Protein AF-0000000085017993 (afdb_homodimer)

Nearest PDB structures (foldseek):
  5vq3-assembly1_B  TM=9.590E-01  e=4.531E-47  Clostridium pasteurianum
  8oie-assembly1_H  TM=9.424E-01  e=1.682E-43  Rhodobacter capsulatus SB 1003
  5koj-assembly1_D  TM=9.424E-01  e=4.469E-43  Gluconacetobacter diazotrophicus PA1 5
  8boq-assembly1_E  TM=9.202E-01  e=9.466E-44  Azotobacter vinelandii DJ
  1qh1-assembly1_B  TM=9.169E-01  e=5.936E-42  Klebsiella pneumoniae

pLDDT: mean 91.03, std 11.21, range [40.28, 98.94]

InterPro domains:
  IPR000318 Nitrogenase component 1, conserved site [PS00090] (101-115)
  IPR000510 Nitrogenase/oxidoreductase, component 1 [PF00148] (20-450)
  IPR050152 ChlB/BchB/BchZ [PTHR33712] (8-453)

Sequence (924 aa):
MGITYVEKQRAVTINPNKICQPIGAMWATLGVHRAIPFVQGSQGCCTYVRYTFNRHFREPVSIAVASFHEDAAVYGGMKNLVEGIRNLVARYDPDLISVVTTCSSETIGDDIEAFIRAARKKIAKEFGEEKAKLPIIPVHCPSYQASHVKGYDNASKAFLEYLAKKDEEKEPHKINIIPGFGVNPGDILEIKRILDMFGLKEGEDYSILFDISETLYQPLREPIKEIPYYPKGGTKVEEFVDAANAKATFALCKHAGGAGALYLQRKYKVPAYYGLPIGIKNTDDFIINIAKVTGLDIPDKLLDERGKLIDAIVDTVHYTMDKKVGIFGDPDFVIAVSRFCCEIGMKPVVVNTQTPSNTYKKAMEEIANEYNVDIEVQFSDLWDFEKSVKKIGVDLLIGHPRGGVKIAEDLGIGLVRMGFPIYDRVGYFRWPIVGYMGSLRFFDEIVNTILDTQVPWDQKQQMGITYVEKQRAVTINPNKICQPIGAMWATLGVHRAIPFVQGSQGCCTYVRYTFNRHFREPVSIAVASFHEDAAVYGGMKNLVEGIRNLVARYDPDLISVVTTCSSETIGDDIEAFIRAARKKIAKEFGEEKAKLPIIPVHCPSYQASHVKGYDNASKAFLEYLAKKDEEKEPHKINIIPGFGVNPGDILEIKRILDMFGLKEGEDYSILFDISETLYQPLREPIKEIPYYPKGGTKVEEFVDAANAKATFALCKHAGGAGALYLQRKYKVPAYYGLPIGIKNTDDFIINIAKVTGLDIPDKLLDERGKLIDAIVDTVHYTMDKKVGIFGDPDFVIAVSRFCCEIGMKPVVVNTQTPSNTYKKAMEEIANEYNVDIEVQFSDLWDFEKSVKKIGVDLLIGHPRGGVKIAEDLGIGLVRMGFPIYDRVGYFRWPIVGYMGSLRFFDEIVNTILDTQVPWDQKQQ

Solvent-accessible surface area (backbone atoms only — not comparable to full-atom values): 46096 Å² total; per-residue (Å²): 130,36,62,47,79,42,68,64,85,65,93,72,81,52,65,69,58,60,50,60,10,44,56,17,29,43,54,41,34,50,1,26,30,50,34,36,31,32,33,41,29,43,52,65,64,50,52,52,45,48,51,50,45,29,52,38,52,71,35,88,71,76,68,45,59,38,47,54,48,81,62,29,82,72,75,45,57,48,67,39,45,26,53,45,52,44,49,44,47,73,69,60,60,53,64,28,36,37,40,32,30,24,47,63,32,54,70,75,54,65,59,60,70,62,34,51,52,53,25,33,53,51,32,25,72,74,69,32,64,75,63,36,64,48,51,69,44,68,27,78,17,52,45,96,54,73,17,22,43,46,14,20,13,39,31,35,26,41,52,43,70,70,45,37,41,77,50,90,86,53,68,60,58,24,35,38,31,28,59,34,70,67,58,33,31,16,28,50,50,44,51,49,50,54,42,41,64,65,68,44,43,79,80,64,39,28,40,54,50,48,27,36,41,35,41,50,53,59,48,53,58,89,75,84,66,60,84,70,76,64,57,90,30,33,26,47,69,67,57,44,25,47,53,37,33,23,61,27,27,38,14,26,17,53,67,12,18,27,53,22,34,48,48,36,26,74,75,54,64,20,47,67,46,73,54,42,28,26,27,64,67,42,24,47,52,52,53,53,49,50,25,64,76,71,71,47,72,79,43,68,68,58,53,43,39,43,11,37,36,50,36,53,40,70,74,48,30,83,78,33,47,74,37,34,29,33,37,36,37,57,52,54,57,39,52,29,50,44,48,31,36,45,74,45,38,24,36,50,38,37,37,34,18,46,53,81,48,70,66,54,54,52,52,49,37,50,48,17,57,74,68,70,35,56,25,36,41,35,40,33,39,44,53,62,50,49,53,50,43,62,71,72,59,50,61,34,36,37,22,26,51,78,64,40,52,59,52,21,58,74,68,64,37,31,67,43,77,41,67,73,58,44,54,72,53,61,61,69,42,62,52,35,47,35,36,40,64,14,23,37,51,46,48,34,51,50,52,39,40,45,44,70,54,73,43,58,70,82,64,41,78,109,135,33,61,47,78,43,69,64,84,67,92,71,82,51,66,68,60,61,50,59,9,44,55,19,28,43,54,41,34,50,1,25,31,50,32,37,29,32,33,41,30,43,51,64,64,52,52,52,46,49,50,49,44,28,51,38,52,70,36,88,72,78,69,47,59,38,47,55,49,83,62,30,81,73,73,45,57,47,69,39,45,28,53,46,53,43,48,44,48,74,69,60,60,53,65,29,35,35,40,32,30,25,48,63,32,54,69,73,57,64,60,59,68,61,34,51,54,53,24,33,52,50,32,25,74,74,67,31,65,74,64,35,64,50,52,69,44,68,28,77,18,53,45,96,54,73,16,22,42,46,13,18,13,39,31,36,27,40,52,42,70,70,45,35,41,77,51,91,86,52,68,60,58,23,36,37,33,26,57,32,69,65,59,31,31,17,29,50,50,44,51,52,50,56,42,42,65,66,70,46,43,80,80,64,38,27,42,54,51,46,27,35,41,36,41,50,54,60,47,53,57,89,75,82,66,60,85,71,76,64,58,90,30,34,25,48,69,66,58,42,23,47,54,37,33,23,61,27,29,37,15,26,16,52,69,12,18,28,53,22,33,48,46,36,25,73,77,55,64,21,49,66,46,70,53,43,27,26,28,65,67,42,24,48,52,51,52,52,50,51,24,64,75,70,71,46,74,78,43,68,68,57,54,43,39,45,10,36,35,51,35,55,42,68,74,47,30,83,78,33,47,73,37,35,28,34,36,36,39,58,51,56,57,40,53,28,49,43,49,30,37,44,75,46,38,24,36,51,39,38,37,36,19,46,54,83,48,71,65,53,54,53,51,50,36,51,48,18,59,74,68,72,35,57,24,36,40,34,40,33,39,45,54,62,48,49,54,50,42,62,72,72,59,50,60,34,36,38,21,26,52,78,66,41,50,61,53,21,59,74,70,63,37,32,66,44,78,41,67,71,57,44,53,75,54,61,61,68,42,63,52,36,47,38,35,40,65,12,23,37,51,46,48,34,51,52,50,39,39,45,43,71,55,72,42,58,69,81,65,41,79,108

Secondary structure (DSSP, 8-state):
--EEEEE---SS-SS-S---HHHHHHHHHHTBTTEEEEEES-HHHHHHHHHHHHHHH------EE----HHHHHH-SHHHHHHHHHHHHHHH--SEEEEEE-HHHHHHT--HHHHHHHHHHHHHHHH-HHHHTS-EEEE---TTS--HHHHHHHHHHHHHHHH----TTSPP-EEEEE--TT--HHHHHHHHHHHHHTTPPBTTTEEETT--TTTSS----S----SS---S-SB-HHHHHGGGGEEEEEES-TTTTHHHHHHHHHHH---EEE----SHHHHHHHHHHHHHHHTPPPPHHHHHHHHHHHHHHHHHHHHHTT-EEEEESSHHHHHHHHHHHHHTT-EEEEEEESS--HHHHHHHHHHHHHHT--EEEEES-HHHHHHHHHHHT-SEEEE-HHHHHHHHHHHT-EEEE-SS---SSSSTTTS--SHHHHHHHHHHHHHHHHHHHHS-HHHHT-/--EEEEE---SS-SS-S---HHHHHHHHHHTBTTEEEEEES-HHHHHHHHHHHHHHH------EE----HHHHHH-SHHHHHHHHHHHHHHH--SEEEEEE-HHHHHHT--HHHHHHHHHHHHHHHH-HHHHTS-EEEE---TTS--HHHHHHHHHHHHHHHH----TTS---EEEEE--TT--HHHHHHHHHHHHHTTPPBTTTEEETT--TTTSS----S----SS---S-SB-HHHHHGGGGEEEEEES-TTTTHHHHHHHHHHH---EEE----SHHHHHHHHHHHHHHHTPPPPHHHHHHHHHHHHHHHHHHHHHTT-EEEEESSHHHHHHHHHHHHHTT-EEEEEEESS--HHHHHHHHHHHHHHT--EEEEES-HHHHHHHHHHHT-SEEEE-HHHHHHHHHHHT-EEEE-SS---SSSSTTTS--SHHHHHHHHHHHHHHHHHHHHS-HHHHT-

Foldseek 3Di:
DFAAEAEDPDPDADQFQFAFQLLLLQLLQLQAFQEEEEEEDAPVVVVVSQVQLCLFLVDGDHYHYLHDDPVCLPPNSLVSLLVRVLVCCVQRVGQAYEYEYEQSNVVSPDPVVVSLVSSLVVCCVPPNNVSSPRYYWYQYGNRVDFHNQQSLQSNLQRLLVRAADDDPVDAAAAEEEEAFAQCFLQAVVVVVVQCVLLVADEPGHYDYRSRCNFSSHDDDDPDCPDVVDTTPGHHYSVCSHHNLNHLAYEYAACSRNVNNRVNSCVPRVHHYHYHFFFAQPRQVVVQVVVCVSNVTDRHVVQVVLSVVLVVLLVVQLVLLAAFEEEEEHALRCQLRVCLRSLVSHHADAEYEYQGDDPVSSVSSRVSCVVSVHYHHYYNGGCVVVLVVCQVVLGQEYEEECSSQVVSCVVSQHFYHYGGGRHNVDPDPSNHACHGSVNNSVSVVSVSVRSCVGPNDPVRVVD/DFAAEAEDPDPDADQFQFAFQLLLLQLLQLQAFQEEEEEEDAPVVVVVSQVQLCLFLVDGDHYHYLHDDPVCLPPNSLVSLLVRVLVCCVARVGQAYEYEYEQSNVVSPDPVVVSLVSSLVVCCVPPNNVSSVRYYWYQYGNRVDFHNQQSLQSNLQRLLVRAADDDPVAAAAAEEEEAFAQCFLQAVVVVVVQCVLLVADEPGHYHYRSRCNFSSHDDDDPDCPDVVDTTPGHHYSVVSHHNLNHLAYEYAACSRNVNNRVNSCVPSVHHYHYHFFFAQPRQVVVQVVVCVSNVTDRHVVQVVLSVVLVVLLVVQLVLLAAFEEEEEHALRCQLRVCLRSLVSHHADAEYEYQGDDPVSSVSSRVSCVVSVHYHHYYNGGCVVVLVVCQVVLGQEYEEECSSQVVSCVVSQHFYHYGGGRHNVDPDPSNHACHGSVNNSVSVVSVSVRSCVGPNDPVRVVD

Radius of gyration: 30.25 Å; Cα contacts (8 Å, |Δi|>4): 1976; chains: 2; bounding box: 61×82×78 Å

Structure (mmCIF, N/CA/C/O backbone):
data_AF-0000000085017993-model_v1
#
loop_
_entity.id
_entity.type
_entity.pdbx_description
1 polymer Nitrogenase
#
loop_
_atom_site.group_PDB
_atom_site.id
_atom_site.type_symbol
_atom_site.label_atom_id
_atom_site.label_alt_id
_atom_site.label_comp_id
_atom_site.label_asym_id
_atom_site.label_entity_id
_atom_site.label_seq_id
_atom_site.pdbx_PDB_ins_code
_atom_site.Cartn_x
_atom_site.Cartn_y
_atom_site.Cartn_z
_atom_site.occupancy
_atom_site.B_iso_or_equiv
_atom_site.auth_seq_id
_atom_site.auth_comp_id
_atom_site.auth_asym_id
_atom_site.auth_atom_id
_atom_site.pdbx_PDB_model_num
ATOM 1 N N . MET A 1 1 ? -19.688 -27.797 18.625 1 62.81 1 MET A N 1
ATOM 2 C CA . MET A 1 1 ? -19.031 -26.75 17.844 1 62.81 1 MET A CA 1
ATOM 3 C C . MET A 1 1 ? -17.875 -27.328 17.047 1 62.81 1 MET A C 1
ATOM 5 O O . MET A 1 1 ? -17.172 -28.219 17.516 1 62.81 1 MET A O 1
ATOM 9 N N . GLY A 1 2 ? -18 -27.266 15.734 1 78.06 2 GLY A N 1
ATOM 10 C CA . GLY A 1 2 ? -17.078 -27.922 14.812 1 78.06 2 GLY A CA 1
ATOM 11 C C . GLY A 1 2 ? -17.406 -27.656 13.359 1 78.06 2 GLY A C 1
ATOM 12 O O . GLY A 1 2 ? -17.969 -26.609 13.023 1 78.06 2 GLY A O 1
ATOM 13 N N . ILE A 1 3 ? -16.828 -28.359 12.484 1 85.88 3 ILE A N 1
ATOM 14 C CA . ILE A 1 3 ? -17.031 -28.172 11.055 1 85.88 3 ILE A CA 1
ATOM 15 C C . ILE A 1 3 ? -18.125 -29.109 10.555 1 85.88 3 ILE A C 1
ATOM 17 O O . ILE A 1 3 ? -18.359 -30.172 11.133 1 85.88 3 ILE A O 1
ATOM 21 N N . THR A 1 4 ? -19.031 -28.625 9.695 1 80.75 4 THR A N 1
ATOM 22 C CA . THR A 1 4 ? -19.859 -29.469 8.852 1 80.75 4 THR A CA 1
ATOM 23 C C . THR A 1 4 ? -19.281 -29.594 7.449 1 80.75 4 THR A C 1
ATOM 25 O O . THR A 1 4 ? -19.188 -28.609 6.723 1 80.75 4 THR A O 1
ATOM 28 N N . TYR A 1 5 ? -18.844 -30.75 7.199 1 83.19 5 TYR A N 1
ATOM 29 C CA . TYR A 1 5 ? -18.203 -30.984 5.918 1 83.19 5 TYR A CA 1
ATOM 30 C C . TYR A 1 5 ? -19.219 -31.375 4.848 1 83.19 5 TYR A C 1
ATOM 32 O O . TYR A 1 5 ? -20.031 -32.281 5.055 1 83.19 5 TYR A O 1
ATOM 40 N N . VAL A 1 6 ? -19.203 -30.641 3.715 1 81 6 VAL A N 1
ATOM 41 C CA . VAL A 1 6 ? -20.172 -30.844 2.646 1 81 6 VAL A CA 1
ATOM 42 C C . VAL A 1 6 ? -19.453 -31.141 1.337 1 81 6 VAL A C 1
ATOM 44 O O . VAL A 1 6 ? -18.609 -30.344 0.901 1 81 6 VAL A O 1
ATOM 47 N N . GLU A 1 7 ? -19.719 -32.219 0.747 1 74 7 GLU A N 1
ATOM 48 C CA . GLU A 1 7 ? -19.172 -32.594 -0.56 1 74 7 GLU A CA 1
ATOM 49 C C . GLU A 1 7 ? -20.234 -32.438 -1.652 1 74 7 GLU A C 1
ATOM 51 O O . GLU A 1 7 ? -21.438 -32.531 -1.381 1 74 7 GLU A O 1
ATOM 56 N N . LYS A 1 8 ? -19.734 -32.281 -2.885 1 73.44 8 LYS A N 1
ATOM 57 C CA . LYS A 1 8 ? -20.641 -32.188 -4.02 1 73.44 8 LYS A CA 1
ATOM 58 C C . LYS A 1 8 ? -21.438 -33.469 -4.207 1 73.44 8 LYS A C 1
ATOM 60 O O . LYS A 1 8 ? -20.875 -34.562 -4.191 1 73.44 8 LYS A O 1
ATOM 65 N N . GLN A 1 9 ? -22.75 -33.281 -4.227 1 64.75 9 GLN A N 1
ATOM 66 C CA . GLN A 1 9 ? -23.609 -34.438 -4.41 1 64.75 9 GLN A CA 1
ATOM 67 C C . GLN A 1 9 ? -24.047 -34.594 -5.863 1 64.75 9 GLN A C 1
ATOM 69 O O . GLN A 1 9 ? -24.359 -35.688 -6.32 1 64.75 9 GLN A O 1
ATOM 74 N N . ARG A 1 10 ? -23.969 -33.5 -6.805 1 60.66 10 ARG A N 1
ATOM 75 C CA . ARG A 1 10 ? -24.453 -33.531 -8.18 1 60.66 10 ARG A CA 1
ATOM 76 C C . ARG A 1 10 ? -23.328 -33.844 -9.156 1 60.66 10 ARG A C 1
ATOM 78 O O . ARG A 1 10 ? -22.172 -33.531 -8.906 1 60.66 10 ARG A O 1
ATOM 85 N N . ALA A 1 11 ? -23.719 -34.469 -10.188 1 61.44 11 ALA A N 1
ATOM 86 C CA . ALA A 1 11 ? -22.75 -34.844 -11.211 1 61.44 11 ALA A CA 1
ATOM 87 C C . ALA A 1 11 ? -22.312 -33.625 -12.023 1 61.44 11 ALA A C 1
ATOM 89 O O . ALA A 1 11 ? -21.156 -33.562 -12.477 1 61.44 11 ALA A O 1
ATOM 90 N N . VAL A 1 12 ? -23.125 -32.625 -12.164 1 64.31 12 VAL A N 1
ATOM 91 C CA . VAL A 1 12 ? -22.859 -31.484 -13.023 1 64.31 12 VAL A CA 1
ATOM 92 C C . VAL A 1 12 ? -22.203 -30.375 -12.211 1 64.31 12 VAL A C 1
ATOM 94 O O . VAL A 1 12 ? -22.469 -30.219 -11.016 1 64.31 12 VAL A O 1
ATOM 97 N N . THR A 1 13 ? -21.219 -29.75 -12.758 1 62.12 13 THR A N 1
ATOM 98 C CA . THR A 1 13 ? -20.578 -28.594 -12.133 1 62.12 13 THR A CA 1
ATOM 99 C C . THR A 1 13 ? -21.203 -27.297 -12.648 1 62.12 13 THR A C 1
ATOM 101 O O . THR A 1 13 ? -21.344 -27.109 -13.852 1 62.12 13 THR A O 1
ATOM 104 N N . ILE A 1 14 ? -21.812 -26.469 -11.797 1 62.31 14 ILE A N 1
ATOM 105 C CA . ILE A 1 14 ? -22.375 -25.172 -12.117 1 62.31 14 ILE A CA 1
ATOM 106 C C . ILE A 1 14 ? -21.516 -24.062 -11.5 1 62.31 14 ILE A C 1
ATOM 108 O O . ILE A 1 14 ? -21.328 -24.031 -10.281 1 62.31 14 ILE A O 1
ATOM 112 N N . ASN A 1 15 ? -20.984 -23.188 -12.273 1 65.31 15 ASN A N 1
ATOM 113 C CA . ASN A 1 15 ? -20.125 -22.094 -11.859 1 65.31 15 ASN A CA 1
ATOM 114 C C . ASN A 1 15 ? -18.891 -22.594 -11.125 1 65.31 15 ASN A C 1
ATOM 116 O O . ASN A 1 15 ? -18.75 -22.391 -9.922 1 65.31 15 ASN A O 1
ATOM 120 N N . PRO A 1 16 ? -18.031 -23.156 -11.914 1 66.62 16 PRO A N 1
ATOM 121 C CA . PRO A 1 16 ? -16.859 -23.781 -11.305 1 66.62 16 PRO A CA 1
ATOM 122 C C . PRO A 1 16 ? -15.922 -22.781 -10.633 1 66.62 16 PRO A C 1
ATOM 124 O O . PRO A 1 16 ? -15.703 -21.688 -11.172 1 66.62 16 PRO A O 1
ATOM 127 N N . ASN A 1 17 ? -15.469 -23.203 -9.438 1 71.94 17 ASN A N 1
ATOM 128 C CA . ASN A 1 17 ? -14.484 -22.438 -8.688 1 71.94 17 ASN A CA 1
ATOM 129 C C . ASN A 1 17 ? -13.062 -22.953 -8.93 1 71.94 17 ASN A C 1
ATOM 131 O O . ASN A 1 17 ? -12.289 -23.125 -7.992 1 71.94 17 ASN A O 1
ATOM 135 N N . LYS A 1 18 ? -12.75 -23.531 -10.094 1 72.31 18 LYS A N 1
ATOM 136 C CA . LYS A 1 18 ? -11.422 -24.016 -10.445 1 72.31 18 LYS A CA 1
ATOM 137 C C . LYS A 1 18 ? -11.125 -23.781 -11.922 1 72.31 18 LYS A C 1
ATOM 139 O O . LYS A 1 18 ? -12.039 -23.562 -12.719 1 72.31 18 LYS A O 1
ATOM 144 N N . ILE A 1 19 ? -9.859 -23.625 -12.141 1 77 19 ILE A N 1
ATOM 145 C CA . ILE A 1 19 ? -9.352 -23.516 -13.508 1 77 19 ILE A CA 1
ATOM 146 C C . ILE A 1 19 ? -8.5 -24.75 -13.836 1 77 19 ILE A C 1
ATOM 148 O O . ILE A 1 19 ? -8.242 -25.578 -12.969 1 77 19 ILE A O 1
ATOM 152 N N . CYS A 1 20 ? -8.203 -24.969 -15.055 1 81.88 20 CYS A N 1
ATOM 153 C CA . CYS A 1 20 ? -7.52 -26.172 -15.516 1 81.88 20 CYS A CA 1
ATOM 154 C C . CYS A 1 20 ? -6.113 -26.266 -14.93 1 81.88 20 CYS A C 1
ATOM 156 O O . CYS A 1 20 ? -5.512 -25.234 -14.602 1 81.88 20 CYS A O 1
ATOM 158 N N . GLN A 1 21 ? -5.605 -27.453 -14.789 1 87.56 21 GLN A N 1
ATOM 159 C CA . GLN A 1 21 ? -4.324 -27.734 -14.156 1 87.56 21 GLN A CA 1
ATOM 160 C C . GLN A 1 21 ? -3.18 -27.062 -14.898 1 87.56 21 GLN A C 1
ATOM 162 O O . GLN A 1 21 ? -2.277 -26.5 -14.281 1 87.56 21 GLN A O 1
ATOM 167 N N . PRO A 1 22 ? -3.227 -27.031 -16.203 1 91 22 PRO A N 1
ATOM 168 C CA . PRO A 1 22 ? -2.064 -26.5 -16.938 1 91 22 PRO A CA 1
ATOM 169 C C . PRO A 1 22 ? -1.754 -25.047 -16.578 1 91 22 PRO A C 1
ATOM 171 O O . PRO A 1 22 ? -0.588 -24.641 -16.578 1 91 22 PRO A O 1
ATOM 174 N N . ILE A 1 23 ? -2.717 -24.25 -16.234 1 92.94 23 ILE A N 1
ATOM 175 C CA . ILE A 1 23 ? -2.49 -22.844 -15.914 1 92.94 23 ILE A CA 1
ATOM 176 C C . ILE A 1 23 ? -1.562 -22.719 -14.711 1 92.94 23 ILE A C 1
ATOM 178 O O . ILE A 1 23 ? -0.729 -21.812 -14.648 1 92.94 23 ILE A O 1
ATOM 182 N N . GLY A 1 24 ? -1.726 -23.641 -13.773 1 95.56 24 GLY A N 1
ATOM 183 C CA . GLY A 1 24 ? -0.848 -23.641 -12.617 1 95.56 24 GLY A CA 1
ATOM 184 C C . GLY A 1 24 ? 0.601 -23.922 -12.961 1 95.56 24 GLY A C 1
ATOM 185 O O . GLY A 1 24 ? 1.509 -23.281 -12.43 1 95.56 24 GLY A O 1
ATOM 186 N N . ALA A 1 25 ? 0.792 -24.859 -13.844 1 96.56 25 ALA A N 1
ATOM 187 C CA . ALA A 1 25 ? 2.141 -25.203 -14.281 1 96.56 25 ALA A CA 1
ATOM 188 C C . ALA A 1 25 ? 2.76 -24.078 -15.094 1 96.56 25 ALA A C 1
ATOM 190 O O . ALA A 1 25 ? 3.953 -23.797 -14.961 1 96.56 25 ALA A O 1
ATOM 191 N N . MET A 1 26 ? 1.977 -23.484 -15.93 1 95.88 26 MET A N 1
ATOM 192 C CA . MET A 1 26 ? 2.451 -22.359 -16.719 1 95.88 26 MET A CA 1
ATOM 193 C C . MET A 1 26 ? 2.812 -21.188 -15.828 1 95.88 26 MET A C 1
ATOM 195 O O . MET A 1 26 ? 3.818 -20.5 -16.062 1 95.88 26 MET A O 1
ATOM 199 N N . TRP A 1 27 ? 1.961 -20.953 -14.781 1 97.06 27 TRP A N 1
ATOM 200 C CA . TRP A 1 27 ? 2.244 -19.906 -13.789 1 97.06 27 TRP A CA 1
ATOM 201 C C . TRP A 1 27 ? 3.619 -20.125 -13.164 1 97.06 27 TRP A C 1
ATOM 203 O O . TRP A 1 27 ? 4.418 -19.188 -13.078 1 97.06 27 TRP A O 1
ATOM 213 N N . ALA A 1 28 ? 3.896 -21.297 -12.742 1 98.38 28 ALA A N 1
ATOM 214 C CA . ALA A 1 28 ? 5.188 -21.625 -12.141 1 98.38 28 ALA A CA 1
ATOM 215 C C . ALA A 1 28 ? 6.328 -21.391 -13.125 1 98.38 28 ALA A C 1
ATOM 217 O O . ALA A 1 28 ? 7.34 -20.766 -12.781 1 98.38 28 ALA A O 1
ATOM 218 N N . THR A 1 29 ? 6.164 -21.812 -14.352 1 98 29 THR A N 1
ATOM 219 C CA . THR A 1 29 ? 7.203 -21.703 -15.367 1 98 29 THR A CA 1
ATOM 220 C C . THR A 1 29 ? 7.539 -20.25 -15.656 1 98 29 THR A C 1
ATOM 222 O O . THR A 1 29 ? 8.703 -19.891 -15.828 1 98 29 THR A O 1
ATOM 225 N N . LEU A 1 30 ? 6.508 -19.422 -15.664 1 96.62 30 LEU A N 1
ATOM 226 C CA . LEU A 1 30 ? 6.684 -18 -15.984 1 96.62 30 LEU A CA 1
ATOM 227 C C . LEU A 1 30 ? 7.469 -17.297 -14.891 1 96.62 30 LEU A C 1
ATOM 229 O O . LEU A 1 30 ? 7.953 -16.172 -15.094 1 96.62 30 LEU A O 1
ATOM 233 N N . GLY A 1 31 ? 7.582 -17.938 -13.727 1 97.81 31 GLY A N 1
ATOM 234 C CA . GLY A 1 31 ? 8.383 -17.391 -12.641 1 97.81 31 GLY A CA 1
ATOM 235 C C . GLY A 1 31 ? 9.859 -17.734 -12.766 1 97.81 31 GLY A C 1
ATOM 236 O O . GLY A 1 31 ? 10.672 -17.281 -11.945 1 97.81 31 GLY A O 1
ATOM 237 N N . VAL A 1 32 ? 10.234 -18.438 -13.789 1 97.94 32 VAL A N 1
ATOM 238 C CA . VAL A 1 32 ? 11.625 -18.844 -14.016 1 97.94 32 VAL A CA 1
ATOM 239 C C . VAL A 1 32 ? 12.258 -17.922 -15.055 1 97.94 32 VAL A C 1
ATOM 241 O O . VAL A 1 32 ? 11.641 -17.594 -16.062 1 97.94 32 VAL A O 1
ATOM 244 N N . HIS A 1 33 ? 13.484 -17.438 -14.742 1 97.06 33 HIS A N 1
ATOM 245 C CA . HIS A 1 33 ? 14.195 -16.516 -15.617 1 97.06 33 HIS A CA 1
ATOM 246 C C . HIS A 1 33 ? 14.398 -17.109 -17.016 1 97.06 33 HIS A C 1
ATOM 248 O O . HIS A 1 33 ? 15.016 -18.172 -17.141 1 97.06 33 HIS A O 1
ATOM 254 N N . ARG A 1 34 ? 13.844 -16.5 -18.078 1 94.81 34 ARG A N 1
ATOM 255 C CA . ARG A 1 34 ? 13.984 -16.844 -19.484 1 94.81 34 ARG A CA 1
ATOM 256 C C . ARG A 1 34 ? 13.484 -18.266 -19.75 1 94.81 34 ARG A C 1
ATOM 258 O O . ARG A 1 34 ? 14.094 -19 -20.531 1 94.81 34 ARG A O 1
ATOM 265 N N . ALA A 1 35 ? 12.461 -18.656 -19.062 1 96.62 35 ALA A N 1
ATOM 266 C CA . ALA A 1 35 ? 11.805 -19.938 -19.312 1 96.62 35 ALA A CA 1
ATOM 267 C C . ALA A 1 35 ? 10.547 -19.75 -20.172 1 96.62 35 ALA A C 1
ATOM 269 O O . ALA A 1 35 ? 9.891 -18.703 -20.094 1 96.62 35 ALA A O 1
ATOM 270 N N . ILE A 1 36 ? 10.195 -20.75 -20.953 1 95.44 36 ILE A N 1
ATOM 271 C CA . ILE A 1 36 ? 9 -20.719 -21.781 1 95.44 36 ILE A CA 1
ATOM 272 C C . ILE A 1 36 ? 8.188 -21.984 -21.562 1 95.44 36 ILE A C 1
ATOM 274 O O . ILE A 1 36 ? 8.688 -23.094 -21.75 1 95.44 36 ILE A O 1
ATOM 278 N N . PRO A 1 37 ? 6.992 -21.828 -21.094 1 96.44 37 PRO A N 1
ATOM 279 C CA . PRO A 1 37 ? 6.125 -23 -21.062 1 96.44 37 PRO A CA 1
ATOM 280 C C . PRO A 1 37 ? 5.645 -23.422 -22.453 1 96.44 37 PRO A C 1
ATOM 282 O O . PRO A 1 37 ? 5.191 -22.578 -23.234 1 96.44 37 PRO A O 1
ATOM 285 N N . PHE A 1 38 ? 5.812 -24.656 -22.797 1 95.25 38 PHE A N 1
ATOM 286 C CA . PHE A 1 38 ? 5.32 -25.266 -24.016 1 95.25 38 PHE A CA 1
ATOM 287 C C . PHE A 1 38 ? 4.145 -26.203 -23.719 1 95.25 38 PHE A C 1
ATOM 289 O O . PHE A 1 38 ? 4.316 -27.25 -23.094 1 95.25 38 PHE A O 1
ATOM 296 N N . VAL A 1 39 ? 2.992 -25.859 -24.219 1 92.62 39 VAL A N 1
ATOM 297 C CA . VAL A 1 39 ? 1.777 -26.609 -23.906 1 92.62 39 VAL A CA 1
ATOM 298 C C . VAL A 1 39 ? 1.56 -27.688 -24.969 1 92.62 39 VAL A C 1
ATOM 300 O O . VAL A 1 39 ? 1.434 -27.391 -26.156 1 92.62 39 VAL A O 1
ATOM 303 N N . GLN A 1 40 ? 1.631 -28.875 -24.516 1 91.56 40 GLN A N 1
ATOM 304 C CA . GLN A 1 40 ? 1.29 -30 -25.391 1 91.56 40 GLN A CA 1
ATOM 305 C C . GLN A 1 40 ? -0.221 -30.203 -25.453 1 91.56 40 GLN A C 1
ATOM 307 O O . GLN A 1 40 ? -0.766 -31.094 -24.797 1 91.56 40 GLN A O 1
ATOM 312 N N . GLY A 1 41 ? -0.829 -29.438 -26.312 1 85.25 41 GLY A N 1
ATOM 313 C CA . GLY A 1 41 ? -2.279 -29.453 -26.422 1 85.25 41 GLY A CA 1
ATOM 314 C C . GLY A 1 41 ? -2.799 -28.562 -27.531 1 85.25 41 GLY A C 1
ATOM 315 O O . GLY A 1 41 ? -2.074 -28.281 -28.484 1 85.25 41 GLY A O 1
ATOM 316 N N . SER A 1 42 ? -4.07 -28.234 -27.453 1 78.81 42 SER A N 1
ATOM 317 C CA . SER A 1 42 ? -4.715 -27.438 -28.5 1 78.81 42 SER A CA 1
ATOM 318 C C . SER A 1 42 ? -4.41 -25.953 -28.328 1 78.81 42 SER A C 1
ATOM 320 O O . SER A 1 42 ? -3.994 -25.531 -27.25 1 78.81 42 SER A O 1
ATOM 322 N N . GLN A 1 43 ? -4.625 -25.234 -29.328 1 74.94 43 GLN A N 1
ATOM 323 C CA . GLN A 1 43 ? -4.43 -23.781 -29.328 1 74.94 43 GLN A CA 1
ATOM 324 C C . GLN A 1 43 ? -5.367 -23.109 -28.328 1 74.94 43 GLN A C 1
ATOM 326 O O . GLN A 1 43 ? -5.008 -22.109 -27.703 1 74.94 43 GLN A O 1
ATOM 331 N N . GLY A 1 44 ? -6.516 -23.609 -28.172 1 74.5 44 GLY A N 1
ATOM 332 C CA . GLY A 1 44 ? -7.5 -23.062 -27.25 1 74.5 44 GLY A CA 1
ATOM 333 C C . GLY A 1 44 ? -7.027 -23.031 -25.812 1 74.5 44 GLY A C 1
ATOM 334 O O . GLY A 1 44 ? -7.297 -22.078 -25.078 1 74.5 44 GLY A O 1
ATOM 335 N N . CYS A 1 45 ? -6.324 -24.078 -25.469 1 78.25 45 CYS A N 1
ATOM 336 C CA . CYS A 1 45 ? -5.832 -24.156 -24.094 1 78.25 45 CYS A CA 1
ATOM 337 C C . CYS A 1 45 ? -4.863 -23.016 -23.812 1 78.25 45 CYS A C 1
ATOM 339 O O . CYS A 1 45 ? -4.898 -22.438 -22.719 1 78.25 45 CYS A O 1
ATOM 341 N N . CYS A 1 46 ? -4.145 -22.656 -24.719 1 80.56 46 CYS A N 1
ATOM 342 C CA . CYS A 1 46 ? -3.168 -21.594 -24.547 1 80.56 46 CYS A CA 1
ATOM 343 C C . CYS A 1 46 ? -3.844 -20.219 -24.609 1 80.56 46 CYS A C 1
ATOM 345 O O . CYS A 1 46 ? -3.492 -19.312 -23.844 1 80.56 46 CYS A O 1
ATOM 347 N N . THR A 1 47 ? -4.719 -20.109 -25.516 1 81.25 47 THR A N 1
ATOM 348 C CA . THR A 1 47 ? -5.395 -18.828 -25.688 1 81.25 47 THR A CA 1
ATOM 349 C C . THR A 1 47 ? -6.145 -18.422 -24.422 1 81.25 47 THR A C 1
ATOM 351 O O . THR A 1 47 ? -6.074 -17.281 -23.984 1 81.25 47 THR A O 1
ATOM 354 N N . TYR A 1 48 ? -6.75 -19.344 -23.828 1 82.56 48 TYR A N 1
ATOM 355 C CA . TYR A 1 48 ? -7.488 -19.094 -22.609 1 82.56 48 TYR A CA 1
ATOM 356 C C . TYR A 1 48 ? -6.555 -18.641 -21.484 1 82.56 48 TYR A C 1
ATOM 358 O O . TYR A 1 48 ? -6.855 -17.703 -20.766 1 82.56 48 TYR A O 1
ATOM 366 N N . VAL A 1 49 ? -5.484 -19.281 -21.375 1 88 49 VAL A N 1
ATOM 367 C CA . VAL A 1 49 ? -4.535 -19 -20.297 1 88 49 VAL A CA 1
ATOM 368 C C . VAL A 1 49 ? -3.918 -17.609 -20.516 1 88 49 VAL A C 1
ATOM 370 O O . VAL A 1 49 ? -3.834 -16.812 -19.578 1 88 49 VAL A O 1
ATOM 373 N N . ARG A 1 50 ? -3.557 -17.359 -21.75 1 88.94 50 ARG A N 1
ATOM 374 C CA . ARG A 1 50 ? -2.992 -16.062 -22.062 1 88.94 50 ARG A CA 1
ATOM 375 C C . ARG A 1 50 ? -3.99 -14.945 -21.766 1 88.94 50 ARG A C 1
ATOM 377 O O . ARG A 1 50 ? -3.625 -13.914 -21.203 1 88.94 50 ARG A O 1
ATOM 384 N N . TYR A 1 51 ? -5.145 -15.227 -22.125 1 88.25 51 TYR A N 1
ATOM 385 C CA . TYR A 1 51 ? -6.199 -14.242 -21.906 1 88.25 51 TYR A CA 1
ATOM 386 C C . TYR A 1 51 ? -6.414 -14 -20.422 1 88.25 51 TYR A C 1
ATOM 388 O O . TYR A 1 51 ? -6.516 -12.852 -19.969 1 88.25 51 TYR A O 1
ATOM 396 N N . THR A 1 52 ? -6.438 -15.047 -19.625 1 90.5 52 THR A N 1
ATOM 397 C CA . THR A 1 52 ? -6.68 -14.953 -18.188 1 90.5 52 THR A CA 1
ATOM 398 C C . THR A 1 52 ? -5.527 -14.242 -17.5 1 90.5 52 THR A C 1
ATOM 400 O O . THR A 1 52 ? -5.75 -13.367 -16.656 1 90.5 52 THR A O 1
ATOM 403 N N . PHE A 1 53 ? -4.32 -14.586 -17.875 1 92.5 53 PHE A N 1
ATOM 404 C CA . PHE A 1 53 ? -3.156 -13.938 -17.297 1 92.5 53 PHE A CA 1
ATOM 405 C C . PHE A 1 53 ? -3.127 -12.453 -17.656 1 92.5 53 PHE A C 1
ATOM 407 O O . PHE A 1 53 ? -2.863 -11.602 -16.812 1 92.5 53 PHE A O 1
ATOM 414 N N . ASN A 1 54 ? -3.439 -12.172 -18.906 1 90 54 ASN A N 1
ATOM 415 C CA . ASN A 1 54 ? -3.414 -10.789 -19.359 1 90 54 ASN A CA 1
ATOM 416 C C . ASN A 1 54 ? -4.461 -9.938 -18.625 1 90 54 ASN A C 1
ATOM 418 O O . ASN A 1 54 ? -4.23 -8.766 -18.359 1 90 54 ASN A O 1
ATOM 422 N N . ARG A 1 55 ? -5.508 -10.516 -18.375 1 88.94 55 ARG A N 1
ATOM 423 C CA . ARG A 1 55 ? -6.582 -9.789 -17.703 1 88.94 55 ARG A CA 1
ATOM 424 C C . ARG A 1 55 ? -6.254 -9.562 -16.234 1 88.94 55 ARG A C 1
ATOM 426 O O . ARG A 1 55 ? -6.641 -8.547 -15.656 1 88.94 55 ARG A O 1
ATOM 433 N N . HIS A 1 56 ? -5.605 -10.5 -15.656 1 92.62 56 HIS A N 1
ATOM 434 C CA . HIS A 1 56 ? -5.266 -10.414 -14.242 1 92.62 56 HIS A CA 1
ATOM 435 C C . HIS A 1 56 ? -4.039 -9.531 -14.023 1 92.62 56 HIS A C 1
ATOM 437 O O . HIS A 1 56 ? -4.062 -8.633 -13.18 1 92.62 56 HIS A O 1
ATOM 443 N N . PHE A 1 57 ? -2.963 -9.727 -14.789 1 93 57 PHE A N 1
ATOM 444 C CA . PHE A 1 57 ? -1.681 -9.07 -14.562 1 93 57 PHE A CA 1
ATOM 445 C C . PHE A 1 57 ? -1.513 -7.871 -15.484 1 93 57 PHE A C 1
ATOM 447 O O . PHE A 1 57 ? -0.642 -7.027 -15.258 1 93 57 PHE A O 1
ATOM 454 N N . ARG A 1 58 ? -2.24 -7.816 -16.547 1 88.69 58 ARG A N 1
ATOM 455 C CA . ARG A 1 58 ? -2.078 -6.809 -17.578 1 88.69 58 ARG A CA 1
ATOM 456 C C . ARG A 1 58 ? -0.669 -6.844 -18.172 1 88.69 58 ARG A C 1
ATOM 458 O O . ARG A 1 58 ? -0.047 -5.797 -18.359 1 88.69 58 ARG A O 1
ATOM 465 N N . GLU A 1 59 ? -0.097 -8.016 -18.25 1 85.56 59 GLU A N 1
ATOM 466 C CA . GLU A 1 59 ? 1.215 -8.297 -18.828 1 85.56 59 GLU A CA 1
ATOM 467 C C . GLU A 1 59 ? 1.122 -9.375 -19.906 1 85.56 59 GLU A C 1
ATOM 469 O O . GLU A 1 59 ? 0.382 -10.352 -19.766 1 85.56 59 GLU A O 1
ATOM 474 N N . PRO A 1 60 ? 1.869 -9.102 -20.969 1 83.25 60 PRO A N 1
ATOM 475 C CA . PRO A 1 60 ? 1.923 -10.188 -21.953 1 83.25 60 PRO A CA 1
ATOM 476 C C . PRO A 1 60 ? 2.732 -11.383 -21.453 1 83.25 60 PRO A C 1
ATOM 478 O O . PRO A 1 60 ? 3.738 -11.211 -20.766 1 83.25 60 PRO A O 1
ATOM 481 N N . VAL A 1 61 ? 2.23 -12.562 -21.75 1 86.38 61 VAL A N 1
ATOM 482 C CA . VAL A 1 61 ? 2.938 -13.773 -21.344 1 86.38 61 VAL A CA 1
ATOM 483 C C . VAL A 1 61 ? 3.295 -14.594 -22.578 1 86.38 61 VAL A C 1
ATOM 485 O O . VAL A 1 61 ? 2.514 -14.672 -23.531 1 86.38 61 VAL A O 1
ATOM 488 N N . SER A 1 62 ? 4.48 -15.086 -22.594 1 84 62 SER A N 1
ATOM 489 C CA . SER A 1 62 ? 4.945 -15.93 -23.688 1 84 62 SER A CA 1
ATOM 490 C C . SER A 1 62 ? 4.703 -17.406 -23.391 1 84 62 SER A C 1
ATOM 492 O O . SER A 1 62 ? 5.422 -18 -22.578 1 84 62 SER A O 1
ATOM 494 N N . ILE A 1 63 ? 3.74 -17.953 -24.031 1 89.5 63 ILE A N 1
ATOM 495 C CA . ILE A 1 63 ? 3.398 -19.359 -23.906 1 89.5 63 ILE A CA 1
ATOM 496 C C . ILE A 1 63 ? 3.334 -19.984 -25.297 1 89.5 63 ILE A C 1
ATOM 498 O O . ILE A 1 63 ? 2.701 -19.438 -26.203 1 89.5 63 ILE A O 1
ATOM 502 N N . ALA A 1 64 ? 4.039 -21 -25.484 1 89.5 64 ALA A N 1
ATOM 503 C CA . ALA A 1 64 ? 4.039 -21.703 -26.75 1 89.5 64 ALA A CA 1
ATOM 504 C C . ALA A 1 64 ? 3.113 -22.922 -26.703 1 89.5 64 ALA A C 1
ATOM 506 O O . ALA A 1 64 ? 2.842 -23.469 -25.625 1 89.5 64 ALA A O 1
ATOM 507 N N . VAL A 1 65 ? 2.619 -23.312 -27.891 1 86.81 65 VAL A N 1
ATOM 508 C CA . VAL A 1 65 ? 1.679 -24.422 -27.938 1 86.81 65 VAL A CA 1
ATOM 509 C C . VAL A 1 65 ? 1.976 -25.297 -29.156 1 86.81 65 VAL A C 1
ATOM 511 O O . VAL A 1 65 ? 2.375 -24.797 -30.203 1 86.81 65 VAL A O 1
ATOM 514 N N . ALA A 1 66 ? 1.804 -26.547 -29.031 1 80.81 66 ALA A N 1
ATOM 515 C CA . ALA A 1 66 ? 2.035 -27.516 -30.094 1 80.81 66 ALA A CA 1
ATOM 516 C C . ALA A 1 66 ? 0.938 -27.438 -31.156 1 80.81 66 ALA A C 1
ATOM 518 O O . ALA A 1 66 ? 1.137 -27.859 -32.281 1 80.81 66 ALA A O 1
ATOM 519 N N . SER A 1 67 ? -0.169 -26.781 -30.891 1 72.06 67 SER A N 1
ATOM 520 C CA . SER A 1 67 ? -1.286 -26.562 -31.812 1 72.06 67 SER A CA 1
ATOM 521 C C . SER A 1 67 ? -1.793 -27.875 -32.375 1 72.06 67 SER A C 1
ATOM 523 O O . SER A 1 67 ? -1.665 -28.125 -33.594 1 72.06 67 SER A O 1
ATOM 525 N N . PHE A 1 68 ? -2.414 -28.688 -31.516 1 70.12 68 PHE A N 1
ATOM 526 C CA . PHE A 1 68 ? -3.014 -29.922 -31.984 1 70.12 68 PHE A CA 1
ATOM 527 C C . PHE A 1 68 ? -4.133 -29.625 -33 1 70.12 68 PHE A C 1
ATOM 529 O O . PHE A 1 68 ? -5.07 -28.891 -32.688 1 70.12 68 PHE A O 1
ATOM 536 N N . HIS A 1 69 ? -3.814 -29.891 -34.344 1 64.94 69 HIS A N 1
ATOM 537 C CA . HIS A 1 69 ? -4.902 -29.984 -35.312 1 64.94 69 HIS A CA 1
ATOM 538 C C . HIS A 1 69 ? -5.367 -31.422 -35.469 1 64.94 69 HIS A C 1
ATOM 540 O O . HIS A 1 69 ? -4.82 -32.344 -34.844 1 64.94 69 HIS A O 1
ATOM 546 N N . GLU A 1 70 ? -6.441 -31.625 -36.219 1 56.25 70 GLU A N 1
ATOM 547 C CA . GLU A 1 70 ? -7.078 -32.906 -36.438 1 56.25 70 GLU A CA 1
ATOM 548 C C . GLU A 1 70 ? -6.039 -34 -36.656 1 56.25 70 GLU A C 1
ATOM 550 O O . GLU A 1 70 ? -6.207 -35.125 -36.188 1 56.25 70 GLU A O 1
ATOM 555 N N . ASP A 1 71 ? -5.035 -33.719 -37.188 1 54.78 71 ASP A N 1
ATOM 556 C CA . ASP A 1 71 ? -4.051 -34.719 -37.562 1 54.78 71 ASP A CA 1
ATOM 557 C C . ASP A 1 71 ? -3.303 -35.219 -36.312 1 54.78 71 ASP A C 1
ATOM 559 O O . ASP A 1 71 ? -2.932 -36.406 -36.219 1 54.78 71 ASP A O 1
ATOM 563 N N . ALA A 1 72 ? -3.104 -34.438 -35.281 1 57.19 72 ALA A N 1
ATOM 564 C CA . ALA A 1 72 ? -2.375 -34.812 -34.094 1 57.19 72 ALA A CA 1
ATOM 565 C C . ALA A 1 72 ? -3.145 -35.844 -33.281 1 57.19 72 ALA A C 1
ATOM 567 O O . ALA A 1 72 ? -2.543 -36.688 -32.594 1 57.19 72 ALA A O 1
ATOM 568 N N . ALA A 1 73 ? -4.457 -35.781 -33.375 1 56.34 73 ALA A N 1
ATOM 569 C CA . ALA A 1 73 ? -5.32 -36.75 -32.688 1 56.34 73 ALA A CA 1
ATOM 570 C C . ALA A 1 73 ? -5.094 -38.156 -33.219 1 56.34 73 ALA A C 1
ATOM 572 O O . ALA A 1 73 ? -5.312 -39.156 -32.5 1 56.34 73 ALA A O 1
ATOM 573 N N . VAL A 1 74 ? -4.578 -38.219 -34.438 1 51.91 74 VAL A N 1
ATOM 574 C CA . VAL A 1 74 ? -4.43 -39.531 -35.062 1 51.91 74 VAL A CA 1
ATOM 575 C C . VAL A 1 74 ? -2.984 -40 -34.938 1 51.91 74 VAL A C 1
ATOM 577 O O . VAL A 1 74 ? -2.729 -41.156 -34.625 1 51.91 74 VAL A O 1
ATOM 580 N N . TYR A 1 75 ? -2.059 -39.188 -35.219 1 58.28 75 TYR A N 1
ATOM 581 C CA . TYR A 1 75 ? -0.67 -39.625 -35.375 1 58.28 75 TYR A CA 1
ATOM 582 C C . TYR A 1 75 ? 0.142 -39.25 -34.125 1 58.28 75 TYR A C 1
ATOM 584 O O . TYR A 1 75 ? 1.312 -39.594 -34 1 58.28 75 TYR A O 1
ATOM 592 N N . GLY A 1 76 ? -0.476 -38.719 -33.25 1 65.31 76 GLY A N 1
ATOM 593 C CA . GLY A 1 76 ? 0.23 -38.281 -32.062 1 65.31 76 GLY A CA 1
ATOM 594 C C . GLY A 1 76 ? 0.875 -36.938 -32.219 1 65.31 76 GLY A C 1
ATOM 595 O O . GLY A 1 76 ? 0.962 -36.406 -33.312 1 65.31 76 GLY A O 1
ATOM 596 N N . GLY A 1 77 ? 1.262 -36.344 -31.156 1 81 77 GLY A N 1
ATOM 597 C CA . GLY A 1 77 ? 1.726 -34.969 -31.156 1 81 77 GLY A CA 1
ATOM 598 C C . GLY A 1 77 ? 3.238 -34.844 -31.141 1 81 77 GLY A C 1
ATOM 599 O O . GLY A 1 77 ? 3.777 -33.781 -30.797 1 81 77 GLY A O 1
ATOM 600 N N . MET A 1 78 ? 3.926 -36 -31.547 1 87.75 78 MET A N 1
ATOM 601 C CA . MET A 1 78 ? 5.379 -36 -31.422 1 87.75 78 MET A CA 1
ATOM 602 C C . MET A 1 78 ? 5.996 -34.969 -32.375 1 87.75 78 MET A C 1
ATOM 604 O O . MET A 1 78 ? 6.828 -34.156 -31.969 1 87.75 78 MET A O 1
ATOM 608 N N . LYS A 1 79 ? 5.621 -35.062 -33.625 1 88.44 79 LYS A N 1
ATOM 609 C CA . LYS A 1 79 ? 6.191 -34.156 -34.625 1 88.44 79 LYS A CA 1
ATOM 610 C C . LYS A 1 79 ? 6.012 -32.688 -34.219 1 88.44 79 LYS A C 1
ATOM 612 O O . LYS A 1 79 ? 6.941 -31.891 -34.344 1 88.44 79 LYS A O 1
ATOM 617 N N . ASN A 1 80 ? 4.832 -32.375 -33.75 1 89.19 80 ASN A N 1
ATOM 618 C CA . ASN A 1 80 ? 4.539 -31 -33.344 1 89.19 80 ASN A CA 1
ATOM 619 C C . ASN A 1 80 ? 5.402 -30.562 -32.156 1 89.19 80 ASN A C 1
ATOM 621 O O . ASN A 1 80 ? 5.879 -29.438 -32.125 1 89.19 80 ASN A O 1
ATOM 625 N N . LEU A 1 81 ? 5.52 -31.453 -31.203 1 93.19 81 LEU A N 1
ATOM 626 C CA . LEU A 1 81 ? 6.32 -31.125 -30.016 1 93.19 81 LEU A CA 1
ATOM 627 C C . LEU A 1 81 ? 7.781 -30.906 -30.406 1 93.19 81 LEU A C 1
ATOM 629 O O . LEU A 1 81 ? 8.398 -29.922 -30 1 93.19 81 LEU A O 1
ATOM 633 N N . VAL A 1 82 ? 8.32 -31.859 -31.188 1 94.38 82 VAL A N 1
ATOM 634 C CA . VAL A 1 82 ? 9.727 -31.828 -31.578 1 94.38 82 VAL A CA 1
ATOM 635 C C . VAL A 1 82 ? 10.016 -30.562 -32.375 1 94.38 82 VAL A C 1
ATOM 637 O O . VAL A 1 82 ? 10.953 -29.828 -32.062 1 94.38 82 VAL A O 1
ATOM 640 N N . GLU A 1 83 ? 9.18 -30.266 -33.375 1 93 83 GLU A N 1
ATOM 641 C CA . GLU A 1 83 ? 9.359 -29.062 -34.188 1 93 83 GLU A CA 1
ATOM 642 C C . GLU A 1 83 ? 9.148 -27.797 -33.344 1 93 83 GLU A C 1
ATOM 644 O O . GLU A 1 83 ? 9.812 -26.781 -33.594 1 93 83 GLU A O 1
ATOM 649 N N . GLY A 1 84 ? 8.125 -27.844 -32.5 1 93.06 84 GLY A N 1
ATOM 650 C CA . GLY A 1 84 ? 7.848 -26.703 -31.656 1 93.06 84 GLY A CA 1
ATOM 651 C C . GLY A 1 84 ? 9.008 -26.344 -30.75 1 93.06 84 GLY A C 1
ATOM 652 O O . GLY A 1 84 ? 9.383 -25.172 -30.656 1 93.06 84 GLY A O 1
ATOM 653 N N . ILE A 1 85 ? 9.547 -27.297 -30.062 1 95.69 85 ILE A N 1
ATOM 654 C CA . ILE A 1 85 ? 10.664 -27.062 -29.156 1 95.69 85 ILE A CA 1
ATOM 655 C C . ILE A 1 85 ? 11.883 -26.578 -29.938 1 95.69 85 ILE A C 1
ATOM 657 O O . ILE A 1 85 ? 12.57 -25.641 -29.516 1 95.69 85 ILE A O 1
ATOM 661 N N . ARG A 1 86 ? 12.102 -27.281 -31.062 1 94 86 ARG A N 1
ATOM 662 C CA . ARG A 1 86 ? 13.188 -26.859 -31.938 1 94 86 ARG A CA 1
ATOM 663 C C . ARG A 1 86 ? 13.047 -25.391 -32.312 1 94 86 ARG A C 1
ATOM 665 O O . ARG A 1 86 ? 14.016 -24.641 -32.281 1 94 86 ARG A O 1
ATOM 672 N N . ASN A 1 87 ? 11.906 -24.953 -32.688 1 93.25 87 ASN A N 1
ATOM 673 C CA . ASN A 1 87 ? 11.633 -23.578 -33.094 1 93.25 87 ASN A CA 1
ATOM 674 C C . ASN A 1 87 ? 11.867 -22.609 -31.922 1 93.25 87 ASN A C 1
ATOM 676 O O . ASN A 1 87 ? 12.359 -21.5 -32.125 1 93.25 87 ASN A O 1
ATOM 680 N N . LEU A 1 88 ? 11.445 -23.031 -30.719 1 93.69 88 LEU A N 1
ATOM 681 C CA . LEU A 1 88 ? 11.641 -22.203 -29.531 1 93.69 88 LEU A CA 1
ATOM 682 C C . LEU A 1 88 ? 13.125 -21.953 -29.281 1 93.69 88 LEU A C 1
ATOM 684 O O . LEU A 1 88 ? 13.531 -20.828 -28.969 1 93.69 88 LEU A O 1
ATOM 688 N N . VAL A 1 89 ? 13.914 -22.984 -29.438 1 94.31 89 VAL A N 1
ATOM 689 C CA . VAL A 1 89 ? 15.352 -22.875 -29.234 1 94.31 89 VAL A CA 1
ATOM 690 C C . VAL A 1 89 ? 15.961 -21.969 -30.297 1 94.31 89 VAL A C 1
ATOM 692 O O . VAL A 1 89 ? 16.766 -21.078 -29.984 1 94.31 89 VAL A O 1
ATOM 695 N N . ALA A 1 90 ? 15.523 -22.125 -31.5 1 92.75 90 ALA A N 1
ATOM 696 C CA . ALA A 1 90 ? 16.078 -21.375 -32.625 1 92.75 90 ALA A CA 1
ATOM 697 C C . ALA A 1 90 ? 15.727 -19.906 -32.531 1 92.75 90 ALA A C 1
ATOM 699 O O . ALA A 1 90 ? 16.562 -19.031 -32.844 1 92.75 90 ALA A O 1
ATOM 700 N N . ARG A 1 91 ? 14.602 -19.609 -32.094 1 90.38 91 ARG A N 1
ATOM 701 C CA . ARG A 1 91 ? 14.094 -18.234 -32.188 1 90.38 91 ARG A CA 1
ATOM 702 C C . ARG A 1 91 ? 14.25 -17.5 -30.859 1 90.38 91 ARG A C 1
ATOM 704 O O . ARG A 1 91 ? 14.461 -16.281 -30.859 1 90.38 91 ARG A O 1
ATOM 711 N N . TYR A 1 92 ? 14.156 -18.219 -29.75 1 91.44 92 TYR A N 1
ATOM 712 C CA . TYR A 1 92 ? 14.062 -17.531 -28.469 1 91.44 92 TYR A CA 1
ATOM 713 C C . TYR A 1 92 ? 15.258 -17.859 -27.578 1 91.44 92 TYR A C 1
ATOM 715 O O . TYR A 1 92 ? 15.531 -17.156 -26.609 1 91.44 92 TYR A O 1
ATOM 723 N N . ASP A 1 93 ? 15.93 -18.953 -27.828 1 92.81 93 ASP A N 1
ATOM 724 C CA . ASP A 1 93 ? 17.109 -19.375 -27.078 1 92.81 93 ASP A CA 1
ATOM 725 C C . ASP A 1 93 ? 16.844 -19.297 -25.578 1 92.81 93 ASP A C 1
ATOM 727 O O . ASP A 1 93 ? 17.578 -18.641 -24.844 1 92.81 93 ASP A O 1
ATOM 731 N N . PRO A 1 94 ? 15.812 -19.984 -25.078 1 95.38 94 PRO A N 1
ATOM 732 C CA . PRO A 1 94 ? 15.453 -19.922 -23.656 1 95.38 94 PRO A CA 1
ATOM 733 C C . PRO A 1 94 ? 16.453 -20.656 -22.766 1 95.38 94 PRO A C 1
ATOM 735 O O . PRO A 1 94 ? 17.266 -21.453 -23.25 1 95.38 94 PRO A O 1
ATOM 738 N N . ASP A 1 95 ? 16.422 -20.344 -21.422 1 96.38 95 ASP A N 1
ATOM 739 C CA . ASP A 1 95 ? 17.266 -21.047 -20.469 1 96.38 95 ASP A CA 1
ATOM 740 C C . ASP A 1 95 ? 16.609 -22.344 -20 1 96.38 95 ASP A C 1
ATOM 742 O O . ASP A 1 95 ? 17.281 -23.234 -19.469 1 96.38 95 ASP A O 1
ATOM 746 N N . LEU A 1 96 ? 15.289 -22.438 -20.234 1 97.62 96 LEU A N 1
ATOM 747 C CA . LEU A 1 96 ? 14.523 -23.594 -19.797 1 97.62 96 LEU A CA 1
ATOM 748 C C . LEU A 1 96 ? 13.195 -23.672 -20.531 1 97.62 96 LEU A C 1
ATOM 750 O O . LEU A 1 96 ? 12.586 -22.656 -20.844 1 97.62 96 LEU A O 1
ATOM 754 N N . ILE A 1 97 ? 12.773 -24.828 -20.875 1 97.56 97 ILE A N 1
ATOM 755 C CA . ILE A 1 97 ? 11.453 -25.078 -21.438 1 97.56 97 ILE A CA 1
ATOM 756 C C . ILE A 1 97 ? 10.703 -26.094 -20.562 1 97.56 97 ILE A C 1
ATOM 758 O O . ILE A 1 97 ? 11.258 -27.125 -20.188 1 97.56 97 ILE A O 1
ATOM 762 N N . SER A 1 98 ? 9.547 -25.75 -20.094 1 98 98 SER A N 1
ATOM 763 C CA . SER A 1 98 ? 8.68 -26.75 -19.484 1 98 98 SER A CA 1
ATOM 764 C C . SER A 1 98 ? 7.648 -27.281 -20.484 1 98 98 SER A C 1
ATOM 766 O O . SER A 1 98 ? 7.055 -26.516 -21.234 1 98 98 SER A O 1
ATOM 768 N N . VAL A 1 99 ? 7.512 -28.578 -20.578 1 96.94 99 VAL A N 1
ATOM 769 C CA . VAL A 1 99 ? 6.488 -29.188 -21.422 1 96.94 99 VAL A CA 1
ATOM 770 C C . VAL A 1 99 ? 5.27 -29.547 -20.578 1 96.94 99 VAL A C 1
ATOM 772 O O . VAL A 1 99 ? 5.285 -30.547 -19.844 1 96.94 99 VAL A O 1
ATOM 775 N N . VAL A 1 100 ? 4.25 -28.766 -20.688 1 95 100 VAL A N 1
ATOM 776 C CA . VAL A 1 100 ? 3.041 -28.922 -19.891 1 95 100 VAL A CA 1
ATOM 777 C C . VAL A 1 100 ? 1.993 -29.703 -20.656 1 95 100 VAL A C 1
ATOM 779 O O . VAL A 1 100 ? 1.542 -29.281 -21.719 1 95 100 VAL A O 1
ATOM 782 N N . THR A 1 101 ? 1.63 -30.844 -20.156 1 92.12 101 THR A N 1
ATOM 783 C CA . THR A 1 101 ? 0.636 -31.656 -20.859 1 92.12 101 THR A CA 1
ATOM 784 C C . THR A 1 101 ? -0.774 -31.156 -20.547 1 92.12 101 THR A C 1
ATOM 786 O O . THR A 1 101 ? -0.974 -30.375 -19.625 1 92.12 101 THR A O 1
ATOM 789 N N . THR A 1 102 ? -1.707 -31.516 -21.375 1 87 102 THR A N 1
ATOM 790 C CA . THR A 1 102 ? -3.115 -31.172 -21.219 1 87 102 THR A CA 1
ATOM 791 C C . THR A 1 102 ? -3.979 -32.438 -21.172 1 87 102 THR A C 1
ATOM 793 O O . THR A 1 102 ? -3.459 -33.531 -21.219 1 87 102 THR A O 1
ATOM 796 N N . CYS A 1 103 ? -5.293 -32.156 -20.938 1 79.31 103 CYS A N 1
ATOM 797 C CA . CYS A 1 103 ? -6.223 -33.281 -20.906 1 79.31 103 CYS A CA 1
ATOM 798 C C . CYS A 1 103 ? -6.133 -34.094 -22.203 1 79.31 103 CYS A C 1
ATOM 800 O O . CYS A 1 103 ? -6.148 -35.312 -22.156 1 79.31 103 CYS A O 1
ATOM 802 N N . SER A 1 104 ? -5.98 -33.406 -23.297 1 76.19 104 SER A N 1
ATOM 803 C CA . SER A 1 104 ? -5.945 -34.062 -24.609 1 76.19 104 SER A CA 1
ATOM 804 C C . SER A 1 104 ? -4.699 -34.938 -24.766 1 76.19 104 SER A C 1
ATOM 806 O O . SER A 1 104 ? -4.781 -36.062 -25.188 1 76.19 104 SER A O 1
ATOM 808 N N . SER A 1 105 ? -3.605 -34.406 -24.438 1 80.06 105 SER A N 1
ATOM 809 C CA . SER A 1 105 ? -2.357 -35.156 -24.609 1 80.06 105 SER A CA 1
ATOM 810 C C . SER A 1 105 ? -2.289 -36.344 -23.656 1 80.06 105 SER A C 1
ATOM 812 O O . SER A 1 105 ? -1.771 -37.406 -24.031 1 80.06 105 SER A O 1
ATOM 814 N N . GLU A 1 106 ? -2.783 -36.125 -22.484 1 80.06 106 GLU A N 1
ATOM 815 C CA . GLU A 1 106 ? -2.785 -37.219 -21.516 1 80.06 106 GLU A CA 1
ATOM 816 C C . GLU A 1 106 ? -3.732 -38.344 -21.938 1 80.06 106 GLU A C 1
ATOM 818 O O . GLU A 1 106 ? -3.457 -39.5 -21.703 1 80.06 106 GLU A O 1
ATOM 823 N N . THR A 1 107 ? -4.844 -37.969 -22.484 1 78.12 107 THR A N 1
ATOM 824 C CA . THR A 1 107 ? -5.812 -38.938 -22.969 1 78.12 107 THR A CA 1
ATOM 825 C C . THR A 1 107 ? -5.242 -39.719 -24.141 1 78.12 107 THR A C 1
ATOM 827 O O . THR A 1 107 ? -5.449 -40.938 -24.234 1 78.12 107 THR A O 1
ATOM 830 N N . ILE A 1 108 ? -4.586 -39.031 -25.016 1 78.44 108 ILE A N 1
ATOM 831 C CA . ILE A 1 108 ? -3.963 -39.688 -26.172 1 78.44 108 ILE A CA 1
ATOM 832 C C . ILE A 1 108 ? -2.861 -40.625 -25.703 1 78.44 108 ILE A C 1
ATOM 834 O O . ILE A 1 108 ? -2.609 -41.656 -26.344 1 78.44 108 ILE A O 1
ATOM 838 N N . GLY A 1 109 ? -2.303 -40.25 -24.562 1 80.62 109 GLY A N 1
ATOM 839 C CA . GLY A 1 109 ? -1.233 -41.094 -24.031 1 80.62 109 GLY A CA 1
ATOM 840 C C . GLY A 1 109 ? 0.117 -40.812 -24.656 1 80.62 109 GLY A C 1
ATOM 841 O O . GLY A 1 109 ? 0.898 -41.719 -24.906 1 80.62 109 GLY A O 1
ATOM 842 N N . ASP A 1 110 ? 0.335 -39.594 -24.969 1 84.38 110 ASP A N 1
ATOM 843 C CA . ASP A 1 110 ? 1.616 -39.188 -25.531 1 84.38 110 ASP A CA 1
ATOM 844 C C . ASP A 1 110 ? 2.77 -39.531 -24.594 1 84.38 110 ASP A C 1
ATOM 846 O O . ASP A 1 110 ? 2.672 -39.375 -23.375 1 84.38 110 ASP A O 1
ATOM 850 N N . ASP A 1 111 ? 3.748 -40.156 -25.141 1 89.94 111 ASP A N 1
ATOM 851 C CA . ASP A 1 111 ? 4.98 -40.375 -24.391 1 89.94 111 ASP A CA 1
ATOM 852 C C . ASP A 1 111 ? 5.879 -39.156 -24.406 1 89.94 111 ASP A C 1
ATOM 854 O O . ASP A 1 111 ? 6.852 -39.094 -25.156 1 89.94 111 ASP A O 1
ATOM 858 N N . ILE A 1 112 ? 5.637 -38.312 -23.469 1 93.38 112 ILE A N 1
ATOM 859 C CA . ILE A 1 112 ? 6.25 -37 -23.453 1 93.38 112 ILE A CA 1
ATOM 860 C C . ILE A 1 112 ? 7.762 -37.125 -23.297 1 93.38 112 ILE A C 1
ATOM 862 O O . ILE A 1 112 ? 8.523 -36.375 -23.922 1 93.38 112 ILE A O 1
ATOM 866 N N . GLU A 1 113 ? 8.227 -38.031 -22.5 1 94.5 113 GLU A N 1
ATOM 867 C CA . GLU A 1 113 ? 9.664 -38.219 -22.281 1 94.5 113 GLU A CA 1
ATOM 868 C C . GLU A 1 113 ? 10.367 -38.625 -23.578 1 94.5 113 GLU A C 1
ATOM 870 O O . GLU A 1 113 ? 11.445 -38.125 -23.875 1 94.5 113 GLU A O 1
ATOM 875 N N . ALA A 1 114 ? 9.773 -39.5 -24.266 1 94.19 114 ALA A N 1
ATOM 876 C CA . ALA A 1 114 ? 10.336 -39.938 -25.547 1 94.19 114 ALA A CA 1
ATOM 877 C C . ALA A 1 114 ? 10.359 -38.781 -26.547 1 94.19 114 ALA A C 1
ATOM 879 O O . ALA A 1 114 ? 11.305 -38.625 -27.328 1 94.19 114 ALA A O 1
ATOM 880 N N . PHE A 1 115 ? 9.258 -38.031 -26.5 1 94.56 115 PHE A N 1
ATOM 881 C CA . PHE A 1 115 ? 9.18 -36.906 -27.406 1 94.56 115 PHE A CA 1
ATOM 882 C C . PHE A 1 115 ? 10.289 -35.906 -27.109 1 94.56 115 PHE A C 1
ATOM 884 O O . PHE A 1 115 ? 10.906 -35.344 -28.031 1 94.56 115 PHE A O 1
ATOM 891 N N . ILE A 1 116 ? 10.57 -35.625 -25.844 1 96.12 116 ILE A N 1
ATOM 892 C CA . ILE A 1 116 ? 11.602 -34.688 -25.438 1 96.12 116 ILE A CA 1
ATOM 893 C C . ILE A 1 116 ? 12.977 -35.188 -25.859 1 96.12 116 ILE A C 1
ATOM 895 O O . ILE A 1 116 ? 13.812 -34.406 -26.312 1 96.12 116 ILE A O 1
ATOM 899 N N . ARG A 1 117 ? 13.242 -36.5 -25.812 1 96.31 117 ARG A N 1
ATOM 900 C CA . ARG A 1 117 ? 14.5 -37.094 -26.266 1 96.31 117 ARG A CA 1
ATOM 901 C C . ARG A 1 117 ? 14.703 -36.844 -27.766 1 96.31 117 ARG A C 1
ATOM 903 O O . ARG A 1 117 ? 15.812 -36.5 -28.203 1 96.31 117 ARG A O 1
ATOM 910 N N . ALA A 1 118 ? 13.625 -37.031 -28.469 1 95.75 118 ALA A N 1
ATOM 911 C CA . ALA A 1 118 ? 13.68 -36.812 -29.922 1 95.75 118 ALA A CA 1
ATOM 912 C C . ALA A 1 118 ? 13.984 -35.344 -30.219 1 95.75 118 ALA A C 1
ATOM 914 O O . ALA A 1 118 ? 14.758 -35.031 -31.141 1 95.75 118 ALA A O 1
ATOM 915 N N . ALA A 1 119 ? 13.336 -34.5 -29.484 1 96.06 119 ALA A N 1
ATOM 916 C CA . ALA A 1 119 ? 13.57 -33.062 -29.672 1 96.06 119 ALA A CA 1
ATOM 917 C C . ALA A 1 119 ? 15.023 -32.719 -29.359 1 96.06 119 ALA A C 1
ATOM 919 O O . ALA A 1 119 ? 15.633 -31.922 -30.094 1 96.06 119 ALA A O 1
ATOM 920 N N . ARG A 1 120 ? 15.578 -33.25 -28.359 1 96.81 120 ARG A N 1
ATOM 921 C CA . ARG A 1 120 ? 16.953 -33 -27.984 1 96.81 120 ARG A CA 1
ATOM 922 C C . ARG A 1 120 ? 17.922 -33.438 -29.078 1 96.81 120 ARG A C 1
ATOM 924 O O . ARG A 1 120 ? 18.906 -32.75 -29.375 1 96.81 120 ARG A O 1
ATOM 931 N N . LYS A 1 121 ? 17.672 -34.594 -29.641 1 96.88 121 LYS A N 1
ATOM 932 C CA . LYS A 1 121 ? 18.484 -35.094 -30.734 1 96.88 121 LYS A CA 1
ATOM 933 C C . LYS A 1 121 ? 18.469 -34.156 -31.938 1 96.88 121 LYS A C 1
ATOM 935 O O . LYS A 1 121 ? 19.5 -33.875 -32.562 1 96.88 121 LYS A O 1
ATOM 940 N N . LYS A 1 122 ? 17.281 -33.719 -32.188 1 96.38 122 LYS A N 1
ATOM 941 C CA . LYS A 1 122 ? 17.141 -32.781 -33.281 1 96.38 122 LYS A CA 1
ATOM 942 C C . LYS A 1 122 ? 17.891 -31.484 -33 1 96.38 122 LYS A C 1
ATOM 944 O O . LYS A 1 122 ? 18.562 -30.953 -33.875 1 96.38 122 LYS A O 1
ATOM 949 N N . ILE A 1 123 ? 17.797 -30.922 -31.812 1 96.94 123 ILE A N 1
ATOM 950 C CA . ILE A 1 123 ? 18.469 -29.703 -31.406 1 96.94 123 ILE A CA 1
ATOM 951 C C . ILE A 1 123 ? 19.984 -29.891 -31.484 1 96.94 123 ILE A C 1
ATOM 953 O O . ILE A 1 123 ? 20.703 -29.016 -31.969 1 96.94 123 ILE A O 1
ATOM 957 N N . ALA A 1 124 ? 20.438 -31.078 -31.062 1 96.94 124 ALA A N 1
ATOM 958 C CA . ALA A 1 124 ? 21.875 -31.375 -31.109 1 96.94 124 ALA A CA 1
ATOM 959 C C . ALA A 1 124 ? 22.391 -31.375 -32.531 1 96.94 124 ALA A C 1
ATOM 961 O O . ALA A 1 124 ? 23.484 -30.859 -32.812 1 96.94 124 ALA A O 1
ATOM 962 N N . LYS A 1 125 ? 21.625 -31.953 -33.375 1 97.31 125 LYS A N 1
ATOM 963 C CA . LYS A 1 125 ? 22 -32.062 -34.781 1 97.31 125 LYS A CA 1
ATOM 964 C C . LYS A 1 125 ? 22.031 -30.688 -35.469 1 97.31 125 LYS A C 1
ATOM 966 O O . LYS A 1 125 ? 22.938 -30.406 -36.25 1 97.31 125 LYS A O 1
ATOM 971 N N . GLU A 1 126 ? 21.078 -29.906 -35.094 1 96.88 126 GLU A N 1
ATOM 972 C CA . GLU A 1 126 ? 20.922 -28.656 -35.844 1 96.88 126 GLU A CA 1
ATOM 973 C C . GLU A 1 126 ? 21.688 -27.516 -35.156 1 96.88 126 GLU A C 1
ATOM 975 O O . GLU A 1 126 ? 22.203 -26.625 -35.844 1 96.88 126 GLU A O 1
ATOM 980 N N . PHE A 1 127 ? 21.781 -27.484 -33.844 1 96.38 127 PHE A N 1
ATOM 981 C CA . PHE A 1 127 ? 22.312 -26.312 -33.156 1 96.38 127 PHE A CA 1
ATOM 982 C C . PHE A 1 127 ? 23.5 -26.703 -32.281 1 96.38 127 PHE A C 1
ATOM 984 O O . PHE A 1 127 ? 24.094 -25.844 -31.625 1 96.38 127 PHE A O 1
ATOM 991 N N . GLY A 1 128 ? 23.859 -27.938 -32.125 1 95.94 128 GLY A N 1
ATOM 992 C CA . GLY A 1 128 ? 25.016 -28.391 -31.375 1 95.94 128 GLY A CA 1
ATOM 993 C C . GLY A 1 128 ? 24.656 -29.062 -30.062 1 95.94 128 GLY A C 1
ATOM 994 O O . GLY A 1 128 ? 23.578 -28.812 -29.5 1 95.94 128 GLY A O 1
ATOM 995 N N . GLU A 1 129 ? 25.516 -29.797 -29.516 1 95.06 129 GLU A N 1
ATOM 996 C CA . GLU A 1 129 ? 25.312 -30.578 -28.297 1 95.06 129 GLU A CA 1
ATOM 997 C C . GLU A 1 129 ? 25.125 -29.672 -27.094 1 95.06 129 GLU A C 1
ATOM 999 O O . GLU A 1 129 ? 24.375 -30.016 -26.172 1 95.06 129 GLU A O 1
ATOM 1004 N N . GLU A 1 130 ? 25.781 -28.547 -27.141 1 94.38 130 GLU A N 1
ATOM 1005 C CA . GLU A 1 130 ? 25.672 -27.625 -26.016 1 94.38 130 GLU A CA 1
ATOM 1006 C C . GLU A 1 130 ? 24.25 -27.094 -25.875 1 94.38 130 GLU A C 1
ATOM 1008 O O . GLU A 1 130 ? 23.719 -27.016 -24.766 1 94.38 130 GLU A O 1
ATOM 1013 N N . LYS A 1 131 ? 23.656 -26.734 -26.938 1 94.5 131 LYS A N 1
ATOM 1014 C CA . LYS A 1 131 ? 22.281 -26.234 -26.938 1 94.5 131 LYS A CA 1
ATOM 1015 C C . LYS A 1 131 ? 21.297 -27.312 -26.516 1 94.5 131 LYS A C 1
ATOM 1017 O O . LYS A 1 131 ? 20.25 -27.016 -25.938 1 94.5 131 LYS A O 1
ATOM 1022 N N . ALA A 1 132 ? 21.641 -28.531 -26.797 1 95 132 ALA A N 1
ATOM 1023 C CA . ALA A 1 132 ? 20.75 -29.656 -26.5 1 95 132 ALA A CA 1
ATOM 1024 C C . ALA A 1 132 ? 20.719 -29.922 -25 1 95 132 ALA A C 1
ATOM 1026 O O . ALA A 1 132 ? 19.844 -30.656 -24.516 1 95 132 ALA A O 1
ATOM 1027 N N . LYS A 1 133 ? 21.641 -29.312 -24.281 1 94.38 133 LYS A N 1
ATOM 1028 C CA . LYS A 1 133 ? 21.703 -29.5 -22.828 1 94.38 133 LYS A CA 1
ATOM 1029 C C . LYS A 1 133 ? 20.672 -28.625 -22.125 1 94.38 133 LYS A C 1
ATOM 1031 O O . LYS A 1 133 ? 20.5 -28.734 -20.906 1 94.38 133 LYS A O 1
ATOM 1036 N N . LEU A 1 134 ? 19.984 -27.828 -22.859 1 95 134 LEU A N 1
ATOM 1037 C CA . LEU A 1 134 ? 18.906 -27 -22.328 1 95 134 LEU A CA 1
ATOM 1038 C C . LEU A 1 134 ? 17.922 -27.844 -21.5 1 95 134 LEU A C 1
ATOM 1040 O O . LEU A 1 134 ? 17.5 -28.922 -21.953 1 95 134 LEU A O 1
ATOM 1044 N N . PRO A 1 135 ? 17.672 -27.422 -20.234 1 97.75 135 PRO A N 1
ATOM 1045 C CA . PRO A 1 135 ? 16.672 -28.172 -19.469 1 97.75 135 PRO A CA 1
ATOM 1046 C C . PRO A 1 135 ? 15.289 -28.141 -20.109 1 97.75 135 PRO A C 1
ATOM 1048 O O . PRO A 1 135 ? 14.734 -27.062 -20.344 1 97.75 135 PRO A O 1
ATOM 1051 N N . ILE A 1 136 ? 14.734 -29.25 -20.438 1 98.19 136 ILE A N 1
ATOM 1052 C CA . ILE A 1 136 ? 13.367 -29.453 -20.891 1 98.19 136 ILE A CA 1
ATOM 1053 C C . ILE A 1 136 ? 12.617 -30.344 -19.922 1 98.19 136 ILE A C 1
ATOM 1055 O O . ILE A 1 136 ? 12.859 -31.547 -19.859 1 98.19 136 ILE A O 1
ATOM 1059 N N . ILE A 1 137 ? 11.719 -29.781 -19.141 1 98.25 137 ILE A N 1
ATOM 1060 C CA . ILE A 1 137 ? 11.141 -30.469 -17.984 1 98.25 137 ILE A CA 1
ATOM 1061 C C . ILE A 1 137 ? 9.68 -30.812 -18.281 1 98.25 137 ILE A C 1
ATOM 1063 O O . ILE A 1 137 ? 8.844 -29.906 -18.453 1 98.25 137 ILE A O 1
ATOM 1067 N N . PRO A 1 138 ? 9.352 -32.094 -18.359 1 97.31 138 PRO A N 1
ATOM 1068 C CA . PRO A 1 138 ? 7.938 -32.469 -18.484 1 97.31 138 PRO A CA 1
ATOM 1069 C C . PRO A 1 138 ? 7.137 -32.188 -17.219 1 97.31 138 PRO A C 1
ATOM 1071 O O . PRO A 1 138 ? 7.582 -32.562 -16.125 1 97.31 138 PRO A O 1
ATOM 1074 N N . VAL A 1 139 ? 6.047 -31.562 -17.281 1 96.94 139 VAL A N 1
ATOM 1075 C CA . VAL A 1 139 ? 5.098 -31.359 -16.188 1 96.94 139 VAL A CA 1
ATOM 1076 C C . VAL A 1 139 ? 3.744 -31.953 -16.562 1 96.94 139 VAL A C 1
ATOM 1078 O O . VAL A 1 139 ? 3.008 -31.375 -17.359 1 96.94 139 VAL A O 1
ATOM 1081 N N . HIS A 1 140 ? 3.4 -33.031 -15.969 1 93.19 140 HIS A N 1
ATOM 1082 C CA . HIS A 1 140 ? 2.164 -33.719 -16.281 1 93.19 140 HIS A CA 1
ATOM 1083 C C . HIS A 1 140 ? 0.976 -33.125 -15.547 1 93.19 140 HIS A C 1
ATOM 1085 O O . HIS A 1 140 ? 0.972 -33.031 -14.312 1 93.19 140 HIS A O 1
ATOM 1091 N N . CYS A 1 141 ? 0.043 -32.688 -16.312 1 89.75 141 CYS A N 1
ATOM 1092 C CA . CYS A 1 141 ? -1.169 -32.062 -15.797 1 89.75 141 CYS A CA 1
ATOM 1093 C C . CYS A 1 141 ? -2.414 -32.75 -16.344 1 89.75 141 CYS A C 1
ATOM 1095 O O . CYS A 1 141 ? -3.105 -32.188 -17.203 1 89.75 141 CYS A O 1
ATOM 1097 N N . PRO A 1 142 ? -2.709 -33.906 -15.859 1 78.44 142 PRO A N 1
ATOM 1098 C CA . PRO A 1 142 ? -3.912 -34.562 -16.375 1 78.44 142 PRO A CA 1
ATOM 1099 C C . PRO A 1 142 ? -5.199 -33.875 -15.922 1 78.44 142 PRO A C 1
ATOM 1101 O O . PRO A 1 142 ? -5.309 -33.438 -14.773 1 78.44 142 PRO A O 1
ATOM 1104 N N . SER A 1 143 ? -6.035 -33.281 -16.875 1 60.88 143 SER A N 1
ATOM 1105 C CA . SER A 1 143 ? -7.18 -32.406 -16.609 1 60.88 143 SER A CA 1
ATOM 1106 C C . SER A 1 143 ? -8.219 -33.125 -15.75 1 60.88 143 SER A C 1
ATOM 1108 O O . SER A 1 143 ? -8.969 -32.469 -15.016 1 60.88 143 SER A O 1
ATOM 1110 N N . TYR A 1 144 ? -8.367 -34.5 -15.875 1 57.5 144 TYR A N 1
ATOM 1111 C CA . TYR A 1 144 ? -9.547 -35.094 -15.258 1 57.5 144 TYR A CA 1
ATOM 1112 C C . TYR A 1 144 ? -9.453 -35.031 -13.734 1 57.5 144 TYR A C 1
ATOM 1114 O O . TYR A 1 144 ? -10.445 -35.25 -13.039 1 57.5 144 TYR A O 1
ATOM 1122 N N . GLN A 1 145 ? -8.211 -34.531 -13.328 1 62.53 145 GLN A N 1
ATOM 1123 C CA . GLN A 1 145 ? -8.016 -34.594 -11.883 1 62.53 145 GLN A CA 1
ATOM 1124 C C . GLN A 1 145 ? -7.547 -33.25 -11.32 1 62.53 145 GLN A C 1
ATOM 1126 O O . GLN A 1 145 ? -6.746 -32.562 -11.953 1 62.53 145 GLN A O 1
ATOM 1131 N N . ALA A 1 146 ? -8.359 -32.469 -10.422 1 75.69 146 ALA A N 1
ATOM 1132 C CA . ALA A 1 146 ? -7.879 -31.438 -9.508 1 75.69 146 ALA A CA 1
ATOM 1133 C C . ALA A 1 146 ? -7.906 -30.062 -10.172 1 75.69 146 ALA A C 1
ATOM 1135 O O . ALA A 1 146 ? -8.727 -29.812 -11.055 1 75.69 146 ALA A O 1
ATOM 1136 N N . SER A 1 147 ? -7.281 -29.078 -9.805 1 85.94 147 SER A N 1
ATOM 1137 C CA . SER A 1 147 ? -7.379 -27.672 -10.188 1 85.94 147 SER A CA 1
ATOM 1138 C C . SER A 1 147 ? -6.008 -27.094 -10.508 1 85.94 147 SER A C 1
ATOM 1140 O O . SER A 1 147 ? -5.012 -27.812 -10.531 1 85.94 147 SER A O 1
ATOM 1142 N N . HIS A 1 148 ? -5.977 -25.828 -10.969 1 90.75 148 HIS A N 1
ATOM 1143 C CA . HIS A 1 148 ? -4.766 -25.047 -11.219 1 90.75 148 HIS A CA 1
ATOM 1144 C C . HIS A 1 148 ? -3.809 -25.125 -10.031 1 90.75 148 HIS A C 1
ATOM 1146 O O . HIS A 1 148 ? -2.588 -25.094 -10.211 1 90.75 148 HIS A O 1
ATOM 1152 N N . VAL A 1 149 ? -4.297 -25.359 -8.898 1 93.62 149 VAL A N 1
ATOM 1153 C CA . VAL A 1 149 ? -3.494 -25.516 -7.688 1 93.62 149 VAL A CA 1
ATOM 1154 C C . VAL A 1 149 ? -2.578 -26.734 -7.824 1 93.62 149 VAL A C 1
ATOM 1156 O O . VAL A 1 149 ? -1.374 -26.641 -7.582 1 93.62 149 VAL A O 1
ATOM 1159 N N . LYS A 1 150 ? -3.113 -27.797 -8.25 1 93.31 150 LYS A N 1
ATOM 1160 C CA . LYS A 1 150 ? -2.35 -29.031 -8.445 1 93.31 150 LYS A CA 1
ATOM 1161 C C . LYS A 1 150 ? -1.328 -28.875 -9.562 1 93.31 150 LYS A C 1
ATOM 1163 O O . LYS A 1 150 ? -0.239 -29.453 -9.5 1 93.31 150 LYS A O 1
ATOM 1168 N N . GLY A 1 151 ? -1.744 -28.188 -10.602 1 94.81 151 GLY A N 1
ATOM 1169 C CA . GLY A 1 151 ? -0.805 -27.922 -11.688 1 94.81 151 GLY A CA 1
ATOM 1170 C C . GLY A 1 151 ? 0.474 -27.266 -11.219 1 94.81 151 GLY A C 1
ATOM 1171 O O . GLY A 1 151 ? 1.57 -27.656 -11.617 1 94.81 151 GLY A O 1
ATOM 1172 N N . TYR A 1 152 ? 0.316 -26.234 -10.398 1 97.31 152 TYR A N 1
ATOM 1173 C CA . TYR A 1 152 ? 1.472 -25.562 -9.805 1 97.31 152 TYR A CA 1
ATOM 1174 C C . TYR A 1 152 ? 2.275 -26.531 -8.945 1 97.31 152 TYR A C 1
ATOM 1176 O O . TYR A 1 152 ? 3.508 -26.531 -8.977 1 97.31 152 TYR A O 1
ATOM 1184 N N . ASP A 1 153 ? 1.591 -27.312 -8.195 1 96.94 153 ASP A N 1
ATOM 1185 C CA . ASP A 1 153 ? 2.223 -28.281 -7.305 1 96.94 153 ASP A CA 1
ATOM 1186 C C . ASP A 1 153 ? 3.045 -29.297 -8.094 1 96.94 153 ASP A C 1
ATOM 1188 O O . ASP A 1 153 ? 4.172 -29.609 -7.715 1 96.94 153 ASP A O 1
ATOM 1192 N N . ASN A 1 154 ? 2.465 -29.781 -9.219 1 96.62 154 ASN A N 1
ATOM 1193 C CA . ASN A 1 154 ? 3.172 -30.688 -10.102 1 96.62 154 ASN A CA 1
ATOM 1194 C C . ASN A 1 154 ? 4.441 -30.062 -10.672 1 96.62 154 ASN A C 1
ATOM 1196 O O . ASN A 1 154 ? 5.48 -30.719 -10.75 1 96.62 154 ASN A O 1
ATOM 1200 N N . ALA A 1 155 ? 4.309 -28.844 -11.047 1 98.38 155 ALA A N 1
ATOM 1201 C CA . ALA A 1 155 ? 5.465 -28.125 -11.586 1 98.38 155 ALA A CA 1
ATOM 1202 C C . ALA A 1 155 ? 6.566 -27.984 -10.539 1 98.38 155 ALA A C 1
ATOM 1204 O O . ALA A 1 155 ? 7.742 -28.203 -10.836 1 98.38 155 ALA A O 1
ATOM 1205 N N . SER A 1 156 ? 6.172 -27.594 -9.328 1 98.62 156 SER A N 1
ATOM 1206 C CA . SER A 1 156 ? 7.145 -27.438 -8.25 1 98.62 156 SER A CA 1
ATOM 1207 C C . SER A 1 156 ? 7.941 -28.719 -8.039 1 98.62 156 SER A C 1
ATOM 1209 O O . SER A 1 156 ? 9.164 -28.688 -7.926 1 98.62 156 SER A O 1
ATOM 1211 N N . LYS A 1 157 ? 7.27 -29.828 -8.055 1 98.5 157 LYS A N 1
ATOM 1212 C CA . LYS A 1 157 ? 7.922 -31.125 -7.871 1 98.5 157 LYS A CA 1
ATOM 1213 C C . LYS A 1 157 ? 8.805 -31.469 -9.07 1 98.5 157 LYS A C 1
ATOM 1215 O O . LYS A 1 157 ? 9.969 -31.828 -8.898 1 98.5 157 LYS A O 1
ATOM 1220 N N . ALA A 1 158 ? 8.258 -31.328 -10.25 1 98.56 158 ALA A N 1
ATOM 1221 C CA . ALA A 1 158 ? 8.969 -31.719 -11.469 1 98.56 158 ALA A CA 1
ATOM 1222 C C . ALA A 1 158 ? 10.266 -30.938 -11.625 1 98.56 158 ALA A C 1
ATOM 1224 O O . ALA A 1 158 ? 11.305 -31.5 -11.961 1 98.56 158 ALA A O 1
ATOM 1225 N N . PHE A 1 159 ? 10.242 -29.594 -11.398 1 98.81 159 PHE A N 1
ATOM 1226 C CA . PHE A 1 159 ? 11.406 -28.734 -11.539 1 98.81 159 PHE A CA 1
ATOM 1227 C C . PHE A 1 159 ? 12.5 -29.141 -10.547 1 98.81 159 PHE A C 1
ATOM 1229 O O . PHE A 1 159 ? 13.672 -29.25 -10.922 1 98.81 159 PHE A O 1
ATOM 1236 N N . LEU A 1 160 ? 12.102 -29.328 -9.297 1 98.75 160 LEU A N 1
ATOM 1237 C CA . LEU A 1 160 ? 13.094 -29.641 -8.273 1 98.75 160 LEU A CA 1
ATOM 1238 C C . LEU A 1 160 ? 13.625 -31.062 -8.438 1 98.75 160 LEU A C 1
ATOM 1240 O O . LEU A 1 160 ? 14.805 -31.312 -8.18 1 98.75 160 LEU A O 1
ATOM 1244 N N . GLU A 1 161 ? 12.781 -32 -8.93 1 98.38 161 GLU A N 1
ATOM 1245 C CA . GLU A 1 161 ? 13.234 -33.344 -9.227 1 98.38 161 GLU A CA 1
ATOM 1246 C C . GLU A 1 161 ? 14.273 -33.344 -10.344 1 98.38 161 GLU A C 1
ATOM 1248 O O . GLU A 1 161 ? 15.242 -34.125 -10.305 1 98.38 161 GLU A O 1
ATOM 1253 N N . TYR A 1 162 ? 14.07 -32.5 -11.25 1 97.94 162 TYR A N 1
ATOM 1254 C CA . TYR A 1 162 ? 14.914 -32.469 -12.438 1 97.94 162 TYR A CA 1
ATOM 1255 C C . TYR A 1 162 ? 16.203 -31.703 -12.172 1 97.94 162 TYR A C 1
ATOM 1257 O O . TYR A 1 162 ? 17.266 -32.062 -12.656 1 97.94 162 TYR A O 1
ATOM 1265 N N . LEU A 1 163 ? 16.172 -30.609 -11.406 1 98.31 163 LEU A N 1
ATOM 1266 C CA . LEU A 1 163 ? 17.266 -29.656 -11.391 1 98.31 163 LEU A CA 1
ATOM 1267 C C . LEU A 1 163 ? 18.062 -29.75 -10.094 1 98.31 163 LEU A C 1
ATOM 1269 O O . LEU A 1 163 ? 19.281 -29.578 -10.086 1 98.31 163 LEU A O 1
ATOM 1273 N N . ALA A 1 164 ? 17.406 -29.984 -8.953 1 98.31 164 ALA A N 1
ATOM 1274 C CA . ALA A 1 164 ? 18.047 -29.875 -7.652 1 98.31 164 ALA A CA 1
ATOM 1275 C C . ALA A 1 164 ? 19.188 -30.891 -7.52 1 98.31 164 ALA A C 1
ATOM 1277 O O . ALA A 1 164 ? 19.031 -32.062 -7.859 1 98.31 164 ALA A O 1
ATOM 1278 N N . LYS A 1 165 ? 20.312 -30.438 -7.086 1 97.12 165 LYS A N 1
ATOM 1279 C CA . LYS A 1 165 ? 21.484 -31.297 -6.891 1 97.12 165 LYS A CA 1
ATOM 1280 C C . LYS A 1 165 ? 22.188 -30.969 -5.574 1 97.12 165 LYS A C 1
ATOM 1282 O O . LYS A 1 165 ? 22.359 -29.797 -5.223 1 97.12 165 LYS A O 1
ATOM 1287 N N . LYS A 1 166 ? 22.594 -32 -4.922 1 96.19 166 LYS A N 1
ATOM 1288 C CA . LYS A 1 166 ? 23.328 -31.828 -3.676 1 96.19 166 LYS A CA 1
ATOM 1289 C C . LYS A 1 166 ? 24.812 -31.594 -3.945 1 96.19 166 LYS A C 1
ATOM 1291 O O . LYS A 1 166 ? 25.406 -32.219 -4.812 1 96.19 166 LYS A O 1
ATOM 1296 N N . ASP A 1 167 ? 25.266 -30.641 -3.418 1 93.44 167 ASP A N 1
ATOM 1297 C CA . ASP A 1 167 ? 26.703 -30.391 -3.381 1 93.44 167 ASP A CA 1
ATOM 1298 C C . ASP A 1 167 ? 27.281 -30.703 -2.004 1 93.44 167 ASP A C 1
ATOM 1300 O O . ASP A 1 167 ? 27.141 -29.906 -1.071 1 93.44 167 ASP A O 1
ATOM 1304 N N . GLU A 1 168 ? 28 -31.75 -1.903 1 89.69 168 GLU A N 1
ATOM 1305 C CA . GLU A 1 168 ? 28.5 -32.219 -0.619 1 89.69 168 GLU A CA 1
ATOM 1306 C C . GLU A 1 168 ? 29.5 -31.25 -0.021 1 89.69 168 GLU A C 1
ATOM 1308 O O . GLU A 1 168 ? 29.75 -31.266 1.187 1 89.69 168 GLU A O 1
ATOM 1313 N N . GLU A 1 169 ? 30.016 -30.406 -0.843 1 90.44 169 GLU A N 1
ATOM 1314 C CA . GLU A 1 169 ? 31.031 -29.469 -0.371 1 90.44 169 GLU A CA 1
ATOM 1315 C C . GLU A 1 169 ? 30.406 -28.203 0.176 1 90.44 169 GLU A C 1
ATOM 1317 O O . GLU A 1 169 ? 31.078 -27.391 0.815 1 90.44 169 GLU A O 1
ATOM 1322 N N . LYS A 1 170 ? 29.141 -28.094 -0.048 1 88.38 170 LYS A N 1
ATOM 1323 C CA . LYS A 1 170 ? 28.469 -26.875 0.381 1 88.38 170 LYS A CA 1
ATOM 1324 C C . LYS A 1 170 ? 27.656 -27.125 1.65 1 88.38 170 LYS A C 1
ATOM 1326 O O . LYS A 1 170 ? 26.922 -28.109 1.748 1 88.38 170 LYS A O 1
ATOM 1331 N N . GLU A 1 171 ? 27.859 -26.297 2.604 1 90.5 171 GLU A N 1
ATOM 1332 C CA . GLU A 1 171 ? 26.969 -26.281 3.764 1 90.5 171 GLU A CA 1
ATOM 1333 C C . GLU A 1 171 ? 25.656 -25.578 3.439 1 90.5 171 GLU A C 1
ATOM 1335 O O . GLU A 1 171 ? 25.609 -24.656 2.627 1 90.5 171 GLU A O 1
ATOM 1340 N N . PRO A 1 172 ? 24.609 -26.094 4.09 1 90.75 172 PRO A N 1
ATOM 1341 C CA . PRO A 1 172 ? 23.344 -25.391 3.896 1 90.75 172 PRO A CA 1
ATOM 1342 C C . PRO A 1 172 ? 23.438 -23.891 4.188 1 90.75 172 PRO A C 1
ATOM 1344 O O . PRO A 1 172 ? 23.938 -23.5 5.246 1 90.75 172 PRO A O 1
ATOM 1347 N N . HIS A 1 173 ? 22.953 -23.062 3.221 1 90.25 173 HIS A N 1
ATOM 1348 C CA . HIS A 1 173 ? 23.344 -21.672 3.406 1 90.25 173 HIS A CA 1
ATOM 1349 C C . HIS A 1 173 ? 22.188 -20.734 3.037 1 90.25 173 HIS A C 1
ATOM 1351 O O . HIS A 1 173 ? 22.266 -19.516 3.273 1 90.25 173 HIS A O 1
ATOM 1357 N N . LYS A 1 174 ? 21.188 -21.203 2.4 1 94.81 174 LYS A N 1
ATOM 1358 C CA . LYS A 1 174 ? 20.109 -20.281 2.025 1 94.81 174 LYS A CA 1
ATOM 1359 C C . LYS A 1 174 ? 18.75 -20.859 2.357 1 94.81 174 LYS A C 1
ATOM 1361 O O . LYS A 1 174 ? 18.641 -22.047 2.715 1 94.81 174 LYS A O 1
ATOM 1366 N N . ILE A 1 175 ? 17.766 -20.078 2.285 1 98.06 175 ILE A N 1
ATOM 1367 C CA . ILE A 1 175 ? 16.391 -20.531 2.438 1 98.06 175 ILE A CA 1
ATOM 1368 C C . ILE A 1 175 ? 15.672 -20.484 1.088 1 98.06 175 ILE A C 1
ATOM 1370 O O . ILE A 1 175 ? 15.867 -19.547 0.309 1 98.06 175 ILE A O 1
ATOM 1374 N N . ASN A 1 176 ? 14.898 -21.531 0.749 1 98.75 176 ASN A N 1
ATOM 1375 C CA . ASN A 1 176 ? 14.023 -21.547 -0.418 1 98.75 176 ASN A CA 1
ATOM 1376 C C . ASN A 1 176 ? 12.617 -21.078 -0.067 1 98.75 176 ASN A C 1
ATOM 1378 O O . ASN A 1 176 ? 12.039 -21.531 0.93 1 98.75 176 ASN A O 1
ATOM 1382 N N . ILE A 1 177 ? 12.117 -20.172 -0.813 1 98.94 177 ILE A N 1
ATOM 1383 C CA . ILE A 1 177 ? 10.719 -19.797 -0.689 1 98.94 177 ILE A CA 1
ATOM 1384 C C . ILE A 1 177 ? 9.961 -20.203 -1.95 1 98.94 177 ILE A C 1
ATOM 1386 O O . ILE A 1 177 ? 10.328 -19.828 -3.061 1 98.94 177 ILE A O 1
ATOM 1390 N N . ILE A 1 178 ? 8.945 -20.984 -1.801 1 98.94 178 ILE A N 1
ATOM 1391 C CA . ILE A 1 178 ? 8.008 -21.297 -2.877 1 98.94 178 ILE A CA 1
ATOM 1392 C C . ILE A 1 178 ? 6.684 -20.578 -2.635 1 98.94 178 ILE A C 1
ATOM 1394 O O . ILE A 1 178 ? 5.906 -20.984 -1.768 1 98.94 178 ILE A O 1
ATOM 1398 N N . PRO A 1 179 ? 6.398 -19.547 -3.34 1 98.69 179 PRO A N 1
ATOM 1399 C CA . PRO A 1 179 ? 5.207 -18.75 -3.061 1 98.69 179 PRO A CA 1
ATOM 1400 C C . PRO A 1 179 ? 3.91 -19.531 -3.23 1 98.69 179 PRO A C 1
ATOM 1402 O O . PRO A 1 179 ? 3.053 -19.516 -2.344 1 98.69 179 PRO A O 1
ATOM 1405 N N . GLY A 1 180 ? 3.838 -20.25 -4.359 1 98.19 180 GLY A N 1
ATOM 1406 C CA . GLY A 1 180 ? 2.609 -20.969 -4.645 1 98.19 180 GLY A CA 1
ATOM 1407 C C . GLY A 1 180 ? 1.715 -20.266 -5.645 1 98.19 180 GLY A C 1
ATOM 1408 O O . GLY A 1 180 ? 2.068 -19.203 -6.156 1 98.19 180 GLY A O 1
ATOM 1409 N N . PHE A 1 181 ? 0.551 -20.859 -5.965 1 97.5 181 PHE A N 1
ATOM 1410 C CA . PHE A 1 181 ? -0.398 -20.281 -6.906 1 97.5 181 PHE A CA 1
ATOM 1411 C C . PHE A 1 181 ? -1.302 -19.266 -6.211 1 97.5 181 PHE A C 1
ATOM 1413 O O . PHE A 1 181 ? -1.789 -19.516 -5.105 1 97.5 181 PHE A O 1
ATOM 1420 N N . GLY A 1 182 ? -1.53 -18.188 -6.82 1 96.06 182 GLY A N 1
ATOM 1421 C CA . GLY A 1 182 ? -2.389 -17.156 -6.262 1 96.06 182 GLY A CA 1
ATOM 1422 C C . GLY A 1 182 ? -1.623 -16.094 -5.5 1 96.06 182 GLY A C 1
ATOM 1423 O O . GLY A 1 182 ? -2.162 -15.023 -5.207 1 96.06 182 GLY A O 1
ATOM 1424 N N . VAL A 1 183 ? -0.37 -16.391 -5.117 1 98.31 183 VAL A N 1
ATOM 1425 C CA . VAL A 1 183 ? 0.498 -15.383 -4.516 1 98.31 183 VAL A CA 1
ATOM 1426 C C . VAL A 1 183 ? 0.999 -14.422 -5.594 1 98.31 183 VAL A C 1
ATOM 1428 O O . VAL A 1 183 ? 1.854 -14.781 -6.406 1 98.31 183 VAL A O 1
ATOM 1431 N N . ASN A 1 184 ? 0.502 -13.258 -5.574 1 98.06 184 ASN A N 1
ATOM 1432 C CA . ASN A 1 184 ? 0.7 -12.289 -6.648 1 98.06 184 ASN A CA 1
ATOM 1433 C C . ASN A 1 184 ? 2.047 -11.586 -6.523 1 98.06 184 ASN A C 1
ATOM 1435 O O . ASN A 1 184 ? 2.727 -11.711 -5.504 1 98.06 184 ASN A O 1
ATOM 1439 N N . PRO A 1 185 ? 2.459 -10.883 -7.57 1 97.62 185 PRO A N 1
ATOM 1440 C CA . PRO A 1 185 ? 3.729 -10.148 -7.547 1 97.62 185 PRO A CA 1
ATOM 1441 C C . PRO A 1 185 ? 3.865 -9.25 -6.32 1 97.62 185 PRO A C 1
ATOM 1443 O O . PRO A 1 185 ? 4.914 -9.234 -5.676 1 97.62 185 PRO A O 1
ATOM 1446 N N . GLY A 1 186 ? 2.799 -8.523 -5.988 1 97.81 186 GLY A N 1
ATOM 1447 C CA . GLY A 1 186 ? 2.84 -7.68 -4.805 1 97.81 186 GLY A CA 1
ATOM 1448 C C . GLY A 1 186 ? 3.109 -8.453 -3.529 1 97.81 186 GLY A C 1
ATOM 1449 O O . GLY A 1 186 ? 3.812 -7.969 -2.639 1 97.81 186 GLY A O 1
ATOM 1450 N N . ASP A 1 187 ? 2.566 -9.633 -3.428 1 98.62 187 ASP A N 1
ATOM 1451 C CA . ASP A 1 187 ? 2.781 -10.492 -2.268 1 98.62 187 ASP A CA 1
ATOM 1452 C C . ASP A 1 187 ? 4.238 -10.945 -2.178 1 98.62 187 ASP A C 1
ATOM 1454 O O . ASP A 1 187 ? 4.824 -10.945 -1.095 1 98.62 187 ASP A O 1
ATOM 1458 N N . ILE A 1 188 ? 4.793 -11.32 -3.324 1 98.75 188 ILE A N 1
ATOM 1459 C CA . ILE A 1 188 ? 6.172 -11.789 -3.355 1 98.75 188 ILE A CA 1
ATOM 1460 C C . ILE A 1 188 ? 7.117 -10.648 -2.986 1 98.75 188 ILE A C 1
ATOM 1462 O O . ILE A 1 188 ? 8.07 -10.844 -2.234 1 98.75 188 ILE A O 1
ATOM 1466 N N . LEU A 1 189 ? 6.805 -9.469 -3.48 1 98.12 189 LEU A N 1
ATOM 1467 C CA . LEU A 1 189 ? 7.613 -8.297 -3.145 1 98.12 189 LEU A CA 1
ATOM 1468 C C . LEU A 1 189 ? 7.57 -8.016 -1.646 1 98.12 189 LEU A C 1
ATOM 1470 O O . LEU A 1 189 ? 8.57 -7.617 -1.054 1 98.12 189 LEU A O 1
ATOM 1474 N N . GLU A 1 190 ? 6.426 -8.227 -1.024 1 98.62 190 GLU A N 1
ATOM 1475 C CA . GLU A 1 190 ? 6.305 -8.055 0.421 1 98.62 190 GLU A CA 1
ATOM 1476 C C . GLU A 1 190 ? 7.133 -9.094 1.172 1 98.62 190 GLU A C 1
ATOM 1478 O O . GLU A 1 190 ? 7.766 -8.781 2.18 1 98.62 190 GLU A O 1
ATOM 1483 N N . ILE A 1 191 ? 7.113 -10.312 0.698 1 98.81 191 ILE A N 1
ATOM 1484 C CA . ILE A 1 191 ? 7.93 -11.367 1.3 1 98.81 191 ILE A CA 1
ATOM 1485 C C . ILE A 1 191 ? 9.406 -10.984 1.212 1 98.81 191 ILE A C 1
ATOM 1487 O O . ILE A 1 191 ? 10.148 -11.117 2.189 1 98.81 191 ILE A O 1
ATOM 1491 N N . LYS A 1 192 ? 9.828 -10.539 0.028 1 98.38 192 LYS A N 1
ATOM 1492 C CA . LYS A 1 192 ? 11.211 -10.094 -0.147 1 98.38 192 LYS A CA 1
ATOM 1493 C C . LYS A 1 192 ? 11.547 -8.969 0.82 1 98.38 192 LYS A C 1
ATOM 1495 O O . LYS A 1 192 ? 12.633 -8.945 1.402 1 98.38 192 LYS A O 1
ATOM 1500 N N . ARG A 1 193 ? 10.57 -7.992 0.958 1 98 193 ARG A N 1
ATOM 1501 C CA . ARG A 1 193 ? 10.773 -6.867 1.863 1 98 193 ARG A CA 1
ATOM 1502 C C . ARG A 1 193 ? 10.992 -7.348 3.295 1 98 193 ARG A C 1
ATOM 1504 O O . ARG A 1 193 ? 11.891 -6.863 3.99 1 98 193 ARG A O 1
ATOM 1511 N N . ILE A 1 194 ? 10.234 -8.312 3.75 1 98.69 194 ILE A N 1
ATOM 1512 C CA . ILE A 1 194 ? 10.344 -8.875 5.094 1 98.69 194 ILE A CA 1
ATOM 1513 C C . ILE A 1 194 ? 11.711 -9.539 5.262 1 98.69 194 ILE A C 1
ATOM 1515 O O . ILE A 1 194 ? 12.398 -9.305 6.262 1 98.69 194 ILE A O 1
ATOM 1519 N N . LEU A 1 195 ? 12.117 -10.305 4.258 1 98.62 195 LEU A N 1
ATOM 1520 C CA . LEU A 1 195 ? 13.406 -10.984 4.324 1 98.62 195 LEU A CA 1
ATOM 1521 C C . LEU A 1 195 ? 14.547 -9.977 4.316 1 98.62 195 LEU A C 1
ATOM 1523 O O . LEU A 1 195 ? 15.539 -10.156 5.023 1 98.62 195 LEU A O 1
ATOM 1527 N N . ASP A 1 196 ? 14.359 -8.914 3.541 1 97.5 196 ASP A N 1
ATOM 1528 C CA . ASP A 1 196 ? 15.359 -7.852 3.512 1 97.5 196 ASP A CA 1
ATOM 1529 C C . ASP A 1 196 ? 15.508 -7.195 4.883 1 97.5 196 ASP A C 1
ATOM 1531 O O . ASP A 1 196 ? 16.609 -6.797 5.273 1 97.5 196 ASP A O 1
ATOM 1535 N N . MET A 1 197 ? 14.43 -7.059 5.625 1 97.56 197 MET A N 1
ATOM 1536 C CA . MET A 1 197 ? 14.477 -6.461 6.957 1 97.56 197 MET A CA 1
ATOM 1537 C C . MET A 1 197 ? 15.312 -7.312 7.91 1 97.56 197 MET A C 1
ATOM 1539 O O . MET A 1 197 ? 15.922 -6.793 8.844 1 97.56 197 MET A O 1
ATOM 1543 N N . PHE A 1 198 ? 15.344 -8.672 7.672 1 98.12 198 PHE A N 1
ATOM 1544 C CA . PHE A 1 198 ? 16.188 -9.57 8.445 1 98.12 198 PHE A CA 1
ATOM 1545 C C . PHE A 1 198 ? 17.656 -9.406 8.07 1 98.12 198 PHE A C 1
ATOM 1547 O O . PHE A 1 198 ? 18.531 -9.961 8.727 1 98.12 198 PHE A O 1
ATOM 1554 N N . GLY A 1 199 ? 17.922 -8.648 6.965 1 97.12 199 GLY A N 1
ATOM 1555 C CA . GLY A 1 199 ? 19.281 -8.5 6.457 1 97.12 199 GLY A CA 1
ATOM 1556 C C . GLY A 1 199 ? 19.688 -9.617 5.512 1 97.12 199 GLY A C 1
ATOM 1557 O O . GLY A 1 199 ? 20.875 -9.805 5.242 1 97.12 199 GLY A O 1
ATOM 1558 N N . LEU A 1 200 ? 18.688 -10.367 5.027 1 98.19 200 LEU A N 1
ATOM 1559 C CA . LEU A 1 200 ? 18.953 -11.469 4.102 1 98.19 200 LEU A CA 1
ATOM 1560 C C . LEU A 1 200 ? 19.016 -10.961 2.664 1 98.19 200 LEU A C 1
ATOM 1562 O O . LEU A 1 200 ? 18.203 -10.125 2.262 1 98.19 200 LEU A O 1
ATOM 1566 N N . LYS A 1 201 ? 19.984 -11.438 1.951 1 97.06 201 LYS A N 1
ATOM 1567 C CA . LYS A 1 201 ? 20.188 -11 0.574 1 97.06 201 LYS A CA 1
ATOM 1568 C C . LYS A 1 201 ? 19.656 -12.031 -0.416 1 97.06 201 LYS A C 1
ATOM 1570 O O . LYS A 1 201 ? 19.984 -13.211 -0.327 1 97.06 201 LYS A O 1
ATOM 1575 N N . GLU A 1 202 ? 18.812 -11.609 -1.375 1 96.56 202 GLU A N 1
ATOM 1576 C CA . GLU A 1 202 ? 18.266 -12.477 -2.408 1 96.56 202 GLU A CA 1
ATOM 1577 C C . GLU A 1 202 ? 19.375 -13.094 -3.258 1 96.56 202 GLU A C 1
ATOM 1579 O O . GLU A 1 202 ? 20.312 -12.398 -3.666 1 96.56 202 GLU A O 1
ATOM 1584 N N . GLY A 1 203 ? 19.328 -14.32 -3.566 1 93.69 203 GLY A N 1
ATOM 1585 C CA . GLY A 1 203 ? 20.328 -15.023 -4.348 1 93.69 203 GLY A CA 1
ATOM 1586 C C . GLY A 1 203 ? 21.438 -15.609 -3.5 1 93.69 203 GLY A C 1
ATOM 1587 O O . GLY A 1 203 ? 22.062 -16.594 -3.885 1 93.69 203 GLY A O 1
ATOM 1588 N N . GLU A 1 204 ? 21.688 -15.008 -2.312 1 95.19 204 GLU A N 1
ATOM 1589 C CA . GLU A 1 204 ? 22.766 -15.453 -1.433 1 95.19 204 GLU A CA 1
ATOM 1590 C C . GLU A 1 204 ? 22.203 -16.141 -0.191 1 95.19 204 GLU A C 1
ATOM 1592 O O . GLU A 1 204 ? 22.578 -17.281 0.103 1 95.19 204 GLU A O 1
ATOM 1597 N N . ASP A 1 205 ? 21.266 -15.43 0.437 1 97.62 205 ASP A N 1
ATOM 1598 C CA . ASP A 1 205 ? 20.734 -15.945 1.693 1 97.62 205 ASP A CA 1
ATOM 1599 C C . ASP A 1 205 ? 19.375 -16.594 1.482 1 97.62 205 ASP A C 1
ATOM 1601 O O . ASP A 1 205 ? 18.922 -17.391 2.318 1 97.62 205 ASP A O 1
ATOM 1605 N N . TYR A 1 206 ? 18.703 -16.188 0.391 1 98.5 206 TYR A N 1
ATOM 1606 C CA . TYR A 1 206 ? 17.438 -16.828 0.078 1 98.5 206 TYR A CA 1
ATOM 1607 C C . TYR A 1 206 ? 17.156 -16.797 -1.42 1 98.5 206 TYR A C 1
ATOM 1609 O O . TYR A 1 206 ? 17.734 -15.984 -2.145 1 98.5 206 TYR A O 1
ATOM 1617 N N . SER A 1 207 ? 16.312 -17.672 -1.876 1 98.38 207 SER A N 1
ATOM 1618 C CA . SER A 1 207 ? 15.805 -17.703 -3.244 1 98.38 207 SER A CA 1
ATOM 1619 C C . SER A 1 207 ? 14.281 -17.844 -3.266 1 98.38 207 SER A C 1
ATOM 1621 O O . SER A 1 207 ? 13.719 -18.625 -2.502 1 98.38 207 SER A O 1
ATOM 1623 N N . ILE A 1 208 ? 13.688 -17.016 -4.027 1 98.81 208 ILE A N 1
ATOM 1624 C CA . ILE A 1 208 ? 12.289 -17.25 -4.367 1 98.81 208 ILE A CA 1
ATOM 1625 C C . ILE A 1 208 ? 12.195 -18.156 -5.594 1 98.81 208 ILE A C 1
ATOM 1627 O O . ILE A 1 208 ? 12.547 -17.75 -6.703 1 98.81 208 ILE A O 1
ATOM 1631 N N . LEU A 1 209 ? 11.766 -19.344 -5.34 1 98.75 209 LEU A N 1
ATOM 1632 C CA . LEU A 1 209 ? 11.586 -20.266 -6.465 1 98.75 209 LEU A CA 1
ATOM 1633 C C . LEU A 1 209 ? 10.258 -20 -7.168 1 98.75 209 LEU A C 1
ATOM 1635 O O . LEU A 1 209 ? 9.211 -19.922 -6.52 1 98.75 209 LEU A O 1
ATOM 1639 N N . PHE A 1 210 ? 10.289 -19.812 -8.547 1 98.75 210 PHE A N 1
ATOM 1640 C CA . PHE A 1 210 ? 9.141 -19.453 -9.359 1 98.75 210 PHE A CA 1
ATOM 1641 C C . PHE A 1 210 ? 8.695 -18.016 -9.07 1 98.75 210 PHE A C 1
ATOM 1643 O O . PHE A 1 210 ? 7.523 -17.781 -8.781 1 98.75 210 PHE A O 1
ATOM 1650 N N . ASP A 1 211 ? 9.586 -17.094 -9.156 1 98.56 211 ASP A N 1
ATOM 1651 C CA . ASP A 1 211 ? 9.398 -15.695 -8.773 1 98.56 211 ASP A CA 1
ATOM 1652 C C . ASP A 1 211 ? 8.742 -14.898 -9.906 1 98.56 211 ASP A C 1
ATOM 1654 O O . ASP A 1 211 ? 9.422 -14.422 -10.812 1 98.56 211 ASP A O 1
ATOM 1658 N N . ILE A 1 212 ? 7.461 -14.609 -9.773 1 97.62 212 ILE A N 1
ATOM 1659 C CA . ILE A 1 212 ? 6.75 -13.906 -10.828 1 97.62 212 ILE A CA 1
ATOM 1660 C C . ILE A 1 212 ? 6.73 -12.406 -10.531 1 97.62 212 ILE A C 1
ATOM 1662 O O . ILE A 1 212 ? 6.082 -11.633 -11.234 1 97.62 212 ILE A O 1
ATOM 1666 N N . SER A 1 213 ? 7.406 -11.875 -9.508 1 96.44 213 SER A N 1
ATOM 1667 C CA . SER A 1 213 ? 7.301 -10.492 -9.047 1 96.44 213 SER A CA 1
ATOM 1668 C C . SER A 1 213 ? 7.809 -9.516 -10.102 1 96.44 213 SER A C 1
ATOM 1670 O O . SER A 1 213 ? 7.352 -8.375 -10.172 1 96.44 213 SER A O 1
ATOM 1672 N N . GLU A 1 214 ? 8.758 -9.977 -10.945 1 91.88 214 GLU A N 1
ATOM 1673 C CA . GLU A 1 214 ? 9.32 -9.062 -11.938 1 91.88 214 GLU A CA 1
ATOM 1674 C C . GLU A 1 214 ? 9.102 -9.578 -13.352 1 91.88 214 GLU A C 1
ATOM 1676 O O . GLU A 1 214 ? 9.461 -8.914 -14.328 1 91.88 214 GLU A O 1
ATOM 1681 N N . THR A 1 215 ? 8.516 -10.75 -13.438 1 93.94 215 THR A N 1
ATOM 1682 C CA . THR A 1 215 ? 8.219 -11.25 -14.773 1 93.94 215 THR A CA 1
ATOM 1683 C C . THR A 1 215 ? 6.793 -10.891 -15.188 1 93.94 215 THR A C 1
ATOM 1685 O O . THR A 1 215 ? 6.512 -10.703 -16.375 1 93.94 215 THR A O 1
ATOM 1688 N N . LEU A 1 216 ? 5.926 -10.797 -14.164 1 94.5 216 LEU A N 1
ATOM 1689 C CA . LEU A 1 216 ? 4.527 -10.508 -14.477 1 94.5 216 LEU A CA 1
ATOM 1690 C C . LEU A 1 216 ? 4.109 -9.164 -13.891 1 94.5 216 LEU A C 1
ATOM 1692 O O . LEU A 1 216 ? 2.916 -8.906 -13.695 1 94.5 216 LEU A O 1
ATOM 1696 N N . TYR A 1 217 ? 5.02 -8.328 -13.539 1 93.75 217 TYR A N 1
ATOM 1697 C CA . TYR A 1 217 ? 4.844 -6.961 -13.062 1 93.75 217 TYR A CA 1
ATOM 1698 C C . TYR A 1 217 ? 6.035 -6.094 -13.445 1 93.75 217 TYR A C 1
ATOM 1700 O O . TYR A 1 217 ? 6.801 -5.656 -12.586 1 93.75 217 TYR A O 1
ATOM 1708 N N . GLN A 1 218 ? 6.082 -5.812 -14.75 1 90.75 218 GLN A N 1
ATOM 1709 C CA . GLN A 1 218 ? 7.246 -5.133 -15.305 1 90.75 218 GLN A CA 1
ATOM 1710 C C . GLN A 1 218 ? 6.973 -3.646 -15.516 1 90.75 218 GLN A C 1
ATOM 1712 O O . GLN A 1 218 ? 5.855 -3.26 -15.867 1 90.75 218 GLN A O 1
ATOM 1717 N N . PRO A 1 219 ? 7.949 -2.844 -15.281 1 91.44 219 PRO A N 1
ATOM 1718 C CA . PRO A 1 219 ? 7.828 -1.421 -15.609 1 91.44 219 PRO A CA 1
ATOM 1719 C C . PRO A 1 219 ? 7.863 -1.156 -17.109 1 91.44 219 PRO A C 1
ATOM 1721 O O . PRO A 1 219 ? 8.484 -1.913 -17.859 1 91.44 219 PRO A O 1
ATOM 1724 N N . LEU A 1 220 ? 7.102 -0.196 -17.516 1 90.06 220 LEU A N 1
ATOM 1725 C CA . LEU A 1 220 ? 7.258 0.314 -18.875 1 90.06 220 LEU A CA 1
ATOM 1726 C C . LEU A 1 220 ? 8.391 1.33 -18.938 1 90.06 220 LEU A C 1
ATOM 1728 O O . LEU A 1 220 ? 8.227 2.484 -18.547 1 90.06 220 LEU A O 1
ATOM 1732 N N . ARG A 1 221 ? 9.578 0.84 -19.344 1 83.44 221 ARG A N 1
ATOM 1733 C CA . ARG A 1 221 ? 10.781 1.67 -19.406 1 83.44 221 ARG A CA 1
ATOM 1734 C C . ARG A 1 221 ? 11.578 1.378 -20.672 1 83.44 221 ARG A C 1
ATOM 1736 O O . ARG A 1 221 ? 11.586 0.249 -21.156 1 83.44 221 ARG A O 1
ATOM 1743 N N . GLU A 1 222 ? 12.266 2.537 -21.266 1 69.06 222 GLU A N 1
ATOM 1744 C CA . GLU A 1 222 ? 13.164 2.361 -22.391 1 69.06 222 GLU A CA 1
ATOM 1745 C C . GLU A 1 222 ? 14.477 1.713 -21.969 1 69.06 222 GLU A C 1
ATOM 1747 O O . GLU A 1 222 ? 14.891 1.849 -20.812 1 69.06 222 GLU A O 1
ATOM 1752 N N . PRO A 1 223 ? 15.117 1.071 -22.953 1 62.62 223 PRO A N 1
ATOM 1753 C CA . PRO A 1 223 ? 14.781 0.606 -24.312 1 62.62 223 PRO A CA 1
ATOM 1754 C C . PRO A 1 223 ? 14.008 -0.712 -24.297 1 62.62 223 PRO A C 1
ATOM 1756 O O . PRO A 1 223 ? 14.289 -1.592 -23.484 1 62.62 223 PRO A O 1
ATOM 1759 N N . ILE A 1 224 ? 12.906 -0.72 -24.875 1 58.53 224 ILE A N 1
ATOM 1760 C CA . ILE A 1 224 ? 12.227 -1.979 -25.172 1 58.53 224 ILE A CA 1
ATOM 1761 C C . ILE A 1 224 ? 13.031 -2.773 -26.203 1 58.53 224 ILE A C 1
ATOM 1763 O O . ILE A 1 224 ? 12.867 -2.578 -27.406 1 58.53 224 ILE A O 1
ATOM 1767 N N . LYS A 1 225 ? 14.414 -2.592 -26.203 1 52.59 225 LYS A N 1
ATOM 1768 C CA . LYS A 1 225 ? 15.242 -3.004 -27.328 1 52.59 225 LYS A CA 1
ATOM 1769 C C . LYS A 1 225 ? 15.016 -4.477 -27.672 1 52.59 225 LYS A C 1
ATOM 1771 O O . LYS A 1 225 ? 15.164 -4.883 -28.828 1 52.59 225 LYS A O 1
ATOM 1776 N N . GLU A 1 226 ? 15.211 -5.488 -26.781 1 58.19 226 GLU A N 1
ATOM 1777 C CA . GLU A 1 226 ? 15.594 -6.828 -27.219 1 58.19 226 GLU A CA 1
ATOM 1778 C C . GLU A 1 226 ? 14.367 -7.648 -27.609 1 58.19 226 GLU A C 1
ATOM 1780 O O . GLU A 1 226 ? 13.352 -7.641 -26.906 1 58.19 226 GLU A O 1
ATOM 1785 N N . ILE A 1 227 ? 14.234 -7.848 -28.938 1 58.91 227 ILE A N 1
ATOM 1786 C CA . ILE A 1 227 ? 13.383 -8.906 -29.469 1 58.91 227 ILE A CA 1
ATOM 1787 C C . ILE A 1 227 ? 14.18 -10.211 -29.562 1 58.91 227 ILE A C 1
ATOM 1789 O O . ILE A 1 227 ? 15.203 -10.258 -30.25 1 58.91 227 ILE A O 1
ATOM 1793 N N . PRO A 1 228 ? 13.781 -11.266 -28.859 1 61.84 228 PRO A N 1
ATOM 1794 C CA . PRO A 1 228 ? 12.617 -11.469 -27.984 1 61.84 228 PRO A CA 1
ATOM 1795 C C . PRO A 1 228 ? 12.781 -10.805 -26.625 1 61.84 228 PRO A C 1
ATOM 1797 O O . PRO A 1 228 ? 13.883 -10.75 -26.094 1 61.84 228 PRO A O 1
ATOM 1800 N N . TYR A 1 229 ? 11.766 -10.32 -26.188 1 67.69 229 TYR A N 1
ATOM 1801 C CA . TYR A 1 229 ? 11.742 -9.609 -24.922 1 67.69 229 TYR A CA 1
ATOM 1802 C C . TYR A 1 229 ? 11.625 -10.578 -23.75 1 67.69 229 TYR A C 1
ATOM 1804 O O . TYR A 1 229 ? 10.734 -11.43 -23.734 1 67.69 229 TYR A O 1
ATOM 1812 N N . TYR A 1 230 ? 12.773 -10.703 -22.969 1 78.38 230 TYR A N 1
ATOM 1813 C CA . TYR A 1 230 ? 12.672 -11.391 -21.688 1 78.38 230 TYR A CA 1
ATOM 1814 C C . TYR A 1 230 ? 12.641 -10.391 -20.531 1 78.38 230 TYR A C 1
ATOM 1816 O O . TYR A 1 230 ? 13.445 -9.453 -20.5 1 78.38 230 TYR A O 1
ATOM 1824 N N . PRO A 1 231 ? 11.711 -10.711 -19.672 1 82.25 231 PRO A N 1
ATOM 1825 C CA . PRO A 1 231 ? 11.742 -9.883 -18.469 1 82.25 231 PRO A CA 1
ATOM 1826 C C . PRO A 1 231 ? 13.039 -10.039 -17.672 1 82.25 231 PRO A C 1
ATOM 1828 O O . PRO A 1 231 ? 13.711 -11.07 -17.781 1 82.25 231 PRO A O 1
ATOM 1831 N N . LYS A 1 232 ? 13.445 -8.977 -16.984 1 82.5 232 LYS A N 1
ATOM 1832 C CA . LYS A 1 232 ? 14.672 -8.984 -16.203 1 82.5 232 LYS A CA 1
ATOM 1833 C C . LYS A 1 232 ? 14.547 -9.914 -14.992 1 82.5 232 LYS A C 1
ATOM 1835 O O . LYS A 1 232 ? 15.539 -10.484 -14.531 1 82.5 232 LYS A O 1
ATOM 1840 N N . GLY A 1 233 ? 13.43 -10.281 -14.578 1 91 233 GLY A N 1
ATOM 1841 C CA . GLY A 1 233 ? 13.242 -11.016 -13.336 1 91 233 GLY A CA 1
ATOM 1842 C C . GLY A 1 233 ? 13.086 -12.516 -13.555 1 91 233 GLY A C 1
ATOM 1843 O O . GLY A 1 233 ? 13.57 -13.055 -14.547 1 91 233 GLY A O 1
ATOM 1844 N N . GLY A 1 234 ? 12.68 -13.211 -12.484 1 96.12 234 GLY A N 1
ATOM 1845 C CA . GLY A 1 234 ? 12.516 -14.656 -12.508 1 96.12 234 GLY A CA 1
ATOM 1846 C C . GLY A 1 234 ? 13.641 -15.398 -11.805 1 96.12 234 GLY A C 1
ATOM 1847 O O . GLY A 1 234 ? 14.758 -14.883 -11.703 1 96.12 234 GLY A O 1
ATOM 1848 N N . THR A 1 235 ? 13.328 -16.578 -11.383 1 98.25 235 THR A N 1
ATOM 1849 C CA . THR A 1 235 ? 14.328 -17.391 -10.703 1 98.25 235 THR A CA 1
ATOM 1850 C C . THR A 1 235 ? 15.281 -18.031 -11.711 1 98.25 235 THR A C 1
ATOM 1852 O O . THR A 1 235 ? 14.852 -18.672 -12.664 1 98.25 235 THR A O 1
ATOM 1855 N N . LYS A 1 236 ? 16.531 -17.875 -11.531 1 97.75 236 LYS A N 1
ATOM 1856 C CA . LYS A 1 236 ? 17.516 -18.484 -12.414 1 97.75 236 LYS A CA 1
ATOM 1857 C C . LYS A 1 236 ? 17.578 -20 -12.203 1 97.75 236 LYS A C 1
ATOM 1859 O O . LYS A 1 236 ? 17.344 -20.484 -11.094 1 97.75 236 LYS A O 1
ATOM 1864 N N . VAL A 1 237 ? 17.922 -20.719 -13.266 1 98.06 237 VAL A N 1
ATOM 1865 C CA . VAL A 1 237 ? 18.016 -22.172 -13.227 1 98.06 237 VAL A CA 1
ATOM 1866 C C . VAL A 1 237 ? 19 -22.594 -12.133 1 98.06 237 VAL A C 1
ATOM 1868 O O . VAL A 1 237 ? 18.75 -23.578 -11.422 1 98.06 237 VAL A O 1
ATOM 1871 N N . GLU A 1 238 ? 20.062 -21.828 -11.914 1 97.19 238 GLU A N 1
ATOM 1872 C CA . GLU A 1 238 ? 21.109 -22.141 -10.945 1 97.19 238 GLU A CA 1
ATOM 1873 C C . GLU A 1 238 ? 20.547 -22.172 -9.523 1 97.19 238 GLU A C 1
ATOM 1875 O O . GLU A 1 238 ? 21.031 -22.906 -8.672 1 97.19 238 GLU A O 1
ATOM 1880 N N . GLU A 1 239 ? 19.531 -21.359 -9.289 1 97.88 239 GLU A N 1
ATOM 1881 C CA . GLU A 1 239 ? 18.938 -21.312 -7.957 1 97.88 239 GLU A CA 1
ATOM 1882 C C . GLU A 1 239 ? 18.141 -22.578 -7.66 1 97.88 239 GLU A C 1
ATOM 1884 O O . GLU A 1 239 ? 18.047 -23 -6.508 1 97.88 239 GLU A O 1
ATOM 1889 N N . PHE A 1 240 ? 17.531 -23.156 -8.695 1 98.38 240 PHE A N 1
ATOM 1890 C CA . PHE A 1 240 ? 16.859 -24.438 -8.531 1 98.38 240 PHE A CA 1
ATOM 1891 C C . PHE A 1 240 ? 17.875 -25.547 -8.266 1 98.38 240 PHE A C 1
ATOM 1893 O O . PHE A 1 240 ? 17.625 -26.438 -7.441 1 98.38 240 PHE A O 1
ATOM 1900 N N . VAL A 1 241 ? 18.984 -25.5 -9.008 1 97.81 241 VAL A N 1
ATOM 1901 C CA . VAL A 1 241 ? 20.047 -26.484 -8.82 1 97.81 241 VAL A CA 1
ATOM 1902 C C . VAL A 1 241 ? 20.531 -26.453 -7.371 1 97.81 241 VAL A C 1
ATOM 1904 O O . VAL A 1 241 ? 20.734 -27.5 -6.754 1 97.81 241 VAL A O 1
ATOM 1907 N N . ASP A 1 242 ? 20.594 -25.312 -6.801 1 97.62 242 ASP A N 1
ATOM 1908 C CA . ASP A 1 242 ? 21.156 -25.109 -5.469 1 97.62 242 ASP A CA 1
ATOM 1909 C C . ASP A 1 242 ? 20.094 -25.328 -4.387 1 97.62 242 ASP A C 1
ATOM 1911 O O . ASP A 1 242 ? 20.391 -25.219 -3.195 1 97.62 242 ASP A O 1
ATOM 1915 N N . ALA A 1 243 ? 18.859 -25.625 -4.754 1 98.19 243 ALA A N 1
ATOM 1916 C CA . ALA A 1 243 ? 17.75 -25.703 -3.811 1 98.19 243 ALA A CA 1
ATOM 1917 C C . ALA A 1 243 ? 17.953 -26.859 -2.832 1 98.19 243 ALA A C 1
ATOM 1919 O O . ALA A 1 243 ? 17.469 -26.812 -1.698 1 98.19 243 ALA A O 1
ATOM 1920 N N . ALA A 1 244 ? 18.734 -27.859 -3.184 1 97.81 244 ALA A N 1
ATOM 1921 C CA . ALA A 1 244 ? 19 -29.031 -2.357 1 97.81 244 ALA A CA 1
ATOM 1922 C C . ALA A 1 244 ? 19.969 -28.703 -1.227 1 97.81 244 ALA A C 1
ATOM 1924 O O . ALA A 1 244 ? 20.109 -29.484 -0.278 1 97.81 244 ALA A O 1
ATOM 1925 N N . ASN A 1 245 ? 20.625 -27.609 -1.33 1 97.5 245 ASN A N 1
ATOM 1926 C CA . ASN A 1 245 ? 21.625 -27.219 -0.341 1 97.5 245 ASN A CA 1
ATOM 1927 C C . ASN A 1 245 ? 21.078 -26.141 0.607 1 97.5 245 ASN A C 1
ATOM 1929 O O . ASN A 1 245 ? 21.859 -25.375 1.19 1 97.5 245 ASN A O 1
ATOM 1933 N N . ALA A 1 246 ? 19.797 -26.031 0.735 1 97.88 246 ALA A N 1
ATOM 1934 C CA . ALA A 1 246 ? 19.141 -25 1.549 1 97.88 246 ALA A CA 1
ATOM 1935 C C . ALA A 1 246 ? 19.031 -25.453 3.004 1 97.88 246 ALA A C 1
ATOM 1937 O O . ALA A 1 246 ? 19.047 -26.641 3.299 1 97.88 246 ALA A O 1
ATOM 1938 N N . LYS A 1 247 ? 18.922 -24.453 3.883 1 97.75 247 LYS A N 1
ATOM 1939 C CA . LYS A 1 247 ? 18.656 -24.703 5.297 1 97.75 247 LYS A CA 1
ATOM 1940 C C . LYS A 1 247 ? 17.219 -25.156 5.516 1 97.75 247 LYS A C 1
ATOM 1942 O O . LYS A 1 247 ? 16.938 -25.922 6.441 1 97.75 247 LYS A O 1
ATOM 1947 N N . ALA A 1 248 ? 16.391 -24.656 4.707 1 98.69 248 ALA A N 1
ATOM 1948 C CA . ALA A 1 248 ? 14.969 -24.953 4.801 1 98.69 248 ALA A CA 1
ATOM 1949 C C . ALA A 1 248 ? 14.219 -24.5 3.551 1 98.69 248 ALA A C 1
ATOM 1951 O O . ALA A 1 248 ? 14.727 -23.672 2.785 1 98.69 248 ALA A O 1
ATOM 1952 N N . THR A 1 249 ? 13.07 -25.078 3.316 1 98.81 249 THR A N 1
ATOM 1953 C CA . THR A 1 249 ? 12.141 -24.641 2.283 1 98.81 249 THR A CA 1
ATOM 1954 C C . THR A 1 249 ? 10.828 -24.172 2.9 1 98.81 249 THR A C 1
ATOM 1956 O O . THR A 1 249 ? 10.219 -24.875 3.705 1 98.81 249 THR A O 1
ATOM 1959 N N . PHE A 1 250 ? 10.453 -22.984 2.596 1 98.88 250 PHE A N 1
ATOM 1960 C CA . PHE A 1 250 ? 9.148 -22.453 2.977 1 98.88 250 PHE A CA 1
ATOM 1961 C C . PHE A 1 250 ? 8.18 -22.516 1.802 1 98.88 250 PHE A C 1
ATOM 1963 O O . PHE A 1 250 ? 8.25 -21.688 0.894 1 98.88 250 PHE A O 1
ATOM 1970 N N . ALA A 1 251 ? 7.312 -23.484 1.75 1 98.75 251 ALA A N 1
ATOM 1971 C CA . ALA A 1 251 ? 6.199 -23.516 0.803 1 98.75 251 ALA A CA 1
ATOM 1972 C C . ALA A 1 251 ? 4.98 -22.781 1.357 1 98.75 251 ALA A C 1
ATOM 1974 O O . ALA A 1 251 ? 4.234 -23.328 2.17 1 98.75 251 ALA A O 1
ATOM 1975 N N . LEU A 1 252 ? 4.684 -21.594 0.869 1 98.69 252 LEU A N 1
ATOM 1976 C CA . LEU A 1 252 ? 3.646 -20.75 1.452 1 98.69 252 LEU A CA 1
ATOM 1977 C C . LEU A 1 252 ? 2.266 -21.344 1.225 1 98.69 252 LEU A C 1
ATOM 1979 O O . LEU A 1 252 ? 1.364 -21.172 2.047 1 98.69 252 LEU A O 1
ATOM 1983 N N . CYS A 1 253 ? 2.105 -21.984 0.084 1 97.88 253 CYS A N 1
ATOM 1984 C CA . CYS A 1 253 ? 0.896 -22.734 -0.204 1 97.88 253 CYS A CA 1
ATOM 1985 C C . CYS A 1 253 ? 1.184 -24.234 -0.203 1 97.88 253 CYS A C 1
ATOM 1987 O O . CYS A 1 253 ? 1.747 -24.766 -1.162 1 97.88 253 CYS A O 1
ATOM 1989 N N . LYS A 1 254 ? 0.75 -24.875 0.776 1 97.12 254 LYS A N 1
ATOM 1990 C CA . LYS A 1 254 ? 1.004 -26.312 0.898 1 97.12 254 LYS A CA 1
ATOM 1991 C C . LYS A 1 254 ? 0.426 -27.078 -0.29 1 97.12 254 LYS A C 1
ATOM 1993 O O . LYS A 1 254 ? 1.022 -28.047 -0.759 1 97.12 254 LYS A O 1
ATOM 1998 N N . HIS A 1 255 ? -0.728 -26.672 -0.817 1 96.31 255 HIS A N 1
ATOM 1999 C CA . HIS A 1 255 ? -1.402 -27.359 -1.908 1 96.31 255 HIS A CA 1
ATOM 2000 C C . HIS A 1 255 ? -0.792 -27 -3.256 1 96.31 255 HIS A C 1
ATOM 2002 O O . HIS A 1 255 ? -1.072 -27.641 -4.266 1 96.31 255 HIS A O 1
ATOM 2008 N N . ALA A 1 256 ? -0.038 -25.938 -3.346 1 96.69 256 ALA A N 1
ATOM 2009 C CA . ALA A 1 256 ? 0.595 -25.438 -4.562 1 96.69 256 ALA A CA 1
ATOM 2010 C C . ALA A 1 256 ? 2.072 -25.141 -4.328 1 96.69 256 ALA A C 1
ATOM 2012 O O . ALA A 1 256 ? 2.504 -23.984 -4.473 1 96.69 256 ALA A O 1
ATOM 2013 N N . GLY A 1 257 ? 2.875 -26.078 -4.223 1 97.06 257 GLY A N 1
ATOM 2014 C CA . GLY A 1 257 ? 4.293 -25.953 -3.932 1 97.06 257 GLY A CA 1
ATOM 2015 C C . GLY A 1 257 ? 4.781 -26.938 -2.881 1 97.06 257 GLY A C 1
ATOM 2016 O O . GLY A 1 257 ? 5.984 -27.172 -2.762 1 97.06 257 GLY A O 1
ATOM 2017 N N . GLY A 1 258 ? 3.873 -27.547 -2.137 1 97.5 258 GLY A N 1
ATOM 2018 C CA . GLY A 1 258 ? 4.207 -28.484 -1.086 1 97.5 258 GLY A CA 1
ATOM 2019 C C . GLY A 1 258 ? 4.902 -29.734 -1.606 1 97.5 258 GLY A C 1
ATOM 2020 O O . GLY A 1 258 ? 5.777 -30.281 -0.938 1 97.5 258 GLY A O 1
ATOM 2021 N N . ALA A 1 259 ? 4.523 -30.203 -2.801 1 97.69 259 ALA A N 1
ATOM 2022 C CA . ALA A 1 259 ? 5.129 -31.391 -3.377 1 97.69 259 ALA A CA 1
ATOM 2023 C C . ALA A 1 259 ? 6.617 -31.188 -3.633 1 97.69 259 ALA A C 1
ATOM 2025 O O . ALA A 1 259 ? 7.422 -32.094 -3.428 1 97.69 259 ALA A O 1
ATOM 2026 N N . GLY A 1 260 ? 6.973 -29.984 -4.113 1 98.56 260 GLY A N 1
ATOM 2027 C CA . GLY A 1 260 ? 8.383 -29.672 -4.289 1 98.56 260 GLY A CA 1
ATOM 2028 C C . GLY A 1 260 ? 9.148 -29.625 -2.98 1 98.56 260 GLY A C 1
ATOM 2029 O O . GLY A 1 260 ? 10.25 -30.172 -2.881 1 98.56 260 GLY A O 1
ATOM 2030 N N . ALA A 1 261 ? 8.578 -29 -2.006 1 98.69 261 ALA A N 1
ATOM 2031 C CA . ALA A 1 261 ? 9.195 -28.938 -0.686 1 98.69 261 ALA A CA 1
ATOM 2032 C C . ALA A 1 261 ? 9.375 -30.328 -0.089 1 98.69 261 ALA A C 1
ATOM 2034 O O . ALA A 1 261 ? 10.414 -30.625 0.497 1 98.69 261 ALA A O 1
ATOM 2035 N N . LEU A 1 262 ? 8.336 -31.125 -0.211 1 98.44 262 LEU A N 1
ATOM 2036 C CA . LEU A 1 262 ? 8.383 -32.5 0.303 1 98.44 262 LEU A CA 1
ATOM 2037 C C . LEU A 1 262 ? 9.477 -33.281 -0.391 1 98.44 262 LEU A C 1
ATOM 2039 O O . LEU A 1 262 ? 10.172 -34.094 0.248 1 98.44 262 LEU A O 1
ATOM 2043 N N . TYR A 1 263 ? 9.602 -33.125 -1.687 1 98.62 263 TYR A N 1
ATOM 2044 C CA . TYR A 1 263 ? 10.656 -33.812 -2.43 1 98.62 263 TYR A CA 1
ATOM 2045 C C . TYR A 1 263 ? 12.031 -33.469 -1.872 1 98.62 263 TYR A C 1
ATOM 2047 O O . TYR A 1 263 ? 12.852 -34.375 -1.632 1 98.62 263 TYR A O 1
ATOM 2055 N N . LEU A 1 264 ? 12.32 -32.156 -1.669 1 98.56 264 LEU A N 1
ATOM 2056 C CA . LEU A 1 264 ? 13.594 -31.703 -1.127 1 98.56 264 LEU A CA 1
ATOM 2057 C C . LEU A 1 264 ? 13.82 -32.281 0.271 1 98.56 264 LEU A C 1
ATOM 2059 O O . LEU A 1 264 ? 14.945 -32.625 0.628 1 98.56 264 LEU A O 1
ATOM 2063 N N . GLN A 1 265 ? 12.742 -32.312 1.025 1 98.5 265 GLN A N 1
ATOM 2064 C CA . GLN A 1 265 ? 12.828 -32.844 2.381 1 98.5 265 GLN A CA 1
ATOM 2065 C C . GLN A 1 265 ? 13.172 -34.312 2.367 1 98.5 265 GLN A C 1
ATOM 2067 O O . GLN A 1 265 ? 14.055 -34.781 3.098 1 98.5 265 GLN A O 1
ATOM 2072 N N . ARG A 1 266 ? 12.484 -35.125 1.564 1 98.31 266 ARG A N 1
ATOM 2073 C CA . ARG A 1 266 ? 12.641 -36.594 1.537 1 98.31 266 ARG A CA 1
ATOM 2074 C C . ARG A 1 266 ? 13.984 -36.969 0.923 1 98.31 266 ARG A C 1
ATOM 2076 O O . ARG A 1 266 ? 14.688 -37.812 1.463 1 98.31 266 ARG A O 1
ATOM 2083 N N . LYS A 1 267 ? 14.344 -36.312 -0.13 1 97.81 267 LYS A N 1
ATOM 2084 C CA . LYS A 1 267 ? 15.523 -36.75 -0.892 1 97.81 267 LYS A CA 1
ATOM 2085 C C . LYS A 1 267 ? 16.797 -36.125 -0.318 1 97.81 267 LYS A C 1
ATOM 2087 O O . LYS A 1 267 ? 17.844 -36.781 -0.288 1 97.81 267 LYS A O 1
ATOM 2092 N N . TYR A 1 268 ? 16.734 -34.906 0.105 1 97.25 268 TYR A N 1
ATOM 2093 C CA . TYR A 1 268 ? 17.953 -34.188 0.468 1 97.25 268 TYR A CA 1
ATOM 2094 C C . TYR A 1 268 ? 17.906 -33.75 1.928 1 97.25 268 TYR A C 1
ATOM 2096 O O . TYR A 1 268 ? 18.812 -33.062 2.4 1 97.25 268 TYR A O 1
ATOM 2104 N N . LYS A 1 269 ? 16.812 -34 2.654 1 96.44 269 LYS A N 1
ATOM 2105 C CA . LYS A 1 269 ? 16.656 -33.719 4.082 1 96.44 269 LYS A CA 1
ATOM 2106 C C . LYS A 1 269 ? 16.594 -32.219 4.363 1 96.44 269 LYS A C 1
ATOM 2108 O O . LYS A 1 269 ? 17.094 -31.766 5.391 1 96.44 269 LYS A O 1
ATOM 2113 N N . VAL A 1 270 ? 16.141 -31.469 3.422 1 98.06 270 VAL A N 1
ATOM 2114 C CA . VAL A 1 270 ? 15.883 -30.047 3.641 1 98.06 270 VAL A CA 1
ATOM 2115 C C . VAL A 1 270 ? 14.555 -29.875 4.363 1 98.06 270 VAL A C 1
ATOM 2117 O O . VAL A 1 270 ? 13.492 -30.203 3.818 1 98.06 270 VAL A O 1
ATOM 2120 N N . PRO A 1 271 ? 14.539 -29.359 5.586 1 98.31 271 PRO A N 1
ATOM 2121 C CA . PRO A 1 271 ? 13.281 -29.203 6.316 1 98.31 271 PRO A CA 1
ATOM 2122 C C . PRO A 1 271 ? 12.281 -28.312 5.586 1 98.31 271 PRO A C 1
ATOM 2124 O O . PRO A 1 271 ? 12.68 -27.344 4.941 1 98.31 271 PRO A O 1
ATOM 2127 N N . ALA A 1 272 ? 10.984 -28.609 5.754 1 98.5 272 ALA A N 1
ATOM 2128 C CA . ALA A 1 272 ? 9.93 -27.859 5.074 1 98.5 272 ALA A CA 1
ATOM 2129 C C . ALA A 1 272 ? 9.016 -27.172 6.078 1 98.5 272 ALA A C 1
ATOM 2131 O O . ALA A 1 272 ? 8.68 -27.734 7.117 1 98.5 272 ALA A O 1
ATOM 2132 N N . TYR A 1 273 ? 8.68 -25.938 5.867 1 98.44 273 TYR A N 1
ATOM 2133 C CA . TYR A 1 273 ? 7.699 -25.141 6.598 1 98.44 273 TYR A CA 1
ATOM 2134 C C . TYR A 1 273 ? 6.566 -24.703 5.684 1 98.44 273 TYR A C 1
ATOM 2136 O O . TYR A 1 273 ? 6.773 -24.484 4.484 1 98.44 273 TYR A O 1
ATOM 2144 N N . TYR A 1 274 ? 5.355 -24.625 6.215 1 97.75 274 TYR A N 1
ATOM 2145 C CA . TYR A 1 274 ? 4.191 -24.328 5.395 1 97.75 274 TYR A CA 1
ATOM 2146 C C . TYR A 1 274 ? 3.369 -23.203 6.012 1 97.75 274 TYR A C 1
ATOM 2148 O O . TYR A 1 274 ? 3.5 -22.906 7.203 1 97.75 274 TYR A O 1
ATOM 2156 N N . GLY A 1 275 ? 2.541 -22.516 5.074 1 97.25 275 GLY A N 1
ATOM 2157 C CA . GLY A 1 275 ? 1.575 -21.531 5.562 1 97.25 275 GLY A CA 1
ATOM 2158 C C . GLY A 1 275 ? 1.679 -20.188 4.871 1 97.25 275 GLY A C 1
ATOM 2159 O O . GLY A 1 275 ? 2.775 -19.656 4.711 1 97.25 275 GLY A O 1
ATOM 2160 N N . LEU A 1 276 ? 0.539 -19.672 4.441 1 97.81 276 LEU A N 1
ATOM 2161 C CA . LEU A 1 276 ? 0.453 -18.344 3.863 1 97.81 276 LEU A CA 1
ATOM 2162 C C . LEU A 1 276 ? 0.422 -17.281 4.957 1 97.81 276 LEU A C 1
ATOM 2164 O O . LEU A 1 276 ? -0.457 -17.297 5.82 1 97.81 276 LEU A O 1
ATOM 2168 N N . PRO A 1 277 ? 1.384 -16.391 4.98 1 98.69 277 PRO A N 1
ATOM 2169 C CA . PRO A 1 277 ? 1.443 -15.406 6.066 1 98.69 277 PRO A CA 1
ATOM 2170 C C . PRO A 1 277 ? 0.431 -14.273 5.895 1 98.69 277 PRO A C 1
ATOM 2172 O O . PRO A 1 277 ? 0.817 -13.125 5.676 1 98.69 277 PRO A 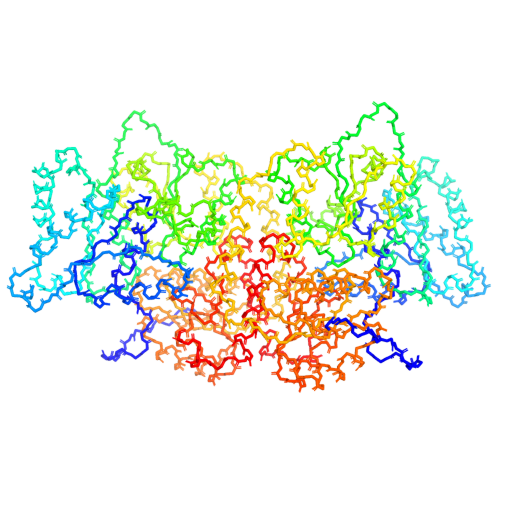O 1
ATOM 2175 N N . ILE A 1 278 ? -0.816 -14.555 6.066 1 98.75 278 ILE A N 1
ATOM 2176 C CA . ILE A 1 278 ? -1.907 -13.586 6.105 1 98.75 278 ILE A CA 1
ATOM 2177 C C . ILE A 1 278 ? -2.506 -13.539 7.508 1 98.75 278 ILE A C 1
ATOM 2179 O O . ILE A 1 278 ? -2.852 -14.578 8.078 1 98.75 278 ILE A O 1
ATOM 2183 N N . GLY A 1 279 ? -2.607 -12.359 8.055 1 98.62 279 GLY A N 1
ATOM 2184 C CA . GLY A 1 279 ? -3.098 -12.219 9.414 1 98.62 279 GLY A CA 1
ATOM 2185 C C . GLY A 1 279 ? -1.988 -12.195 10.445 1 98.62 279 GLY A C 1
ATOM 2186 O O . GLY A 1 279 ? -0.812 -12.062 10.102 1 98.62 279 GLY A O 1
ATOM 2187 N N . ILE A 1 280 ? -2.309 -12.344 11.711 1 98.44 280 ILE A N 1
ATOM 2188 C CA . ILE A 1 280 ? -1.35 -12.188 12.797 1 98.44 280 ILE A CA 1
ATOM 2189 C C . ILE A 1 280 ? -0.627 -13.508 13.047 1 98.44 280 ILE A C 1
ATOM 2191 O O . ILE A 1 280 ? 0.585 -13.609 12.836 1 98.44 280 ILE A O 1
ATOM 2195 N N . LYS A 1 281 ? -1.34 -14.523 13.328 1 98.44 281 LYS A N 1
ATOM 2196 C CA . LYS A 1 281 ? -0.739 -15.797 13.711 1 98.44 281 LYS A CA 1
ATOM 2197 C C . LYS A 1 281 ? 0.066 -16.391 12.562 1 98.44 281 LYS A C 1
ATOM 2199 O O . LYS A 1 281 ? 1.194 -16.844 12.758 1 98.44 281 LYS A O 1
ATOM 2204 N N . ASN A 1 282 ? -0.539 -16.453 11.375 1 98.69 282 ASN A N 1
ATOM 2205 C CA . ASN A 1 282 ? 0.162 -17.016 10.227 1 98.69 282 ASN A CA 1
ATOM 2206 C C . ASN A 1 282 ? 1.454 -16.266 9.93 1 98.69 282 ASN A C 1
ATOM 2208 O O . ASN A 1 282 ? 2.473 -16.875 9.602 1 98.69 282 ASN A O 1
ATOM 2212 N N . THR A 1 283 ? 1.43 -14.922 10.023 1 98.88 283 THR A N 1
ATOM 2213 C CA . THR A 1 283 ? 2.625 -14.117 9.797 1 98.88 283 THR A CA 1
ATOM 2214 C C . THR A 1 283 ? 3.633 -14.312 10.93 1 98.88 283 THR A C 1
ATOM 2216 O O . THR A 1 283 ? 4.84 -14.391 10.68 1 98.88 283 THR A O 1
ATOM 2219 N N . ASP A 1 284 ? 3.137 -14.383 12.195 1 98.81 284 ASP A N 1
ATOM 2220 C CA . ASP A 1 284 ? 4.012 -14.695 13.32 1 98.81 284 ASP A CA 1
ATOM 2221 C C . ASP A 1 284 ? 4.797 -15.984 13.062 1 98.81 284 ASP A C 1
ATOM 2223 O O . ASP A 1 284 ? 6.02 -16.016 13.234 1 98.81 284 ASP A O 1
ATOM 2227 N N . ASP A 1 285 ? 4.07 -16.984 12.688 1 98.75 285 ASP A N 1
ATOM 2228 C CA . ASP A 1 285 ? 4.699 -18.281 12.453 1 98.75 285 ASP A CA 1
ATOM 2229 C C . ASP A 1 285 ? 5.773 -18.188 11.367 1 98.75 285 ASP A C 1
ATOM 2231 O O . ASP A 1 285 ? 6.859 -18.75 11.508 1 98.75 285 ASP A O 1
ATOM 2235 N N . PHE A 1 286 ? 5.469 -17.516 10.312 1 98.81 286 PHE A N 1
ATOM 2236 C CA . PHE A 1 286 ? 6.422 -17.328 9.227 1 98.81 286 PHE A CA 1
ATOM 2237 C C . PHE A 1 286 ? 7.68 -16.625 9.727 1 98.81 286 PHE A C 1
ATOM 2239 O O . PHE A 1 286 ? 8.797 -17.094 9.484 1 98.81 286 PHE A O 1
ATOM 2246 N N . ILE A 1 287 ? 7.512 -15.492 10.461 1 98.75 287 ILE A N 1
ATOM 2247 C CA . ILE A 1 287 ? 8.609 -14.664 10.953 1 98.75 287 ILE A CA 1
ATOM 2248 C C . ILE A 1 287 ? 9.43 -15.445 11.977 1 98.75 287 ILE A C 1
ATOM 2250 O O . ILE A 1 287 ? 10.656 -15.438 11.922 1 98.75 287 ILE A O 1
ATOM 2254 N N . ILE A 1 288 ? 8.789 -16.109 12.93 1 98.75 288 ILE A N 1
ATOM 2255 C CA . ILE A 1 288 ? 9.461 -16.875 13.969 1 98.75 288 ILE A CA 1
ATOM 2256 C C . ILE A 1 288 ? 10.266 -18 13.336 1 98.75 288 ILE A C 1
ATOM 2258 O O . ILE A 1 288 ? 11.414 -18.25 13.727 1 98.75 288 ILE A O 1
ATOM 2262 N N . ASN A 1 289 ? 9.68 -18.703 12.344 1 98.69 289 ASN A N 1
ATOM 2263 C CA . ASN A 1 289 ? 10.383 -19.797 11.688 1 98.69 289 ASN A CA 1
ATOM 2264 C C . ASN A 1 289 ? 11.594 -19.297 10.898 1 98.69 289 ASN A C 1
ATOM 2266 O O . ASN A 1 289 ? 12.625 -19.969 10.844 1 98.69 289 ASN A O 1
ATOM 2270 N N . ILE A 1 290 ? 11.492 -18.141 10.219 1 98.62 290 ILE A N 1
ATOM 2271 C CA . ILE A 1 290 ? 12.641 -17.547 9.547 1 98.62 290 ILE A CA 1
ATOM 2272 C C . ILE A 1 290 ? 13.75 -17.281 10.555 1 98.62 290 ILE A C 1
ATOM 2274 O O . ILE A 1 290 ? 14.914 -17.609 10.305 1 98.62 290 ILE A O 1
ATOM 2278 N N . ALA A 1 291 ? 13.367 -16.641 11.688 1 98.56 291 ALA A N 1
ATOM 2279 C CA . ALA A 1 291 ? 14.344 -16.344 12.727 1 98.56 291 ALA A CA 1
ATOM 2280 C C . ALA A 1 291 ? 15.016 -17.625 13.227 1 98.56 291 ALA A C 1
ATOM 2282 O O . ALA A 1 291 ? 16.234 -17.672 13.375 1 98.56 291 ALA A O 1
ATOM 2283 N N . LYS A 1 292 ? 14.242 -18.672 13.438 1 98.19 292 LYS A N 1
ATOM 2284 C CA . LYS A 1 292 ? 14.75 -19.938 13.938 1 98.19 292 LYS A CA 1
ATOM 2285 C C . LYS A 1 292 ? 15.719 -20.562 12.945 1 98.19 292 LYS A C 1
ATOM 2287 O O . LYS A 1 292 ? 16.797 -21.016 13.328 1 98.19 292 LYS A O 1
ATOM 2292 N N . VAL A 1 293 ? 15.414 -20.578 11.664 1 98.06 293 VAL A N 1
ATOM 2293 C CA . VAL A 1 293 ? 16.188 -21.25 10.625 1 98.06 293 VAL A CA 1
ATOM 2294 C C . VAL A 1 293 ? 17.484 -20.484 10.375 1 98.06 293 VAL A C 1
ATOM 2296 O O . VAL A 1 293 ? 18.531 -21.078 10.117 1 98.06 293 VAL A O 1
ATOM 2299 N N . THR A 1 294 ? 17.438 -19.172 10.477 1 97.25 294 THR A N 1
ATOM 2300 C CA . THR A 1 294 ? 18.578 -18.344 10.125 1 97.25 294 THR A CA 1
ATOM 2301 C C . THR A 1 294 ? 19.422 -18.031 11.359 1 97.25 294 THR A C 1
ATOM 2303 O O . THR A 1 294 ? 20.578 -17.625 11.234 1 97.25 294 THR A O 1
ATOM 2306 N N 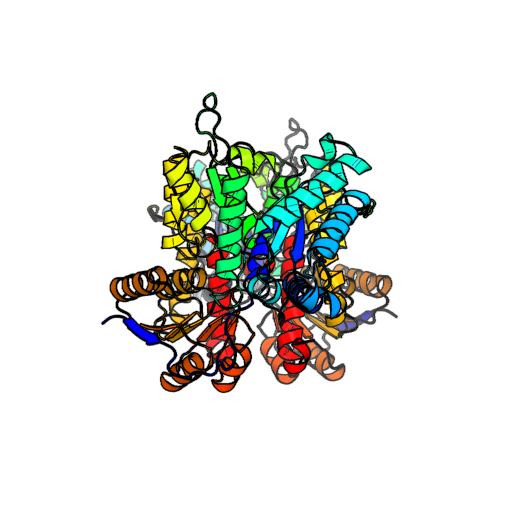. GLY A 1 295 ? 18.812 -18.109 12.516 1 97.19 295 GLY A N 1
ATOM 2307 C CA . GLY A 1 295 ? 19.5 -17.734 13.742 1 97.19 295 GLY A CA 1
ATOM 2308 C C . GLY A 1 295 ? 19.547 -16.234 13.977 1 97.19 295 GLY A C 1
ATOM 2309 O O . GLY A 1 295 ? 20.266 -15.766 14.852 1 97.19 295 GLY A O 1
ATOM 2310 N N . LEU A 1 296 ? 18.75 -15.523 13.242 1 97.69 296 LEU A N 1
ATOM 2311 C CA . LEU A 1 296 ? 18.75 -14.07 13.344 1 97.69 296 LEU A CA 1
ATOM 2312 C C . LEU A 1 296 ? 17.656 -13.594 14.305 1 97.69 296 LEU A C 1
ATOM 2314 O O . LEU A 1 296 ? 16.656 -14.281 14.5 1 97.69 296 LEU A O 1
ATOM 2318 N N . ASP A 1 297 ? 17.844 -12.391 14.836 1 98.12 297 ASP A N 1
ATOM 2319 C CA . ASP A 1 297 ? 16.812 -11.766 15.664 1 98.12 297 ASP A CA 1
ATOM 2320 C C . ASP A 1 297 ? 15.703 -11.172 14.805 1 98.12 297 ASP A C 1
ATOM 2322 O O . ASP A 1 297 ? 15.945 -10.75 13.672 1 98.12 297 ASP A O 1
ATOM 2326 N N . ILE A 1 298 ? 14.539 -11.164 15.297 1 98.25 298 ILE A N 1
ATOM 2327 C CA . ILE A 1 298 ? 13.43 -10.516 14.609 1 98.25 298 ILE A CA 1
ATOM 2328 C C . ILE A 1 298 ? 13.633 -9.008 14.602 1 98.25 298 ILE A C 1
ATOM 2330 O O . ILE A 1 298 ? 13.789 -8.391 15.664 1 98.25 298 ILE A O 1
ATOM 2334 N N . PRO A 1 299 ? 13.586 -8.422 13.492 1 97.62 299 PRO A N 1
ATOM 2335 C CA . PRO A 1 299 ? 13.805 -6.977 13.406 1 97.62 299 PRO A CA 1
ATOM 2336 C C . PRO A 1 299 ? 12.719 -6.172 14.117 1 97.62 299 PRO A C 1
ATOM 2338 O O . PRO A 1 299 ? 11.539 -6.523 14.055 1 97.62 299 PRO A O 1
ATOM 2341 N N . ASP A 1 300 ? 13.133 -5.07 14.766 1 95.12 300 ASP A N 1
ATOM 2342 C CA . ASP A 1 300 ? 12.211 -4.207 15.5 1 95.12 300 ASP A CA 1
ATOM 2343 C C . ASP A 1 300 ? 11.133 -3.639 14.578 1 95.12 300 ASP A C 1
ATOM 2345 O O . ASP A 1 300 ? 9.984 -3.475 14.992 1 95.12 300 ASP A O 1
ATOM 2349 N N . LYS A 1 301 ? 11.508 -3.328 13.359 1 95.12 301 LYS A N 1
ATOM 2350 C CA . LYS A 1 301 ? 10.57 -2.775 12.391 1 95.12 301 LYS A CA 1
ATOM 2351 C C . LYS A 1 301 ? 9.398 -3.725 12.156 1 95.12 301 LYS A C 1
ATOM 2353 O O . LYS A 1 301 ? 8.266 -3.283 11.93 1 95.12 301 LYS A O 1
ATOM 2358 N N . LEU A 1 302 ? 9.641 -5.031 12.148 1 97.69 302 LEU A N 1
ATOM 2359 C CA . LEU A 1 302 ? 8.578 -6.004 11.961 1 97.69 302 LEU A CA 1
ATOM 2360 C C . LEU A 1 302 ? 7.652 -6.039 13.172 1 97.69 302 LEU A C 1
ATOM 2362 O O . LEU A 1 302 ? 6.441 -6.234 13.031 1 97.69 302 LEU A O 1
ATOM 2366 N N . LEU A 1 303 ? 8.266 -5.898 14.328 1 96.62 303 LEU A N 1
ATOM 2367 C CA . LEU A 1 303 ? 7.457 -5.82 15.539 1 96.62 303 LEU A CA 1
ATOM 2368 C C . LEU A 1 303 ? 6.555 -4.59 15.516 1 96.62 303 LEU A C 1
ATOM 2370 O O . LEU A 1 303 ? 5.398 -4.648 15.938 1 96.62 303 LEU A O 1
ATOM 2374 N N . ASP A 1 304 ? 7.07 -3.453 15.016 1 95.38 304 ASP A N 1
ATOM 2375 C CA . ASP A 1 304 ? 6.27 -2.244 14.852 1 95.38 304 ASP A CA 1
ATOM 2376 C C . ASP A 1 304 ? 5.117 -2.477 13.875 1 95.38 304 ASP A C 1
ATOM 2378 O O . ASP A 1 304 ? 3.994 -2.035 14.117 1 95.38 304 ASP A O 1
ATOM 2382 N N . GLU A 1 305 ? 5.426 -3.15 12.742 1 97.5 305 GLU A N 1
ATOM 2383 C CA . GLU A 1 305 ? 4.383 -3.436 11.758 1 97.5 305 GLU A CA 1
ATOM 2384 C C . GLU A 1 305 ? 3.291 -4.32 12.352 1 97.5 305 GLU A C 1
ATOM 2386 O O . GLU A 1 305 ? 2.105 -4.105 12.094 1 97.5 305 GLU A O 1
ATOM 2391 N N . ARG A 1 306 ? 3.719 -5.328 13.125 1 98.12 306 ARG A N 1
ATOM 2392 C CA . ARG A 1 306 ? 2.75 -6.16 13.836 1 98.12 306 ARG A CA 1
ATOM 2393 C C . ARG A 1 306 ? 1.859 -5.316 14.742 1 98.12 306 ARG A C 1
ATOM 2395 O O . ARG A 1 306 ? 0.64 -5.496 14.758 1 98.12 306 ARG A O 1
ATOM 2402 N N . GLY A 1 307 ? 2.512 -4.434 15.516 1 96.88 307 GLY A N 1
ATOM 2403 C CA . GLY A 1 307 ? 1.778 -3.553 16.406 1 96.88 307 GLY A CA 1
ATOM 2404 C C . GLY A 1 307 ? 0.799 -2.648 15.68 1 96.88 307 GLY A C 1
ATOM 2405 O O . GLY A 1 307 ? -0.284 -2.359 16.188 1 96.88 307 GLY A O 1
ATOM 2406 N N . LYS A 1 308 ? 1.148 -2.174 14.516 1 97 308 LYS A N 1
ATOM 2407 C CA . LYS A 1 308 ? 0.268 -1.322 13.719 1 97 308 LYS A CA 1
ATOM 2408 C C . LYS A 1 308 ? -0.968 -2.09 13.258 1 97 308 LYS A C 1
ATOM 2410 O O . LYS A 1 308 ? -2.074 -1.546 13.25 1 97 308 LYS A O 1
ATOM 2415 N N . LEU A 1 309 ? -0.782 -3.365 12.82 1 98.12 309 LEU A N 1
ATOM 2416 C CA . LEU A 1 309 ? -1.916 -4.211 12.461 1 98.12 309 LEU A CA 1
ATOM 2417 C C . LEU A 1 309 ? -2.842 -4.414 13.656 1 98.12 309 LEU A C 1
ATOM 2419 O O . LEU A 1 309 ? -4.059 -4.262 13.531 1 98.12 309 LEU A O 1
ATOM 2423 N N . ILE A 1 310 ? -2.264 -4.703 14.812 1 97.25 310 ILE A N 1
ATOM 2424 C CA . ILE A 1 310 ? -3.049 -4.926 16.016 1 97.25 310 ILE A CA 1
ATOM 2425 C C . ILE A 1 310 ? -3.799 -3.646 16.391 1 97.25 310 ILE A C 1
ATOM 2427 O O . ILE A 1 310 ? -4.98 -3.693 16.734 1 97.25 310 ILE A O 1
ATOM 2431 N N . ASP A 1 311 ? -3.133 -2.51 16.297 1 95.44 311 ASP A N 1
ATOM 2432 C CA . ASP A 1 311 ? -3.744 -1.221 16.609 1 95.44 311 ASP A CA 1
ATOM 2433 C C . ASP A 1 311 ? -4.957 -0.959 15.711 1 95.44 311 ASP A C 1
ATOM 2435 O O . ASP A 1 311 ? -6.008 -0.529 16.203 1 95.44 311 ASP A O 1
ATOM 2439 N N . ALA A 1 312 ? -4.742 -1.188 14.43 1 96.5 312 ALA A N 1
ATOM 2440 C CA . ALA A 1 312 ? -5.836 -0.985 13.477 1 96.5 312 ALA A CA 1
ATOM 2441 C C . ALA A 1 312 ? -7.031 -1.865 13.828 1 96.5 312 ALA A C 1
ATOM 2443 O O . ALA A 1 312 ? -8.18 -1.425 13.742 1 96.5 312 ALA A O 1
ATOM 2444 N N . ILE A 1 313 ? -6.77 -3.121 14.219 1 96.88 313 ILE A N 1
ATOM 2445 C CA . ILE A 1 313 ? -7.828 -4.062 14.562 1 96.88 313 ILE A CA 1
ATOM 2446 C C . ILE A 1 313 ? -8.57 -3.578 15.805 1 96.88 313 ILE A C 1
ATOM 2448 O O . ILE A 1 313 ? -9.805 -3.535 15.82 1 96.88 313 ILE A O 1
ATOM 2452 N N . VAL A 1 314 ? -7.824 -3.125 16.781 1 93.94 314 VAL A N 1
ATOM 2453 C CA . VAL A 1 314 ? -8.422 -2.67 18.031 1 93.94 314 VAL A CA 1
ATOM 2454 C C . VAL A 1 314 ? -9.273 -1.432 17.766 1 93.94 314 VAL A C 1
ATOM 2456 O O . VAL A 1 314 ? -10.359 -1.293 18.344 1 93.94 314 VAL A O 1
ATOM 2459 N N . ASP A 1 315 ? -8.852 -0.613 16.906 1 91.06 315 ASP A N 1
ATOM 2460 C CA . ASP A 1 315 ? -9.531 0.643 16.609 1 91.06 315 ASP A CA 1
ATOM 2461 C C . ASP A 1 315 ? -10.852 0.393 15.891 1 91.06 315 ASP A C 1
ATOM 2463 O O . ASP A 1 315 ? -11.781 1.197 15.992 1 91.06 315 ASP A O 1
ATOM 2467 N N . THR A 1 316 ? -10.953 -0.708 15.148 1 91.62 316 THR A N 1
ATOM 2468 C CA . THR A 1 316 ? -12.07 -0.771 14.211 1 91.62 316 THR A CA 1
ATOM 2469 C C . THR A 1 316 ? -12.781 -2.115 14.312 1 91.62 316 THR A C 1
ATOM 2471 O O . THR A 1 316 ? -13.656 -2.422 13.492 1 91.62 316 THR A O 1
ATOM 2474 N N . VAL A 1 317 ? -12.461 -2.932 15.289 1 90.69 317 VAL A N 1
ATOM 2475 C CA . VAL A 1 317 ? -13 -4.281 15.438 1 90.69 317 VAL A CA 1
ATOM 2476 C C . VAL A 1 317 ? -14.516 -4.219 15.594 1 90.69 317 VAL A C 1
ATOM 2478 O O . VAL A 1 317 ? -15.227 -5.168 15.258 1 90.69 317 VAL A O 1
ATOM 2481 N N . HIS A 1 318 ? -15.062 -3.107 16.031 1 91.75 318 HIS A N 1
ATOM 2482 C CA . HIS A 1 318 ? -16.5 -2.982 16.219 1 91.75 318 HIS A CA 1
ATOM 2483 C C . HIS A 1 318 ? -17.234 -3.051 14.891 1 91.75 318 HIS A C 1
ATOM 2485 O O . HIS A 1 318 ? -18.422 -3.395 14.852 1 91.75 318 HIS A O 1
ATOM 2491 N N . TYR A 1 319 ? -16.531 -2.844 13.773 1 92.75 319 TYR A N 1
ATOM 2492 C CA . TYR A 1 319 ? -17.156 -2.961 12.461 1 92.75 319 TYR A CA 1
ATOM 2493 C C . TYR A 1 319 ? -17.203 -4.414 12.008 1 92.75 319 TYR A C 1
ATOM 2495 O O . TYR A 1 319 ? -18.062 -4.793 11.203 1 92.75 319 TYR A O 1
ATOM 2503 N N . THR A 1 320 ? -16.266 -5.27 12.523 1 96.25 320 THR A N 1
ATOM 2504 C CA . THR A 1 320 ? -16.125 -6.621 12 1 96.25 320 THR A CA 1
ATOM 2505 C C . THR A 1 320 ? -16.641 -7.645 13.016 1 96.25 320 THR A C 1
ATOM 2507 O O . THR A 1 320 ? -17 -8.766 12.641 1 96.25 320 THR A O 1
ATOM 2510 N N . MET A 1 321 ? -16.75 -7.25 14.203 1 96 321 MET A N 1
ATOM 2511 C CA . MET A 1 321 ? -17.078 -8.188 15.273 1 96 321 MET A CA 1
ATOM 2512 C C . MET A 1 321 ? -18.406 -8.883 15 1 96 321 MET A C 1
ATOM 2514 O O . MET A 1 321 ? -19.391 -8.227 14.68 1 96 321 MET A O 1
ATOM 2518 N N . ASP A 1 322 ? -18.422 -10.156 15.039 1 95.75 322 ASP A N 1
ATOM 2519 C CA . ASP A 1 322 ? -19.578 -11.055 14.984 1 95.75 322 ASP A CA 1
ATOM 2520 C C . ASP A 1 322 ? -20.219 -11.039 13.602 1 95.75 322 ASP A C 1
ATOM 2522 O O . ASP A 1 322 ? -21.297 -11.609 13.406 1 95.75 322 ASP A O 1
ATOM 2526 N N . LYS A 1 323 ? -19.625 -10.375 12.656 1 97.06 323 LYS A N 1
ATOM 2527 C CA . LYS A 1 323 ? -20.125 -10.43 11.289 1 97.06 323 LYS A CA 1
ATOM 2528 C C . LYS A 1 323 ? -19.859 -11.789 10.656 1 97.06 323 LYS A C 1
ATOM 2530 O O . LYS A 1 323 ? -18.781 -12.352 10.812 1 97.06 323 LYS A O 1
ATOM 2535 N N . LYS A 1 324 ? -20.875 -12.359 10.055 1 98.12 324 LYS A N 1
ATOM 2536 C CA . LYS A 1 324 ? -20.766 -13.633 9.352 1 98.12 324 LYS A CA 1
ATOM 2537 C C . LYS A 1 324 ? -20.188 -13.445 7.953 1 98.12 324 LYS A C 1
ATOM 2539 O O . LYS A 1 324 ? -20.609 -12.555 7.211 1 98.12 324 LYS A O 1
ATOM 2544 N N . VAL A 1 325 ? -19.234 -14.281 7.578 1 98.56 325 VAL A N 1
ATOM 2545 C CA . VAL A 1 325 ? -18.578 -14.094 6.289 1 98.56 325 VAL A CA 1
ATOM 2546 C C . VAL A 1 325 ? -18.516 -15.422 5.543 1 98.56 325 VAL A C 1
ATOM 2548 O O . VAL A 1 325 ? -18.312 -16.469 6.152 1 98.56 325 VAL A O 1
ATOM 2551 N N . GLY A 1 326 ? -18.859 -15.422 4.238 1 98.31 326 GLY A N 1
ATOM 2552 C CA . GLY A 1 326 ? -18.578 -16.516 3.324 1 98.31 326 GLY A CA 1
ATOM 2553 C C . GLY A 1 326 ? -17.281 -16.359 2.564 1 98.31 326 GLY A C 1
ATOM 2554 O O . GLY A 1 326 ? -17 -15.281 2.037 1 98.31 326 GLY A O 1
ATOM 2555 N N . ILE A 1 327 ? -16.438 -17.406 2.549 1 98.25 327 ILE A N 1
ATOM 2556 C CA . ILE A 1 327 ? -15.125 -17.328 1.926 1 98.25 327 ILE A CA 1
ATOM 2557 C C . ILE A 1 327 ? -14.969 -18.453 0.907 1 98.25 327 ILE A C 1
ATOM 2559 O O . ILE A 1 327 ? -15.266 -19.625 1.206 1 98.25 327 ILE A O 1
ATOM 2563 N N . PHE A 1 328 ? -14.562 -18.141 -0.303 1 96.31 328 PHE A N 1
ATOM 2564 C CA . PHE A 1 328 ? -14.344 -19.188 -1.296 1 96.31 328 PHE A CA 1
ATOM 2565 C C . PHE A 1 328 ? -13.102 -18.891 -2.127 1 96.31 328 PHE A C 1
ATOM 2567 O O . PHE A 1 328 ? -12.68 -17.734 -2.232 1 96.31 328 PHE A O 1
ATOM 2574 N N . GLY A 1 329 ? -12.445 -19.844 -2.693 1 94.88 329 GLY A N 1
ATOM 2575 C CA . GLY A 1 329 ? -11.227 -19.719 -3.48 1 94.88 329 GLY A CA 1
ATOM 2576 C C . GLY A 1 329 ? -10.312 -20.922 -3.344 1 94.88 329 GLY A C 1
ATOM 2577 O O . GLY A 1 329 ? -10.773 -22.047 -3.096 1 94.88 329 GLY A O 1
ATOM 2578 N N . ASP A 1 330 ? -9.016 -20.703 -3.576 1 95.19 330 ASP A N 1
ATOM 2579 C CA . ASP A 1 330 ? -8.031 -21.781 -3.428 1 95.19 330 ASP A CA 1
ATOM 2580 C C . ASP A 1 330 ? -7.844 -22.156 -1.958 1 95.19 330 ASP A C 1
ATOM 2582 O O . ASP A 1 330 ? -7.914 -21.281 -1.081 1 95.19 330 ASP A O 1
ATOM 2586 N N . PRO A 1 331 ? -7.613 -23.406 -1.682 1 95.44 331 PRO A N 1
ATOM 2587 C CA . PRO A 1 331 ? -7.68 -23.906 -0.306 1 95.44 331 PRO A CA 1
ATOM 2588 C C . PRO A 1 331 ? -6.727 -23.172 0.635 1 95.44 331 PRO A C 1
ATOM 2590 O O . PRO A 1 331 ? -7.102 -22.844 1.763 1 95.44 331 PRO A O 1
ATOM 2593 N N . ASP A 1 332 ? -5.504 -22.906 0.237 1 97.56 332 ASP A N 1
ATOM 2594 C CA . ASP A 1 332 ? -4.531 -22.266 1.126 1 97.56 332 ASP A CA 1
ATOM 2595 C C . ASP A 1 332 ? -4.961 -20.859 1.498 1 97.56 332 ASP A C 1
ATOM 2597 O O . ASP A 1 332 ? -4.777 -20.422 2.637 1 97.56 332 ASP A O 1
ATOM 2601 N N . PHE A 1 333 ? -5.551 -20.125 0.546 1 97.69 333 PHE A N 1
ATOM 2602 C CA . PHE A 1 333 ? -6.055 -18.781 0.815 1 97.69 333 PHE A CA 1
ATOM 2603 C C . PHE A 1 333 ? -7.289 -18.844 1.705 1 97.69 333 PHE A C 1
ATOM 2605 O O . PHE A 1 333 ? -7.441 -18.031 2.621 1 97.69 333 PHE A O 1
ATOM 2612 N N . VAL A 1 334 ? -8.164 -19.781 1.411 1 97.44 334 VAL A N 1
ATOM 2613 C CA . VAL A 1 334 ? -9.367 -19.922 2.213 1 97.44 334 VAL A CA 1
ATOM 2614 C C . VAL A 1 334 ? -8.992 -20.203 3.668 1 97.44 334 VAL A C 1
ATOM 2616 O O . VAL A 1 334 ? -9.555 -19.609 4.586 1 97.44 334 VAL A O 1
ATOM 2619 N N . ILE A 1 335 ? -8.023 -21.062 3.867 1 98 335 ILE A N 1
ATOM 2620 C CA . ILE A 1 335 ? -7.57 -21.406 5.211 1 98 335 ILE A CA 1
ATOM 2621 C C . ILE A 1 335 ? -7 -20.172 5.902 1 98 335 ILE A C 1
ATOM 2623 O O . ILE A 1 335 ? -7.43 -19.812 7.004 1 98 335 ILE A O 1
ATOM 2627 N N . ALA A 1 336 ? -6.062 -19.516 5.273 1 98.56 336 ALA A N 1
ATOM 2628 C CA . ALA A 1 336 ? -5.352 -18.391 5.871 1 98.56 336 ALA A CA 1
ATOM 2629 C C . ALA A 1 336 ? -6.301 -17.234 6.168 1 98.56 336 ALA A C 1
ATOM 2631 O O . ALA A 1 336 ? -6.238 -16.625 7.242 1 98.56 336 ALA A O 1
ATOM 2632 N N . VAL A 1 337 ? -7.191 -16.953 5.242 1 98.75 337 VAL A N 1
ATOM 2633 C CA . VAL A 1 337 ? -8.094 -15.812 5.379 1 98.75 337 VAL A CA 1
ATOM 2634 C C . VAL A 1 337 ? -9.18 -16.125 6.406 1 98.75 337 VAL A C 1
ATOM 2636 O O . VAL A 1 337 ? -9.617 -15.25 7.148 1 98.75 337 VAL A O 1
ATOM 2639 N N . SER A 1 338 ? -9.609 -17.406 6.457 1 98.56 338 SER A N 1
ATOM 2640 C CA . SER A 1 338 ? -10.562 -17.797 7.496 1 98.56 338 SER A CA 1
ATOM 2641 C C . SER A 1 338 ? -9.992 -17.531 8.891 1 98.56 338 SER A C 1
ATOM 2643 O O . SER A 1 338 ? -10.688 -16.984 9.758 1 98.56 338 SER A O 1
ATOM 2645 N N . ARG A 1 339 ? -8.781 -17.938 9.086 1 98.62 339 ARG A N 1
ATOM 2646 C CA . ARG A 1 339 ? -8.148 -17.672 10.375 1 98.62 339 ARG A CA 1
ATOM 2647 C C . ARG A 1 339 ? -8.078 -16.172 10.648 1 98.62 339 ARG A C 1
ATOM 2649 O O . ARG A 1 339 ? -8.367 -15.727 11.758 1 98.62 339 ARG A O 1
ATOM 2656 N N . PHE A 1 340 ? -7.652 -15.391 9.688 1 98.75 340 PHE A N 1
ATOM 2657 C CA . PHE A 1 340 ? -7.539 -13.945 9.852 1 98.75 340 PHE A CA 1
ATOM 2658 C C . PHE A 1 340 ? -8.891 -13.336 10.203 1 98.75 340 PHE A C 1
ATOM 2660 O O . PHE A 1 340 ? -8.969 -12.445 11.047 1 98.75 340 PHE A O 1
ATOM 2667 N N . CYS A 1 341 ? -9.945 -13.82 9.477 1 98.75 341 CYS A N 1
ATOM 2668 C CA . CYS A 1 341 ? -11.289 -13.32 9.773 1 98.75 341 CYS A CA 1
ATOM 2669 C C . CYS A 1 341 ? -11.656 -13.578 11.227 1 98.75 341 CYS A C 1
ATOM 2671 O O . CYS A 1 341 ? -12.25 -12.719 11.883 1 98.75 341 CYS A O 1
ATOM 2673 N N . CYS A 1 342 ? -11.258 -14.742 11.742 1 98.44 342 CYS A N 1
ATOM 2674 C CA . CYS A 1 342 ? -11.492 -15.031 13.156 1 98.44 342 CYS A CA 1
ATOM 2675 C C . CYS A 1 342 ? -10.703 -14.078 14.047 1 98.44 342 CYS A C 1
ATOM 2677 O O . CYS A 1 342 ? -11.211 -13.594 15.055 1 98.44 342 CYS A O 1
ATOM 2679 N N . GLU A 1 343 ? -9.484 -13.75 13.656 1 98.12 343 GLU A N 1
ATOM 2680 C CA . GLU A 1 343 ? -8.625 -12.867 14.438 1 98.12 343 GLU A CA 1
ATOM 2681 C C . GLU A 1 343 ? -9.211 -11.461 14.539 1 98.12 343 GLU A C 1
ATOM 2683 O O . GLU A 1 343 ? -9 -10.766 15.531 1 98.12 343 GLU A O 1
ATOM 2688 N N . ILE A 1 344 ? -9.961 -11.078 13.5 1 98.12 344 ILE A N 1
ATOM 2689 C CA . ILE A 1 344 ? -10.492 -9.727 13.516 1 98.12 344 ILE A CA 1
ATOM 2690 C C . ILE A 1 344 ? -11.945 -9.75 14 1 98.12 344 ILE A C 1
ATOM 2692 O O . ILE A 1 344 ? -12.703 -8.805 13.758 1 98.12 344 ILE A O 1
ATOM 2696 N N . GLY A 1 345 ? -12.406 -10.82 14.547 1 97.44 345 GLY A N 1
ATOM 2697 C CA . GLY A 1 345 ? -13.672 -10.906 15.266 1 97.44 345 GLY A CA 1
ATOM 2698 C C . GLY A 1 345 ? -14.812 -11.383 14.391 1 97.44 345 GLY A C 1
ATOM 2699 O O . GLY A 1 345 ? -15.953 -11.508 14.852 1 97.44 345 GLY A O 1
ATOM 2700 N N . MET A 1 346 ? -14.547 -11.68 13.141 1 98.31 346 MET A N 1
ATOM 2701 C CA . MET A 1 346 ? -15.594 -12.172 12.258 1 98.31 346 MET A CA 1
ATOM 2702 C C . MET A 1 346 ? -15.836 -13.664 12.469 1 98.31 346 MET A C 1
ATOM 2704 O O . MET A 1 346 ? -15.086 -14.32 13.195 1 98.31 346 MET A O 1
ATOM 2708 N N . LYS A 1 347 ? -16.875 -14.164 11.836 1 98.12 347 LYS A N 1
ATOM 2709 C CA . LYS A 1 347 ? -17.219 -15.578 11.898 1 98.12 347 LYS A CA 1
ATOM 2710 C C . LYS A 1 347 ? -17.328 -16.172 10.5 1 98.12 347 LYS A C 1
ATOM 2712 O O . LYS A 1 347 ? -18.375 -16.047 9.852 1 98.12 347 LYS A O 1
ATOM 2717 N N . PRO A 1 348 ? -16.25 -16.828 10.016 1 98.31 348 PRO A N 1
ATOM 2718 C CA . PRO A 1 348 ? -16.469 -17.625 8.805 1 98.31 348 PRO A CA 1
ATOM 2719 C C . PRO A 1 348 ? -17.5 -18.719 9.008 1 98.31 348 PRO A C 1
ATOM 2721 O O . PRO A 1 348 ? -17.328 -19.594 9.867 1 98.31 348 PRO A O 1
ATOM 2724 N N . VAL A 1 349 ? -18.547 -18.719 8.211 1 97.88 349 VAL A N 1
ATOM 2725 C CA . VAL A 1 349 ? -19.641 -19.656 8.461 1 97.88 349 VAL A CA 1
ATOM 2726 C C . VAL A 1 349 ? -19.75 -20.656 7.312 1 97.88 349 VAL A C 1
ATOM 2728 O O . VAL A 1 349 ? -20.25 -21.766 7.492 1 97.88 349 VAL A O 1
ATOM 2731 N N . VAL A 1 350 ? -19.406 -20.219 6.148 1 97.56 350 VAL A N 1
ATOM 2732 C CA . VAL A 1 350 ? -19.344 -21.094 4.977 1 97.56 350 VAL A CA 1
ATOM 2733 C C . VAL A 1 350 ? -18.031 -20.859 4.23 1 97.56 350 VAL A C 1
ATOM 2735 O O . VAL A 1 350 ? -17.703 -19.719 3.883 1 97.56 350 VAL A O 1
ATOM 2738 N N . VAL A 1 351 ? -17.281 -21.891 4.055 1 97.38 351 VAL A N 1
ATOM 2739 C CA . VAL A 1 351 ? -16.062 -21.797 3.26 1 97.38 351 VAL A CA 1
ATOM 2740 C C . VAL A 1 351 ? -16.094 -22.828 2.133 1 97.38 351 VAL A C 1
ATOM 2742 O O . VAL A 1 351 ? -16.656 -23.906 2.299 1 97.38 351 VAL A O 1
ATOM 2745 N N . ASN A 1 352 ? -15.539 -22.438 0.991 1 94.94 352 ASN A N 1
ATOM 2746 C CA . ASN A 1 352 ? -15.672 -23.297 -0.174 1 94.94 352 ASN A CA 1
ATOM 2747 C C . ASN A 1 352 ? -14.391 -23.312 -1.012 1 94.94 352 ASN A C 1
ATOM 2749 O O . ASN A 1 352 ? -13.773 -22.266 -1.216 1 94.94 352 ASN A O 1
ATOM 2753 N N . THR A 1 353 ? -13.93 -24.453 -1.359 1 92.69 353 THR A N 1
ATOM 2754 C CA . THR A 1 353 ? -12.883 -24.641 -2.354 1 92.69 353 THR A CA 1
ATOM 2755 C C . THR A 1 353 ? -13.227 -25.812 -3.279 1 92.69 353 THR A C 1
ATOM 2757 O O . THR A 1 353 ? -14.031 -26.672 -2.928 1 92.69 353 THR A O 1
ATOM 2760 N N . GLN A 1 354 ? -12.727 -25.75 -4.457 1 84.56 354 GLN A N 1
ATOM 2761 C CA . GLN A 1 354 ? -12.938 -26.875 -5.359 1 84.56 354 GLN A CA 1
ATOM 2762 C C . GLN A 1 354 ? -11.68 -27.719 -5.5 1 84.56 354 GLN A C 1
ATOM 2764 O O . GLN A 1 354 ? -11.469 -28.359 -6.527 1 84.56 354 GLN A O 1
ATOM 2769 N N . THR A 1 355 ? -10.789 -27.609 -4.652 1 82.94 355 THR A N 1
ATOM 2770 C CA . THR A 1 355 ? -9.609 -28.453 -4.559 1 82.94 355 THR A CA 1
ATOM 2771 C C . THR A 1 355 ? -9.664 -29.344 -3.312 1 82.94 355 THR A C 1
ATOM 2773 O O . THR A 1 355 ? -9.281 -28.906 -2.225 1 82.94 355 THR A O 1
ATOM 2776 N N . PRO A 1 356 ? -10.141 -30.531 -3.482 1 75.31 356 PRO A N 1
ATOM 2777 C CA . PRO A 1 356 ? -10.312 -31.391 -2.311 1 75.31 356 PRO A CA 1
ATOM 2778 C C . PRO A 1 356 ? -8.984 -31.734 -1.639 1 75.31 356 PRO A C 1
ATOM 2780 O O . PRO A 1 356 ? -7.977 -31.938 -2.322 1 75.31 356 PRO A O 1
ATOM 2783 N N . SER A 1 357 ? -8.961 -31.625 -0.382 1 85.75 357 SER A N 1
ATOM 2784 C CA . SER A 1 357 ? -7.762 -32 0.366 1 85.75 357 SER A CA 1
ATOM 2785 C C . SER A 1 357 ? -8.094 -32.312 1.823 1 85.75 357 SER A C 1
ATOM 2787 O O . SER A 1 357 ? -8.961 -31.656 2.414 1 85.75 357 SER A O 1
ATOM 2789 N N . ASN A 1 358 ? -7.43 -33.375 2.354 1 88.31 358 ASN A N 1
ATOM 2790 C CA . ASN A 1 358 ? -7.531 -33.656 3.779 1 88.31 358 ASN A CA 1
ATOM 2791 C C . ASN A 1 358 ? -6.93 -32.531 4.621 1 88.31 358 ASN A C 1
ATOM 2793 O O . ASN A 1 358 ? -7.414 -32.25 5.719 1 88.31 358 ASN A O 1
ATOM 2797 N N . THR A 1 359 ? -5.949 -31.953 4.09 1 90.81 359 THR A N 1
ATOM 2798 C CA . THR A 1 359 ? -5.297 -30.844 4.773 1 90.81 359 THR A CA 1
ATOM 2799 C C . THR A 1 359 ? -6.266 -29.688 4.961 1 90.81 359 THR A C 1
ATOM 2801 O O . THR A 1 359 ? -6.289 -29.062 6.023 1 90.81 359 THR A O 1
ATOM 2804 N N . TYR A 1 360 ? -7.062 -29.469 3.967 1 93.25 360 TYR A N 1
ATOM 2805 C CA . TYR A 1 360 ? -8.055 -28.406 4.008 1 93.25 360 TYR A CA 1
ATOM 2806 C C . TYR A 1 360 ? -9.086 -28.656 5.105 1 93.25 360 TYR A C 1
ATOM 2808 O O . TYR A 1 360 ? -9.352 -27.781 5.934 1 93.25 360 TYR A O 1
ATOM 2816 N N . LYS A 1 361 ? -9.578 -29.844 5.145 1 93.62 361 LYS A N 1
ATOM 2817 C CA . LYS A 1 361 ? -10.57 -30.219 6.148 1 93.62 361 LYS A CA 1
ATOM 2818 C C . LYS A 1 361 ? -9.992 -30.094 7.559 1 93.62 361 LYS A C 1
ATOM 2820 O O . LYS A 1 361 ? -10.609 -29.484 8.438 1 93.62 361 LYS A O 1
ATOM 2825 N N . LYS A 1 362 ? -8.867 -30.609 7.77 1 95.5 362 LYS A N 1
ATOM 2826 C CA . LYS A 1 362 ? -8.234 -30.609 9.086 1 95.5 362 LYS A CA 1
ATOM 2827 C C . LYS A 1 362 ? -7.918 -29.203 9.547 1 95.5 362 LYS A C 1
ATOM 2829 O O . LYS A 1 362 ? -8.109 -28.859 10.719 1 95.5 362 LYS A O 1
ATOM 2834 N N . ALA A 1 363 ? -7.387 -28.391 8.648 1 95.88 363 ALA A N 1
ATOM 2835 C CA . ALA A 1 363 ? -7.051 -27.016 8.984 1 95.88 363 ALA A CA 1
ATOM 2836 C C . ALA A 1 363 ? -8.289 -26.234 9.414 1 95.88 363 ALA A C 1
ATOM 2838 O O . ALA A 1 363 ? -8.242 -25.469 10.375 1 95.88 363 ALA A O 1
ATOM 2839 N N . MET A 1 364 ? -9.383 -26.453 8.703 1 96.56 364 MET A N 1
ATOM 2840 C CA . MET A 1 364 ? -10.617 -25.734 9.031 1 96.56 364 MET A CA 1
ATOM 2841 C C . MET A 1 364 ? -11.172 -26.203 10.375 1 96.56 364 MET A C 1
ATOM 2843 O O . MET A 1 364 ? -11.75 -25.406 11.117 1 96.56 364 MET A O 1
ATOM 2847 N N . GLU A 1 365 ? -11.031 -27.484 10.625 1 96.38 365 GLU A N 1
ATOM 2848 C CA . GLU A 1 365 ? -11.445 -28 11.922 1 96.38 365 GLU A CA 1
ATOM 2849 C C . GLU A 1 365 ? -10.656 -27.359 13.055 1 96.38 365 GLU A C 1
ATOM 2851 O O . GLU A 1 365 ? -11.219 -27 14.094 1 96.38 365 GLU A O 1
ATOM 2856 N N . GLU A 1 366 ? -9.414 -27.234 12.852 1 96.75 366 GLU A N 1
ATOM 2857 C CA . GLU A 1 366 ? -8.555 -26.594 13.852 1 96.75 366 GLU A CA 1
ATOM 2858 C C . GLU A 1 366 ? -8.977 -25.156 14.094 1 96.75 366 GLU A C 1
ATOM 2860 O O . GLU A 1 366 ? -9.031 -24.703 15.242 1 96.75 366 GLU A O 1
ATOM 2865 N N . ILE A 1 367 ? -9.25 -24.406 13.039 1 97.31 367 ILE A N 1
ATOM 2866 C CA . ILE A 1 367 ? -9.664 -23 13.148 1 97.31 367 ILE A CA 1
ATOM 2867 C C . ILE A 1 367 ? -11 -22.922 13.883 1 97.31 367 ILE A C 1
ATOM 2869 O O . ILE A 1 367 ? -11.164 -22.094 14.789 1 97.31 367 ILE A O 1
ATOM 2873 N N . ALA A 1 368 ? -11.914 -23.797 13.484 1 97.31 368 ALA A N 1
ATOM 2874 C CA . ALA A 1 368 ? -13.234 -23.797 14.109 1 97.31 368 ALA A CA 1
ATOM 2875 C C . ALA A 1 368 ? -13.133 -24.047 15.609 1 97.31 368 ALA A C 1
ATOM 2877 O O . ALA A 1 368 ? -13.805 -23.391 16.406 1 97.31 368 ALA A O 1
ATOM 2878 N N . ASN A 1 369 ? -12.289 -25 15.977 1 96.69 369 ASN A N 1
ATOM 2879 C CA . ASN A 1 369 ? -12.102 -25.359 17.375 1 96.69 369 ASN A CA 1
ATOM 2880 C C . ASN A 1 369 ? -11.398 -24.234 18.156 1 96.69 369 ASN A C 1
ATOM 2882 O O . ASN A 1 369 ? -11.773 -23.922 19.281 1 96.69 369 ASN A O 1
ATOM 2886 N N . GLU A 1 370 ? -10.391 -23.703 17.562 1 96.31 370 GLU A N 1
ATOM 2887 C CA . GLU A 1 370 ? -9.578 -22.672 18.219 1 96.31 370 GLU A CA 1
ATOM 2888 C C . GLU A 1 370 ? -10.406 -21.422 18.5 1 96.31 370 GLU A C 1
ATOM 2890 O O . GLU A 1 370 ? -10.227 -20.781 19.547 1 96.31 370 GLU A O 1
ATOM 2895 N N . TYR A 1 371 ? -11.281 -21.078 17.609 1 96.12 371 TYR A N 1
ATOM 2896 C CA . TYR A 1 371 ? -11.992 -19.812 17.734 1 96.12 371 TYR A CA 1
ATOM 2897 C C . TYR A 1 371 ? -13.453 -20.047 18.109 1 96.12 371 TYR A C 1
ATOM 2899 O O . TYR A 1 371 ? -14.227 -19.094 18.234 1 96.12 371 TYR A O 1
ATOM 2907 N N . ASN A 1 372 ? -13.891 -21.266 18.297 1 94.94 372 ASN A N 1
ATOM 2908 C CA . ASN A 1 372 ? -15.242 -21.641 18.688 1 94.94 372 ASN A CA 1
ATOM 2909 C C . ASN A 1 372 ? -16.281 -21.078 17.734 1 94.94 372 ASN A C 1
ATOM 2911 O O . ASN A 1 372 ? -17.203 -20.375 18.156 1 94.94 372 ASN A O 1
ATOM 2915 N N . VAL A 1 373 ? -16.078 -21.406 16.406 1 95.56 373 VAL A N 1
ATOM 2916 C CA . VAL A 1 373 ? -17.016 -21 15.359 1 95.56 373 VAL A CA 1
ATOM 2917 C C . VAL A 1 373 ? -17.484 -22.234 14.594 1 95.56 373 VAL A C 1
ATOM 2919 O O . VAL A 1 373 ? -16.719 -23.172 14.391 1 95.56 373 VAL A O 1
ATOM 2922 N N . ASP A 1 374 ? -18.781 -22.25 14.242 1 95.19 374 ASP A N 1
ATOM 2923 C CA . ASP A 1 374 ? -19.328 -23.312 13.383 1 95.19 374 ASP A CA 1
ATOM 2924 C C . ASP A 1 374 ? -19.125 -22.953 11.906 1 95.19 374 ASP A C 1
ATOM 2926 O O . ASP A 1 374 ? -19.609 -21.922 11.438 1 95.19 374 ASP A O 1
ATOM 2930 N N . ILE A 1 375 ? -18.422 -23.812 11.211 1 96.88 375 ILE A N 1
ATOM 2931 C CA . ILE A 1 375 ? -18.094 -23.531 9.82 1 96.88 375 ILE A CA 1
ATOM 2932 C C . ILE A 1 375 ? -18.594 -24.656 8.922 1 96.88 375 ILE A C 1
ATOM 2934 O O . ILE A 1 375 ? -18.297 -25.828 9.164 1 96.88 375 ILE A O 1
ATOM 2938 N N . GLU A 1 376 ? -19.422 -24.312 7.988 1 96.5 376 GLU A N 1
ATOM 2939 C CA . GLU A 1 376 ? -19.703 -25.234 6.891 1 96.5 376 GLU A CA 1
ATOM 2940 C C . GLU A 1 376 ? -18.547 -25.266 5.895 1 96.5 376 GLU A C 1
ATOM 2942 O O . GLU A 1 376 ? -18.25 -24.266 5.242 1 96.5 376 GLU A O 1
ATOM 2947 N N . VAL A 1 377 ? -17.859 -26.406 5.828 1 95.44 377 VAL A N 1
ATOM 2948 C CA . VAL A 1 377 ? -16.688 -26.562 4.984 1 95.44 377 VAL A CA 1
ATOM 2949 C C . VAL A 1 377 ? -17.047 -27.328 3.721 1 95.44 377 VAL A C 1
ATOM 2951 O O . VAL A 1 377 ? -17.391 -28.516 3.785 1 95.44 377 VAL A O 1
ATOM 2954 N N . GLN A 1 378 ? -16.891 -26.625 2.605 1 92.19 378 GLN A N 1
ATOM 2955 C CA . GLN A 1 378 ? -17.391 -27.219 1.363 1 92.19 378 GLN A CA 1
ATOM 2956 C C . GLN A 1 378 ? -16.234 -27.531 0.412 1 92.19 378 GLN A C 1
ATOM 2958 O O . GLN A 1 378 ? -15.273 -26.766 0.307 1 92.19 378 GLN A O 1
ATOM 2963 N N . PHE A 1 379 ? -16.406 -28.75 -0.251 1 88.19 379 PHE A N 1
ATOM 2964 C CA . PHE A 1 379 ? -15.664 -29.125 -1.448 1 88.19 379 PHE A CA 1
ATOM 2965 C C . PHE A 1 379 ? -16.594 -29.25 -2.646 1 88.19 379 PHE A C 1
ATOM 2967 O O . PHE A 1 379 ? -17.016 -30.359 -2.998 1 88.19 379 PHE A O 1
ATOM 2974 N N . SER A 1 380 ? -16.922 -28.109 -3.217 1 82.38 380 SER A N 1
ATOM 2975 C CA . SER A 1 380 ? -17.953 -28.094 -4.254 1 82.38 380 SER A CA 1
ATOM 2976 C C . SER A 1 380 ? -17.844 -26.844 -5.121 1 82.38 380 SER A C 1
ATOM 2978 O O . SER A 1 380 ? -16.875 -26.078 -4.996 1 82.38 380 SER A O 1
ATOM 2980 N N . ASP A 1 381 ? -18.797 -26.812 -6.039 1 83.38 381 ASP A N 1
ATOM 2981 C CA . ASP A 1 381 ? -18.859 -25.625 -6.883 1 83.38 381 ASP A CA 1
ATOM 2982 C C . ASP A 1 381 ? -19.547 -24.469 -6.156 1 83.38 381 ASP A C 1
ATOM 2984 O O . ASP A 1 381 ? -19.875 -24.578 -4.973 1 83.38 381 ASP A O 1
ATOM 2988 N N . LEU A 1 382 ? -19.719 -23.391 -6.809 1 88.31 382 LEU A N 1
ATOM 2989 C CA . LEU A 1 382 ? -20.203 -22.172 -6.168 1 88.31 382 LEU A CA 1
ATOM 2990 C C . LEU A 1 382 ? -21.734 -22.188 -6.043 1 88.31 382 LEU A C 1
ATOM 2992 O O . LEU A 1 382 ? -22.312 -21.344 -5.355 1 88.31 382 LEU A O 1
ATOM 2996 N N . TRP A 1 383 ? -22.312 -23.141 -6.664 1 87.56 383 TRP A N 1
ATOM 2997 C CA . TRP A 1 383 ? -23.75 -23.266 -6.5 1 87.56 383 TRP A CA 1
ATOM 2998 C C . TRP A 1 383 ? -24.109 -23.625 -5.059 1 87.56 383 TRP A C 1
ATOM 3000 O O . TRP A 1 383 ? -25.016 -23.031 -4.473 1 87.56 383 TRP A O 1
ATOM 3010 N N . ASP A 1 384 ? -23.453 -24.609 -4.551 1 89.88 384 ASP A N 1
ATOM 3011 C CA . ASP A 1 384 ? -23.656 -25 -3.162 1 89.88 384 ASP A CA 1
ATOM 3012 C C . ASP A 1 384 ? -23.297 -23.875 -2.203 1 89.88 384 ASP A C 1
ATOM 3014 O O . ASP A 1 384 ? -23.969 -23.672 -1.188 1 89.88 384 ASP A O 1
ATOM 3018 N N . PHE A 1 385 ? -22.266 -23.25 -2.557 1 93.69 385 PHE A N 1
ATOM 3019 C CA . PHE A 1 385 ? -21.828 -22.109 -1.753 1 93.69 385 PHE A CA 1
ATOM 3020 C C . PHE A 1 385 ? -22.891 -21.031 -1.7 1 93.69 385 PHE A C 1
ATOM 3022 O O . PHE A 1 385 ? -23.25 -20.547 -0.621 1 93.69 385 PHE A O 1
ATOM 3029 N N . GLU A 1 386 ? -23.375 -20.688 -2.83 1 94.31 386 GLU A N 1
ATOM 3030 C CA . GLU A 1 386 ? -24.406 -19.672 -2.939 1 94.31 386 GLU A CA 1
ATOM 3031 C C . GLU A 1 386 ? -25.641 -20.047 -2.125 1 94.31 386 GLU A C 1
ATOM 3033 O O . GLU A 1 386 ? -26.203 -19.203 -1.418 1 94.31 386 GLU A O 1
ATOM 3038 N N . LYS A 1 387 ? -26.047 -21.25 -2.258 1 93.75 387 LYS A N 1
ATOM 3039 C CA . LYS A 1 387 ? -27.219 -21.719 -1.524 1 93.75 387 LYS A CA 1
ATOM 3040 C C . LYS A 1 387 ? -27.031 -21.547 -0.02 1 93.75 387 LYS A C 1
ATOM 3042 O O . LYS A 1 387 ? -27.922 -21.062 0.672 1 93.75 387 LYS A O 1
ATOM 3047 N N . SER A 1 388 ? -25.922 -21.938 0.446 1 95.69 388 SER A N 1
ATOM 3048 C CA . SER A 1 388 ? -25.656 -21.922 1.881 1 95.69 388 SER A CA 1
ATOM 3049 C C . SER A 1 388 ? -25.547 -20.484 2.398 1 95.69 388 SER A C 1
ATOM 3051 O O . SER A 1 388 ? -26.078 -20.172 3.461 1 95.69 388 SER A O 1
ATOM 3053 N N . VAL A 1 389 ? -24.812 -19.641 1.665 1 96.19 389 VAL A N 1
ATOM 3054 C CA . VAL A 1 389 ? -24.625 -18.266 2.146 1 96.19 389 VAL A CA 1
ATOM 3055 C C . VAL A 1 389 ? -25.953 -17.516 2.141 1 96.19 389 VAL A C 1
ATOM 3057 O O . VAL A 1 389 ? -26.188 -16.672 2.998 1 96.19 389 VAL A O 1
ATOM 3060 N N . LYS A 1 390 ? -26.812 -17.781 1.208 1 95.31 390 LYS A N 1
ATOM 3061 C CA . LYS A 1 390 ? -28.141 -17.172 1.175 1 95.31 390 LYS A CA 1
ATOM 3062 C C . LYS A 1 390 ? -29 -17.656 2.336 1 95.31 390 LYS A C 1
ATOM 3064 O O . LYS A 1 390 ? -29.688 -16.859 2.973 1 95.31 390 LYS A O 1
ATOM 3069 N N . LYS A 1 391 ? -28.938 -18.922 2.549 1 95.75 391 LYS A N 1
ATOM 3070 C CA . LYS A 1 391 ? -29.703 -19.516 3.637 1 95.75 391 LYS A CA 1
ATOM 3071 C C . LYS A 1 391 ? -29.281 -18.938 4.984 1 95.75 391 LYS A C 1
ATOM 3073 O O . LYS A 1 391 ? -30.141 -18.609 5.816 1 95.75 391 LYS A O 1
ATOM 3078 N N . ILE A 1 392 ? -28.016 -18.844 5.238 1 95.06 392 ILE A N 1
ATOM 3079 C CA . ILE A 1 392 ? -27.469 -18.391 6.512 1 95.06 392 ILE A CA 1
ATOM 3080 C C . ILE A 1 392 ? -27.609 -16.875 6.621 1 95.06 392 ILE A C 1
ATOM 3082 O O . ILE A 1 392 ? -27.844 -16.344 7.711 1 95.06 392 ILE A O 1
ATOM 3086 N N . GLY A 1 393 ? -27.547 -16.141 5.512 1 94.75 393 GLY A N 1
ATOM 3087 C CA . GLY A 1 393 ? -27.531 -14.688 5.535 1 94.75 393 GLY A CA 1
ATOM 3088 C C . GLY A 1 393 ? -26.219 -14.109 6.02 1 94.75 393 GLY A C 1
ATOM 3089 O O . GLY A 1 393 ? -26.172 -13.492 7.086 1 94.75 393 GLY A O 1
ATOM 3090 N N . VAL A 1 394 ? -25.203 -14.172 5.164 1 97 394 VAL A N 1
ATOM 3091 C CA . VAL A 1 394 ? -23.875 -13.68 5.547 1 97 394 VAL A CA 1
ATOM 3092 C C . VAL A 1 394 ? -23.812 -12.164 5.348 1 97 394 VAL A C 1
ATOM 3094 O O . VAL A 1 394 ? -24.609 -11.602 4.586 1 97 394 VAL A O 1
ATOM 3097 N N . ASP A 1 395 ? -22.859 -11.508 6.059 1 96.88 395 ASP A N 1
ATOM 3098 C CA . ASP A 1 395 ? -22.719 -10.055 6.027 1 96.88 395 ASP A CA 1
ATOM 3099 C C . ASP A 1 395 ? -21.734 -9.617 4.953 1 96.88 395 ASP A C 1
ATOM 3101 O O . ASP A 1 395 ? -21.734 -8.461 4.523 1 96.88 395 ASP A O 1
ATOM 3105 N N . LEU A 1 396 ? -20.891 -10.516 4.516 1 97.81 396 LEU A N 1
ATOM 3106 C CA . LEU A 1 396 ? -19.797 -10.188 3.592 1 97.81 396 LEU A CA 1
ATOM 3107 C C . LEU A 1 396 ? -19.328 -11.438 2.855 1 97.81 396 LEU A C 1
ATOM 3109 O O . LEU A 1 396 ? -19.391 -12.547 3.395 1 97.81 396 LEU A O 1
ATOM 3113 N N . LEU A 1 397 ? -18.891 -11.297 1.627 1 97.81 397 LEU A N 1
ATOM 3114 C CA . LEU A 1 397 ? -18.234 -12.352 0.871 1 97.81 397 LEU A CA 1
ATOM 3115 C C . LEU A 1 397 ? -16.766 -12.008 0.612 1 97.81 397 LEU A C 1
ATOM 3117 O O . LEU A 1 397 ? -16.438 -10.836 0.386 1 97.81 397 LEU A O 1
ATOM 3121 N N . ILE A 1 398 ? -15.883 -12.961 0.674 1 98.31 398 ILE A N 1
ATOM 3122 C CA . ILE A 1 398 ? -14.484 -12.828 0.27 1 98.31 398 ILE A CA 1
ATOM 3123 C C . ILE A 1 398 ? -14.141 -13.898 -0.765 1 98.31 398 ILE A C 1
ATOM 3125 O O . ILE A 1 398 ? -14.32 -15.094 -0.516 1 98.31 398 ILE A O 1
ATOM 3129 N N . GLY A 1 399 ? -13.703 -13.531 -1.887 1 96.44 399 GLY A N 1
ATOM 3130 C CA . GLY A 1 399 ? -13.367 -14.469 -2.953 1 96.44 399 GLY A CA 1
ATOM 3131 C C . GLY A 1 399 ? -13.156 -13.789 -4.293 1 96.44 399 GLY A C 1
ATOM 3132 O O . GLY A 1 399 ? -13.039 -12.562 -4.363 1 96.44 399 GLY A O 1
ATOM 3133 N N . HIS A 1 400 ? -12.961 -14.492 -5.352 1 92.25 400 HIS A N 1
ATOM 3134 C CA . HIS A 1 400 ? -12.727 -13.914 -6.668 1 92.25 400 HIS A CA 1
ATOM 3135 C C . HIS A 1 400 ? -14.039 -13.453 -7.305 1 92.25 400 HIS A C 1
ATOM 3137 O O . HIS A 1 400 ? -15.117 -13.906 -6.918 1 92.25 400 HIS A O 1
ATOM 3143 N N . PRO A 1 401 ? -13.969 -12.594 -8.266 1 88.69 401 PRO A N 1
ATOM 3144 C CA . PRO A 1 401 ? -15.18 -11.977 -8.812 1 88.69 401 PRO A CA 1
ATOM 3145 C C . PRO A 1 401 ? -16.016 -12.938 -9.641 1 88.69 401 PRO A C 1
ATOM 3147 O O . PRO A 1 401 ? -17.234 -12.773 -9.758 1 88.69 401 PRO A O 1
ATOM 3150 N N . ARG A 1 402 ? -15.281 -13.914 -10.156 1 84.31 402 ARG A N 1
ATOM 3151 C CA . ARG A 1 402 ? -16.031 -14.883 -10.938 1 84.31 402 ARG A CA 1
ATOM 3152 C C . ARG A 1 402 ? -17.062 -15.602 -10.07 1 84.31 402 ARG A C 1
ATOM 3154 O O . ARG A 1 402 ? -16.703 -16.312 -9.133 1 84.31 402 ARG A O 1
ATOM 3161 N N . GLY A 1 403 ? -18.297 -15.281 -10.164 1 81.5 403 GLY A N 1
ATOM 3162 C CA . GLY A 1 403 ? -19.375 -15.828 -9.352 1 81.5 403 GLY A CA 1
ATOM 3163 C C . GLY A 1 403 ? -19.656 -15.016 -8.109 1 81.5 403 GLY A C 1
ATOM 3164 O O . GLY A 1 403 ? -20.828 -14.836 -7.727 1 81.5 403 GLY A O 1
ATOM 3165 N N . GLY A 1 404 ? -18.609 -14.5 -7.496 1 90.94 404 GLY A N 1
ATOM 3166 C CA . GLY A 1 404 ? -18.766 -13.766 -6.254 1 90.94 404 GLY A CA 1
ATOM 3167 C C . GLY A 1 404 ? -19.578 -12.492 -6.418 1 90.94 404 GLY A C 1
ATOM 3168 O O . GLY A 1 404 ? -20.375 -12.141 -5.543 1 90.94 404 GLY A O 1
ATOM 3169 N N . VAL A 1 405 ? -19.438 -11.859 -7.547 1 91.38 405 VAL A N 1
ATOM 3170 C CA . VAL A 1 405 ? -20.094 -10.578 -7.77 1 91.38 405 VAL A CA 1
ATOM 3171 C C . VAL A 1 405 ? -21.609 -10.781 -7.797 1 91.38 405 VAL A C 1
ATOM 3173 O O . VAL A 1 405 ? -22.359 -10.062 -7.121 1 91.38 405 VAL A O 1
ATOM 3176 N N . LYS A 1 406 ? -22.031 -11.789 -8.516 1 90.44 406 LYS A N 1
ATOM 3177 C CA . LYS A 1 406 ? -23.469 -12.039 -8.648 1 90.44 406 LYS A CA 1
ATOM 3178 C C . LYS A 1 406 ? -24.078 -12.461 -7.32 1 90.44 406 LYS A C 1
ATOM 3180 O O . LYS A 1 406 ? -25.188 -12.031 -6.969 1 90.44 406 LYS A O 1
ATOM 3185 N N . ILE A 1 407 ? -23.375 -13.312 -6.633 1 93.69 407 ILE A N 1
ATOM 3186 C CA . ILE A 1 407 ? -23.859 -13.766 -5.332 1 93.69 407 ILE A CA 1
ATOM 3187 C C . ILE A 1 407 ? -23.984 -12.57 -4.387 1 93.69 407 ILE A C 1
ATOM 3189 O O . ILE A 1 407 ? -25 -12.422 -3.699 1 93.69 407 ILE A O 1
ATOM 3193 N N . ALA A 1 408 ? -22.984 -11.711 -4.316 1 93.56 408 ALA A N 1
ATOM 3194 C CA . ALA A 1 408 ? -22.984 -10.539 -3.451 1 93.56 408 ALA A CA 1
ATOM 3195 C C . ALA A 1 408 ? -24.125 -9.594 -3.822 1 93.56 408 ALA A C 1
ATOM 3197 O O . ALA A 1 408 ? -24.812 -9.055 -2.943 1 93.56 408 ALA A O 1
ATOM 3198 N N . GLU A 1 409 ? -24.312 -9.383 -5.066 1 89.75 409 GLU A N 1
ATOM 3199 C CA . GLU A 1 409 ? -25.391 -8.531 -5.547 1 89.75 409 GLU A CA 1
ATOM 3200 C C . GLU A 1 409 ? -26.75 -9.062 -5.113 1 89.75 409 GLU A C 1
ATOM 3202 O O . GLU A 1 409 ? -27.609 -8.297 -4.656 1 89.75 409 GLU A O 1
ATOM 3207 N N . ASP A 1 410 ? -26.891 -10.32 -5.289 1 90.94 410 ASP A N 1
ATOM 3208 C CA . ASP A 1 410 ? -28.156 -10.961 -4.934 1 90.94 410 ASP A CA 1
ATOM 3209 C C . ASP A 1 410 ? -28.453 -10.812 -3.443 1 90.94 410 ASP A C 1
ATOM 3211 O O . ASP A 1 410 ? -29.609 -10.688 -3.043 1 90.94 410 ASP A O 1
ATOM 3215 N N . LEU A 1 411 ? -27.453 -10.812 -2.672 1 93.19 411 LEU A N 1
ATOM 3216 C CA . LEU A 1 411 ? -27.609 -10.734 -1.222 1 93.19 411 LEU A CA 1
ATOM 3217 C C . LEU A 1 411 ? -27.594 -9.281 -0.752 1 93.19 411 LEU A C 1
ATOM 3219 O O . LEU A 1 411 ? -27.953 -9 0.394 1 93.19 411 LEU A O 1
ATOM 3223 N N . GLY A 1 412 ? -27.203 -8.328 -1.647 1 90.88 412 GLY A N 1
ATOM 3224 C CA . GLY A 1 412 ? -27.094 -6.93 -1.273 1 90.88 412 GLY A CA 1
ATOM 3225 C C . GLY A 1 412 ? -25.953 -6.656 -0.307 1 90.88 412 GLY A C 1
ATOM 3226 O O . GLY A 1 412 ? -26.094 -5.836 0.602 1 90.88 412 GLY A O 1
ATOM 3227 N N . ILE A 1 413 ? -24.891 -7.473 -0.369 1 94.25 413 ILE A N 1
ATOM 3228 C CA . ILE A 1 413 ? -23.734 -7.312 0.523 1 94.25 413 ILE A CA 1
ATOM 3229 C C . ILE A 1 413 ? -22.484 -7.059 -0.298 1 94.25 413 ILE A C 1
ATOM 3231 O O . ILE A 1 413 ? -22.531 -7.027 -1.529 1 94.25 413 ILE A O 1
ATOM 3235 N N . GLY A 1 414 ? -21.391 -6.801 0.368 1 94.56 414 GLY A N 1
ATOM 3236 C CA . GLY A 1 414 ? -20.141 -6.496 -0.313 1 94.56 414 GLY A CA 1
ATOM 3237 C C . GLY A 1 414 ? -19.328 -7.73 -0.632 1 94.56 414 GLY A C 1
ATOM 3238 O O . GLY A 1 414 ? -19.484 -8.773 0.002 1 94.56 414 GLY A O 1
ATOM 3239 N N . LEU A 1 415 ? -18.469 -7.648 -1.671 1 96.12 415 LEU A N 1
ATOM 3240 C CA . LEU A 1 415 ? -17.469 -8.648 -2.035 1 96.12 415 LEU A CA 1
ATOM 3241 C C . LEU A 1 415 ? -16.062 -8.094 -1.888 1 96.12 415 LEU A C 1
ATOM 3243 O O . LEU A 1 415 ? -15.719 -7.094 -2.52 1 96.12 415 LEU A O 1
ATOM 3247 N N . VAL A 1 416 ? -15.32 -8.617 -0.988 1 97.62 416 VAL A N 1
ATOM 3248 C CA . VAL A 1 416 ? -13.891 -8.344 -0.943 1 97.62 416 VAL A CA 1
ATOM 3249 C C . VAL A 1 416 ? -13.148 -9.32 -1.857 1 97.62 416 VAL A C 1
ATOM 3251 O O . VAL A 1 416 ? -13.234 -10.539 -1.68 1 97.62 416 VAL A O 1
ATOM 3254 N N . ARG A 1 417 ? -12.43 -8.789 -2.818 1 96.06 417 ARG A N 1
ATOM 3255 C CA . ARG A 1 417 ? -11.82 -9.617 -3.855 1 96.06 417 ARG A CA 1
ATOM 3256 C C . ARG A 1 417 ? -10.523 -10.242 -3.365 1 96.06 417 ARG A C 1
ATOM 3258 O O . ARG A 1 417 ? -9.703 -9.57 -2.727 1 96.06 417 ARG A O 1
ATOM 3265 N N . MET A 1 418 ? -10.328 -11.461 -3.656 1 94.38 418 MET A N 1
ATOM 3266 C CA . MET A 1 418 ? -9.141 -12.25 -3.33 1 94.38 418 MET A CA 1
ATOM 3267 C C . MET A 1 418 ? -8.945 -13.375 -4.332 1 94.38 418 MET A C 1
ATOM 3269 O O . MET A 1 418 ? -9.914 -13.891 -4.898 1 94.38 418 MET A O 1
ATOM 3273 N N . GLY A 1 419 ? -7.703 -13.695 -4.5 1 90.62 419 GLY A N 1
ATOM 3274 C CA . GLY A 1 419 ? -7.414 -14.867 -5.309 1 90.62 419 GLY A CA 1
ATOM 3275 C C . GLY A 1 419 ? -7.188 -14.539 -6.773 1 90.62 419 GLY A C 1
ATOM 3276 O O . GLY A 1 419 ? -6.676 -13.469 -7.102 1 90.62 419 GLY A O 1
ATOM 3277 N N . PHE A 1 420 ? -7.457 -15.469 -7.633 1 92.31 420 PHE A N 1
ATOM 3278 C CA . PHE A 1 420 ? -7.191 -15.414 -9.062 1 92.31 420 PHE A CA 1
ATOM 3279 C C . PHE A 1 420 ? -8.336 -16.031 -9.852 1 92.31 420 PHE A C 1
ATOM 3281 O O . PHE A 1 420 ? -8.859 -17.078 -9.469 1 92.31 420 PHE A O 1
ATOM 3288 N N . PRO A 1 421 ? -8.781 -15.414 -10.914 1 92.44 421 PRO A N 1
ATOM 3289 C CA . PRO A 1 421 ? -8.328 -14.117 -11.414 1 92.44 421 PRO A CA 1
ATOM 3290 C C . PRO A 1 421 ? -9.195 -12.953 -10.93 1 92.44 421 PRO A C 1
ATOM 3292 O O . PRO A 1 421 ? -10.367 -13.148 -10.609 1 92.44 421 PRO A O 1
ATOM 3295 N N . ILE A 1 422 ? -8.688 -11.875 -10.727 1 93.44 422 ILE A N 1
ATOM 3296 C CA . ILE A 1 422 ? -9.438 -10.641 -10.477 1 93.44 422 ILE A CA 1
ATOM 3297 C C . ILE A 1 422 ? -9.406 -9.758 -11.727 1 93.44 422 ILE A C 1
ATOM 3299 O O . ILE A 1 422 ? -8.383 -9.125 -12.016 1 93.44 422 ILE A O 1
ATOM 3303 N N . TYR A 1 423 ? -10.484 -9.703 -12.414 1 87.38 423 TYR A N 1
ATOM 3304 C CA . TYR A 1 423 ? -10.469 -9.039 -13.711 1 87.38 423 TYR A CA 1
ATOM 3305 C C . TYR A 1 423 ? -11.359 -7.797 -13.695 1 87.38 423 TYR A C 1
ATOM 3307 O O . TYR A 1 423 ? -11.289 -6.973 -14.609 1 87.38 423 TYR A O 1
ATOM 3315 N N . ASP A 1 424 ? -12.211 -7.668 -12.656 1 90.81 424 ASP A N 1
ATOM 3316 C CA . ASP A 1 424 ? -13.18 -6.574 -12.664 1 90.81 424 ASP A CA 1
ATOM 3317 C C . ASP A 1 424 ? -12.633 -5.352 -11.938 1 90.81 424 ASP A C 1
ATOM 3319 O O . ASP A 1 424 ? -13.359 -4.379 -11.719 1 90.81 424 ASP A O 1
ATOM 3323 N N . ARG A 1 425 ? -11.422 -5.445 -11.469 1 93.19 425 ARG A N 1
ATOM 3324 C CA . ARG A 1 425 ? -10.703 -4.363 -10.805 1 93.19 425 ARG A CA 1
ATOM 3325 C C . ARG A 1 425 ? -9.273 -4.254 -11.328 1 93.19 425 ARG A C 1
ATOM 3327 O O . ARG A 1 425 ? -8.797 -5.152 -12.023 1 93.19 425 ARG A O 1
ATOM 3334 N N . VAL A 1 426 ? -8.68 -3.195 -10.945 1 93.44 426 VAL A N 1
ATOM 3335 C CA . VAL A 1 426 ? -7.289 -3.031 -11.352 1 93.44 426 VAL A CA 1
ATOM 3336 C C . VAL A 1 426 ? -6.391 -3.006 -10.117 1 93.44 426 VAL A C 1
ATOM 3338 O O . VAL A 1 426 ? -6.832 -2.625 -9.031 1 93.44 426 VAL A O 1
ATOM 3341 N N . GLY A 1 427 ? -5.203 -3.514 -10.281 1 93.69 427 GLY A N 1
ATOM 3342 C CA . GLY A 1 427 ? -4.137 -3.289 -9.32 1 93.69 427 GLY A CA 1
ATOM 3343 C C . GLY A 1 427 ? -4.066 -4.359 -8.242 1 93.69 427 GLY A C 1
ATOM 3344 O O . GLY A 1 427 ? -3.096 -4.422 -7.488 1 93.69 427 GLY A O 1
ATOM 3345 N N . TYR A 1 428 ? -4.957 -5.324 -8.172 1 93.5 428 TYR A N 1
ATOM 3346 C CA . TYR A 1 428 ? -5.031 -6.289 -7.082 1 93.5 428 TYR A CA 1
ATOM 3347 C C . TYR A 1 428 ? -3.793 -7.176 -7.055 1 93.5 428 TYR A C 1
ATOM 3349 O O . TYR A 1 428 ? -3.373 -7.637 -5.988 1 93.5 428 TYR A O 1
ATOM 3357 N N . PHE A 1 429 ? -3.146 -7.367 -8.203 1 95.94 429 PHE A N 1
ATOM 3358 C CA . PHE A 1 429 ? -1.981 -8.242 -8.266 1 95.94 429 PHE A CA 1
ATOM 3359 C C . PHE A 1 429 ? -0.741 -7.527 -7.746 1 95.94 429 PHE A C 1
ATOM 3361 O O . PHE A 1 429 ? 0.254 -8.172 -7.402 1 95.94 429 PHE A O 1
ATOM 3368 N N . ARG A 1 430 ? -0.717 -6.234 -7.648 1 96.56 430 ARG A N 1
ATOM 3369 C CA . ARG A 1 430 ? 0.533 -5.555 -7.324 1 96.56 430 ARG A CA 1
ATOM 3370 C C . ARG A 1 430 ? 0.546 -5.102 -5.867 1 96.56 430 ARG A C 1
ATOM 3372 O O . ARG A 1 430 ? 1.589 -4.699 -5.348 1 96.56 430 ARG A O 1
ATOM 3379 N N . TRP A 1 431 ? -0.605 -5.133 -5.172 1 97.25 431 TRP A N 1
ATOM 3380 C CA . TRP A 1 431 ? -0.647 -4.754 -3.764 1 97.25 431 TRP A CA 1
ATOM 3381 C C . TRP A 1 431 ? -0.801 -5.984 -2.875 1 97.25 431 TRP A C 1
ATOM 3383 O O . TRP A 1 431 ? -1.7 -6.801 -3.084 1 97.25 431 TRP A O 1
ATOM 3393 N N . PRO A 1 432 ? -0.011 -6.105 -1.887 1 97.75 432 PRO A N 1
ATOM 3394 C CA . PRO A 1 432 ? 0.071 -7.348 -1.118 1 97.75 432 PRO A CA 1
ATOM 3395 C C . PRO A 1 432 ? -1.084 -7.508 -0.132 1 97.75 432 PRO A C 1
ATOM 3397 O O . PRO A 1 432 ? -1.639 -6.516 0.342 1 97.75 432 PRO A O 1
ATOM 3400 N N . ILE A 1 433 ? -1.41 -8.758 0.215 1 98.12 433 ILE A N 1
ATOM 3401 C CA . ILE A 1 433 ? -2.285 -9.094 1.333 1 98.12 433 ILE A CA 1
ATOM 3402 C C . ILE A 1 433 ? -1.546 -10.008 2.311 1 98.12 433 ILE A C 1
ATOM 3404 O O . ILE A 1 433 ? -2.117 -10.445 3.311 1 98.12 433 ILE A O 1
ATOM 3408 N N . VAL A 1 434 ? -0.217 -10.281 2.033 1 98.38 434 VAL A N 1
ATOM 3409 C CA . VAL A 1 434 ? 0.604 -11.117 2.904 1 98.38 434 VAL A CA 1
ATOM 3410 C C . VAL A 1 434 ? 1.458 -10.234 3.811 1 98.38 434 VAL A C 1
ATOM 3412 O O . VAL A 1 434 ? 1.705 -9.07 3.494 1 98.38 434 VAL A O 1
ATOM 3415 N N . GLY A 1 435 ? 1.902 -10.812 4.941 1 98.69 435 GLY A N 1
ATOM 3416 C CA . GLY A 1 435 ? 2.672 -10.039 5.902 1 98.69 435 GLY A CA 1
ATOM 3417 C C . GLY A 1 435 ? 1.811 -9.141 6.773 1 98.69 435 GLY A C 1
ATOM 3418 O O . GLY A 1 435 ? 0.607 -9.016 6.543 1 98.69 435 GLY A O 1
ATOM 3419 N N . TYR A 1 436 ? 2.373 -8.539 7.75 1 98.75 436 TYR A N 1
ATOM 3420 C CA . TYR A 1 436 ? 1.628 -7.648 8.633 1 98.75 436 TYR A CA 1
ATOM 3421 C C . TYR A 1 436 ? 1.023 -6.488 7.852 1 98.75 436 TYR A C 1
ATOM 3423 O O . TYR A 1 436 ? -0.167 -6.195 7.984 1 98.75 436 TYR A O 1
ATOM 3431 N N . MET A 1 437 ? 1.812 -5.863 7 1 98.38 437 MET A N 1
ATOM 3432 C CA . MET A 1 437 ? 1.347 -4.691 6.27 1 98.38 437 MET A CA 1
ATOM 3433 C C . MET A 1 437 ? 0.327 -5.082 5.203 1 98.38 437 MET A C 1
ATOM 3435 O O . MET A 1 437 ? -0.635 -4.352 4.961 1 98.38 437 MET A O 1
ATOM 3439 N N . GLY A 1 438 ? 0.594 -6.254 4.531 1 98.56 438 GLY A N 1
ATOM 3440 C CA . GLY A 1 438 ? -0.411 -6.75 3.604 1 98.56 438 GLY A CA 1
ATOM 3441 C C . GLY A 1 438 ? -1.731 -7.078 4.273 1 98.56 438 GLY A C 1
ATOM 3442 O O . GLY A 1 438 ? -2.799 -6.77 3.74 1 98.56 438 GLY A O 1
ATOM 3443 N N . SER A 1 439 ? -1.636 -7.707 5.445 1 98.75 439 SER A N 1
ATOM 3444 C CA . SER A 1 439 ? -2.834 -8.023 6.215 1 98.75 439 SER A CA 1
ATOM 3445 C C . SER A 1 439 ? -3.559 -6.754 6.652 1 98.75 439 SER A C 1
ATOM 3447 O O . SER A 1 439 ? -4.793 -6.715 6.688 1 98.75 439 SER A O 1
ATOM 3449 N N . LEU A 1 440 ? -2.779 -5.727 7 1 98.62 440 LEU A N 1
ATOM 3450 C CA . LEU A 1 440 ? -3.359 -4.441 7.383 1 98.62 440 LEU A CA 1
ATOM 3451 C C . LEU A 1 440 ? -4.141 -3.83 6.227 1 98.62 440 LEU A C 1
ATOM 3453 O O . LEU A 1 440 ? -5.254 -3.334 6.414 1 98.62 440 LEU A O 1
ATOM 3457 N N . ARG A 1 441 ? -3.549 -3.82 5.051 1 97.94 441 ARG A N 1
ATOM 3458 C CA . ARG A 1 441 ? -4.234 -3.32 3.865 1 97.94 441 ARG A CA 1
ATOM 3459 C C . ARG A 1 441 ? -5.508 -4.117 3.592 1 97.94 441 ARG A C 1
ATOM 3461 O O . ARG A 1 441 ? -6.551 -3.539 3.277 1 97.94 441 ARG A O 1
ATOM 3468 N N . PHE A 1 442 ? -5.371 -5.441 3.674 1 98.31 442 PHE A N 1
ATOM 3469 C CA . PHE A 1 442 ? -6.508 -6.328 3.461 1 98.31 442 PHE A CA 1
ATOM 3470 C C . PHE A 1 442 ? -7.609 -6.055 4.48 1 98.31 442 PHE A C 1
ATOM 3472 O O . PHE A 1 442 ? -8.789 -6.023 4.129 1 98.31 442 PHE A O 1
ATOM 3479 N N . PHE A 1 443 ? -7.234 -5.828 5.758 1 98.44 443 PHE A N 1
ATOM 3480 C CA . PHE A 1 443 ? -8.164 -5.508 6.836 1 98.44 443 PHE A CA 1
ATOM 3481 C C . PHE A 1 443 ? -8.906 -4.211 6.543 1 98.44 443 PHE A C 1
ATOM 3483 O O . PHE A 1 443 ? -10.125 -4.137 6.699 1 98.44 443 PHE A O 1
ATOM 3490 N N . ASP A 1 444 ? -8.156 -3.184 6.113 1 97.62 444 ASP A N 1
ATOM 3491 C CA . ASP A 1 444 ? -8.773 -1.915 5.746 1 97.62 444 ASP A CA 1
ATOM 3492 C C . ASP A 1 444 ? -9.828 -2.113 4.66 1 97.62 444 ASP A C 1
ATOM 3494 O O . ASP A 1 444 ? -10.898 -1.503 4.707 1 97.62 444 ASP A O 1
ATOM 3498 N N . GLU A 1 445 ? -9.516 -2.947 3.674 1 97.06 445 GLU A N 1
ATOM 3499 C CA . GLU A 1 445 ? -10.453 -3.217 2.59 1 97.06 445 GLU A CA 1
ATOM 3500 C C . GLU A 1 445 ? -11.719 -3.885 3.111 1 97.06 445 GLU A C 1
ATOM 3502 O O . GLU A 1 445 ? -12.828 -3.564 2.668 1 97.06 445 GLU A O 1
ATOM 3507 N N . ILE A 1 446 ? -11.555 -4.832 4.02 1 97.94 446 ILE A N 1
ATOM 3508 C CA . ILE A 1 446 ? -12.703 -5.523 4.609 1 97.94 446 ILE A CA 1
ATOM 3509 C C . ILE A 1 446 ? -13.602 -4.52 5.32 1 97.94 446 ILE A C 1
ATOM 3511 O O . ILE A 1 446 ? -14.805 -4.461 5.059 1 97.94 446 ILE A O 1
ATOM 3515 N N . VAL A 1 447 ? -13.031 -3.67 6.188 1 97.19 447 VAL A N 1
ATOM 3516 C CA . VAL A 1 447 ? -13.797 -2.711 6.977 1 97.19 447 VAL A CA 1
ATOM 3517 C C . VAL A 1 447 ? -14.469 -1.698 6.051 1 97.19 447 VAL A C 1
ATOM 3519 O O . VAL A 1 447 ? -15.656 -1.405 6.195 1 97.19 447 VAL A O 1
ATOM 3522 N N . ASN A 1 448 ? -13.734 -1.16 5.078 1 96.06 448 ASN A N 1
ATOM 3523 C CA . ASN A 1 448 ? -14.281 -0.157 4.176 1 96.06 448 ASN A CA 1
ATOM 3524 C C . ASN A 1 448 ? -15.406 -0.734 3.318 1 96.06 448 ASN A C 1
ATOM 3526 O O . ASN A 1 448 ? -16.359 -0.029 2.982 1 96.06 448 ASN A O 1
ATOM 3530 N N . THR A 1 449 ? -15.273 -2.051 2.924 1 95.25 449 THR A N 1
ATOM 3531 C CA . THR A 1 449 ? -16.344 -2.699 2.184 1 95.25 449 THR A CA 1
ATOM 3532 C C . THR A 1 449 ? -17.609 -2.807 3.041 1 95.25 449 THR A C 1
ATOM 3534 O O . THR A 1 449 ? -18.719 -2.59 2.553 1 95.25 449 THR A O 1
ATOM 3537 N N . ILE A 1 450 ? -17.438 -3.104 4.309 1 94.44 450 ILE A N 1
ATOM 3538 C CA . ILE A 1 450 ? -18.562 -3.166 5.238 1 94.44 450 ILE A CA 1
ATOM 3539 C C . ILE A 1 450 ? -19.188 -1.78 5.391 1 94.44 450 ILE A C 1
ATOM 3541 O O . ILE A 1 450 ? -20.406 -1.633 5.336 1 94.44 450 ILE A O 1
ATOM 3545 N N . LEU A 1 451 ? -18.312 -0.727 5.516 1 91.88 451 LEU A N 1
ATOM 3546 C CA . LEU A 1 451 ? -18.781 0.646 5.676 1 91.88 451 LEU A CA 1
ATOM 3547 C C . LEU A 1 451 ? -19.547 1.106 4.434 1 91.88 451 LEU A C 1
ATOM 3549 O O . LEU A 1 451 ? -20.516 1.855 4.539 1 91.88 451 LEU A O 1
ATOM 3553 N N . ASP A 1 452 ? -19.203 0.646 3.318 1 86.94 452 ASP A N 1
ATOM 3554 C CA . ASP A 1 452 ? -19.812 1.055 2.053 1 86.94 452 ASP A CA 1
ATOM 3555 C C . ASP A 1 452 ? -21.156 0.38 1.844 1 86.94 452 ASP A C 1
ATOM 3557 O O . ASP A 1 452 ? -22.062 0.951 1.216 1 86.94 452 ASP A O 1
ATOM 3561 N N . THR A 1 453 ? -21.359 -0.781 2.385 1 82.5 453 THR A N 1
ATOM 3562 C CA . THR A 1 453 ? -22.516 -1.56 1.979 1 82.5 453 THR A CA 1
ATOM 3563 C C . THR A 1 453 ? -23.5 -1.722 3.141 1 82.5 453 THR A C 1
ATOM 3565 O O . THR A 1 453 ? -24.703 -1.904 2.932 1 82.5 453 THR A O 1
ATOM 3568 N N . GLN A 1 454 ? -23.031 -1.631 4.348 1 72.88 454 GLN A N 1
ATOM 3569 C CA . GLN A 1 454 ? -23.891 -2.029 5.453 1 72.88 454 GLN A CA 1
ATOM 3570 C C . GLN A 1 454 ? -24.172 -0.854 6.383 1 72.88 454 GLN A C 1
ATOM 3572 O O . GLN A 1 454 ? -25.078 -0.925 7.223 1 72.88 454 GLN A O 1
ATOM 3577 N N . VAL A 1 455 ? -23.375 0.215 6.199 1 66.44 455 VAL A N 1
ATOM 3578 C CA . VAL A 1 455 ? -23.516 1.304 7.16 1 66.44 455 VAL A CA 1
ATOM 3579 C C . VAL A 1 455 ? -24.031 2.555 6.453 1 66.44 455 VAL A C 1
ATOM 3581 O O . VAL A 1 455 ? -23.391 3.066 5.535 1 66.44 455 VAL A O 1
ATOM 3584 N N . PRO A 1 456 ? -25.234 2.902 6.898 1 55.53 456 PRO A N 1
ATOM 3585 C CA . PRO A 1 456 ? -25.719 4.164 6.332 1 55.53 456 PRO A CA 1
ATOM 3586 C C . PRO A 1 456 ? -24.812 5.344 6.652 1 55.53 456 PRO A C 1
ATOM 3588 O O . PRO A 1 456 ? -24.156 5.363 7.703 1 55.53 456 PRO A O 1
ATOM 3591 N N . TRP A 1 457 ? -24.703 6.238 5.758 1 54.09 457 TRP A N 1
ATOM 3592 C CA . TRP A 1 457 ? -23.75 7.352 5.82 1 54.09 457 TRP A CA 1
ATOM 3593 C C . TRP A 1 457 ? -23.953 8.156 7.098 1 54.09 457 TRP A C 1
ATOM 3595 O O . TRP A 1 457 ? -22.984 8.594 7.723 1 54.09 457 TRP A O 1
ATOM 3605 N N . ASP A 1 458 ? -25.078 8.32 7.492 1 47.56 458 ASP A N 1
ATOM 3606 C CA . ASP A 1 458 ? -25.391 9.133 8.672 1 47.56 458 ASP A CA 1
ATOM 3607 C C . ASP A 1 458 ? -24.797 8.516 9.93 1 47.56 458 ASP A C 1
ATOM 3609 O O . ASP A 1 458 ? -24.531 9.219 10.906 1 47.56 458 ASP A O 1
ATOM 3613 N N . GLN A 1 459 ? -24.516 7.18 9.789 1 50.25 459 GLN A N 1
ATOM 3614 C CA . GLN A 1 459 ? -24 6.465 10.945 1 50.25 459 GLN A CA 1
ATOM 3615 C C . GLN A 1 459 ? -22.469 6.418 10.922 1 50.25 459 GLN A C 1
ATOM 3617 O O . GLN A 1 459 ? -21.844 6.047 11.914 1 50.25 459 GLN A O 1
ATOM 3622 N N . LYS A 1 460 ? -22.016 6.848 9.812 1 58.66 460 LYS A N 1
ATOM 3623 C CA . LYS A 1 460 ? -20.562 6.855 9.695 1 58.66 460 LYS A CA 1
ATOM 3624 C C . LYS A 1 460 ? -19.953 8.094 10.352 1 58.66 460 LYS A C 1
ATOM 3626 O O . LYS A 1 460 ? -18.75 8.172 10.547 1 58.66 460 LYS A O 1
ATOM 3631 N N . GLN A 1 461 ? -20.828 9.164 10.508 1 41.62 461 GLN A N 1
ATOM 3632 C CA . GLN A 1 461 ? -20.406 10.461 11.023 1 41.62 461 GLN A CA 1
ATOM 3633 C C . GLN A 1 461 ? -20.219 10.414 12.539 1 41.62 461 GLN A C 1
ATOM 3635 O O . GLN A 1 461 ? -19.844 11.414 13.156 1 41.62 461 GLN A O 1
ATOM 3640 N N . GLN A 1 462 ? -20.453 9.164 13.195 1 41 462 GLN A N 1
ATOM 3641 C CA . GLN A 1 462 ? -20.359 9.109 14.648 1 41 462 GLN A CA 1
ATOM 3642 C C . GLN A 1 462 ? -19.016 8.547 15.102 1 41 462 GLN A C 1
ATOM 3644 O O . GLN A 1 462 ? -18.484 7.621 14.484 1 41 462 GLN A O 1
ATOM 3649 N N . MET B 1 1 ? -9.312 29.078 -24.375 1 62 1 MET B N 1
ATOM 3650 C CA . MET B 1 1 ? -8.992 27.969 -23.5 1 62 1 MET B CA 1
ATOM 3651 C C . MET B 1 1 ? -8.133 28.438 -22.328 1 62 1 MET B C 1
ATOM 3653 O O . MET B 1 1 ? -7.285 29.312 -22.484 1 62 1 MET B O 1
ATOM 3657 N N . GLY B 1 2 ? -8.672 28.297 -21.125 1 78.06 2 GLY B N 1
ATOM 3658 C CA . GLY B 1 2 ? -8.062 28.859 -19.922 1 78.06 2 GLY B CA 1
ATOM 3659 C C . GLY B 1 2 ? -8.898 28.641 -18.672 1 78.06 2 GLY B C 1
ATOM 3660 O O . GLY B 1 2 ? -9.633 27.656 -18.578 1 78.06 2 GLY B O 1
ATOM 3661 N N . ILE B 1 3 ? -8.602 29.328 -17.656 1 85.5 3 ILE B N 1
ATOM 3662 C CA . ILE B 1 3 ? -9.312 29.172 -16.375 1 85.5 3 ILE B CA 1
ATOM 3663 C C . ILE B 1 3 ? -10.422 30.219 -16.281 1 85.5 3 ILE B C 1
ATOM 3665 O O . ILE B 1 3 ? -10.336 31.281 -16.891 1 85.5 3 ILE B O 1
ATOM 3669 N N . THR B 1 4 ? -11.609 29.828 -15.789 1 80.69 4 THR B N 1
ATOM 3670 C CA . THR B 1 4 ? -12.609 30.766 -15.289 1 80.69 4 THR B CA 1
ATOM 3671 C C . THR B 1 4 ? -12.547 30.859 -13.766 1 80.69 4 THR B C 1
ATOM 3673 O O . THR B 1 4 ? -12.82 29.891 -13.07 1 80.69 4 THR B O 1
ATOM 3676 N N . TYR B 1 5 ? -12.125 31.969 -13.359 1 83 5 TYR B N 1
ATOM 3677 C CA . TYR B 1 5 ? -11.945 32.188 -11.93 1 83 5 TYR B CA 1
ATOM 3678 C C . TYR B 1 5 ? -13.234 32.688 -11.281 1 83 5 TYR B C 1
ATOM 3680 O O . TYR B 1 5 ? -13.836 33.656 -11.75 1 83 5 TYR B O 1
ATOM 3688 N N . VAL B 1 6 ? -13.711 31.969 -10.234 1 81 6 VAL B N 1
ATOM 3689 C CA . VAL B 1 6 ? -14.969 32.281 -9.578 1 81 6 VAL B CA 1
ATOM 3690 C C . VAL B 1 6 ? -14.734 32.531 -8.094 1 81 6 VAL B C 1
ATOM 3692 O O . VAL B 1 6 ? -14.188 31.672 -7.395 1 81 6 VAL B O 1
ATOM 3695 N N . GLU B 1 7 ? -15.086 33.656 -7.617 1 73.81 7 GLU B N 1
ATOM 3696 C CA . GLU B 1 7 ? -15.023 34 -6.199 1 73.81 7 GLU B CA 1
ATOM 3697 C C . GLU B 1 7 ? -16.406 33.938 -5.551 1 73.81 7 GLU B C 1
ATOM 3699 O O . GLU B 1 7 ? -17.422 34.125 -6.23 1 73.81 7 GLU B O 1
ATOM 3704 N N . LYS B 1 8 ? -16.375 33.75 -4.215 1 73 8 LYS B N 1
ATOM 3705 C CA . LYS B 1 8 ? -17.641 33.719 -3.48 1 73 8 LYS B CA 1
ATOM 3706 C C . LYS B 1 8 ? -18.359 35.062 -3.574 1 73 8 LYS B C 1
ATOM 3708 O O . LYS B 1 8 ? -17.75 36.125 -3.379 1 73 8 LYS B O 1
ATOM 3713 N N . GLN B 1 9 ? -19.594 35 -3.979 1 64.19 9 GLN B N 1
ATOM 3714 C CA . GLN B 1 9 ? -20.375 36.219 -4.102 1 64.19 9 GLN B CA 1
ATOM 3715 C C . GLN B 1 9 ? -21.281 36.406 -2.896 1 64.19 9 GLN B C 1
ATOM 3717 O O . GLN B 1 9 ? -21.656 37.562 -2.572 1 64.19 9 GLN B O 1
ATOM 3722 N N . ARG B 1 10 ? -21.688 35.344 -2.027 1 66.75 10 ARG B N 1
ATOM 3723 C CA . ARG B 1 10 ? -22.641 35.438 -0.915 1 66.75 10 ARG B CA 1
ATOM 3724 C C . ARG B 1 10 ? -21.906 35.719 0.397 1 66.75 10 ARG B C 1
ATOM 3726 O O . ARG B 1 10 ? -20.734 35.344 0.553 1 66.75 10 ARG B O 1
ATOM 3733 N N . ALA B 1 11 ? -22.531 36.406 1.267 1 62.19 11 ALA B N 1
ATOM 3734 C CA . ALA B 1 11 ? -21.969 36.75 2.566 1 62.19 11 ALA B CA 1
ATOM 3735 C C . ALA B 1 11 ? -21.938 35.531 3.488 1 62.19 11 ALA B C 1
ATOM 3737 O O . ALA B 1 11 ? -21.047 35.438 4.344 1 62.19 11 ALA B O 1
ATOM 3738 N N . VAL B 1 12 ? -22.859 34.531 3.258 1 64.25 12 VAL B N 1
ATOM 3739 C CA . VAL B 1 12 ? -22.984 33.406 4.156 1 64.25 12 VAL B CA 1
ATOM 3740 C C . VAL B 1 12 ? -22.188 32.219 3.619 1 64.25 12 VAL B C 1
ATOM 3742 O O . VAL B 1 12 ? -22.047 32.062 2.404 1 64.25 12 VAL B O 1
ATOM 3745 N N . THR B 1 13 ? -21.484 31.562 4.465 1 61.75 13 THR B N 1
ATOM 3746 C CA . THR B 1 13 ? -20.766 30.344 4.094 1 61.75 13 THR B CA 1
ATOM 3747 C C . THR B 1 13 ? -21.625 29.109 4.344 1 61.75 13 THR B C 1
ATOM 3749 O O . THR B 1 13 ? -22.188 28.953 5.43 1 61.75 13 THR B O 1
ATOM 3752 N N . ILE B 1 14 ? -21.953 28.344 3.314 1 61.5 14 ILE B N 1
ATOM 3753 C CA . ILE B 1 14 ? -22.719 27.094 3.404 1 61.5 14 ILE B CA 1
ATOM 3754 C C . ILE B 1 14 ? -21.797 25.906 3.113 1 61.5 14 ILE B C 1
ATOM 3756 O O . ILE B 1 14 ? -21.188 25.844 2.047 1 61.5 14 ILE B O 1
ATOM 3760 N N . ASN B 1 15 ? -21.641 25 4.004 1 64.38 15 ASN B N 1
ATOM 3761 C CA . ASN B 1 15 ? -20.797 23.812 3.898 1 64.38 15 ASN B CA 1
ATOM 3762 C C . ASN B 1 15 ? -19.344 24.188 3.658 1 64.38 15 ASN B C 1
ATOM 3764 O O . ASN B 1 15 ? -18.812 23.938 2.576 1 64.38 15 ASN B O 1
ATOM 3768 N N . PRO B 1 16 ? -18.781 24.688 4.707 1 66.44 16 PRO B N 1
ATOM 3769 C CA . PRO B 1 16 ? -17.422 25.203 4.551 1 66.44 16 PRO B CA 1
ATOM 3770 C C . PRO B 1 16 ? -16.406 24.094 4.25 1 66.44 16 PRO B C 1
ATOM 3772 O O . PRO B 1 16 ? -16.5 23 4.82 1 66.44 16 PRO B O 1
ATOM 3775 N N . ASN B 1 17 ? -15.523 24.438 3.287 1 71.5 17 ASN B N 1
ATOM 3776 C CA . ASN B 1 17 ? -14.414 23.562 2.924 1 71.5 17 ASN B CA 1
ATOM 3777 C C . ASN B 1 17 ? -13.133 23.938 3.66 1 71.5 17 ASN B C 1
ATOM 3779 O O . ASN B 1 17 ? -12.062 24 3.059 1 71.5 17 ASN B O 1
ATOM 3783 N N . LYS B 1 18 ? -13.188 24.516 4.855 1 72.44 18 LYS B N 1
ATOM 3784 C CA . LYS B 1 18 ? -12.023 24.891 5.66 1 72.44 18 LYS B CA 1
ATOM 3785 C C . LYS B 1 18 ? -12.289 24.656 7.145 1 72.44 18 LYS B C 1
ATOM 3787 O O . LYS B 1 18 ? -13.438 24.562 7.57 1 72.44 18 LYS B O 1
ATOM 3792 N N . ILE B 1 19 ? -11.195 24.375 7.785 1 76.94 19 ILE B N 1
ATOM 3793 C CA . ILE B 1 19 ? -11.211 24.25 9.242 1 76.94 19 ILE B CA 1
ATOM 3794 C C . ILE B 1 19 ? -10.422 25.406 9.867 1 76.94 19 ILE B C 1
ATOM 3796 O O . ILE B 1 19 ? -9.789 26.188 9.156 1 76.94 19 ILE B O 1
ATOM 3800 N N . CYS B 1 20 ? -10.547 25.625 11.109 1 81.94 20 CYS B N 1
ATOM 3801 C CA . CYS B 1 20 ? -9.961 26.766 11.797 1 81.94 20 CYS B CA 1
ATOM 3802 C C . CYS B 1 20 ? -8.438 26.703 11.742 1 81.94 20 CYS B C 1
ATOM 3804 O O . CYS B 1 20 ? -7.855 25.625 11.625 1 81.94 20 CYS B O 1
ATOM 3806 N N . GLN B 1 21 ? -7.797 27.859 11.805 1 87.25 21 GLN B N 1
ATOM 3807 C CA . GLN B 1 21 ? -6.352 28 11.664 1 87.25 21 GLN B CA 1
ATOM 3808 C C . GLN B 1 21 ? -5.613 27.234 12.758 1 87.25 21 GLN B C 1
ATOM 3810 O O . GLN B 1 21 ? -4.605 26.578 12.484 1 87.25 21 GLN B O 1
ATOM 3815 N N . PRO B 1 22 ? -6.121 27.219 13.961 1 90.81 22 PRO B N 1
ATOM 3816 C CA . PRO B 1 22 ? -5.344 26.609 15.039 1 90.81 22 PRO B CA 1
ATOM 3817 C C . PRO B 1 22 ? -5.059 25.125 14.789 1 90.81 22 PRO B C 1
ATOM 3819 O O . PRO B 1 22 ? -4.016 24.609 15.195 1 90.81 22 PRO B O 1
ATOM 3822 N N . ILE B 1 23 ? -5.914 24.406 14.117 1 92.75 23 ILE B N 1
ATOM 3823 C CA . ILE B 1 23 ? -5.723 22.984 13.883 1 92.75 23 ILE B CA 1
ATOM 3824 C C . ILE B 1 23 ? -4.449 22.75 13.078 1 92.75 23 ILE B C 1
ATOM 3826 O O . ILE B 1 23 ? -3.73 21.781 13.297 1 92.75 23 ILE B O 1
ATOM 3830 N N . GLY B 1 24 ? -4.188 23.672 12.148 1 95.5 24 GLY B N 1
ATOM 3831 C CA . GLY B 1 24 ? -2.963 23.562 11.375 1 95.5 24 GLY B CA 1
ATOM 3832 C C . GLY B 1 24 ? -1.709 23.719 12.211 1 95.5 24 GLY B C 1
ATOM 3833 O O . GLY B 1 24 ? -0.734 23 12.016 1 95.5 24 GLY B O 1
ATOM 3834 N N . ALA B 1 25 ? -1.754 24.656 13.125 1 96.44 25 ALA B N 1
ATOM 3835 C CA . ALA B 1 25 ? -0.621 24.891 14.016 1 96.44 25 ALA B CA 1
ATOM 3836 C C . ALA B 1 25 ? -0.432 23.703 14.977 1 96.44 25 ALA B C 1
ATOM 3838 O O . ALA B 1 25 ? 0.7 23.312 15.266 1 96.44 25 ALA B O 1
ATOM 3839 N N . MET B 1 26 ? -1.509 23.219 15.469 1 95.75 26 MET B N 1
ATOM 3840 C CA . MET B 1 26 ? -1.449 22.062 16.359 1 95.75 26 MET B CA 1
ATOM 3841 C C . MET B 1 26 ? -0.905 20.844 15.633 1 95.75 26 MET B C 1
ATOM 3843 O O . MET B 1 26 ? -0.111 20.078 16.188 1 95.75 26 MET B O 1
ATOM 3847 N N . TRP B 1 27 ? -1.354 20.656 14.344 1 97 27 TRP B N 1
ATOM 3848 C CA . TRP B 1 27 ? -0.838 19.594 13.5 1 97 27 TRP B CA 1
ATOM 3849 C C . TRP B 1 27 ? 0.682 19.656 13.398 1 97 27 TRP B C 1
ATOM 3851 O O . TRP B 1 27 ? 1.37 18.656 13.578 1 97 27 TRP B O 1
ATOM 3861 N N . ALA B 1 28 ? 1.202 20.797 13.125 1 98.38 28 ALA B N 1
ATOM 3862 C CA . ALA B 1 28 ? 2.645 21 13.016 1 98.38 28 ALA B CA 1
ATOM 3863 C C . ALA B 1 28 ? 3.342 20.688 14.336 1 98.38 28 ALA B C 1
ATOM 3865 O O . ALA B 1 28 ? 4.352 19.969 14.359 1 98.38 28 ALA B O 1
ATOM 3866 N N . THR B 1 29 ? 2.793 21.141 15.438 1 97.94 29 THR B N 1
ATOM 3867 C CA . THR B 1 29 ? 3.396 20.953 16.75 1 97.94 29 THR B CA 1
ATOM 3868 C C . THR B 1 29 ? 3.471 19.469 17.109 1 97.94 29 THR B C 1
ATOM 3870 O O . THR B 1 29 ? 4.465 19.016 17.688 1 97.94 29 THR B O 1
ATOM 3873 N N . LEU B 1 30 ? 2.436 18.734 16.75 1 96.56 30 LEU B N 1
ATOM 3874 C CA . LEU B 1 30 ? 2.357 17.328 17.094 1 96.56 30 LEU B CA 1
ATOM 3875 C C . LEU B 1 30 ? 3.406 16.516 16.328 1 96.56 30 LEU B C 1
ATOM 3877 O O . LEU B 1 30 ? 3.686 15.375 16.672 1 96.56 30 LEU B O 1
ATOM 3881 N N . GLY B 1 31 ? 3.975 17.141 15.281 1 97.88 31 GLY B N 1
ATOM 3882 C CA . GLY B 1 31 ? 5.051 16.5 14.539 1 97.88 31 GLY B CA 1
ATOM 3883 C C . GLY B 1 31 ? 6.414 16.703 15.18 1 97.88 31 GLY B C 1
ATOM 3884 O O . GLY B 1 31 ? 7.418 16.188 14.688 1 97.88 31 GLY B O 1
ATOM 3885 N N . VAL B 1 32 ? 6.473 17.391 16.281 1 97.94 32 VAL B N 1
ATOM 3886 C CA . VAL B 1 32 ? 7.719 17.656 16.984 1 97.94 32 VAL B CA 1
ATOM 3887 C C . VAL B 1 32 ? 7.863 16.703 18.172 1 97.94 32 VAL B C 1
ATOM 3889 O O . VAL B 1 32 ? 6.898 16.469 18.906 1 97.94 32 VAL B O 1
ATOM 3892 N N . HIS B 1 33 ? 9.062 16.109 18.312 1 97.12 33 HIS B N 1
ATOM 3893 C CA . HIS B 1 33 ? 9.336 15.141 19.359 1 97.12 33 HIS B CA 1
ATOM 3894 C C . HIS B 1 33 ? 9.094 15.742 20.734 1 97.12 33 HIS B C 1
ATOM 3896 O O . HIS B 1 33 ? 9.719 16.734 21.109 1 97.12 33 HIS B O 1
ATOM 3902 N N . ARG B 1 34 ? 8.141 15.18 21.547 1 94.94 34 ARG B N 1
ATOM 3903 C CA . ARG B 1 34 ? 7.816 15.547 22.922 1 94.94 34 ARG B CA 1
ATOM 3904 C C . ARG B 1 34 ? 7.391 17.016 23.016 1 94.94 34 ARG B C 1
ATOM 3906 O O . ARG B 1 34 ? 7.742 17.703 23.969 1 94.94 34 ARG B O 1
ATOM 3913 N N . ALA B 1 35 ? 6.711 17.484 22 1 96.56 35 ALA B N 1
ATOM 3914 C CA . ALA B 1 35 ? 6.129 18.828 22.031 1 96.56 35 ALA B CA 1
ATOM 3915 C C . ALA B 1 35 ? 4.645 18.781 22.391 1 96.56 35 ALA B C 1
ATOM 3917 O O . ALA B 1 35 ? 3.961 17.797 22.062 1 96.56 35 ALA B O 1
ATOM 3918 N N . ILE B 1 36 ? 4.141 19.812 23.016 1 95.44 36 ILE B N 1
ATOM 3919 C CA . ILE B 1 36 ? 2.729 19.891 23.375 1 95.44 36 ILE B CA 1
ATOM 3920 C C . ILE B 1 36 ? 2.164 21.234 22.906 1 95.44 36 ILE B C 1
ATOM 3922 O O . ILE B 1 36 ? 2.67 22.297 23.281 1 95.44 36 ILE B O 1
ATOM 3926 N N . PRO B 1 37 ? 1.208 21.188 22.047 1 96.38 37 PRO B N 1
ATOM 3927 C CA . PRO B 1 37 ? 0.518 22.438 21.719 1 96.38 37 PRO B CA 1
ATOM 3928 C C . PRO B 1 37 ? -0.377 22.922 22.859 1 96.38 37 PRO B C 1
ATOM 3930 O O . PRO B 1 37 ? -1.146 22.125 23.422 1 96.38 37 PRO B O 1
ATOM 3933 N N . PHE B 1 38 ? -0.228 24.125 23.25 1 95.12 38 PHE B N 1
ATOM 3934 C CA . PHE B 1 38 ? -1.059 24.812 24.234 1 95.12 38 PHE B CA 1
ATOM 3935 C C . PHE B 1 38 ? -1.963 25.828 23.562 1 95.12 38 PHE B C 1
ATOM 3937 O O . PHE B 1 38 ? -1.485 26.844 23.062 1 95.12 38 PHE B O 1
ATOM 3944 N N . VAL B 1 39 ? -3.246 25.609 23.609 1 92.38 39 VAL B N 1
ATOM 3945 C CA . VAL B 1 39 ? -4.199 26.469 22.922 1 92.38 39 VAL B CA 1
ATOM 3946 C C . VAL B 1 39 ? -4.676 27.578 23.859 1 92.38 39 VAL B C 1
ATOM 3948 O O . VAL B 1 39 ? -5.234 27.297 24.922 1 92.38 39 VAL B O 1
ATOM 3951 N N . GLN B 1 40 ? -4.352 28.75 23.484 1 91.25 40 GLN B N 1
ATOM 3952 C CA . GLN B 1 40 ? -4.871 29.922 24.203 1 91.25 40 GLN B CA 1
ATOM 3953 C C . GLN B 1 40 ? -6.285 30.25 23.734 1 91.25 40 GLN B C 1
ATOM 3955 O O . GLN B 1 40 ? -6.48 31.188 22.953 1 91.25 40 GLN B O 1
ATOM 3960 N N . GLY B 1 41 ? -7.223 29.578 24.297 1 84.81 41 GLY B N 1
ATOM 3961 C CA . GLY B 1 41 ? -8.609 29.719 23.891 1 84.81 41 GLY B CA 1
ATOM 3962 C C . GLY B 1 41 ? -9.57 28.906 24.75 1 84.81 41 GLY B C 1
ATOM 3963 O O . GLY B 1 41 ? -9.258 28.562 25.891 1 84.81 41 GLY B O 1
ATOM 3964 N N . SER B 1 42 ? -10.758 28.688 24.219 1 78.5 42 SER B N 1
ATOM 3965 C CA . SER B 1 42 ? -11.805 27.969 24.953 1 78.5 42 SER B CA 1
ATOM 3966 C C . SER B 1 42 ? -11.594 26.469 24.859 1 78.5 42 SER B C 1
ATOM 3968 O O . SER B 1 42 ? -10.875 25.984 24 1 78.5 42 SER B O 1
ATOM 3970 N N . GLN B 1 43 ? -12.211 25.781 25.719 1 74.06 43 GLN B N 1
ATOM 3971 C CA . GLN B 1 43 ? -12.156 24.328 25.75 1 74.06 43 GLN B CA 1
ATOM 3972 C C . GLN B 1 43 ? -12.75 23.734 24.484 1 74.06 43 GLN B C 1
ATOM 3974 O O . GLN B 1 43 ? -12.297 22.672 24.016 1 74.06 43 GLN B O 1
ATOM 3979 N N . GLY B 1 44 ? -13.719 24.328 23.953 1 74.19 44 GLY B N 1
ATOM 3980 C CA . GLY B 1 44 ? -14.375 23.844 22.734 1 74.19 44 GLY B CA 1
ATOM 3981 C C . GLY B 1 44 ? -13.43 23.75 21.547 1 74.19 44 GLY B C 1
ATOM 3982 O O . GLY B 1 44 ? -13.523 22.812 20.766 1 74.19 44 GLY B O 1
ATOM 3983 N N . CYS B 1 45 ? -12.57 24.719 21.484 1 78.06 45 CYS B N 1
ATOM 3984 C CA . CYS B 1 45 ? -11.625 24.719 20.375 1 78.06 45 CYS B CA 1
ATOM 3985 C C . CYS B 1 45 ? -10.727 23.484 20.422 1 78.06 45 CYS B C 1
ATOM 3987 O O . CYS B 1 45 ? -10.461 22.875 19.391 1 78.06 45 CYS B O 1
ATOM 3989 N N . CYS B 1 46 ? -10.391 23.094 21.516 1 80.38 46 CYS B N 1
ATOM 3990 C CA . CYS B 1 46 ? -9.516 21.938 21.688 1 80.38 46 CYS B CA 1
ATOM 3991 C C . CYS B 1 46 ? -10.289 20.625 21.484 1 80.38 46 CYS B C 1
ATOM 3993 O O . CYS B 1 46 ? -9.773 19.688 20.891 1 80.38 46 CYS B O 1
ATOM 3995 N N . THR B 1 47 ? -11.438 20.609 22.031 1 81 47 THR B N 1
ATOM 3996 C CA . THR B 1 47 ? -12.242 19.406 21.938 1 81 47 THR B CA 1
ATOM 3997 C C . THR B 1 47 ? -12.531 19.062 20.469 1 81 47 THR B C 1
ATOM 3999 O O . THR B 1 47 ? -12.422 17.906 20.062 1 81 47 THR B O 1
ATOM 4002 N N . TYR B 1 48 ? -12.805 20.016 19.734 1 82.25 48 TYR B N 1
ATOM 4003 C CA . TYR B 1 48 ? -13.078 19.812 18.312 1 82.25 48 TYR B CA 1
ATOM 4004 C C . TYR B 1 48 ? -11.859 19.266 17.594 1 82.25 48 TYR B C 1
ATOM 4006 O O . TYR B 1 48 ? -11.969 18.344 16.781 1 82.25 48 TYR B O 1
ATOM 4014 N N . VAL B 1 49 ? -10.766 19.812 17.875 1 87.81 49 VAL B N 1
ATOM 4015 C CA . VAL B 1 49 ? -9.531 19.406 17.203 1 87.81 49 VAL B CA 1
ATOM 4016 C C . VAL B 1 49 ? -9.156 17.984 17.594 1 87.81 49 VAL B C 1
ATOM 4018 O O . VAL B 1 49 ? -8.828 17.156 16.734 1 87.81 49 VAL B O 1
ATOM 4021 N N . ARG B 1 50 ? -9.273 17.719 18.859 1 88.88 50 ARG B N 1
ATOM 4022 C CA . ARG B 1 50 ? -8.984 16.375 19.344 1 88.88 50 ARG B CA 1
ATOM 4023 C C . ARG B 1 50 ? -9.914 15.352 18.688 1 88.88 50 ARG B C 1
ATOM 4025 O O . ARG B 1 50 ? -9.469 14.273 18.266 1 88.88 50 ARG B O 1
ATOM 4032 N N . TYR B 1 51 ? -11.086 15.75 18.625 1 88.19 51 TYR B N 1
ATOM 4033 C CA . TYR B 1 51 ? -12.086 14.875 18.031 1 88.19 51 TYR B CA 1
ATOM 4034 C C . TYR B 1 51 ? -11.781 14.625 16.562 1 88.19 51 TYR B C 1
ATOM 4036 O O . TYR B 1 51 ? -11.828 13.484 16.094 1 88.19 51 TYR B O 1
ATOM 4044 N N . THR B 1 52 ? -11.43 15.656 15.82 1 90.31 52 THR B N 1
ATOM 4045 C CA . THR B 1 52 ? -11.164 15.555 14.391 1 90.31 52 THR B CA 1
ATOM 4046 C C . THR B 1 52 ? -9.906 14.727 14.133 1 90.31 52 THR B C 1
ATOM 4048 O O . THR B 1 52 ? -9.898 13.867 13.25 1 90.31 52 THR B O 1
ATOM 4051 N N . PHE B 1 53 ? -8.891 14.969 14.93 1 92.31 53 PHE B N 1
ATOM 4052 C CA . PHE B 1 53 ? -7.66 14.195 14.781 1 92.31 53 PHE B CA 1
ATOM 4053 C C . PHE B 1 53 ? -7.898 12.727 15.109 1 92.31 53 PHE B C 1
ATOM 4055 O O . PHE B 1 53 ? -7.434 11.836 14.391 1 92.31 53 PHE B O 1
ATOM 4062 N N . ASN B 1 54 ? -8.656 12.5 16.156 1 89.81 54 ASN B N 1
ATOM 4063 C CA . ASN B 1 54 ? -8.914 11.125 16.562 1 89.81 54 ASN B CA 1
ATOM 4064 C C . ASN B 1 54 ? -9.711 10.367 15.5 1 89.81 54 ASN B C 1
ATOM 4066 O O . ASN B 1 54 ? -9.516 9.172 15.305 1 89.81 54 ASN B O 1
ATOM 4070 N N . ARG B 1 55 ? -10.547 11.039 14.906 1 88.69 55 ARG B N 1
ATOM 4071 C CA . ARG B 1 55 ? -11.375 10.406 13.891 1 88.69 55 ARG B CA 1
ATOM 4072 C C . ARG B 1 55 ? -10.57 10.125 12.625 1 88.69 55 ARG B C 1
ATOM 4074 O O . ARG B 1 55 ? -10.812 9.141 11.93 1 88.69 55 ARG B O 1
ATOM 4081 N N . HIS B 1 56 ? -9.68 10.992 12.32 1 92.5 56 HIS B N 1
ATOM 4082 C CA . HIS B 1 56 ? -8.875 10.852 11.117 1 92.5 56 HIS B CA 1
ATOM 4083 C C . HIS B 1 56 ? -7.738 9.859 11.328 1 92.5 56 HIS B C 1
ATOM 4085 O O . HIS B 1 56 ? -7.543 8.945 10.516 1 92.5 56 HIS B O 1
ATOM 4091 N N . PHE B 1 57 ? -6.984 9.961 12.438 1 92.88 57 PHE B N 1
ATOM 4092 C CA . PHE B 1 57 ? -5.77 9.18 12.664 1 92.88 57 PHE B CA 1
ATOM 4093 C C . PHE B 1 57 ? -6.051 7.984 13.562 1 92.88 57 PHE B C 1
ATOM 4095 O O . PHE B 1 57 ? -5.242 7.059 13.648 1 92.88 57 PHE B O 1
ATOM 4102 N N . ARG B 1 58 ? -7.098 8.023 14.305 1 88.44 58 ARG B N 1
ATOM 4103 C CA . ARG B 1 58 ? -7.41 7.023 15.32 1 88.44 58 ARG B CA 1
ATOM 4104 C C . ARG B 1 58 ? -6.301 6.938 16.359 1 88.44 58 ARG B C 1
ATOM 4106 O O . ARG B 1 58 ? -5.891 5.84 16.75 1 88.44 58 ARG B O 1
ATOM 4113 N N . GLU B 1 59 ? -5.695 8.047 16.672 1 85.38 59 GLU B N 1
ATOM 4114 C CA . GLU B 1 59 ? -4.652 8.219 17.672 1 85.38 59 GLU B CA 1
ATOM 4115 C C . GLU B 1 59 ? -5.02 9.312 18.672 1 85.38 59 GLU B C 1
ATOM 4117 O O . GLU B 1 59 ? -5.57 10.352 18.281 1 85.38 59 GLU B O 1
ATOM 4122 N N . PRO B 1 60 ? -4.711 8.992 19.906 1 83.06 60 PRO B N 1
ATOM 4123 C CA . PRO B 1 60 ? -4.902 10.094 20.859 1 83.06 60 PRO B CA 1
ATOM 4124 C C . PRO B 1 60 ? -3.867 11.203 20.703 1 83.06 60 PRO B C 1
ATOM 4126 O O . PRO B 1 60 ? -2.703 10.93 20.391 1 83.06 60 PRO B O 1
ATOM 4129 N N . VAL B 1 61 ? -4.328 12.414 20.812 1 86 61 VAL B N 1
ATOM 4130 C CA . VAL B 1 61 ? -3.416 13.547 20.703 1 86 61 VAL B CA 1
ATOM 4131 C C . VAL B 1 61 ? -3.436 14.352 22 1 86 61 VAL B C 1
ATOM 4133 O O . VAL B 1 61 ? -4.488 14.508 22.625 1 86 61 VAL B O 1
ATOM 4136 N N . SER B 1 62 ? -2.293 14.727 22.438 1 83.44 62 SER B N 1
ATOM 4137 C CA . SER B 1 62 ? -2.16 15.547 23.641 1 83.44 62 SER B CA 1
ATOM 4138 C C . SER B 1 62 ? -2.145 17.031 23.297 1 83.44 62 SER B C 1
ATOM 4140 O O . SER B 1 62 ? -1.142 17.547 22.797 1 83.44 62 SER B O 1
ATOM 4142 N N . ILE B 1 63 ? -3.211 17.656 23.562 1 89.12 63 ILE B N 1
ATOM 4143 C CA . ILE B 1 63 ? -3.359 19.094 23.359 1 89.12 63 ILE B CA 1
ATOM 4144 C C . ILE B 1 63 ? -3.85 19.75 24.656 1 89.12 63 ILE B C 1
ATOM 4146 O O . ILE B 1 63 ? -4.809 19.281 25.266 1 89.12 63 ILE B O 1
ATOM 4150 N N . ALA B 1 64 ? -3.162 20.703 25.094 1 89.12 64 ALA B N 1
ATOM 4151 C CA . ALA B 1 64 ? -3.545 21.422 26.297 1 89.12 64 ALA B CA 1
ATOM 4152 C C . ALA B 1 64 ? -4.277 22.719 25.938 1 89.12 64 ALA B C 1
ATOM 4154 O O . ALA B 1 64 ? -4.109 23.266 24.844 1 89.12 64 ALA B O 1
ATOM 4155 N N . VAL B 1 65 ? -5.121 23.172 26.875 1 86 65 VAL B N 1
ATOM 4156 C CA . VAL B 1 65 ? -5.91 24.359 26.609 1 86 65 VAL B CA 1
ATOM 4157 C C . VAL B 1 65 ? -5.973 25.234 27.875 1 86 65 VAL B C 1
ATOM 4159 O O . VAL B 1 65 ? -6.008 24.703 28.984 1 86 65 VAL B O 1
ATOM 4162 N N . ALA B 1 66 ? -5.969 26.484 27.719 1 80.38 66 ALA B N 1
ATOM 4163 C CA . ALA B 1 66 ? -6.039 27.453 28.828 1 80.38 66 ALA B CA 1
ATOM 4164 C C . ALA B 1 66 ? -7.438 27.484 29.438 1 80.38 66 ALA B C 1
ATOM 4166 O O . ALA B 1 66 ? -7.613 27.906 30.578 1 80.38 66 ALA B O 1
ATOM 4167 N N . SER B 1 67 ? -8.445 26.922 28.781 1 70.94 67 SER B N 1
ATOM 4168 C CA . SER B 1 67 ? -9.82 26.828 29.25 1 70.94 67 SER B CA 1
ATOM 4169 C C . SER B 1 67 ? -10.375 28.188 29.625 1 70.94 67 SER B C 1
ATOM 4171 O O . SER B 1 67 ? -10.648 28.453 30.812 1 70.94 67 SER B O 1
ATOM 4173 N N . PHE B 1 68 ? -10.578 29.047 28.609 1 69.81 68 PHE B N 1
ATOM 4174 C CA . PHE B 1 68 ? -11.195 30.344 28.875 1 69.81 68 PHE B CA 1
ATOM 4175 C C . PHE B 1 68 ? -12.609 30.172 29.406 1 69.81 68 PHE B C 1
ATOM 4177 O O . PHE B 1 68 ? -13.445 29.516 28.781 1 69.81 68 PHE B O 1
ATOM 4184 N N . HIS B 1 69 ? -12.766 30.422 30.781 1 64.38 69 HIS B N 1
ATOM 4185 C CA . HIS B 1 69 ? -14.109 30.625 31.312 1 64.38 69 HIS B CA 1
ATOM 4186 C C . HIS B 1 69 ? -14.477 32.094 31.328 1 64.38 69 HIS B C 1
ATOM 4188 O O . HIS B 1 69 ? -13.664 32.938 30.938 1 64.38 69 HIS B O 1
ATOM 4194 N N . GLU B 1 70 ? -15.719 32.406 31.641 1 55.94 70 GLU B N 1
ATOM 4195 C CA . GLU B 1 70 ? -16.266 33.781 31.641 1 55.94 70 GLU B CA 1
ATOM 4196 C C . GLU B 1 70 ? -15.289 34.781 32.25 1 55.94 70 GLU B C 1
ATOM 4198 O O . GLU B 1 70 ? -15.188 35.906 31.766 1 55.94 70 GLU B O 1
ATOM 4203 N N . ASP B 1 71 ? -14.578 34.406 33.094 1 54.41 71 ASP B N 1
ATOM 4204 C CA . ASP B 1 71 ? -13.703 35.344 33.781 1 54.41 71 ASP B CA 1
ATOM 4205 C C . ASP B 1 71 ? -12.523 35.75 32.906 1 54.41 71 ASP B C 1
ATOM 4207 O O . ASP B 1 71 ? -12.039 36.875 32.969 1 54.41 71 ASP B O 1
ATOM 4211 N N . ALA B 1 72 ? -12.039 34.938 32 1 56.72 72 ALA B N 1
ATOM 4212 C CA . ALA B 1 72 ? -10.898 35.219 31.141 1 56.72 72 ALA B CA 1
ATOM 4213 C C . ALA B 1 72 ? -11.227 36.312 30.125 1 56.72 72 ALA B C 1
ATOM 4215 O O . ALA B 1 72 ? -10.352 37.094 29.734 1 56.72 72 ALA B O 1
ATOM 4216 N N . ALA B 1 73 ? -12.508 36.406 29.766 1 56.59 73 ALA B N 1
ATOM 4217 C CA . ALA B 1 73 ? -12.977 37.406 28.828 1 56.59 73 ALA B CA 1
ATOM 4218 C C . ALA B 1 73 ? -12.812 38.812 29.422 1 56.59 73 ALA B C 1
ATOM 4220 O O . ALA B 1 73 ? -12.664 39.781 28.672 1 56.59 73 ALA B O 1
ATOM 4221 N N . VAL B 1 74 ? -12.75 38.844 30.719 1 51.41 74 VAL B N 1
ATOM 4222 C CA . VAL B 1 74 ? -12.711 40.156 31.391 1 51.41 74 VAL B CA 1
ATOM 4223 C C . VAL B 1 74 ? -11.281 40.469 31.797 1 51.41 74 VAL B C 1
ATOM 4225 O O . VAL B 1 74 ? -10.82 41.625 31.609 1 51.41 74 VAL B O 1
ATOM 4228 N N . TYR B 1 75 ? -10.594 39.594 32.375 1 57.47 75 TYR B N 1
ATOM 4229 C CA . TYR B 1 75 ? -9.312 39.875 33 1 57.47 75 TYR B CA 1
ATOM 4230 C C . TYR B 1 75 ? -8.156 39.406 32.125 1 57.47 75 TYR B C 1
ATOM 4232 O O . TYR B 1 75 ? -6.988 39.656 32.438 1 57.47 75 TYR B O 1
ATOM 4240 N N . GLY B 1 76 ? -8.461 38.938 31.094 1 65.25 76 GLY B N 1
ATOM 4241 C CA . GLY B 1 76 ? -7.43 38.406 30.219 1 65.25 76 GLY B CA 1
ATOM 4242 C C . GLY B 1 76 ? -7.012 37 30.562 1 65.25 76 GLY B C 1
ATOM 4243 O O . GLY B 1 76 ? -7.379 36.469 31.609 1 65.25 76 GLY B O 1
ATOM 4244 N N . GLY B 1 77 ? -6.332 36.344 29.688 1 80.69 77 GLY B N 1
ATOM 4245 C CA . GLY B 1 77 ? -6.031 34.906 29.828 1 80.69 77 GLY B CA 1
ATOM 4246 C C . GLY B 1 77 ? -4.625 34.656 30.344 1 80.69 77 GLY B C 1
ATOM 4247 O O . GLY B 1 77 ? -4.102 33.562 30.203 1 80.69 77 GLY B O 1
ATOM 4248 N N . MET B 1 78 ? -4.027 35.75 30.984 1 87.5 78 MET B N 1
ATOM 4249 C CA . MET B 1 78 ? -2.631 35.625 31.391 1 87.5 78 MET B CA 1
ATOM 4250 C C . MET B 1 78 ? -2.486 34.562 32.469 1 87.5 78 MET B C 1
ATOM 4252 O O . MET B 1 78 ? -1.645 33.656 32.375 1 87.5 78 MET B O 1
ATOM 4256 N N . LYS B 1 79 ? -3.254 34.688 33.531 1 88.25 79 LYS B N 1
ATOM 4257 C CA . LYS B 1 79 ? -3.158 33.75 34.656 1 88.25 79 LYS B CA 1
ATOM 4258 C C . LYS B 1 79 ? -3.318 32.312 34.188 1 88.25 79 LYS B C 1
ATOM 4260 O O . LYS B 1 79 ? -2.566 31.422 34.594 1 88.25 79 LYS B O 1
ATOM 4265 N N . ASN B 1 80 ? -4.277 32.094 33.312 1 89 80 ASN B N 1
ATOM 4266 C CA . ASN B 1 80 ? -4.535 30.734 32.812 1 89 80 ASN B CA 1
ATOM 4267 C C . ASN B 1 80 ? -3.359 30.203 32 1 89 80 ASN B C 1
ATOM 4269 O O . ASN B 1 80 ? -3.004 29.031 32.094 1 89 80 ASN B O 1
ATOM 4273 N N . LEU B 1 81 ? -2.834 31.062 31.141 1 93.06 81 LEU B N 1
ATOM 4274 C CA . LEU B 1 81 ? -1.707 30.641 30.312 1 93.06 81 LEU B CA 1
ATOM 4275 C C . LEU B 1 81 ? -0.496 30.297 31.188 1 93.06 81 LEU B C 1
ATOM 4277 O O . LEU B 1 81 ? 0.124 29.25 31 1 93.06 81 LEU B O 1
ATOM 4281 N N . VAL B 1 82 ? -0.178 31.203 32.125 1 94.25 82 VAL B N 1
ATOM 4282 C CA . VAL B 1 82 ? 0.997 31.047 32.969 1 94.25 82 VAL B CA 1
ATOM 4283 C C . VAL B 1 82 ? 0.86 29.766 33.812 1 94.25 82 VAL B C 1
ATOM 4285 O O . VAL B 1 82 ? 1.778 28.953 33.844 1 94.25 82 VAL B O 1
ATOM 4288 N N . GLU B 1 83 ? -0.283 29.562 34.438 1 92.81 83 GLU B N 1
ATOM 4289 C CA . GLU B 1 83 ? -0.515 28.375 35.25 1 92.81 83 GLU B CA 1
ATOM 4290 C C . GLU B 1 83 ? -0.538 27.109 34.375 1 92.81 83 GLU B C 1
ATOM 4292 O O . GLU B 1 83 ? -0.123 26.047 34.844 1 92.81 83 GLU B O 1
ATOM 4297 N N . GLY B 1 84 ? -1.186 27.234 33.25 1 92.94 84 GLY B N 1
ATOM 4298 C CA . GLY B 1 84 ? -1.247 26.109 32.312 1 92.94 84 GLY B CA 1
ATOM 4299 C C . GLY B 1 84 ? 0.12 25.625 31.875 1 92.94 84 GLY B C 1
ATOM 4300 O O . GLY B 1 84 ? 0.396 24.422 31.891 1 92.94 84 GLY B O 1
ATOM 4301 N N . ILE B 1 85 ? 0.948 26.531 31.422 1 95.62 85 ILE B N 1
ATOM 4302 C CA . ILE B 1 85 ? 2.287 26.172 30.953 1 95.62 85 ILE B CA 1
ATOM 4303 C C . ILE B 1 85 ? 3.098 25.594 32.125 1 95.62 85 ILE B C 1
ATOM 4305 O O . ILE B 1 85 ? 3.805 24.594 31.953 1 95.62 85 ILE B O 1
ATOM 4309 N N . ARG B 1 86 ? 2.98 26.312 33.25 1 93.88 86 ARG B N 1
ATOM 4310 C CA . ARG B 1 86 ? 3.648 25.797 34.438 1 93.88 86 ARG B CA 1
ATOM 4311 C C . ARG B 1 86 ? 3.24 24.359 34.719 1 93.88 86 ARG B C 1
ATOM 4313 O O . ARG B 1 86 ? 4.086 23.516 35.031 1 93.88 86 ARG B O 1
ATOM 4320 N N . ASN B 1 87 ? 2.002 24.031 34.688 1 93.19 87 ASN B N 1
ATOM 4321 C CA . ASN B 1 87 ? 1.487 22.688 34.938 1 93.19 87 ASN B CA 1
ATOM 4322 C C . ASN B 1 87 ? 2.018 21.688 33.906 1 93.19 87 ASN B C 1
ATOM 4324 O O . ASN B 1 87 ? 2.305 20.531 34.25 1 93.19 87 ASN B O 1
ATOM 4328 N N . LEU B 1 88 ? 2.084 22.109 32.625 1 93.62 88 LEU B N 1
ATOM 4329 C CA . LEU B 1 88 ? 2.607 21.25 31.578 1 93.62 88 LEU B CA 1
ATOM 4330 C C . LEU B 1 88 ? 4.055 20.859 31.859 1 93.62 88 LEU B C 1
ATOM 4332 O O . LEU B 1 88 ? 4.441 19.703 31.688 1 93.62 88 LEU B O 1
ATOM 4336 N N . VAL B 1 89 ? 4.836 21.828 32.312 1 94.31 89 VAL B N 1
ATOM 4337 C CA . VAL B 1 89 ? 6.238 21.578 32.625 1 94.31 89 VAL B CA 1
ATOM 4338 C C . VAL B 1 89 ? 6.344 20.625 33.812 1 94.31 89 VAL B C 1
ATOM 4340 O O . VAL B 1 89 ? 7.121 19.672 33.781 1 94.31 89 VAL B O 1
ATOM 4343 N N . ALA B 1 90 ? 5.535 20.844 34.781 1 92.81 90 ALA B N 1
ATOM 4344 C CA . ALA B 1 90 ? 5.582 20.078 36.031 1 92.81 90 ALA B CA 1
ATOM 4345 C C . ALA B 1 90 ? 5.16 18.625 35.781 1 92.81 90 ALA B C 1
ATOM 4347 O O . ALA B 1 90 ? 5.742 17.703 36.344 1 92.81 90 ALA B O 1
ATOM 4348 N N . ARG B 1 91 ? 4.246 18.422 34.969 1 90.44 91 ARG B N 1
ATOM 4349 C CA . ARG B 1 91 ? 3.613 17.109 34.844 1 90.44 91 ARG B CA 1
ATOM 4350 C C . ARG B 1 91 ? 4.152 16.328 33.656 1 90.44 91 ARG B C 1
ATOM 4352 O O . ARG B 1 91 ? 4.242 15.109 33.688 1 90.44 91 ARG B O 1
ATOM 4359 N N . TYR B 1 92 ? 4.512 17.062 32.594 1 91.5 92 TYR B N 1
ATOM 4360 C CA . TYR B 1 92 ? 4.812 16.359 31.344 1 91.5 92 TYR B CA 1
ATOM 4361 C C . TYR B 1 92 ? 6.27 16.562 30.938 1 91.5 92 TYR B C 1
ATOM 4363 O O . TYR B 1 92 ? 6.797 15.82 30.109 1 91.5 92 TYR B O 1
ATOM 4371 N N . ASP B 1 93 ? 6.898 17.609 31.438 1 92.88 93 ASP B N 1
ATOM 4372 C CA . ASP B 1 93 ? 8.305 17.891 31.156 1 92.88 93 ASP B CA 1
ATOM 4373 C C . ASP B 1 93 ? 8.578 17.828 29.656 1 92.88 93 ASP B C 1
ATOM 4375 O O . ASP B 1 93 ? 9.469 17.094 29.219 1 92.88 93 ASP B O 1
ATOM 4379 N N . PRO B 1 94 ? 7.859 18.594 28.828 1 95.44 94 PRO B N 1
ATOM 4380 C CA . PRO B 1 94 ? 8.016 18.547 27.375 1 95.44 94 PRO B CA 1
ATOM 4381 C C . PRO B 1 94 ? 9.328 19.156 26.906 1 95.44 94 PRO B C 1
ATOM 4383 O O . PRO B 1 94 ? 9.984 19.891 27.656 1 95.44 94 PRO B O 1
ATOM 4386 N N . ASP B 1 95 ? 9.734 18.844 25.641 1 96.38 95 ASP B N 1
ATOM 4387 C CA . ASP B 1 95 ? 10.922 19.453 25.047 1 96.38 95 ASP B CA 1
ATOM 4388 C C . ASP B 1 95 ? 10.594 20.797 24.406 1 96.38 95 ASP B C 1
ATOM 4390 O O . ASP B 1 95 ? 11.492 21.609 24.156 1 96.38 95 ASP B O 1
ATOM 4394 N N . LEU B 1 96 ? 9.297 21.016 24.172 1 97.62 96 LEU B N 1
ATOM 4395 C CA . LEU B 1 96 ? 8.844 22.234 23.5 1 97.62 96 LEU B CA 1
ATOM 4396 C C . LEU B 1 96 ? 7.352 22.453 23.719 1 97.62 96 LEU B C 1
ATOM 4398 O O . LEU B 1 96 ? 6.578 21.484 23.781 1 97.62 96 LEU B O 1
ATOM 4402 N N . ILE B 1 97 ? 6.945 23.641 23.922 1 97.56 97 ILE B N 1
ATOM 4403 C CA . ILE B 1 97 ? 5.539 24.016 23.969 1 97.56 97 ILE B CA 1
ATOM 4404 C C . ILE B 1 97 ? 5.242 25.078 22.906 1 97.56 97 ILE B C 1
ATOM 4406 O O . ILE B 1 97 ? 5.98 26.047 22.766 1 97.56 97 ILE B O 1
ATOM 4410 N N . SER B 1 98 ? 4.289 24.844 22.062 1 97.94 98 SER B N 1
ATOM 4411 C CA . SER B 1 98 ? 3.787 25.906 21.203 1 97.94 98 SER B CA 1
ATOM 4412 C C . SER B 1 98 ? 2.529 26.547 21.781 1 97.94 98 SER B C 1
ATOM 4414 O O . SER B 1 98 ? 1.643 25.844 22.266 1 97.94 98 SER B O 1
ATOM 4416 N N . VAL B 1 99 ? 2.486 27.844 21.859 1 96.81 99 VAL B N 1
ATOM 4417 C CA . VAL B 1 99 ? 1.29 28.562 22.297 1 96.81 99 VAL B CA 1
ATOM 4418 C C . VAL B 1 99 ? 0.489 29.016 21.078 1 96.81 99 VAL B C 1
ATOM 4420 O O . VAL B 1 99 ? 0.849 30 20.422 1 96.81 99 VAL B O 1
ATOM 4423 N N . VAL B 1 100 ? -0.577 28.344 20.812 1 94.81 100 VAL B N 1
ATOM 4424 C CA . VAL B 1 100 ? -1.403 28.594 19.641 1 94.81 100 VAL B CA 1
ATOM 4425 C C . VAL B 1 100 ? -2.578 29.484 20 1 94.81 100 VAL B C 1
ATOM 4427 O O . VAL B 1 100 ? -3.412 29.125 20.844 1 94.81 100 VAL B O 1
ATOM 4430 N N . THR B 1 101 ? -2.633 30.641 19.422 1 91.94 101 THR B N 1
ATOM 4431 C CA . THR B 1 101 ? -3.727 31.562 19.75 1 91.94 101 THR B CA 1
ATOM 4432 C C . THR B 1 101 ? -4.98 31.188 18.953 1 91.94 101 THR B C 1
ATOM 4434 O O . THR B 1 101 ? -4.91 30.422 18 1 91.94 101 THR B O 1
ATOM 4437 N N . THR B 1 102 ? -6.102 31.641 19.406 1 86.62 102 THR B N 1
ATOM 4438 C CA . THR B 1 102 ? -7.391 31.422 18.75 1 86.62 102 THR B CA 1
ATOM 4439 C C . THR B 1 102 ? -8.062 32.75 18.422 1 86.62 102 THR B C 1
ATOM 4441 O O . THR B 1 102 ? -7.488 33.812 18.672 1 86.62 102 THR B O 1
ATOM 4444 N N . CYS B 1 103 ? -9.227 32.594 17.734 1 79.06 103 CYS B N 1
ATOM 4445 C CA . CYS B 1 103 ? -9.977 33.812 17.406 1 79.06 103 CYS B CA 1
ATOM 4446 C C . CYS B 1 103 ? -10.273 34.625 18.656 1 79.06 103 CYS B C 1
ATOM 4448 O O . CYS B 1 103 ? -10.156 35.844 18.641 1 79.06 103 CYS B O 1
ATOM 4450 N N . SER B 1 104 ? -10.586 33.969 19.734 1 75.69 104 SER B N 1
ATOM 4451 C CA . SER B 1 104 ? -10.961 34.625 20.969 1 75.69 104 SER B CA 1
ATOM 4452 C C . SER B 1 104 ? -9.773 35.375 21.578 1 75.69 104 SER B C 1
ATOM 4454 O O . SER B 1 104 ? -9.898 36.531 21.984 1 75.69 104 SER B O 1
ATOM 4456 N N . SER B 1 105 ? -8.688 34.75 21.641 1 79.81 105 SER B N 1
ATOM 4457 C CA . SER B 1 105 ? -7.516 35.375 22.25 1 79.81 105 SER B CA 1
ATOM 4458 C C . SER B 1 105 ? -7.008 36.531 21.422 1 79.81 105 SER B C 1
ATOM 4460 O O . SER B 1 105 ? -6.555 37.562 21.953 1 79.81 105 SER B O 1
ATOM 4462 N N . GLU B 1 106 ? -7.074 36.344 20.141 1 79.69 106 GLU B N 1
ATOM 4463 C CA . GLU B 1 106 ? -6.633 37.438 19.25 1 79.69 106 GLU B CA 1
ATOM 4464 C C . GLU B 1 106 ? -7.566 38.625 19.344 1 79.69 106 GLU B C 1
ATOM 4466 O O . GLU B 1 106 ? -7.121 39.781 19.234 1 79.69 106 GLU B O 1
ATOM 4471 N N . THR B 1 107 ? -8.828 38.375 19.438 1 77.62 107 THR B N 1
ATOM 4472 C CA . THR B 1 107 ? -9.812 39.438 19.562 1 77.62 107 THR B CA 1
ATOM 4473 C C . THR B 1 107 ? -9.617 40.188 20.875 1 77.62 107 THR B C 1
ATOM 4475 O O . THR B 1 107 ? -9.742 41.406 20.922 1 77.62 107 THR B O 1
ATOM 4478 N N . ILE B 1 108 ? -9.375 39.469 21.922 1 77.88 108 ILE B N 1
ATOM 4479 C CA . ILE B 1 108 ? -9.148 40.062 23.234 1 77.88 108 ILE B CA 1
ATOM 4480 C C . ILE B 1 108 ? -7.871 40.906 23.203 1 77.88 108 ILE B C 1
ATOM 4482 O O . ILE B 1 108 ? -7.766 41.906 23.906 1 77.88 108 ILE B O 1
ATOM 4486 N N . GLY B 1 109 ? -6.977 40.469 22.312 1 80.44 109 GLY B N 1
ATOM 4487 C CA . GLY B 1 109 ? -5.715 41.188 22.203 1 80.44 109 GLY B CA 1
ATOM 4488 C C . GLY B 1 109 ? -4.707 40.781 23.266 1 80.44 109 GLY B C 1
ATOM 4489 O O . GLY B 1 109 ? -3.99 41.625 23.797 1 80.44 109 GLY B O 1
ATOM 4490 N N . ASP B 1 110 ? -4.727 39.562 23.609 1 83.81 110 ASP B N 1
ATOM 4491 C CA . ASP B 1 110 ? -3.771 39.031 24.578 1 83.81 110 ASP B CA 1
ATOM 4492 C C . ASP B 1 110 ? -2.334 39.281 24.125 1 83.81 110 ASP B C 1
ATOM 4494 O O . ASP B 1 110 ? -2.014 39.094 22.953 1 83.81 110 ASP B O 1
ATOM 4498 N N . ASP B 1 111 ? -1.56 39.781 24.984 1 89.5 111 ASP B N 1
ATOM 4499 C CA . ASP B 1 111 ? -0.128 39.906 24.719 1 89.5 111 ASP B CA 1
ATOM 4500 C C . ASP B 1 111 ? 0.59 38.594 25.031 1 89.5 111 ASP B C 1
ATOM 4502 O O . ASP B 1 111 ? 1.237 38.469 26.078 1 89.5 111 ASP B O 1
ATOM 4506 N N . ILE B 1 112 ? 0.619 37.781 24.062 1 93.06 112 ILE B N 1
ATOM 4507 C CA . ILE B 1 112 ? 1.074 36.406 24.234 1 93.06 112 ILE B CA 1
ATOM 4508 C C . ILE B 1 112 ? 2.551 36.375 24.625 1 93.06 112 ILE B C 1
ATOM 4510 O O . ILE B 1 112 ? 2.973 35.594 25.453 1 93.06 112 ILE B O 1
ATOM 4514 N N . GLU B 1 113 ? 3.352 37.219 24.062 1 94.25 113 GLU B N 1
ATOM 4515 C CA . GLU B 1 113 ? 4.777 37.281 24.359 1 94.25 113 GLU B CA 1
ATOM 4516 C C . GLU B 1 113 ? 5.016 37.656 25.828 1 94.25 113 GLU B C 1
ATOM 4518 O O . GLU B 1 113 ? 5.867 37.031 26.484 1 94.25 113 GLU B O 1
ATOM 4523 N N . ALA B 1 114 ? 4.293 38.594 26.297 1 94 114 ALA B N 1
ATOM 4524 C CA . ALA B 1 114 ? 4.406 38.969 27.703 1 94 114 ALA B CA 1
ATOM 4525 C C . ALA B 1 114 ? 3.975 37.844 28.609 1 94 114 ALA B C 1
ATOM 4527 O O . ALA B 1 114 ? 4.57 37.625 29.672 1 94 114 ALA B O 1
ATOM 4528 N N . PHE B 1 115 ? 2.904 37.188 28.188 1 94.38 115 PHE B N 1
ATOM 4529 C CA . PHE B 1 115 ? 2.408 36.094 28.984 1 94.38 115 PHE B CA 1
ATOM 4530 C C . PHE B 1 115 ? 3.455 34.969 29.078 1 94.38 115 PHE B C 1
ATOM 4532 O O . PHE B 1 115 ? 3.66 34.406 30.141 1 94.38 115 PHE B O 1
ATOM 4539 N N . ILE B 1 116 ? 4.133 34.656 27.984 1 96 116 ILE B N 1
ATOM 4540 C CA . ILE B 1 116 ? 5.152 33.625 27.938 1 96 116 ILE B CA 1
ATOM 4541 C C . ILE B 1 116 ? 6.328 34 28.828 1 96 116 ILE B C 1
ATOM 4543 O O . ILE B 1 116 ? 6.887 33.156 29.531 1 96 116 ILE B O 1
ATOM 4547 N N . ARG B 1 117 ? 6.727 35.281 28.891 1 96.25 117 ARG B N 1
ATOM 4548 C CA . ARG B 1 117 ? 7.793 35.75 29.781 1 96.25 117 ARG B CA 1
ATOM 4549 C C . ARG B 1 117 ? 7.438 35.531 31.234 1 96.25 117 ARG B C 1
ATOM 4551 O O . ARG B 1 117 ? 8.281 35.094 32.031 1 96.25 117 ARG B O 1
ATOM 4558 N N . ALA B 1 118 ? 6.195 35.812 31.531 1 95.62 118 ALA B N 1
ATOM 4559 C CA . ALA B 1 118 ? 5.723 35.594 32.906 1 95.62 118 ALA B CA 1
ATOM 4560 C C . ALA B 1 118 ? 5.762 34.125 33.281 1 95.62 118 ALA B C 1
ATOM 4562 O O . ALA B 1 118 ? 6.129 33.75 34.375 1 95.62 118 ALA B O 1
ATOM 4563 N N . ALA B 1 119 ? 5.352 33.344 32.344 1 95.94 119 ALA B N 1
ATOM 4564 C CA . ALA B 1 119 ? 5.371 31.906 32.562 1 95.94 119 ALA B CA 1
ATOM 4565 C C . ALA B 1 119 ? 6.797 31.406 32.781 1 95.94 119 ALA B C 1
ATOM 4567 O O . ALA B 1 119 ? 7.039 30.562 33.656 1 95.94 119 ALA B O 1
ATOM 4568 N N . ARG B 1 120 ? 7.707 31.875 32.031 1 96.75 120 ARG B N 1
ATOM 4569 C CA . ARG B 1 120 ? 9.109 31.484 32.156 1 96.75 120 ARG B CA 1
ATOM 4570 C C . ARG B 1 120 ? 9.656 31.859 33.531 1 96.75 120 ARG B C 1
ATOM 4572 O O . ARG B 1 120 ? 10.406 31.078 34.156 1 96.75 120 ARG B O 1
ATOM 4579 N N . LYS B 1 121 ? 9.328 33.031 34 1 96.81 121 LYS B N 1
ATOM 4580 C CA . LYS B 1 121 ? 9.758 33.5 35.344 1 96.81 121 LYS B CA 1
ATOM 4581 C C . LYS B 1 121 ? 9.227 32.562 36.406 1 96.81 121 LYS B C 1
ATOM 4583 O O . LYS B 1 121 ? 9.953 32.219 37.344 1 96.81 121 LYS B O 1
ATOM 4588 N N . LYS B 1 122 ? 8.016 32.25 36.219 1 96.25 122 LYS B N 1
ATOM 4589 C CA . LYS B 1 122 ? 7.41 31.344 37.219 1 96.25 122 LYS B CA 1
ATOM 4590 C C . LYS B 1 122 ? 8.078 29.984 37.188 1 96.25 122 LYS B C 1
ATOM 4592 O O . LYS B 1 122 ? 8.352 29.391 38.25 1 96.25 122 LYS B O 1
ATOM 4597 N N . ILE B 1 123 ? 8.359 29.406 36.031 1 96.94 123 ILE B N 1
ATOM 4598 C CA . ILE B 1 123 ? 9.016 28.125 35.844 1 96.94 123 ILE B CA 1
ATOM 4599 C C . ILE B 1 123 ? 10.414 28.172 36.469 1 96.94 123 ILE B C 1
ATOM 4601 O O . ILE B 1 123 ? 10.836 27.25 37.156 1 96.94 123 ILE B O 1
ATOM 4605 N N . ALA B 1 124 ? 11.109 29.297 36.25 1 96.94 124 ALA B N 1
ATOM 4606 C CA . ALA B 1 124 ? 12.453 29.484 36.781 1 96.94 124 ALA B CA 1
ATOM 4607 C C . ALA B 1 124 ? 12.422 29.453 38.312 1 96.94 124 ALA B C 1
ATOM 4609 O O . ALA B 1 124 ? 13.297 28.844 38.938 1 96.94 124 ALA B O 1
ATOM 4610 N N . LYS B 1 125 ? 11.469 30.094 38.844 1 97.31 125 LYS B N 1
ATOM 4611 C CA . LYS B 1 125 ? 11.328 30.203 40.312 1 97.31 125 LYS B CA 1
ATOM 4612 C C . LYS B 1 125 ? 11.008 28.844 40.938 1 97.31 125 LYS B C 1
ATOM 4614 O O . LYS B 1 125 ? 11.547 28.484 41.969 1 97.31 125 LYS B O 1
ATOM 4619 N N . GLU B 1 126 ? 10.188 28.125 40.25 1 96.88 126 GLU B N 1
ATOM 4620 C CA . GLU B 1 126 ? 9.664 26.906 40.844 1 96.88 126 GLU B CA 1
ATOM 4621 C C . GLU B 1 126 ? 10.508 25.703 40.469 1 96.88 126 GLU B C 1
ATOM 4623 O O . GLU B 1 126 ? 10.664 24.766 41.25 1 96.88 126 GLU B O 1
ATOM 4628 N N . PHE B 1 127 ? 11.039 25.641 39.25 1 96.38 127 PHE B N 1
ATOM 4629 C CA . PHE B 1 127 ? 11.68 24.422 38.781 1 96.38 127 PHE B CA 1
ATOM 4630 C C . PHE B 1 127 ? 13.125 24.672 38.375 1 96.38 127 PHE B C 1
ATOM 4632 O O . PHE B 1 127 ? 13.836 23.75 37.969 1 96.38 127 PHE B O 1
ATOM 4639 N N . GLY B 1 128 ? 13.625 25.875 38.375 1 95.94 128 GLY B N 1
ATOM 4640 C CA . GLY B 1 128 ? 15.016 26.219 38.094 1 95.94 128 GLY B CA 1
ATOM 4641 C C . GLY B 1 128 ? 15.195 26.891 36.75 1 95.94 128 GLY B C 1
ATOM 4642 O O . GLY B 1 128 ? 14.359 26.734 35.844 1 95.94 128 GLY B O 1
ATOM 4643 N N . GLU B 1 129 ? 16.266 27.547 36.562 1 95.06 129 GLU B N 1
ATOM 4644 C CA . GLU B 1 129 ? 16.578 28.328 35.375 1 95.06 129 GLU B CA 1
ATOM 4645 C C . GLU B 1 129 ? 16.734 27.422 34.156 1 95.06 129 GLU B C 1
ATOM 4647 O O . GLU B 1 129 ? 16.391 27.812 33.031 1 95.06 129 GLU B O 1
ATOM 4652 N N . GLU B 1 130 ? 17.219 26.234 34.406 1 94.38 130 GLU B N 1
ATOM 4653 C CA . GLU B 1 130 ? 17.438 25.312 33.312 1 94.38 130 GLU B CA 1
ATOM 4654 C C . GLU B 1 130 ? 16.109 24.906 32.656 1 94.38 130 GLU B C 1
ATOM 4656 O O . GLU B 1 130 ? 15.992 24.859 31.438 1 94.38 130 GLU B O 1
ATOM 4661 N N . LYS B 1 131 ? 15.141 24.625 33.438 1 94.56 131 LYS B N 1
ATOM 4662 C CA . LYS B 1 131 ? 13.82 24.234 32.938 1 94.56 131 LYS B CA 1
ATOM 4663 C C . LYS B 1 131 ? 13.141 25.406 32.219 1 94.56 131 LYS B C 1
ATOM 4665 O O . LYS B 1 131 ? 12.352 25.188 31.312 1 94.56 131 LYS B O 1
ATOM 4670 N N . ALA B 1 132 ? 13.469 26.594 32.625 1 94.94 132 ALA B N 1
ATOM 4671 C CA . ALA B 1 132 ? 12.859 27.781 32.062 1 94.94 132 ALA B CA 1
ATOM 4672 C C . ALA B 1 132 ? 13.375 28.047 30.656 1 94.94 132 ALA B C 1
ATOM 4674 O O . ALA B 1 132 ? 12.797 28.828 29.906 1 94.94 132 ALA B O 1
ATOM 4675 N N . LYS B 1 133 ? 14.438 27.344 30.297 1 94.31 133 LYS B N 1
ATOM 4676 C CA . LYS B 1 133 ? 15.016 27.5 28.969 1 94.31 133 LYS B CA 1
ATOM 4677 C C . LYS B 1 133 ? 14.219 26.719 27.922 1 94.31 133 LYS B C 1
ATOM 4679 O O . LYS B 1 133 ? 14.5 26.812 26.734 1 94.31 133 LYS B O 1
ATOM 4684 N N . LEU B 1 134 ? 13.242 25.984 28.344 1 95.06 134 LEU B N 1
ATOM 4685 C CA . LEU B 1 134 ? 12.336 25.266 27.469 1 95.06 134 LEU B CA 1
ATOM 4686 C C . LEU B 1 134 ? 11.797 26.172 26.359 1 95.06 134 LEU B C 1
ATOM 4688 O O . LEU B 1 134 ? 11.359 27.297 26.641 1 95.06 134 LEU B O 1
ATOM 4692 N N . PRO B 1 135 ? 11.969 25.766 25.078 1 97.69 135 PRO B N 1
ATOM 4693 C CA . PRO B 1 135 ? 11.383 26.578 24.016 1 97.69 135 PRO B CA 1
ATOM 4694 C C . PRO B 1 135 ? 9.859 26.703 24.141 1 97.69 135 PRO B C 1
ATOM 4696 O O . PRO B 1 135 ? 9.164 25.672 24.141 1 97.69 135 PRO B O 1
ATOM 4699 N N . ILE B 1 136 ? 9.328 27.844 24.266 1 98.19 136 ILE B N 1
ATOM 4700 C CA . ILE B 1 136 ? 7.91 28.172 24.219 1 98.19 136 ILE B CA 1
ATOM 4701 C C . ILE B 1 136 ? 7.637 29.125 23.047 1 98.19 136 ILE B C 1
ATOM 4703 O O . ILE B 1 136 ? 7.992 30.297 23.109 1 98.19 136 ILE B O 1
ATOM 4707 N N . ILE B 1 137 ? 7.023 28.625 21.984 1 98.19 137 ILE B N 1
ATOM 4708 C CA . ILE B 1 137 ? 6.949 29.344 20.719 1 98.19 137 ILE B CA 1
ATOM 4709 C C . ILE B 1 137 ? 5.52 29.828 20.484 1 98.19 137 ILE B C 1
ATOM 4711 O O . ILE B 1 137 ? 4.598 29.016 20.344 1 98.19 137 ILE B O 1
ATOM 4715 N N . PRO B 1 138 ? 5.301 31.141 20.469 1 97.19 138 PRO B N 1
ATOM 4716 C CA . PRO B 1 138 ? 3.971 31.641 20.109 1 97.19 138 PRO B CA 1
ATOM 4717 C C . PRO B 1 138 ? 3.648 31.438 18.625 1 97.19 138 PRO B C 1
ATOM 4719 O O . PRO B 1 138 ? 4.484 31.719 17.766 1 97.19 138 PRO B O 1
ATOM 4722 N N . VAL B 1 139 ? 2.547 30.891 18.281 1 96.81 139 VAL B N 1
ATOM 4723 C CA . VAL B 1 139 ? 2.031 30.766 16.938 1 96.81 139 VAL B CA 1
ATOM 4724 C C . VAL B 1 139 ? 0.692 31.484 16.812 1 96.81 139 VAL B C 1
ATOM 4726 O O . VAL B 1 139 ? -0.33 31 17.297 1 96.81 139 VAL B O 1
ATOM 4729 N N . HIS B 1 140 ? 0.676 32.562 16.156 1 92.94 140 HIS B N 1
ATOM 4730 C CA . HIS B 1 140 ? -0.521 33.406 16.031 1 92.94 140 HIS B CA 1
ATOM 4731 C C . HIS B 1 140 ? -1.426 32.875 14.914 1 92.94 140 HIS B C 1
ATOM 4733 O O . HIS B 1 140 ? -1.003 32.781 13.758 1 92.94 140 HIS B O 1
ATOM 4739 N N . CYS B 1 141 ? -2.607 32.531 15.297 1 89.38 141 CYS B N 1
ATOM 4740 C CA . CYS B 1 141 ? -3.607 32.031 14.375 1 89.38 141 CYS B CA 1
ATOM 4741 C C . CYS B 1 141 ? -4.902 32.812 14.461 1 89.38 141 CYS B C 1
ATOM 4743 O O . CYS B 1 141 ? -5.898 32.344 15 1 89.38 141 CYS B O 1
ATOM 4745 N N . PRO B 1 142 ? -4.902 34 13.93 1 77.88 142 PRO B N 1
ATOM 4746 C CA . PRO B 1 142 ? -6.145 34.781 14 1 77.88 142 PRO B CA 1
ATOM 4747 C C . PRO B 1 142 ? -7.25 34.188 13.117 1 77.88 142 PRO B C 1
ATOM 4749 O O . PRO B 1 142 ? -6.984 33.781 11.992 1 77.88 142 PRO B O 1
ATOM 4752 N N . SER B 1 143 ? -8.398 33.719 13.688 1 60.41 143 SER B N 1
ATOM 4753 C CA . SER B 1 143 ? -9.453 32.938 13.031 1 60.41 143 SER B CA 1
ATOM 4754 C C . SER B 1 143 ? -10.055 33.719 11.859 1 60.41 143 SER B C 1
ATOM 4756 O O . SER B 1 143 ? -10.531 33.125 10.891 1 60.41 143 SER B O 1
ATOM 4758 N N . TYR B 1 144 ? -10.125 35.094 11.953 1 57.19 144 TYR B N 1
ATOM 4759 C CA . TYR B 1 144 ? -10.953 35.781 10.961 1 57.19 144 TYR B CA 1
ATOM 4760 C C . TYR B 1 144 ? -10.32 35.688 9.578 1 57.19 144 TYR B C 1
ATOM 4762 O O . TYR B 1 144 ? -10.969 36 8.578 1 57.19 144 TYR B O 1
ATOM 4770 N N . GLN B 1 145 ? -9.078 35.094 9.641 1 62.41 145 GLN B N 1
ATOM 4771 C CA . GLN B 1 145 ? -8.359 35.125 8.367 1 62.41 145 GLN B CA 1
ATOM 4772 C C . GLN B 1 145 ? -7.855 33.75 7.977 1 62.41 145 GLN B C 1
ATOM 4774 O O . GLN B 1 145 ? -7.367 33 8.828 1 62.41 145 GLN B O 1
ATOM 4779 N N . ALA B 1 146 ? -8.375 33.031 6.836 1 75.62 146 ALA B N 1
ATOM 4780 C CA . ALA B 1 146 ? -7.703 31.938 6.125 1 75.62 146 ALA B CA 1
ATOM 4781 C C . ALA B 1 146 ? -8.094 30.578 6.711 1 75.62 146 ALA B C 1
ATOM 4783 O O . ALA B 1 146 ? -9.195 30.422 7.234 1 75.62 146 ALA B O 1
ATOM 4784 N N . SER B 1 147 ? -7.469 29.531 6.57 1 85.75 147 SER B N 1
ATOM 4785 C CA . SER B 1 147 ? -7.82 28.141 6.871 1 85.75 147 SER B CA 1
ATOM 4786 C C . SER B 1 147 ? -6.711 27.438 7.645 1 85.75 147 SER B C 1
ATOM 4788 O O . SER B 1 147 ? -5.723 28.078 8.031 1 85.75 147 SER B O 1
ATOM 4790 N N . HIS B 1 148 ? -6.965 26.188 8.07 1 90.75 148 HIS B N 1
ATOM 4791 C CA . HIS B 1 148 ? -5.996 25.312 8.711 1 90.75 148 HIS B CA 1
ATOM 4792 C C . HIS B 1 148 ? -4.68 25.281 7.945 1 90.75 148 HIS B C 1
ATOM 4794 O O . HIS B 1 148 ? -3.611 25.125 8.539 1 90.75 148 HIS B O 1
ATOM 4800 N N . VAL B 1 149 ? -4.711 25.531 6.711 1 93.56 149 VAL B N 1
ATOM 4801 C CA . VAL B 1 149 ? -3.523 25.594 5.867 1 93.56 149 VAL B CA 1
ATOM 4802 C C . VAL B 1 149 ? -2.607 26.719 6.336 1 93.56 149 VAL B C 1
ATOM 4804 O O . VAL B 1 149 ? -1.407 26.516 6.531 1 93.56 149 VAL B O 1
ATOM 4807 N N . LYS B 1 150 ? -3.162 27.859 6.57 1 93.31 150 LYS B N 1
ATOM 4808 C CA . LYS B 1 150 ? -2.404 29.016 7.035 1 93.31 150 LYS B CA 1
ATOM 4809 C C . LYS B 1 150 ? -1.861 28.781 8.445 1 93.31 150 LYS B C 1
ATOM 4811 O O . LYS B 1 150 ? -0.771 29.25 8.781 1 93.31 150 LYS B O 1
ATOM 4816 N N . GLY B 1 151 ? -2.67 28.141 9.266 1 94.75 151 GLY B N 1
ATOM 4817 C CA . GLY B 1 151 ? -2.197 27.812 10.602 1 94.75 151 GLY B CA 1
ATOM 4818 C C . GLY B 1 151 ? -0.904 27.031 10.602 1 94.75 151 GLY B C 1
ATOM 4819 O O . GLY B 1 151 ? 0.015 27.328 11.367 1 94.75 151 GLY B O 1
ATOM 4820 N N . TYR B 1 152 ? -0.86 26 9.758 1 97.25 152 TYR B N 1
ATOM 4821 C CA . TYR B 1 152 ? 0.363 25.219 9.602 1 97.25 152 TYR B CA 1
ATOM 4822 C C .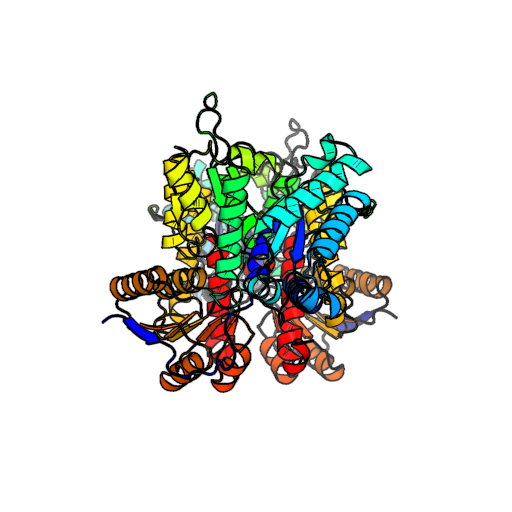 TYR B 1 152 ? 1.504 26.094 9.094 1 97.25 152 TYR B C 1
ATOM 4824 O O . TYR B 1 152 ? 2.641 25.969 9.562 1 97.25 152 TYR B O 1
ATOM 4832 N N . ASP B 1 153 ? 1.202 26.922 8.156 1 96.88 153 ASP B N 1
ATOM 4833 C CA . ASP B 1 153 ? 2.193 27.812 7.559 1 96.88 153 ASP B CA 1
ATOM 4834 C C . ASP B 1 153 ? 2.777 28.75 8.602 1 96.88 153 ASP B C 1
ATOM 4836 O O . ASP B 1 153 ? 3.99 28.969 8.648 1 96.88 153 ASP B O 1
ATOM 4840 N N . ASN B 1 154 ? 1.89 29.312 9.469 1 96.56 154 ASN B N 1
ATOM 4841 C CA . ASN B 1 154 ? 2.32 30.172 10.562 1 96.56 154 ASN B CA 1
ATOM 4842 C C . ASN B 1 154 ? 3.244 29.438 11.523 1 96.56 154 ASN B C 1
ATOM 4844 O O . ASN B 1 154 ? 4.242 30 11.984 1 96.56 154 ASN B O 1
ATOM 4848 N N . ALA B 1 155 ? 2.877 28.234 11.812 1 98.31 155 ALA B N 1
ATOM 4849 C CA . ALA B 1 155 ? 3.695 27.438 12.711 1 98.31 155 ALA B CA 1
ATOM 4850 C C . ALA B 1 155 ? 5.078 27.172 12.117 1 98.31 155 ALA B C 1
ATOM 4852 O O . ALA B 1 155 ? 6.09 27.281 12.812 1 98.31 155 ALA B O 1
ATOM 4853 N N . SER B 1 156 ? 5.094 26.781 10.836 1 98.62 156 SER B N 1
ATOM 4854 C CA . SER B 1 156 ? 6.363 26.531 10.164 1 98.62 156 SER B CA 1
ATOM 4855 C C . SER B 1 156 ? 7.297 27.734 10.266 1 98.62 156 SER B C 1
ATOM 4857 O O . SER B 1 156 ? 8.477 27.578 10.594 1 98.62 156 SER B O 1
ATOM 4859 N N . LYS B 1 157 ? 6.77 28.891 10.047 1 98.5 157 LYS B N 1
ATOM 4860 C CA . LYS B 1 157 ? 7.559 30.125 10.125 1 98.5 157 LYS B CA 1
ATOM 4861 C C . LYS B 1 157 ? 7.992 30.406 11.562 1 98.5 157 LYS B C 1
ATOM 4863 O O . LYS B 1 157 ? 9.172 30.656 11.82 1 98.5 157 LYS B O 1
ATOM 4868 N N . ALA B 1 158 ? 7.07 30.344 12.477 1 98.5 158 ALA B N 1
ATOM 4869 C CA . ALA B 1 158 ? 7.336 30.688 13.875 1 98.5 158 ALA B CA 1
ATOM 4870 C C . ALA B 1 158 ? 8.414 29.781 14.469 1 98.5 158 ALA B C 1
ATOM 4872 O O . ALA B 1 158 ? 9.312 30.266 15.164 1 98.5 158 ALA B O 1
ATOM 4873 N N . PHE B 1 159 ? 8.352 28.453 14.219 1 98.81 159 PHE B N 1
ATOM 4874 C CA . PHE B 1 159 ? 9.305 27.5 14.75 1 98.81 159 PHE B CA 1
ATOM 4875 C C . PHE B 1 159 ? 10.703 27.781 14.219 1 98.81 159 PHE B C 1
ATOM 4877 O O . PHE B 1 159 ? 11.68 27.797 14.977 1 98.81 159 PHE B O 1
ATOM 4884 N N . LEU B 1 160 ? 10.797 27.984 12.906 1 98.75 160 LEU B N 1
ATOM 4885 C CA . LEU B 1 160 ? 12.109 28.188 12.305 1 98.75 160 LEU B CA 1
ATOM 4886 C C . LEU B 1 160 ? 12.68 29.547 12.672 1 98.75 160 LEU B C 1
ATOM 4888 O O . LEU B 1 160 ? 13.891 29.703 12.844 1 98.75 160 LEU B O 1
ATOM 4892 N N . GLU B 1 161 ? 11.812 30.578 12.844 1 98.38 161 GLU B N 1
ATOM 4893 C CA . GLU B 1 161 ? 12.258 31.891 13.305 1 98.38 161 GLU B CA 1
ATOM 4894 C C . GLU B 1 161 ? 12.828 31.812 14.719 1 98.38 161 GLU B C 1
ATOM 4896 O O . GLU B 1 161 ? 13.812 32.5 15.031 1 98.38 161 GLU B O 1
ATOM 4901 N N . TYR B 1 162 ? 12.242 31 15.484 1 97.88 162 TYR B N 1
ATOM 4902 C CA . TYR B 1 162 ? 12.609 30.906 16.891 1 97.88 162 TYR B CA 1
ATOM 4903 C C . TYR B 1 162 ? 13.836 30.016 17.078 1 97.88 162 TYR B C 1
ATOM 4905 O O . TYR B 1 162 ? 14.695 30.297 17.922 1 97.88 162 TYR B O 1
ATOM 4913 N N . LEU B 1 163 ? 13.961 28.922 16.344 1 98.31 163 LEU B N 1
ATOM 4914 C CA . LEU B 1 163 ? 14.898 27.875 16.703 1 98.31 163 LEU B CA 1
ATOM 4915 C C . LEU B 1 163 ? 16.094 27.859 15.758 1 98.31 163 LEU B C 1
ATOM 4917 O O . LEU B 1 163 ? 17.219 27.578 16.172 1 98.31 163 LEU B O 1
ATOM 4921 N N . ALA B 1 164 ? 15.906 28.141 14.469 1 98.31 164 ALA B N 1
ATOM 4922 C CA . ALA B 1 164 ? 16.969 27.953 13.477 1 98.31 164 ALA B CA 1
ATOM 4923 C C . ALA B 1 164 ? 18.156 28.844 13.766 1 98.31 164 ALA B C 1
ATOM 4925 O O . ALA B 1 164 ? 18 30.047 14.047 1 98.31 164 ALA B O 1
ATOM 4926 N N . LYS B 1 165 ? 19.312 28.297 13.758 1 97.12 165 LYS B N 1
ATOM 4927 C CA . LYS B 1 165 ? 20.562 29.031 14 1 97.12 165 LYS B CA 1
ATOM 4928 C C . LYS B 1 165 ? 21.641 28.625 13.008 1 97.12 165 LYS B C 1
ATOM 4930 O O . LYS B 1 165 ? 21.812 27.438 12.719 1 97.12 165 LYS B O 1
ATOM 4935 N N . LYS B 1 166 ? 22.344 29.594 12.562 1 96.25 166 LYS B N 1
ATOM 4936 C CA . LYS B 1 166 ? 23.453 29.328 11.648 1 96.25 166 LYS B CA 1
ATOM 4937 C C . LYS B 1 166 ? 24.719 28.953 12.422 1 96.25 166 LYS B C 1
ATOM 4939 O O . LYS B 1 166 ? 25.016 29.562 13.453 1 96.25 166 LYS B O 1
ATOM 4944 N N . ASP B 1 167 ? 25.234 27.984 12.07 1 93.5 167 ASP B N 1
ATOM 4945 C CA . ASP B 1 167 ? 26.562 27.594 12.539 1 93.5 167 ASP B CA 1
ATOM 4946 C C . ASP B 1 167 ? 27.625 27.828 11.461 1 93.5 167 ASP B C 1
ATOM 4948 O O . ASP B 1 167 ? 27.734 27.031 10.523 1 93.5 167 ASP B O 1
ATOM 4952 N N . GLU B 1 168 ? 28.406 28.797 11.633 1 89.94 168 GLU B N 1
ATOM 4953 C CA . GLU B 1 168 ? 29.375 29.203 10.617 1 89.94 168 GLU B CA 1
ATOM 4954 C C . GLU B 1 168 ? 30.438 28.141 10.398 1 89.94 168 GLU B C 1
ATOM 4956 O O . GLU B 1 168 ? 31.094 28.109 9.359 1 89.94 168 GLU B O 1
ATOM 4961 N N . GLU B 1 169 ? 30.516 27.25 11.32 1 90.81 169 GLU B N 1
ATOM 4962 C CA . GLU B 1 169 ? 31.531 26.203 11.227 1 90.81 169 GLU B CA 1
ATOM 4963 C C . GLU B 1 169 ? 31.016 24.984 10.477 1 90.81 169 GLU B C 1
ATOM 4965 O O . GLU B 1 169 ? 31.797 24.109 10.109 1 90.81 169 GLU B O 1
ATOM 4970 N N . LYS B 1 170 ? 29.75 24.984 10.211 1 86.31 170 LYS B N 1
ATOM 4971 C CA . LYS B 1 170 ? 29.156 23.828 9.555 1 86.31 170 LYS B CA 1
ATOM 4972 C C . LYS B 1 170 ? 28.875 24.109 8.078 1 86.31 170 LYS B C 1
ATOM 4974 O O . LYS B 1 170 ? 28.297 25.141 7.742 1 86.31 170 LYS B O 1
ATOM 4979 N N . GLU B 1 171 ? 29.359 23.312 7.285 1 90.12 171 GLU B N 1
ATOM 4980 C CA . GLU B 1 171 ? 28.938 23.359 5.887 1 90.12 171 GLU B CA 1
ATOM 4981 C C . GLU B 1 171 ? 27.531 22.797 5.711 1 90.12 171 GLU B C 1
ATOM 4983 O O . GLU B 1 171 ? 27.141 21.875 6.434 1 90.12 171 GLU B O 1
ATOM 4988 N N . PRO B 1 172 ? 26.859 23.391 4.734 1 90.75 172 PRO B N 1
ATOM 4989 C CA . PRO B 1 172 ? 25.547 22.797 4.461 1 90.75 172 PRO B CA 1
ATOM 4990 C C . PRO B 1 172 ? 25.609 21.297 4.199 1 90.75 172 PRO B C 1
ATOM 4992 O O . PRO B 1 172 ? 26.406 20.844 3.379 1 90.75 172 PRO B O 1
ATOM 4995 N N . HIS B 1 173 ? 24.734 20.531 4.926 1 90.25 173 HIS B N 1
ATOM 4996 C CA . HIS B 1 173 ? 25.031 19.109 4.859 1 90.25 173 HIS B CA 1
ATOM 4997 C C . HIS B 1 173 ? 23.75 18.281 4.789 1 90.25 173 HIS B C 1
ATOM 4999 O O . HIS B 1 173 ? 23.797 17.078 4.578 1 90.25 173 HIS B O 1
ATOM 5005 N N . LYS B 1 174 ? 22.625 18.859 5.027 1 94.62 174 LYS B N 1
ATOM 5006 C CA . LYS B 1 174 ? 21.406 18.047 4.984 1 94.62 174 LYS B CA 1
ATOM 5007 C C . LYS B 1 174 ? 20.312 18.75 4.207 1 94.62 174 LYS B C 1
ATOM 5009 O O . LYS B 1 174 ? 20.438 19.922 3.852 1 94.62 174 LYS B O 1
ATOM 5014 N N . ILE B 1 175 ? 19.297 18.047 3.92 1 98 175 ILE B N 1
ATOM 5015 C CA . ILE B 1 175 ? 18.109 18.625 3.299 1 98 175 ILE B CA 1
ATOM 5016 C C . ILE B 1 175 ? 16.969 18.672 4.312 1 98 175 ILE B C 1
ATOM 5018 O O . ILE B 1 175 ? 16.797 17.734 5.102 1 98 175 ILE B O 1
ATOM 5022 N N . ASN B 1 176 ? 16.219 19.797 4.367 1 98.69 176 ASN B N 1
ATOM 5023 C CA . ASN B 1 176 ? 15 19.906 5.152 1 98.69 176 ASN B CA 1
ATOM 5024 C C . ASN B 1 176 ? 13.766 19.578 4.324 1 98.69 176 ASN B C 1
ATOM 5026 O O . ASN B 1 176 ? 13.617 20.047 3.195 1 98.69 176 ASN B O 1
ATOM 5030 N N . ILE B 1 177 ? 12.953 18.719 4.836 1 98.94 177 ILE B N 1
ATOM 5031 C CA . ILE B 1 177 ? 11.648 18.469 4.219 1 98.94 177 ILE B CA 1
ATOM 5032 C C . ILE B 1 177 ? 10.539 18.969 5.137 1 98.94 177 ILE B C 1
ATOM 5034 O O . ILE B 1 177 ? 10.453 18.578 6.301 1 98.94 177 ILE B O 1
ATOM 5038 N N . ILE B 1 178 ? 9.719 19.844 4.66 1 98.94 178 ILE B N 1
ATOM 5039 C CA . ILE B 1 178 ? 8.5 20.25 5.344 1 98.94 178 ILE B CA 1
ATOM 5040 C C . ILE B 1 178 ? 7.281 19.656 4.641 1 98.94 178 ILE B C 1
ATOM 5042 O O . ILE B 1 178 ? 6.898 20.125 3.561 1 98.94 178 ILE B O 1
ATOM 5046 N N . PRO B 1 179 ? 6.676 18.672 5.176 1 98.69 179 PRO B N 1
ATOM 5047 C CA . PRO B 1 179 ? 5.59 17.984 4.48 1 98.69 179 PRO B CA 1
ATOM 5048 C C . PRO B 1 179 ? 4.395 18.891 4.199 1 98.69 179 PRO B C 1
ATOM 5050 O O . PRO B 1 179 ? 3.908 18.938 3.066 1 98.69 179 PRO B O 1
ATOM 5053 N N . GLY B 1 180 ? 3.992 19.625 5.242 1 98.19 180 GLY B N 1
ATOM 5054 C CA . GLY B 1 180 ? 2.818 20.469 5.09 1 98.19 180 GLY B CA 1
ATOM 5055 C C . GLY B 1 180 ? 1.567 19.859 5.703 1 98.19 180 GLY B C 1
ATOM 5056 O O . GLY B 1 180 ? 1.619 18.781 6.297 1 98.19 180 GLY B O 1
ATOM 5057 N N . PHE B 1 181 ? 0.426 20.562 5.605 1 97.5 181 PHE B N 1
ATOM 5058 C CA . PHE B 1 181 ? -0.844 20.094 6.145 1 97.5 181 PHE B CA 1
ATOM 5059 C C . PHE B 1 181 ? -1.536 19.156 5.156 1 97.5 181 PHE B C 1
ATOM 5061 O O . PHE B 1 181 ? -1.575 19.422 3.957 1 97.5 181 PHE B O 1
ATOM 5068 N N . GLY B 1 182 ? -2.07 18.109 5.633 1 96.12 182 GLY B N 1
ATOM 5069 C CA . GLY B 1 182 ? -2.77 17.156 4.789 1 96.12 182 GLY B CA 1
ATOM 5070 C C . GLY B 1 182 ? -1.887 16.016 4.324 1 96.12 182 GLY B C 1
ATOM 5071 O O . GLY B 1 182 ? -2.385 15 3.84 1 96.12 182 GLY B O 1
ATOM 5072 N N . VAL B 1 183 ? -0.557 16.188 4.406 1 98.31 183 VAL B N 1
ATOM 5073 C CA . VAL B 1 183 ? 0.371 15.102 4.129 1 98.31 183 VAL B CA 1
ATOM 5074 C C . VAL B 1 183 ? 0.371 14.117 5.297 1 98.31 183 VAL B C 1
ATOM 5076 O O . VAL B 1 183 ? 0.919 14.406 6.363 1 98.31 183 VAL B O 1
ATOM 5079 N N . ASN B 1 184 ? -0.189 13 5.082 1 98 184 ASN B N 1
ATOM 5080 C CA . ASN B 1 184 ? -0.471 12.039 6.141 1 98 184 ASN B CA 1
ATOM 5081 C C . ASN B 1 184 ? 0.763 11.211 6.484 1 98 184 ASN B C 1
ATOM 5083 O O . ASN B 1 184 ? 1.767 11.258 5.773 1 98 184 ASN B O 1
ATOM 5087 N N . PRO B 1 185 ? 0.716 10.484 7.605 1 97.62 185 PRO B N 1
ATOM 5088 C CA . PRO B 1 185 ? 1.84 9.641 8.016 1 97.62 185 PRO B CA 1
ATOM 5089 C C . PRO B 1 185 ? 2.318 8.711 6.906 1 97.62 185 PRO B C 1
ATOM 5091 O O . PRO B 1 185 ? 3.523 8.594 6.668 1 97.62 185 PRO B O 1
ATOM 5094 N N . GLY B 1 186 ? 1.374 8.078 6.199 1 97.81 186 GLY B N 1
ATOM 5095 C CA . GLY B 1 186 ? 1.753 7.211 5.094 1 97.81 186 GLY B CA 1
ATOM 5096 C C . GLY B 1 186 ? 2.521 7.934 4.008 1 97.81 186 GLY B C 1
ATOM 5097 O O . GLY B 1 186 ? 3.445 7.371 3.412 1 97.81 186 GLY B O 1
ATOM 5098 N N . ASP B 1 187 ? 2.154 9.164 3.74 1 98.62 187 ASP B N 1
ATOM 5099 C CA . ASP B 1 187 ? 2.842 9.984 2.744 1 98.62 187 ASP B CA 1
ATOM 5100 C C . ASP B 1 187 ? 4.27 10.297 3.18 1 98.62 187 ASP B C 1
ATOM 5102 O O . ASP B 1 187 ? 5.199 10.227 2.373 1 98.62 187 ASP B O 1
ATOM 5106 N N . ILE B 1 188 ? 4.418 10.633 4.457 1 98.75 188 ILE B N 1
ATOM 5107 C CA . ILE B 1 188 ? 5.738 10.969 4.98 1 98.75 188 ILE B CA 1
ATOM 5108 C C . ILE B 1 188 ? 6.641 9.742 4.949 1 98.75 188 ILE B C 1
ATOM 5110 O O . ILE B 1 188 ? 7.816 9.836 4.586 1 98.75 188 ILE B O 1
ATOM 5114 N N . LEU B 1 189 ? 6.07 8.602 5.27 1 98.06 189 LEU B N 1
ATOM 5115 C CA . LEU B 1 189 ? 6.836 7.359 5.219 1 98.06 189 LEU B CA 1
ATOM 5116 C C . LEU B 1 189 ? 7.297 7.059 3.797 1 98.06 189 LEU B C 1
ATOM 5118 O O . LEU B 1 189 ? 8.398 6.555 3.588 1 98.06 189 LEU B O 1
ATOM 5122 N N . GLU B 1 190 ? 6.465 7.363 2.816 1 98.62 190 GLU B N 1
ATOM 5123 C CA . GLU B 1 190 ? 6.848 7.18 1.419 1 98.62 190 GLU B CA 1
ATOM 5124 C C . GLU B 1 190 ? 7.977 8.125 1.025 1 98.62 190 GLU B C 1
ATOM 5126 O O . GLU B 1 190 ? 8.891 7.738 0.3 1 98.62 190 GLU B O 1
ATOM 5131 N N . ILE B 1 191 ? 7.91 9.359 1.489 1 98.81 191 ILE B N 1
ATOM 5132 C CA . ILE B 1 191 ? 8.977 10.312 1.231 1 98.81 191 ILE B CA 1
ATOM 5133 C C . ILE B 1 191 ? 10.289 9.805 1.826 1 98.81 191 ILE B C 1
ATOM 5135 O O . ILE B 1 191 ? 11.336 9.844 1.172 1 98.81 191 ILE B O 1
ATOM 5139 N N . LYS B 1 192 ? 10.219 9.328 3.082 1 98.38 192 LYS B N 1
ATOM 5140 C CA . LYS B 1 192 ? 11.406 8.766 3.725 1 98.38 192 LYS B CA 1
ATOM 5141 C C . LYS B 1 192 ? 11.953 7.59 2.922 1 98.38 192 LYS B C 1
ATOM 5143 O O . LYS B 1 192 ? 13.172 7.457 2.762 1 98.38 192 LYS B O 1
ATOM 5148 N N . ARG B 1 193 ? 11.008 6.711 2.426 1 98 193 ARG B N 1
ATOM 5149 C CA . ARG B 1 193 ? 11.414 5.555 1.633 1 98 193 ARG B CA 1
ATOM 5150 C C . ARG B 1 193 ? 12.156 5.984 0.377 1 98 193 ARG B C 1
ATOM 5152 O O . ARG B 1 193 ? 13.195 5.41 0.035 1 98 193 ARG B O 1
ATOM 5159 N N . ILE B 1 194 ? 11.695 7.004 -0.309 1 98.69 194 ILE B N 1
ATOM 5160 C CA . ILE B 1 194 ? 12.32 7.531 -1.517 1 98.69 194 ILE B CA 1
ATOM 5161 C C . ILE B 1 194 ? 13.719 8.055 -1.187 1 98.69 194 ILE B C 1
A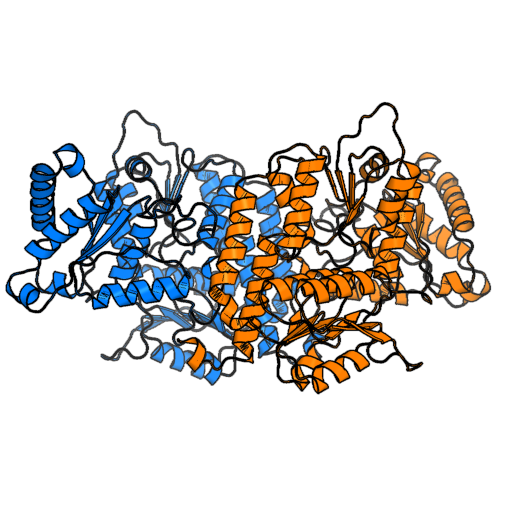TOM 5163 O O . ILE B 1 194 ? 14.688 7.75 -1.887 1 98.69 194 ILE B O 1
ATOM 5167 N N . LEU B 1 195 ? 13.812 8.805 -0.086 1 98.62 195 LEU B N 1
ATOM 5168 C CA . LEU B 1 195 ? 15.102 9.367 0.316 1 98.62 195 LEU B CA 1
ATOM 5169 C C . LEU B 1 195 ? 16.062 8.258 0.71 1 98.62 195 LEU B C 1
ATOM 5171 O O . LEU B 1 195 ? 17.266 8.336 0.401 1 98.62 195 LEU B O 1
ATOM 5175 N N . ASP B 1 196 ? 15.523 7.23 1.353 1 97.5 196 ASP B N 1
ATOM 5176 C CA . ASP B 1 196 ? 16.344 6.082 1.716 1 97.5 196 ASP B CA 1
ATOM 5177 C C . ASP B 1 196 ? 16.906 5.391 0.473 1 97.5 196 ASP B C 1
ATOM 5179 O O . ASP B 1 196 ? 18.031 4.887 0.49 1 97.5 196 ASP B O 1
ATOM 5183 N N . MET B 1 197 ? 16.156 5.336 -0.605 1 97.56 197 MET B N 1
ATOM 5184 C CA . MET B 1 197 ? 16.609 4.715 -1.848 1 97.56 197 MET B CA 1
ATOM 5185 C C . MET B 1 197 ? 17.797 5.469 -2.428 1 97.56 197 MET B C 1
ATOM 5187 O O . MET B 1 197 ? 18.641 4.875 -3.092 1 97.56 197 MET B O 1
ATOM 5191 N N . PHE B 1 198 ? 17.875 6.824 -2.172 1 98.12 198 PHE B N 1
ATOM 5192 C CA . PHE B 1 198 ? 19.016 7.633 -2.586 1 98.12 198 PHE B CA 1
ATOM 5193 C C . PHE B 1 198 ? 20.234 7.336 -1.714 1 98.12 198 PHE B C 1
ATOM 5195 O O . PHE B 1 198 ? 21.344 7.797 -2.008 1 98.12 198 PHE B O 1
ATOM 5202 N N . GLY B 1 199 ? 20.016 6.578 -0.594 1 97.12 199 GLY B N 1
ATOM 5203 C CA . GLY B 1 199 ? 21.094 6.32 0.361 1 97.12 199 GLY B CA 1
ATOM 5204 C C . GLY B 1 199 ? 21.234 7.41 1.403 1 97.12 199 GLY B C 1
ATOM 5205 O O . GLY B 1 199 ? 22.266 7.496 2.08 1 97.12 199 GLY B O 1
ATOM 5206 N N . LEU B 1 200 ? 20.219 8.25 1.521 1 98.19 200 LEU B N 1
ATOM 5207 C CA . LEU B 1 200 ? 20.234 9.336 2.496 1 98.19 200 LEU B CA 1
ATOM 5208 C C . LEU B 1 200 ? 19.734 8.859 3.854 1 98.19 200 LEU B C 1
ATOM 5210 O O . LEU B 1 200 ? 18.75 8.117 3.93 1 98.19 200 LEU B O 1
ATOM 5214 N N . LYS B 1 201 ? 20.438 9.25 4.875 1 97 201 LYS B N 1
ATOM 5215 C CA . LYS B 1 201 ? 20.094 8.82 6.227 1 97 201 LYS B CA 1
ATOM 5216 C C . LYS B 1 201 ? 19.344 9.914 6.98 1 97 201 LYS B C 1
ATOM 5218 O O . LYS B 1 201 ? 19.812 11.055 7.035 1 97 201 LYS B O 1
ATOM 5223 N N . GLU B 1 202 ? 18.188 9.586 7.574 1 96.44 202 GLU B N 1
ATOM 5224 C CA . GLU B 1 202 ? 17.391 10.523 8.359 1 96.44 202 GLU B CA 1
ATOM 5225 C C . GLU B 1 202 ? 18.188 11.047 9.555 1 96.44 202 GLU B C 1
ATOM 5227 O O . GLU B 1 202 ? 18.844 10.273 10.258 1 96.44 202 GLU B O 1
ATOM 5232 N N . GLY B 1 203 ? 18.156 12.281 9.844 1 93.62 203 GLY B N 1
ATOM 5233 C CA . GLY B 1 203 ? 18.875 12.898 10.938 1 93.62 203 GLY B CA 1
ATOM 5234 C C . GLY B 1 203 ? 20.266 13.359 10.547 1 93.62 203 GLY B C 1
ATOM 5235 O O . GLY B 1 203 ? 20.812 14.297 11.141 1 93.62 203 GLY B O 1
ATOM 5236 N N . GLU B 1 204 ? 20.844 12.719 9.516 1 95.12 204 GLU B N 1
ATOM 5237 C CA . GLU B 1 204 ? 22.203 13.047 9.078 1 95.12 204 GLU B CA 1
ATOM 5238 C C . GLU B 1 204 ? 22.188 13.758 7.73 1 95.12 204 GLU B C 1
ATOM 5240 O O . GLU B 1 204 ? 22.734 14.859 7.598 1 95.12 204 GLU B O 1
ATOM 5245 N N . ASP B 1 205 ? 21.469 13.133 6.797 1 97.62 205 ASP B N 1
ATOM 5246 C CA . ASP B 1 205 ? 21.453 13.672 5.438 1 97.62 205 ASP B CA 1
ATOM 5247 C C . ASP B 1 205 ? 20.172 14.461 5.168 1 97.62 205 ASP B C 1
ATOM 5249 O O . ASP B 1 205 ? 20.125 15.266 4.242 1 97.62 205 ASP B O 1
ATOM 5253 N N . TYR B 1 206 ? 19.141 14.141 5.949 1 98.5 206 TYR B N 1
ATOM 5254 C CA . TYR B 1 206 ? 17.906 14.898 5.805 1 98.5 206 TYR B CA 1
ATOM 5255 C C . TYR B 1 206 ? 17.125 14.914 7.109 1 98.5 206 TYR B C 1
ATOM 5257 O O . TYR B 1 206 ? 17.344 14.07 7.98 1 98.5 206 TYR B O 1
ATOM 5265 N N . SER B 1 207 ? 16.25 15.875 7.258 1 98.31 207 SER B N 1
ATOM 5266 C CA . SER B 1 207 ? 15.297 15.969 8.359 1 98.31 207 SER B CA 1
ATOM 5267 C C . SER B 1 207 ? 13.891 16.25 7.848 1 98.31 207 SER B C 1
ATOM 5269 O O . SER B 1 207 ? 13.703 17.062 6.941 1 98.31 207 SER B O 1
ATOM 5271 N N . ILE B 1 208 ? 12.992 15.5 8.344 1 98.81 208 ILE B N 1
ATOM 5272 C CA . ILE B 1 208 ? 11.586 15.867 8.172 1 98.81 208 IL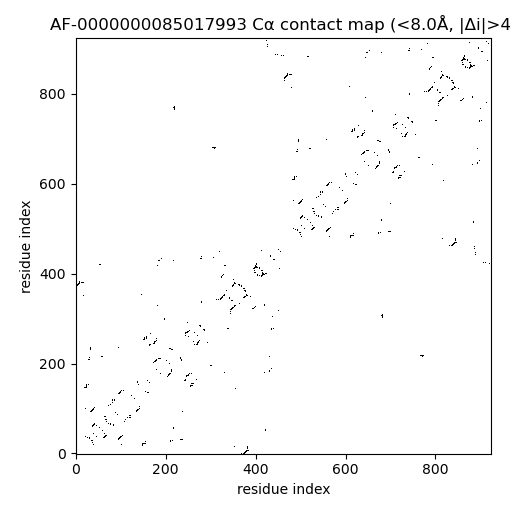E B CA 1
ATOM 5273 C C . ILE B 1 208 ? 11.156 16.797 9.297 1 98.81 208 ILE B C 1
ATOM 5275 O O . ILE B 1 208 ? 11.055 16.375 10.453 1 98.81 208 ILE B O 1
ATOM 5279 N N . LEU B 1 209 ? 10.961 18.031 8.93 1 98.75 209 LEU B N 1
ATOM 5280 C CA . LEU B 1 209 ? 10.477 18.969 9.938 1 98.75 209 LEU B CA 1
ATOM 5281 C C . LEU B 1 209 ? 8.969 18.844 10.117 1 98.75 209 LEU B C 1
ATOM 5283 O O . LEU B 1 209 ? 8.219 18.875 9.148 1 98.75 209 LEU B O 1
ATOM 5287 N N . PHE B 1 210 ? 8.492 18.672 11.422 1 98.69 210 PHE B N 1
ATOM 5288 C CA . PHE B 1 210 ? 7.098 18.422 11.773 1 98.69 210 PHE B CA 1
ATOM 5289 C C . PHE B 1 210 ? 6.656 17.047 11.32 1 98.69 210 PHE B C 1
ATOM 5291 O O . PHE B 1 210 ? 5.645 16.891 10.633 1 98.69 210 PHE B O 1
ATOM 5298 N N . ASP B 1 211 ? 7.367 16.031 11.688 1 98.56 211 ASP B N 1
ATOM 5299 C CA . ASP B 1 211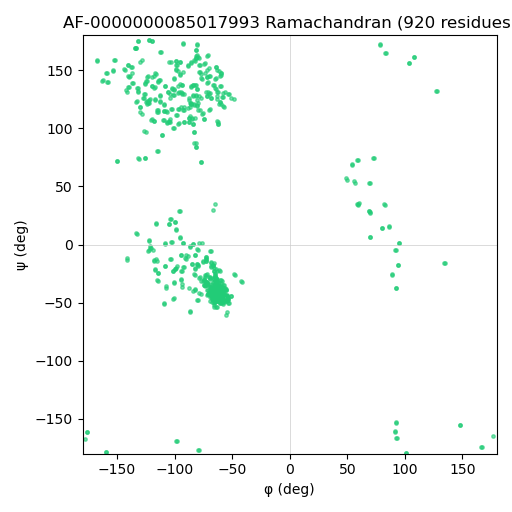 ? 7.195 14.648 11.242 1 98.56 211 ASP B CA 1
ATOM 5300 C C . ASP B 1 211 ? 6.117 13.938 12.062 1 98.56 211 ASP B C 1
ATOM 5302 O O . ASP B 1 211 ? 6.391 13.414 13.141 1 98.56 211 ASP B O 1
ATOM 5306 N N . ILE B 1 212 ? 4.953 13.773 11.484 1 97.62 212 ILE B N 1
ATOM 5307 C CA . ILE B 1 212 ? 3.855 13.156 12.219 1 97.62 212 ILE B CA 1
ATOM 5308 C C . ILE B 1 212 ? 3.807 11.656 11.914 1 97.62 212 ILE B C 1
ATOM 5310 O O . ILE B 1 212 ? 2.883 10.961 12.336 1 97.62 212 ILE B O 1
ATOM 5314 N N . SER B 1 213 ? 4.727 11.047 11.18 1 96.44 213 SER B N 1
ATOM 5315 C CA . SER B 1 213 ? 4.656 9.68 10.688 1 96.44 213 SER B CA 1
ATOM 5316 C C . SER B 1 213 ? 4.672 8.672 11.836 1 96.44 213 SER B C 1
ATOM 5318 O O . SER B 1 213 ? 4.113 7.582 11.719 1 96.44 213 SER B O 1
ATOM 5320 N N . GLU B 1 214 ? 5.309 9.062 12.961 1 91.88 214 GLU B N 1
ATOM 5321 C CA . GLU B 1 214 ? 5.402 8.109 14.07 1 91.88 214 GLU B CA 1
ATOM 5322 C C . GLU B 1 214 ? 4.754 8.68 15.336 1 91.88 214 GLU B C 1
ATOM 5324 O O . GLU B 1 214 ? 4.715 8.008 16.375 1 91.88 214 GLU B O 1
ATOM 5329 N N . THR B 1 215 ? 4.277 9.883 15.227 1 93.88 215 THR B N 1
ATOM 5330 C CA . THR B 1 215 ? 3.578 10.438 16.375 1 93.88 215 THR B CA 1
ATOM 5331 C C . THR B 1 215 ? 2.072 10.219 16.266 1 93.88 215 THR B C 1
ATOM 5333 O O . THR B 1 215 ? 1.376 10.078 17.266 1 93.88 215 THR B O 1
ATOM 5336 N N . LEU B 1 216 ? 1.618 10.195 14.992 1 94.38 216 LEU B N 1
ATOM 5337 C CA . LEU B 1 216 ? 0.182 10.039 14.789 1 94.38 216 LEU B CA 1
ATOM 5338 C C . LEU B 1 216 ? -0.126 8.734 14.062 1 94.38 216 LEU B C 1
ATOM 5340 O O . LEU B 1 216 ? -1.19 8.586 13.461 1 94.38 216 LEU B O 1
ATOM 5344 N N . TYR B 1 217 ? 0.765 7.812 14.039 1 93.69 217 TYR B N 1
ATOM 5345 C CA . TYR B 1 217 ? 0.644 6.461 13.508 1 93.69 217 TYR B CA 1
ATOM 5346 C C . TYR B 1 217 ? 1.536 5.492 14.273 1 93.69 217 TYR B C 1
ATOM 5348 O O . TYR B 1 217 ? 2.51 4.969 13.727 1 93.69 217 TYR B O 1
ATOM 5356 N N . GLN B 1 218 ? 1.099 5.238 15.5 1 90.69 218 GLN B N 1
ATOM 5357 C CA . GLN B 1 218 ? 1.923 4.461 16.422 1 90.69 218 GLN B CA 1
ATOM 5358 C C . GLN B 1 218 ? 1.455 3.012 16.5 1 90.69 218 GLN B C 1
ATOM 5360 O O . GLN B 1 218 ? 0.256 2.736 16.422 1 90.69 218 GLN B O 1
ATOM 5365 N N . PRO B 1 219 ? 2.373 2.111 16.609 1 91.44 219 PRO B N 1
ATOM 5366 C CA . PRO B 1 219 ? 2.012 0.712 16.844 1 91.44 219 PRO B CA 1
ATOM 5367 C C . PRO B 1 219 ? 1.492 0.469 18.266 1 91.44 219 PRO B C 1
ATOM 5369 O O . PRO B 1 219 ? 1.877 1.18 19.188 1 91.44 219 PRO B O 1
ATOM 5372 N N . LEU B 1 220 ? 0.552 -0.409 18.344 1 90.12 220 LEU B N 1
ATOM 5373 C CA . LEU B 1 220 ? 0.171 -0.909 19.672 1 90.12 220 LEU B CA 1
ATOM 5374 C C . LEU B 1 220 ? 1.105 -2.027 20.109 1 90.12 220 LEU B C 1
ATOM 5376 O O . LEU B 1 220 ? 0.983 -3.166 19.656 1 90.12 220 LEU B O 1
ATOM 5380 N N . ARG B 1 221 ? 2.115 -1.659 20.906 1 83.5 221 ARG B N 1
ATOM 5381 C CA . ARG B 1 221 ? 3.129 -2.6 21.375 1 83.5 221 ARG B CA 1
ATOM 5382 C C . ARG B 1 221 ? 3.441 -2.379 22.859 1 83.5 221 ARG B C 1
ATOM 5384 O O . ARG B 1 221 ? 3.352 -1.254 23.344 1 83.5 221 ARG B O 1
ATOM 5391 N N . GLU B 1 222 ? 3.799 -3.605 23.594 1 69.12 222 GLU B N 1
ATOM 5392 C CA . GLU B 1 222 ? 4.254 -3.51 24.969 1 69.12 222 GLU B CA 1
ATOM 5393 C C . GLU B 1 222 ? 5.684 -2.986 25.047 1 69.12 222 GLU B C 1
ATOM 5395 O O . GLU B 1 222 ? 6.469 -3.176 24.125 1 69.12 222 GLU B O 1
ATOM 5400 N N . PRO B 1 223 ? 5.969 -2.404 26.203 1 61.78 223 PRO B N 1
ATOM 5401 C CA . PRO B 1 223 ? 5.238 -1.877 27.359 1 61.78 223 PRO B CA 1
ATOM 5402 C C . PRO B 1 223 ? 4.664 -0.484 27.109 1 61.78 223 PRO B C 1
ATOM 5404 O O . PRO B 1 223 ? 5.309 0.344 26.453 1 61.78 223 PRO B O 1
ATOM 5407 N N . ILE B 1 224 ? 3.426 -0.386 27.234 1 58.47 224 ILE B N 1
ATOM 5408 C CA . ILE B 1 224 ? 2.838 0.948 27.297 1 58.47 224 ILE B CA 1
ATOM 5409 C C . ILE B 1 224 ? 3.309 1.663 28.562 1 58.47 224 ILE B C 1
ATOM 5411 O O . ILE B 1 224 ? 2.744 1.465 29.641 1 58.47 224 ILE B O 1
ATOM 5415 N N . LYS B 1 225 ? 4.531 1.438 29 1 53.62 225 LYS B N 1
ATOM 5416 C CA . LYS B 1 225 ? 4.969 1.769 30.344 1 53.62 225 LYS B CA 1
ATOM 5417 C C . LYS B 1 225 ? 4.723 3.24 30.672 1 53.62 225 LYS B C 1
ATOM 5419 O O . LYS B 1 225 ? 4.379 3.588 31.797 1 53.62 225 LYS B O 1
ATOM 5424 N N . GLU B 1 226 ? 5.32 4.23 29.922 1 55.69 226 GLU B N 1
ATOM 5425 C CA . GLU B 1 226 ? 5.652 5.5 30.562 1 55.69 226 GLU B CA 1
ATOM 5426 C C . GLU B 1 226 ? 4.469 6.461 30.531 1 55.69 226 GLU B C 1
ATOM 5428 O O . GLU B 1 226 ? 3.758 6.543 29.531 1 55.69 226 GLU B O 1
ATOM 5433 N N . ILE B 1 227 ? 3.9 6.703 31.703 1 58.84 227 ILE B N 1
ATOM 5434 C CA . ILE B 1 227 ? 3.027 7.852 31.922 1 58.84 227 ILE B CA 1
ATOM 5435 C C . ILE B 1 227 ? 3.863 9.062 32.344 1 58.84 227 ILE B C 1
ATOM 5437 O O . ILE B 1 227 ? 4.594 9.008 33.344 1 58.84 227 ILE B O 1
ATOM 5441 N N . PRO B 1 228 ? 3.846 10.141 31.531 1 61.75 228 PRO B N 1
ATOM 5442 C CA . PRO B 1 228 ? 3.102 10.453 30.312 1 61.75 228 PRO B CA 1
ATOM 5443 C C . PRO B 1 228 ? 3.658 9.742 29.078 1 61.75 228 PRO B C 1
ATOM 5445 O O . PRO B 1 228 ? 4.871 9.562 28.969 1 61.75 228 PRO B O 1
ATOM 5448 N N . TYR B 1 229 ? 2.791 9.383 28.281 1 67.88 229 TYR B N 1
ATOM 5449 C CA . TYR B 1 229 ? 3.145 8.648 27.078 1 67.88 229 TYR B CA 1
ATOM 5450 C C . TYR B 1 229 ? 3.535 9.602 25.953 1 67.88 229 TYR B C 1
ATOM 5452 O O . TYR B 1 229 ? 2.787 10.523 25.625 1 67.88 229 TYR B O 1
ATOM 5460 N N . TYR B 1 230 ? 4.883 9.617 25.625 1 78.62 230 TYR B N 1
ATOM 5461 C CA . TYR B 1 230 ? 5.309 10.289 24.406 1 78.62 230 TYR B CA 1
ATOM 5462 C C . TYR B 1 230 ? 5.59 9.273 23.297 1 78.62 230 TYR B C 1
ATOM 5464 O O . TYR B 1 230 ? 6.258 8.266 23.531 1 78.62 230 TYR B O 1
ATOM 5472 N N . PRO B 1 231 ? 5.039 9.664 22.172 1 82.31 231 PRO B N 1
ATOM 5473 C CA . PRO B 1 231 ? 5.418 8.82 21.031 1 82.31 231 PRO B CA 1
ATOM 5474 C C . PRO B 1 231 ? 6.918 8.844 20.766 1 82.31 231 PRO B C 1
ATOM 5476 O O . PRO B 1 231 ? 7.602 9.805 21.109 1 82.31 231 PRO B O 1
ATOM 5479 N N . LYS B 1 232 ? 7.441 7.75 20.25 1 82.56 232 LYS B N 1
ATOM 5480 C CA . LYS B 1 232 ? 8.867 7.633 19.938 1 82.56 232 LYS B CA 1
ATOM 5481 C C . LYS B 1 232 ? 9.258 8.547 18.781 1 82.56 232 LYS B C 1
ATOM 5483 O O . LYS B 1 232 ? 10.398 9.008 18.719 1 82.56 232 LYS B O 1
ATOM 5488 N N . GLY B 1 233 ? 8.406 8.992 18 1 91 233 GLY B N 1
ATOM 5489 C CA . GLY B 1 233 ? 8.742 9.727 16.781 1 91 233 GLY B CA 1
ATOM 5490 C C . GLY B 1 233 ? 8.656 11.234 16.953 1 91 233 GLY B C 1
ATOM 5491 O O . GLY B 1 233 ? 8.805 11.742 18.062 1 91 233 GLY B O 1
ATOM 5492 N N . GLY B 1 234 ? 8.719 11.945 15.844 1 96.12 234 GLY B N 1
ATOM 5493 C CA . GLY B 1 234 ? 8.695 13.398 15.828 1 96.12 234 GLY B CA 1
ATOM 5494 C C . GLY B 1 234 ? 10.055 14.016 15.578 1 96.12 234 GLY B C 1
ATOM 5495 O O . GLY B 1 234 ? 11.086 13.398 15.875 1 96.12 234 GLY B O 1
ATOM 5496 N N . THR B 1 235 ? 10.023 15.211 15.078 1 98.19 235 THR B N 1
ATOM 5497 C CA . THR B 1 235 ? 11.266 15.93 14.805 1 98.19 235 THR B CA 1
ATOM 5498 C C . THR B 1 235 ? 11.867 16.484 16.094 1 98.19 235 THR B C 1
ATOM 5500 O O . THR B 1 235 ? 11.18 17.188 16.844 1 98.19 235 THR B O 1
ATOM 5503 N N . LYS B 1 236 ? 13.062 16.203 16.375 1 97.75 236 LYS B N 1
ATOM 5504 C CA . LYS B 1 236 ? 13.727 16.75 17.562 1 97.75 236 LYS B CA 1
ATOM 5505 C C . LYS B 1 236 ? 13.992 18.234 17.406 1 97.75 236 LYS B C 1
ATOM 5507 O O . LYS B 1 236 ? 14.211 18.719 16.297 1 97.75 236 LYS B O 1
ATOM 5512 N N . VAL B 1 237 ? 14.023 18.938 18.547 1 98.06 237 VAL B N 1
ATOM 5513 C CA . VAL B 1 237 ? 14.258 20.375 18.562 1 98.06 237 VAL B CA 1
ATOM 5514 C C . VAL B 1 237 ? 15.594 20.703 17.891 1 98.06 237 VAL B C 1
ATOM 5516 O O . VAL B 1 237 ? 15.703 21.688 17.156 1 98.06 237 VAL B O 1
ATOM 5519 N N . GLU B 1 238 ? 16.594 19.828 18.047 1 97.19 238 GLU B N 1
ATOM 5520 C CA . GLU B 1 238 ? 17.938 20.031 17.5 1 97.19 238 GLU B CA 1
ATOM 5521 C C . GLU B 1 238 ? 17.922 20.078 15.984 1 97.19 238 GLU B C 1
ATOM 5523 O O . GLU B 1 238 ? 18.734 20.766 15.367 1 97.19 238 GLU B O 1
ATOM 5528 N N . GLU B 1 239 ? 16.969 19.375 15.398 1 97.88 239 GLU B N 1
ATOM 5529 C CA . GLU B 1 239 ? 16.891 19.344 13.938 1 97.88 239 GLU B CA 1
ATOM 5530 C C . GLU B 1 239 ? 16.359 20.672 13.398 1 97.88 239 GLU B C 1
ATOM 5532 O O . GLU B 1 239 ? 16.734 21.094 12.297 1 97.88 239 GLU B O 1
ATOM 5537 N N . PHE B 1 240 ? 15.492 21.328 14.172 1 98.38 240 PHE B N 1
ATOM 5538 C CA . PHE B 1 240 ? 15.039 22.672 13.797 1 98.38 240 PHE B CA 1
ATOM 5539 C C . PHE B 1 240 ? 16.172 23.688 13.922 1 98.38 240 PHE B C 1
ATOM 5541 O O . PHE B 1 240 ? 16.312 24.562 13.078 1 98.38 240 PHE B O 1
ATOM 5548 N N . VAL B 1 241 ? 16.953 23.531 15 1 97.81 241 VAL B N 1
ATOM 5549 C CA . VAL B 1 241 ? 18.094 24.422 15.219 1 97.81 241 VAL B CA 1
ATOM 5550 C C . VAL B 1 241 ? 19.062 24.328 14.031 1 97.81 241 VAL B C 1
ATOM 5552 O O . VAL B 1 241 ? 19.562 25.328 13.547 1 97.81 241 VAL B O 1
ATOM 5555 N N . ASP B 1 242 ? 19.203 23.172 13.5 1 97.62 242 ASP B N 1
ATOM 5556 C CA . ASP B 1 242 ? 20.172 22.891 12.445 1 97.62 242 ASP B CA 1
ATOM 5557 C C . ASP B 1 242 ? 19.594 23.188 11.07 1 97.62 242 ASP B C 1
ATOM 5559 O O . ASP B 1 242 ? 20.281 23.031 10.055 1 97.62 242 ASP B O 1
ATOM 5563 N N . ALA B 1 243 ? 18.359 23.594 10.984 1 98.19 243 ALA B N 1
ATOM 5564 C CA . ALA B 1 243 ? 17.656 23.766 9.711 1 98.19 243 ALA B CA 1
ATOM 5565 C C . ALA B 1 243 ? 18.297 24.875 8.883 1 98.19 243 ALA B C 1
ATOM 5567 O O . ALA B 1 243 ? 18.234 24.859 7.652 1 98.19 243 ALA B O 1
ATOM 5568 N N . ALA B 1 244 ? 18.984 25.812 9.508 1 97.81 244 ALA B N 1
ATOM 5569 C CA . ALA B 1 244 ? 19.625 26.953 8.844 1 97.81 244 ALA B CA 1
ATOM 5570 C C . ALA B 1 244 ? 20.906 26.516 8.125 1 97.81 244 ALA B C 1
ATOM 5572 O O . ALA B 1 244 ? 21.438 27.266 7.301 1 97.81 244 ALA B O 1
ATOM 5573 N N . ASN B 1 245 ? 21.375 25.344 8.43 1 97.5 245 ASN B N 1
ATOM 5574 C CA . ASN B 1 245 ? 22.625 24.859 7.852 1 97.5 245 ASN B CA 1
ATOM 5575 C C . ASN B 1 245 ? 22.359 23.828 6.758 1 97.5 245 ASN B C 1
ATOM 5577 O O . ASN B 1 245 ? 23.219 22.984 6.469 1 97.5 245 ASN B O 1
ATOM 5581 N N . ALA B 1 246 ? 21.188 23.828 6.172 1 97.88 246 ALA B N 1
ATOM 5582 C CA . ALA B 1 246 ? 20.781 22.859 5.168 1 97.88 246 ALA B CA 1
ATOM 5583 C C . ALA B 1 246 ? 21.219 23.281 3.773 1 97.88 246 ALA B C 1
ATOM 5585 O O . ALA B 1 246 ? 21.469 24.469 3.525 1 97.88 246 ALA B O 1
ATOM 5586 N N . LYS B 1 247 ? 21.328 22.297 2.898 1 97.69 247 LYS B N 1
ATOM 5587 C CA . LYS B 1 247 ? 21.609 22.531 1.484 1 97.69 247 LYS B CA 1
ATOM 5588 C C . LYS B 1 247 ? 20.375 23.109 0.779 1 97.69 247 LYS B C 1
ATOM 5590 O O . LYS B 1 247 ? 20.516 23.891 -0.173 1 97.69 247 LYS B O 1
ATOM 5595 N N . ALA B 1 248 ? 19.281 22.703 1.243 1 98.69 248 ALA B N 1
ATOM 5596 C CA . ALA B 1 248 ? 18.016 23.141 0.656 1 98.69 248 ALA B CA 1
ATOM 5597 C C . ALA B 1 248 ? 16.844 22.766 1.561 1 98.69 248 ALA B C 1
ATOM 5599 O O . ALA B 1 248 ? 16.969 21.922 2.445 1 98.69 248 ALA B O 1
ATOM 5600 N N . THR B 1 249 ? 15.742 23.453 1.383 1 98.81 249 THR B N 1
ATOM 5601 C CA . THR B 1 249 ? 14.469 23.125 2.018 1 98.81 249 THR B CA 1
ATOM 5602 C C . THR B 1 249 ? 13.422 22.766 0.969 1 98.81 249 THR B C 1
ATOM 5604 O O . THR B 1 249 ? 13.203 23.516 0.016 1 98.81 249 THR B O 1
ATOM 5607 N N . PHE B 1 250 ? 12.852 21.625 1.11 1 98.88 250 PHE B N 1
ATOM 5608 C CA . PHE B 1 250 ? 11.727 21.219 0.285 1 98.88 250 PHE B CA 1
ATOM 5609 C C . PHE B 1 250 ? 10.414 21.375 1.043 1 98.88 250 PHE B C 1
ATOM 5611 O O . PHE B 1 250 ? 10.078 20.562 1.899 1 98.88 250 PHE B O 1
ATOM 5618 N N . ALA B 1 251 ? 9.68 22.422 0.801 1 98.75 251 ALA B N 1
ATOM 5619 C CA . ALA B 1 251 ? 8.312 22.578 1.296 1 98.75 251 ALA B CA 1
ATOM 5620 C C . ALA B 1 251 ? 7.309 21.953 0.335 1 98.75 251 ALA B C 1
ATOM 5622 O O . ALA B 1 251 ? 6.953 22.547 -0.681 1 98.75 251 ALA B O 1
ATOM 5623 N N . LEU B 1 252 ? 6.742 20.797 0.674 1 98.69 252 LEU B N 1
ATOM 5624 C CA . LEU B 1 252 ? 5.902 20.047 -0.251 1 98.69 252 LEU B CA 1
ATOM 5625 C C . LEU B 1 252 ? 4.59 20.766 -0.515 1 98.69 252 LEU B C 1
ATOM 5627 O O . LEU B 1 252 ? 4.02 20.656 -1.604 1 98.69 252 LEU B O 1
ATOM 5631 N N . CYS B 1 253 ? 4.098 21.438 0.502 1 97.88 253 CYS B N 1
ATOM 5632 C CA . CYS B 1 253 ? 2.941 22.312 0.36 1 97.88 253 CYS B CA 1
ATOM 5633 C C . CYS B 1 253 ? 3.348 23.781 0.483 1 97.88 253 CYS B C 1
ATOM 5635 O O . CYS B 1 253 ? 3.588 24.266 1.588 1 97.88 253 CYS B O 1
ATOM 5637 N N . LYS B 1 254 ? 3.34 24.453 -0.572 1 97.12 254 LYS B N 1
ATOM 5638 C CA . LYS B 1 254 ? 3.752 25.844 -0.573 1 97.12 254 LYS B CA 1
ATOM 5639 C C . LYS B 1 254 ? 2.869 26.688 0.35 1 97.12 254 LYS B C 1
ATOM 5641 O O . LYS B 1 254 ? 3.35 27.609 1.012 1 97.12 254 LYS B O 1
ATOM 5646 N N . HIS B 1 255 ? 1.572 26.375 0.426 1 96.25 255 HIS B N 1
ATOM 5647 C CA . HIS B 1 255 ? 0.625 27.141 1.223 1 96.25 255 HIS B CA 1
ATOM 5648 C C . HIS B 1 255 ? 0.688 26.75 2.693 1 96.25 255 HIS B C 1
ATOM 5650 O O . HIS B 1 255 ? 0.135 27.438 3.553 1 96.25 255 HIS B O 1
ATOM 5656 N N . ALA B 1 256 ? 1.262 25.625 3.02 1 96.69 256 ALA B N 1
ATOM 5657 C CA . ALA B 1 256 ? 1.379 25.094 4.375 1 96.69 256 ALA B CA 1
ATOM 5658 C C . ALA B 1 256 ? 2.809 24.641 4.664 1 96.69 256 ALA B C 1
ATOM 5660 O O . ALA B 1 256 ? 3.057 23.469 4.922 1 96.69 256 ALA B O 1
ATOM 5661 N N . GLY B 1 257 ? 3.68 25.531 4.871 1 97.06 257 GLY B N 1
ATOM 5662 C CA . GLY B 1 257 ? 5.094 25.266 5.094 1 97.06 257 GLY B CA 1
ATOM 5663 C C . GLY B 1 257 ? 6.004 26.172 4.297 1 97.06 257 GLY B C 1
ATOM 5664 O O . GLY B 1 257 ? 7.188 26.297 4.613 1 97.06 257 GLY B O 1
ATOM 5665 N N . GLY B 1 258 ? 5.477 26.844 3.289 1 97.5 258 GLY B N 1
ATOM 5666 C CA . GLY B 1 258 ? 6.246 27.734 2.439 1 97.5 258 GLY B CA 1
ATOM 5667 C C . GLY B 1 258 ? 6.824 28.922 3.189 1 97.5 258 GLY B C 1
ATOM 5668 O O . GLY B 1 258 ? 7.926 29.375 2.881 1 97.5 258 GLY B O 1
ATOM 5669 N N . ALA B 1 259 ? 6.098 29.438 4.18 1 97.62 259 ALA B N 1
ATOM 5670 C CA . ALA B 1 259 ? 6.57 30.594 4.949 1 97.62 259 ALA B CA 1
ATOM 5671 C C . ALA B 1 259 ? 7.848 30.25 5.711 1 97.62 259 ALA B C 1
ATOM 5673 O O . ALA B 1 259 ? 8.75 31.094 5.82 1 97.62 259 ALA B O 1
ATOM 5674 N N . GLY B 1 260 ? 7.902 29.016 6.27 1 98.56 260 GLY B N 1
ATOM 5675 C CA . GLY B 1 260 ? 9.125 28.578 6.926 1 98.56 260 GLY B CA 1
ATOM 5676 C C . GLY B 1 260 ? 10.297 28.438 5.969 1 98.56 260 GLY B C 1
ATOM 5677 O O . GLY B 1 260 ? 11.406 28.891 6.273 1 98.56 260 GLY B O 1
ATOM 5678 N N . ALA B 1 261 ? 10.047 27.859 4.844 1 98.69 261 ALA B N 1
ATOM 5679 C CA . ALA B 1 261 ? 11.078 27.719 3.826 1 98.69 261 ALA B CA 1
ATOM 5680 C C . ALA B 1 261 ? 11.578 29.078 3.352 1 98.69 261 ALA B C 1
ATOM 5682 O O . ALA B 1 261 ? 12.781 29.281 3.172 1 98.69 261 ALA B O 1
ATOM 5683 N N . LEU B 1 262 ? 10.656 29.969 3.113 1 98.44 262 LEU B N 1
ATOM 5684 C CA . LEU B 1 262 ? 11.008 31.312 2.67 1 98.44 262 LEU B CA 1
ATOM 5685 C C . LEU B 1 262 ? 11.852 32.031 3.717 1 98.44 262 LEU B C 1
ATOM 5687 O O . LEU B 1 262 ? 12.797 32.75 3.375 1 98.44 262 LEU B O 1
ATOM 5691 N N . TYR B 1 263 ? 11.492 31.875 4.969 1 98.62 263 TYR B N 1
ATOM 5692 C CA . TYR B 1 263 ? 12.273 32.469 6.047 1 98.62 263 TYR B CA 1
ATOM 5693 C C . TYR B 1 263 ? 13.719 32 6 1 98.62 263 TYR B C 1
ATOM 5695 O O . TYR B 1 263 ? 14.656 32.812 6.078 1 98.62 263 TYR B O 1
ATOM 5703 N N . LEU B 1 264 ? 13.93 30.656 5.898 1 98.56 264 LEU B N 1
ATOM 5704 C CA . LEU B 1 264 ? 15.273 30.078 5.832 1 98.56 264 LEU B CA 1
ATOM 5705 C C . LEU B 1 264 ? 16.031 30.609 4.609 1 98.56 264 LEU B C 1
ATOM 5707 O O . LEU B 1 264 ? 17.234 30.859 4.676 1 98.56 264 LEU B O 1
ATOM 5711 N N . GLN B 1 265 ? 15.281 30.719 3.521 1 98.5 265 GLN B N 1
ATOM 5712 C CA . GLN B 1 265 ? 15.891 31.219 2.291 1 98.5 265 GLN B CA 1
ATOM 5713 C C . GLN B 1 265 ? 16.344 32.656 2.449 1 98.5 265 GLN B C 1
ATOM 5715 O O . GLN B 1 265 ? 17.469 33.031 2.076 1 98.5 265 GLN B O 1
ATOM 5720 N N . ARG B 1 266 ? 15.508 33.531 2.982 1 98.25 266 ARG B N 1
ATOM 5721 C CA . ARG B 1 266 ? 15.773 34.969 3.088 1 98.25 266 ARG B CA 1
ATOM 5722 C C . ARG B 1 266 ? 16.844 35.25 4.141 1 98.25 266 ARG B C 1
ATOM 5724 O O . ARG B 1 266 ? 17.766 36.031 3.9 1 98.25 266 ARG B O 1
ATOM 5731 N N . LYS B 1 267 ? 16.734 34.594 5.242 1 97.81 267 LYS B N 1
ATOM 5732 C CA . LYS B 1 267 ? 17.609 34.906 6.375 1 97.81 267 LYS B CA 1
ATOM 5733 C C . LYS B 1 267 ? 18.938 34.188 6.273 1 97.81 267 LYS B C 1
ATOM 5735 O O . LYS B 1 267 ? 19.984 34.719 6.621 1 97.81 267 LYS B O 1
ATOM 5740 N N . TYR B 1 268 ? 18.938 32.938 5.84 1 97.25 268 TYR B N 1
ATOM 5741 C CA . TYR B 1 268 ? 20.125 32.094 5.914 1 97.25 268 TYR B CA 1
ATOM 5742 C C . TYR B 1 268 ? 20.562 31.656 4.523 1 97.25 268 TYR B C 1
ATOM 5744 O O . TYR B 1 268 ? 21.5 30.875 4.387 1 97.25 268 TYR B O 1
ATOM 5752 N N . LYS B 1 269 ? 19.812 31.984 3.463 1 96.44 269 LYS B N 1
ATOM 5753 C CA . LYS B 1 269 ? 20.125 31.719 2.064 1 96.44 269 LYS B CA 1
ATOM 5754 C C . LYS B 1 269 ? 20.031 30.234 1.752 1 96.44 269 LYS B C 1
ATOM 5756 O O . LYS B 1 269 ? 20.812 29.703 0.96 1 96.44 269 LYS B O 1
ATOM 5761 N N . VAL B 1 270 ? 19.234 29.531 2.469 1 98.06 270 VAL B N 1
ATOM 5762 C CA . VAL B 1 270 ? 18.938 28.141 2.15 1 98.06 270 VAL B CA 1
ATOM 5763 C C . VAL B 1 270 ? 17.938 28.078 1.003 1 98.06 270 VAL B C 1
ATOM 5765 O O . VAL B 1 270 ? 16.781 28.516 1.147 1 98.06 270 VAL B O 1
ATOM 5768 N N . PRO B 1 271 ? 18.297 27.547 -0.15 1 98.25 271 PRO B N 1
ATOM 5769 C CA . PRO B 1 271 ? 17.375 27.5 -1.279 1 98.25 271 PRO B CA 1
ATOM 5770 C C . PRO B 1 271 ? 16.094 26.719 -0.962 1 98.25 271 PRO B C 1
ATOM 5772 O O . PRO B 1 271 ? 16.156 25.719 -0.243 1 98.25 271 PRO B O 1
ATOM 5775 N N . ALA B 1 272 ? 14.984 27.141 -1.562 1 98.5 272 ALA B N 1
ATOM 5776 C CA . ALA B 1 272 ? 13.695 26.5 -1.308 1 98.5 272 ALA B CA 1
ATOM 5777 C C . ALA B 1 272 ? 13.133 25.875 -2.582 1 98.5 272 ALA B C 1
ATOM 5779 O O . ALA B 1 272 ? 13.242 26.453 -3.664 1 98.5 272 ALA B O 1
ATOM 5780 N N . TYR B 1 273 ? 12.617 24.688 -2.525 1 98.44 273 TYR B N 1
ATOM 5781 C CA . TYR B 1 273 ? 11.891 23.969 -3.566 1 98.44 273 TYR B CA 1
ATOM 5782 C C . TYR B 1 273 ? 10.469 23.641 -3.117 1 98.44 273 TYR B C 1
ATOM 5784 O O . TYR B 1 273 ? 10.219 23.438 -1.929 1 98.44 273 TYR B O 1
ATOM 5792 N N . TYR B 1 274 ? 9.531 23.688 -4.039 1 97.69 274 TYR B N 1
ATOM 5793 C CA . TYR B 1 274 ? 8.125 23.5 -3.688 1 97.69 274 TYR B CA 1
ATOM 5794 C C . TYR B 1 274 ? 7.473 22.438 -4.574 1 97.69 274 TYR B C 1
ATOM 5796 O O . TYR B 1 274 ? 7.988 22.125 -5.648 1 97.69 274 TYR B O 1
ATOM 5804 N N . GLY B 1 275 ? 6.301 21.859 -4.008 1 97.19 275 GLY B N 1
ATOM 5805 C CA . GLY B 1 275 ? 5.488 20.969 -4.82 1 97.19 275 GLY B CA 1
ATOM 5806 C C . GLY B 1 275 ? 5.211 19.625 -4.156 1 97.19 275 GLY B C 1
ATOM 5807 O O . GLY B 1 275 ? 6.125 19 -3.619 1 97.19 275 GLY B O 1
ATOM 5808 N N . LEU B 1 276 ? 3.959 19.219 -4.168 1 97.81 276 LEU B N 1
ATOM 5809 C CA . LEU B 1 276 ? 3.553 17.906 -3.68 1 97.81 276 LEU B CA 1
ATOM 5810 C C . LEU B 1 276 ? 3.811 16.844 -4.73 1 97.81 276 LEU B C 1
ATOM 5812 O O . LEU B 1 276 ? 3.299 16.922 -5.848 1 97.81 276 LEU B O 1
ATOM 5816 N N . PRO B 1 277 ? 4.633 15.859 -4.434 1 98.69 277 PRO B N 1
ATOM 5817 C CA . PRO B 1 277 ? 4.98 14.867 -5.445 1 98.69 277 PRO B CA 1
ATOM 5818 C C . PRO B 1 277 ? 3.875 13.836 -5.664 1 98.69 277 PRO B C 1
ATOM 5820 O O . PRO B 1 277 ? 4.051 12.656 -5.34 1 98.69 277 PRO B O 1
ATOM 5823 N N . ILE B 1 278 ? 2.797 14.219 -6.258 1 98.75 278 ILE B N 1
ATOM 5824 C CA . ILE B 1 278 ? 1.707 13.359 -6.695 1 98.75 278 ILE B CA 1
ATOM 5825 C C . ILE B 1 278 ? 1.641 13.344 -8.219 1 98.75 278 ILE B C 1
ATOM 5827 O O . ILE B 1 278 ? 1.615 14.398 -8.859 1 98.75 278 ILE B O 1
ATOM 5831 N N . GLY B 1 279 ? 1.613 12.172 -8.781 1 98.62 279 GLY B N 1
ATOM 5832 C CA . GLY B 1 279 ? 1.625 12.047 -10.234 1 98.62 279 GLY B CA 1
ATOM 5833 C C . GLY B 1 279 ? 3.021 11.906 -10.805 1 98.62 279 GLY B C 1
ATOM 5834 O O . GLY B 1 279 ? 3.979 11.656 -10.07 1 98.62 279 GLY B O 1
ATOM 5835 N N . ILE B 1 280 ? 3.184 12.062 -12.094 1 98.44 280 ILE B N 1
ATOM 5836 C CA . ILE B 1 280 ? 4.445 11.797 -12.781 1 98.44 280 ILE B CA 1
ATOM 5837 C C . ILE B 1 280 ? 5.328 13.039 -12.734 1 98.44 280 ILE B C 1
ATOM 5839 O O . ILE B 1 280 ? 6.391 13.031 -12.109 1 98.44 280 ILE B O 1
ATOM 5843 N N . LYS B 1 281 ? 4.859 14.109 -13.234 1 98.44 281 LYS B N 1
ATOM 5844 C CA . LYS B 1 281 ? 5.672 15.312 -13.359 1 98.44 281 LYS B CA 1
ATOM 5845 C C . LYS B 1 281 ? 6.07 15.859 -11.992 1 98.44 281 LYS B C 1
ATOM 5847 O O . LYS B 1 281 ? 7.234 16.203 -11.773 1 98.44 281 LYS B O 1
ATOM 5852 N N . ASN B 1 282 ? 5.102 15.984 -11.094 1 98.69 282 ASN B N 1
ATOM 5853 C CA . ASN B 1 282 ? 5.402 16.5 -9.766 1 98.69 282 ASN B CA 1
ATOM 5854 C C . ASN B 1 282 ? 6.434 15.641 -9.047 1 98.69 282 ASN B C 1
ATOM 5856 O O . ASN B 1 282 ? 7.32 16.156 -8.367 1 98.69 282 ASN B O 1
ATOM 5860 N N . THR B 1 283 ? 6.316 14.305 -9.164 1 98.88 283 THR B N 1
ATOM 5861 C CA . THR B 1 283 ? 7.273 13.398 -8.547 1 98.88 283 THR B CA 1
ATOM 5862 C C . THR B 1 283 ? 8.633 13.477 -9.242 1 98.88 283 THR B C 1
ATOM 5864 O O . THR B 1 283 ? 9.672 13.445 -8.586 1 98.88 283 THR B O 1
ATOM 5867 N N . ASP B 1 284 ? 8.617 13.586 -10.609 1 98.81 284 ASP B N 1
ATOM 5868 C CA . ASP B 1 284 ? 9.859 13.797 -11.344 1 98.81 284 ASP B CA 1
ATOM 5869 C C . ASP B 1 284 ? 10.617 15.008 -10.805 1 98.81 284 ASP B C 1
ATOM 5871 O O . ASP B 1 284 ? 11.82 14.93 -10.531 1 98.81 284 ASP B O 1
ATOM 5875 N N . ASP B 1 285 ? 9.898 16.078 -10.688 1 98.75 285 ASP B N 1
ATOM 5876 C CA . ASP B 1 285 ? 10.523 17.312 -10.227 1 98.75 285 ASP B CA 1
ATOM 5877 C C . ASP B 1 285 ? 11.133 17.141 -8.836 1 98.75 285 ASP B C 1
ATOM 5879 O O . ASP B 1 285 ? 12.242 17.609 -8.578 1 98.75 285 ASP B O 1
ATOM 5883 N N . PHE B 1 286 ? 10.43 16.516 -7.977 1 98.81 286 PHE B N 1
ATOM 5884 C CA . PHE B 1 286 ? 10.922 16.25 -6.625 1 98.81 286 PHE B CA 1
ATOM 5885 C C . PHE B 1 286 ? 12.203 15.43 -6.656 1 98.81 286 PHE B C 1
ATOM 5887 O O . PHE B 1 286 ? 13.195 15.805 -6.031 1 98.81 286 PHE B O 1
ATOM 5894 N N . ILE B 1 287 ? 12.188 14.305 -7.422 1 98.75 287 ILE B N 1
ATOM 5895 C CA . ILE B 1 287 ? 13.305 13.375 -7.512 1 98.75 287 ILE B CA 1
ATOM 5896 C C . ILE B 1 287 ? 14.5 14.055 -8.164 1 98.75 287 ILE B C 1
ATOM 5898 O O . ILE B 1 287 ? 15.633 13.938 -7.684 1 98.75 287 ILE B O 1
ATOM 5902 N N . ILE B 1 288 ? 14.297 14.766 -9.273 1 98.75 288 ILE B N 1
ATOM 5903 C CA . ILE B 1 288 ? 15.359 15.453 -9.992 1 98.75 288 ILE B CA 1
ATOM 5904 C C . ILE B 1 288 ? 15.992 16.516 -9.094 1 98.75 288 ILE B C 1
ATOM 5906 O O . ILE B 1 288 ? 17.219 16.656 -9.055 1 98.75 288 ILE B O 1
ATOM 5910 N N . ASN B 1 289 ? 15.172 17.266 -8.359 1 98.69 289 ASN B N 1
ATOM 5911 C CA . ASN B 1 289 ? 15.695 18.312 -7.473 1 98.69 289 ASN B CA 1
ATOM 5912 C C . ASN B 1 289 ? 16.5 17.719 -6.32 1 98.69 289 ASN B C 1
ATOM 5914 O O . ASN B 1 289 ? 17.5 18.281 -5.898 1 98.69 289 ASN B O 1
ATOM 5918 N N . ILE B 1 290 ? 16.047 16.578 -5.746 1 98.56 290 ILE B N 1
ATOM 5919 C CA . ILE B 1 290 ? 16.828 15.891 -4.715 1 98.56 290 ILE B CA 1
ATOM 5920 C C . ILE B 1 290 ? 18.188 15.508 -5.273 1 98.56 290 ILE B C 1
ATOM 5922 O O . ILE B 1 290 ? 19.219 15.727 -4.625 1 98.56 290 ILE B O 1
ATOM 5926 N N . ALA B 1 291 ? 18.172 14.898 -6.48 1 98.56 291 ALA B N 1
ATOM 5927 C CA . ALA B 1 291 ? 19.422 14.5 -7.121 1 98.56 291 ALA B CA 1
ATOM 5928 C C . ALA B 1 291 ? 20.344 15.695 -7.324 1 98.56 291 ALA B C 1
ATOM 5930 O O . ALA B 1 291 ? 21.547 15.617 -7.039 1 98.56 291 ALA B O 1
ATOM 5931 N N . LYS B 1 292 ? 19.797 16.797 -7.773 1 98.12 292 LYS B N 1
ATOM 5932 C CA . LYS B 1 292 ? 20.562 18.016 -8.039 1 98.12 292 LYS B CA 1
ATOM 5933 C C . LYS B 1 292 ? 21.172 18.562 -6.758 1 98.12 292 LYS B C 1
ATOM 5935 O O . LYS B 1 292 ? 22.359 18.906 -6.727 1 98.12 292 LYS B O 1
ATOM 5940 N N . VAL B 1 293 ? 20.438 18.625 -5.676 1 98 293 VAL B N 1
ATOM 5941 C CA . VAL B 1 293 ? 20.859 19.234 -4.418 1 98 293 VAL B CA 1
ATOM 5942 C C . VAL B 1 293 ? 21.906 18.359 -3.736 1 98 293 VAL B C 1
ATOM 5944 O O . VAL B 1 293 ? 22.844 18.859 -3.117 1 98 293 VAL B O 1
ATOM 5947 N N . THR B 1 294 ? 21.766 17.047 -3.873 1 97.25 294 THR B N 1
ATOM 5948 C CA . THR B 1 294 ? 22.641 16.125 -3.15 1 97.25 294 THR B CA 1
ATOM 5949 C C . THR B 1 294 ? 23.828 15.727 -4.016 1 97.25 294 THR B C 1
ATOM 5951 O O . THR B 1 294 ? 24.828 15.219 -3.502 1 97.25 294 THR B O 1
ATOM 5954 N N . GLY B 1 295 ? 23.688 15.844 -5.312 1 97.19 295 GLY B N 1
ATOM 5955 C CA . GLY B 1 295 ? 24.734 15.391 -6.227 1 97.19 295 GLY B CA 1
ATOM 5956 C C . GLY B 1 295 ? 24.719 13.891 -6.457 1 97.19 295 GLY B C 1
ATOM 5957 O O . GLY B 1 295 ? 25.656 13.336 -7.027 1 97.19 295 GLY B O 1
ATOM 5958 N N . LEU B 1 296 ? 23.641 13.258 -6.07 1 97.69 296 LEU B N 1
ATOM 5959 C CA . LEU B 1 296 ? 23.531 11.812 -6.195 1 97.69 296 LEU B CA 1
ATOM 5960 C C . LEU B 1 296 ? 22.812 11.422 -7.484 1 97.69 296 LEU B C 1
ATOM 5962 O O . LEU B 1 296 ? 22.016 12.195 -8.008 1 97.69 296 LEU B O 1
ATOM 5966 N N . ASP B 1 297 ? 23.062 10.203 -7.945 1 98.06 297 ASP B N 1
ATOM 5967 C CA . ASP B 1 297 ? 22.344 9.664 -9.094 1 98.06 297 ASP B CA 1
ATOM 5968 C C . ASP B 1 297 ? 20.938 9.18 -8.688 1 98.06 297 ASP B C 1
ATOM 5970 O O . ASP B 1 297 ? 20.734 8.766 -7.547 1 98.06 297 ASP B O 1
ATOM 5974 N N . ILE B 1 298 ? 20.031 9.273 -9.555 1 98.25 298 ILE B N 1
ATOM 5975 C CA . ILE B 1 298 ? 18.703 8.742 -9.312 1 98.25 298 ILE B CA 1
ATOM 5976 C C . ILE B 1 298 ? 18.75 7.219 -9.258 1 98.25 298 ILE B C 1
ATOM 5978 O O . ILE B 1 298 ? 19.219 6.574 -10.203 1 98.25 298 ILE B O 1
ATOM 5982 N N . PRO B 1 299 ? 18.281 6.66 -8.25 1 97.62 299 PRO B N 1
ATOM 5983 C CA . PRO B 1 299 ? 18.312 5.203 -8.117 1 97.62 299 PRO B CA 1
ATOM 5984 C C . PRO B 1 299 ? 17.484 4.492 -9.18 1 97.62 299 PRO B C 1
ATOM 5986 O O . PRO B 1 299 ? 16.391 4.949 -9.523 1 97.62 299 PRO B O 1
ATOM 5989 N N . ASP B 1 300 ? 17.984 3.342 -9.648 1 95.06 300 ASP B N 1
ATOM 5990 C CA . ASP B 1 300 ? 17.312 2.553 -10.68 1 95.06 300 ASP B CA 1
ATOM 5991 C C . ASP B 1 300 ? 15.93 2.1 -10.203 1 95.06 300 ASP B C 1
ATOM 5993 O O . ASP B 1 300 ? 14.984 2.037 -10.992 1 95.06 300 ASP B O 1
ATOM 5997 N N . LYS B 1 301 ? 15.812 1.779 -8.938 1 95.12 301 LYS B N 1
ATOM 5998 C CA . LYS B 1 301 ? 14.547 1.331 -8.367 1 95.12 301 LYS B CA 1
ATOM 5999 C C . LYS B 1 301 ? 13.461 2.389 -8.547 1 95.12 301 LYS B C 1
ATOM 6001 O O . LYS B 1 301 ? 12.289 2.055 -8.727 1 95.12 301 LYS B O 1
ATOM 6006 N N . LEU B 1 302 ? 13.82 3.668 -8.43 1 97.69 302 LEU B N 1
ATOM 6007 C CA . LEU B 1 302 ? 12.844 4.738 -8.617 1 97.69 302 LEU B CA 1
ATOM 6008 C C . LEU B 1 302 ? 12.414 4.84 -10.07 1 97.69 302 LEU B C 1
ATOM 6010 O O . LEU B 1 302 ? 11.25 5.145 -10.367 1 97.69 302 LEU B O 1
ATOM 6014 N N . LEU B 1 303 ? 13.383 4.613 -10.953 1 96.69 303 LEU B N 1
ATOM 6015 C CA . LEU B 1 303 ? 13.047 4.59 -12.367 1 96.69 303 LEU B CA 1
ATOM 6016 C C . LEU B 1 303 ? 12.086 3.447 -12.68 1 96.69 303 LEU B C 1
ATOM 6018 O O . LEU B 1 303 ? 11.164 3.605 -13.484 1 96.69 303 LEU B O 1
ATOM 6022 N N . ASP B 1 304 ? 12.273 2.283 -12.047 1 95.38 304 ASP B N 1
ATOM 6023 C CA . ASP B 1 304 ? 11.359 1.154 -12.188 1 95.38 304 ASP B CA 1
ATOM 6024 C C . ASP B 1 304 ? 9.969 1.51 -11.672 1 95.38 304 ASP B C 1
ATOM 6026 O O . ASP B 1 304 ? 8.961 1.169 -12.297 1 95.38 304 ASP B O 1
ATOM 6030 N N . GLU B 1 305 ? 9.922 2.17 -10.5 1 97.56 305 GLU B N 1
ATOM 6031 C CA . GLU B 1 305 ? 8.633 2.568 -9.938 1 97.56 305 GLU B CA 1
ATOM 6032 C C . GLU B 1 305 ? 7.902 3.539 -10.859 1 97.56 305 GLU B C 1
ATOM 6034 O O . GLU B 1 305 ? 6.688 3.438 -11.039 1 97.56 305 GLU B O 1
ATOM 6039 N N . ARG B 1 306 ? 8.664 4.504 -11.422 1 98.19 306 ARG B N 1
ATOM 6040 C CA . ARG B 1 306 ? 8.086 5.406 -12.406 1 98.19 306 ARG B CA 1
ATOM 6041 C C . ARG B 1 306 ? 7.496 4.633 -13.586 1 98.19 306 ARG B C 1
ATOM 6043 O O . ARG B 1 306 ? 6.383 4.918 -14.031 1 98.19 306 ARG B O 1
ATOM 6050 N N . GLY B 1 307 ? 8.297 3.682 -14.094 1 96.88 307 GLY B N 1
ATOM 6051 C CA . GLY B 1 307 ? 7.848 2.854 -15.203 1 96.88 307 GLY B CA 1
ATOM 6052 C C . GLY B 1 307 ? 6.598 2.055 -14.883 1 96.88 307 GLY B C 1
ATOM 6053 O O . GLY B 1 307 ? 5.742 1.856 -15.75 1 96.88 307 GLY B O 1
ATOM 6054 N N . LYS B 1 308 ? 6.469 1.565 -13.68 1 97 308 LYS B N 1
ATOM 6055 C CA . LYS B 1 308 ? 5.293 0.812 -13.258 1 97 308 LYS B CA 1
ATOM 6056 C C . LYS B 1 308 ? 4.051 1.698 -13.242 1 97 308 LYS B C 1
ATOM 6058 O O . LYS B 1 308 ? 2.965 1.26 -13.633 1 97 308 LYS B O 1
ATOM 6063 N N . LEU B 1 309 ? 4.184 2.961 -12.75 1 98.19 309 LEU B N 1
ATOM 6064 C CA . LEU B 1 309 ? 3.076 3.91 -12.797 1 98.19 309 LEU B CA 1
ATOM 6065 C C . LEU B 1 309 ? 2.65 4.18 -14.242 1 98.19 309 LEU B C 1
ATOM 6067 O O . LEU B 1 309 ? 1.459 4.145 -14.555 1 98.19 309 LEU B O 1
ATOM 6071 N N . ILE B 1 310 ? 3.621 4.391 -15.117 1 97.31 310 ILE B N 1
ATOM 6072 C CA . ILE B 1 310 ? 3.334 4.664 -16.531 1 97.31 310 ILE B CA 1
ATOM 6073 C C . ILE B 1 310 ? 2.645 3.455 -17.156 1 97.31 310 ILE B C 1
ATOM 6075 O O . ILE B 1 310 ? 1.67 3.604 -17.891 1 97.31 310 ILE B O 1
ATOM 6079 N N . ASP B 1 311 ? 3.133 2.264 -16.844 1 95.44 311 ASP B N 1
ATOM 6080 C CA . ASP B 1 311 ? 2.553 1.032 -17.375 1 95.44 311 ASP B CA 1
ATOM 6081 C C . ASP B 1 311 ? 1.087 0.899 -16.969 1 95.44 311 ASP B C 1
ATOM 6083 O O . ASP B 1 311 ? 0.238 0.562 -17.797 1 95.44 311 ASP B O 1
ATOM 6087 N N . ALA B 1 312 ? 0.852 1.127 -15.68 1 96.56 312 ALA B N 1
ATOM 6088 C CA . ALA B 1 312 ? -0.518 1.042 -15.18 1 96.56 312 ALA B CA 1
ATOM 6089 C C . ALA B 1 312 ? -1.431 2.023 -15.914 1 96.56 312 ALA B C 1
ATOM 6091 O O . ALA B 1 312 ? -2.572 1.69 -16.25 1 96.56 312 ALA B O 1
ATOM 6092 N N . ILE B 1 313 ? -0.934 3.248 -16.172 1 96.94 313 ILE B N 1
ATOM 6093 C CA . ILE B 1 313 ? -1.714 4.277 -16.844 1 96.94 313 ILE B CA 1
ATOM 6094 C C . ILE B 1 313 ? -2.016 3.842 -18.281 1 96.94 313 ILE B C 1
ATOM 6096 O O . ILE B 1 313 ? -3.164 3.91 -18.719 1 96.94 313 ILE B O 1
ATOM 6100 N N . VAL B 1 314 ? -1.025 3.299 -18.922 1 93.94 314 VAL B N 1
ATOM 6101 C CA . VAL B 1 314 ? -1.183 2.877 -20.312 1 93.94 314 VAL B CA 1
ATOM 6102 C C . VAL B 1 314 ? -2.184 1.728 -20.391 1 93.94 314 VAL B C 1
ATOM 6104 O O . VAL B 1 314 ? -3.008 1.677 -21.312 1 93.94 314 VAL B O 1
ATOM 6107 N N . ASP B 1 315 ? -2.16 0.895 -19.453 1 91.19 315 ASP B N 1
ATOM 6108 C CA . ASP B 1 315 ? -3.016 -0.288 -19.422 1 91.19 315 ASP B CA 1
ATOM 6109 C C . ASP B 1 315 ? -4.477 0.096 -19.219 1 91.19 315 ASP B C 1
ATOM 6111 O O . ASP B 1 315 ? -5.383 -0.62 -19.656 1 91.19 315 ASP B O 1
ATOM 6115 N N . THR B 1 316 ? -4.73 1.212 -18.547 1 91.75 316 THR B N 1
ATOM 6116 C CA . THR B 1 316 ? -6.094 1.392 -18.062 1 91.75 316 THR B CA 1
ATOM 6117 C C . THR B 1 316 ? -6.602 2.795 -18.375 1 91.75 316 THR B C 1
ATOM 6119 O O . THR B 1 316 ? -7.676 3.193 -17.922 1 91.75 316 THR B O 1
ATOM 6122 N N . VAL B 1 317 ? -5.879 3.561 -19.172 1 90.75 317 VAL B N 1
ATOM 6123 C CA . VAL B 1 317 ? -6.207 4.953 -19.469 1 90.75 317 VAL B CA 1
ATOM 6124 C C . VAL B 1 317 ? -7.566 5.027 -20.156 1 90.75 317 VAL B C 1
ATOM 6126 O O . VAL B 1 317 ? -8.258 6.047 -20.062 1 90.75 317 VAL B O 1
ATOM 6129 N N . HIS B 1 318 ? -8.023 3.971 -20.766 1 91.94 318 HIS B N 1
ATOM 6130 C CA . HIS B 1 318 ? -9.312 3.977 -21.453 1 91.94 318 HIS B CA 1
ATOM 6131 C C . HIS B 1 318 ? -10.461 4.137 -20.469 1 91.94 318 HIS B C 1
ATOM 6133 O O . HIS B 1 318 ? -11.547 4.59 -20.844 1 91.94 318 HIS B O 1
ATOM 6139 N N . TYR B 1 319 ? -10.211 3.881 -19.188 1 92.75 319 TYR B N 1
ATOM 6140 C CA . TYR B 1 319 ? -11.242 4.078 -18.172 1 92.75 319 TYR B CA 1
ATOM 6141 C C . TYR B 1 319 ? -11.312 5.535 -17.75 1 92.75 319 TYR B C 1
ATOM 6143 O O . TYR B 1 319 ? -12.359 6.008 -17.297 1 92.75 319 TYR B O 1
ATOM 6151 N N . THR B 1 320 ? -10.172 6.293 -17.875 1 96.38 320 THR B N 1
ATOM 6152 C CA . THR B 1 320 ? -10.109 7.637 -17.312 1 96.38 320 THR B CA 1
ATOM 6153 C C . THR B 1 320 ? -10.141 8.688 -18.422 1 96.38 320 THR B C 1
ATOM 6155 O O . THR B 1 320 ? -10.5 9.836 -18.188 1 96.38 320 THR B O 1
ATOM 6158 N N . MET B 1 321 ? -9.852 8.273 -19.594 1 96.06 321 MET B N 1
ATOM 6159 C CA . MET B 1 321 ? -9.703 9.219 -20.703 1 96.06 321 MET B CA 1
ATOM 6160 C C . MET B 1 321 ? -10.977 10.039 -20.891 1 96.06 321 MET B C 1
ATOM 6162 O O . MET B 1 321 ? -12.07 9.477 -20.953 1 96.06 321 MET B O 1
ATOM 6166 N N . ASP B 1 322 ? -10.844 11.312 -20.906 1 95.81 322 ASP B N 1
ATOM 6167 C CA . ASP B 1 322 ? -11.859 12.312 -21.25 1 95.81 322 ASP B CA 1
ATOM 6168 C C . ASP B 1 322 ? -12.945 12.375 -20.172 1 95.81 322 ASP B C 1
ATOM 6170 O O . ASP B 1 322 ? -13.969 13.039 -20.375 1 95.81 322 ASP B O 1
ATOM 6174 N N . LYS B 1 323 ? -12.781 11.688 -19.094 1 97.06 323 LYS B N 1
ATOM 6175 C CA . LYS B 1 323 ? -13.734 11.805 -18 1 97.06 323 LYS B CA 1
ATOM 6176 C C . LYS B 1 323 ? -13.586 13.148 -17.281 1 97.06 323 LYS B C 1
ATOM 6178 O O . LYS B 1 323 ? -12.469 13.602 -17.031 1 97.06 323 LYS B O 1
ATOM 6183 N N . LYS B 1 324 ? -14.703 13.812 -17.078 1 98.12 324 LYS B N 1
ATOM 6184 C CA . LYS B 1 324 ? -14.734 15.078 -16.359 1 98.12 324 LYS B CA 1
ATOM 6185 C C . LYS B 1 324 ? -14.703 14.859 -14.844 1 98.12 324 LYS B C 1
ATOM 6187 O O . LYS B 1 324 ? -15.438 14.023 -14.32 1 98.12 324 LYS B O 1
ATOM 6192 N N . VAL B 1 325 ? -13.867 15.609 -14.148 1 98.56 325 VAL B N 1
ATOM 6193 C CA . VAL B 1 325 ? -13.727 15.391 -12.711 1 98.56 325 VAL B CA 1
ATOM 6194 C C . VAL B 1 325 ? -13.812 16.719 -11.969 1 98.56 325 VAL B C 1
ATOM 6196 O O . VAL B 1 325 ? -13.305 17.734 -12.445 1 98.56 325 VAL B O 1
ATOM 6199 N N . GLY B 1 326 ? -14.586 16.766 -10.859 1 98.31 326 GLY B N 1
ATOM 6200 C CA . GLY B 1 326 ? -14.555 17.859 -9.891 1 98.31 326 GLY B CA 1
ATOM 6201 C C . GLY B 1 326 ? -13.617 17.578 -8.727 1 98.31 326 GLY B C 1
ATOM 6202 O O . GLY B 1 326 ? -13.633 16.5 -8.148 1 98.31 326 GLY B O 1
ATOM 6203 N N . ILE B 1 327 ? -12.75 18.562 -8.398 1 98.25 327 ILE B N 1
ATOM 6204 C CA . ILE B 1 327 ? -11.75 18.359 -7.352 1 98.25 327 ILE B CA 1
ATOM 6205 C C . ILE B 1 327 ? -11.859 19.484 -6.324 1 98.25 327 ILE B C 1
ATOM 6207 O O . ILE B 1 327 ? -11.93 20.672 -6.688 1 98.25 327 ILE B O 1
ATOM 6211 N N . PHE B 1 328 ? -11.93 19.172 -5.055 1 96.31 328 PHE B N 1
ATOM 6212 C CA . PHE B 1 328 ? -11.969 20.203 -4.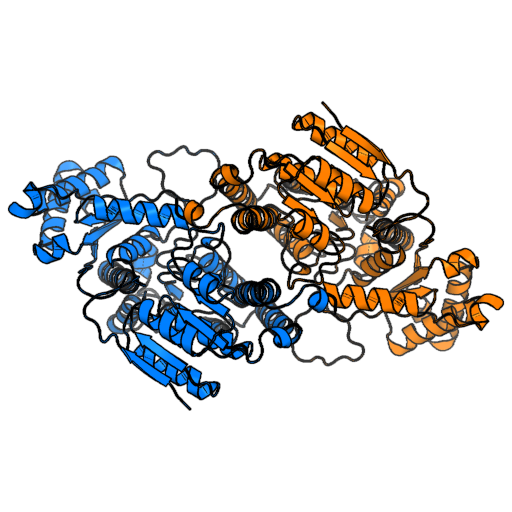031 1 96.31 328 PHE B CA 1
ATOM 6213 C C . PHE B 1 328 ? -11.133 19.797 -2.824 1 96.31 328 PHE B C 1
ATOM 6215 O O . PHE B 1 328 ? -10.891 18.609 -2.596 1 96.31 328 PHE B O 1
ATOM 6222 N N . GLY B 1 329 ? -10.625 20.703 -2.051 1 94.88 329 GLY B N 1
ATOM 6223 C CA . GLY B 1 329 ? -9.773 20.484 -0.889 1 94.88 329 GLY B CA 1
ATOM 6224 C C . GLY B 1 329 ? -8.758 21.594 -0.677 1 94.88 329 GLY B C 1
ATOM 6225 O O . GLY B 1 329 ? -9 22.75 -1.059 1 94.88 329 GLY B O 1
ATOM 6226 N N . ASP B 1 330 ? -7.664 21.266 -0.002 1 95.12 330 ASP B N 1
ATOM 6227 C CA . ASP B 1 330 ? -6.598 22.234 0.222 1 95.12 330 ASP B CA 1
ATOM 6228 C C . ASP B 1 330 ? -5.867 22.562 -1.079 1 95.12 330 ASP B C 1
ATOM 6230 O O . ASP B 1 330 ? -5.707 21.688 -1.939 1 95.12 330 ASP B O 1
ATOM 6234 N N . PRO B 1 331 ? -5.445 23.781 -1.238 1 95.38 331 PRO B N 1
ATOM 6235 C CA . PRO B 1 331 ? -4.98 24.266 -2.539 1 95.38 331 PRO B CA 1
ATOM 6236 C C . PRO B 1 331 ? -3.828 23.438 -3.1 1 95.38 331 PRO B C 1
ATOM 6238 O O . PRO B 1 331 ? -3.812 23.125 -4.293 1 95.38 331 PRO B O 1
ATOM 6241 N N . ASP B 1 332 ? -2.855 23.062 -2.299 1 97.56 332 ASP B N 1
ATOM 6242 C CA . ASP B 1 332 ? -1.694 22.328 -2.801 1 97.56 332 ASP B CA 1
ATOM 6243 C C . ASP B 1 332 ? -2.096 20.953 -3.326 1 97.56 332 ASP B C 1
ATOM 6245 O O . ASP B 1 332 ? -1.561 20.484 -4.336 1 97.56 332 ASP B O 1
ATOM 6249 N N . PHE B 1 333 ? -3.045 20.297 -2.656 1 97.69 333 PHE B N 1
ATOM 6250 C CA . PHE B 1 333 ? -3.545 19 -3.109 1 97.69 333 PHE B CA 1
ATOM 6251 C C . PHE B 1 333 ? -4.379 19.156 -4.375 1 97.69 333 PHE B C 1
ATOM 6253 O O . PHE B 1 333 ? -4.27 18.359 -5.301 1 97.69 333 PHE B O 1
ATOM 6260 N N . VAL B 1 334 ? -5.207 20.172 -4.387 1 97.44 334 VAL B N 1
ATOM 6261 C CA . VAL B 1 334 ? -6.039 20.422 -5.562 1 97.44 334 VAL B CA 1
ATOM 6262 C C . VAL B 1 334 ? -5.152 20.641 -6.785 1 97.44 334 VAL B C 1
ATOM 6264 O O . VAL B 1 334 ? -5.41 20.078 -7.855 1 97.44 334 VAL B O 1
ATOM 6267 N N . ILE B 1 335 ? -4.098 21.391 -6.625 1 97.94 335 ILE B N 1
ATOM 6268 C CA . ILE B 1 335 ? -3.176 21.688 -7.719 1 97.94 335 ILE B CA 1
ATOM 6269 C C . ILE B 1 335 ? -2.516 20.391 -8.188 1 97.94 335 ILE B C 1
ATOM 6271 O O . ILE B 1 335 ? -2.562 20.047 -9.375 1 97.94 335 ILE B O 1
ATOM 6275 N N . ALA B 1 336 ? -1.922 19.656 -7.277 1 98.56 336 ALA B N 1
ATOM 6276 C CA . ALA B 1 336 ? -1.15 18.453 -7.605 1 98.56 336 ALA B CA 1
ATOM 6277 C C . ALA B 1 336 ? -2.039 17.391 -8.234 1 98.56 336 ALA B C 1
ATOM 6279 O O . ALA B 1 336 ? -1.665 16.766 -9.234 1 98.56 336 ALA B O 1
ATOM 6280 N N . VAL B 1 337 ? -3.217 17.203 -7.684 1 98.75 337 VAL B N 1
ATOM 6281 C CA . VAL B 1 337 ? -4.113 16.156 -8.148 1 98.75 337 VAL B CA 1
ATOM 6282 C C . VAL B 1 337 ? -4.734 16.562 -9.484 1 98.75 337 VAL B C 1
ATOM 6284 O O . VAL B 1 337 ? -4.965 15.703 -10.344 1 98.75 337 VAL B O 1
ATOM 6287 N N . SER B 1 338 ? -5.008 17.859 -9.664 1 98.56 338 SER B N 1
ATOM 6288 C CA . SER B 1 338 ? -5.488 18.312 -10.961 1 98.56 338 SER B CA 1
ATOM 6289 C C . SER B 1 338 ? -4.496 17.984 -12.07 1 98.56 338 SER B C 1
ATOM 6291 O O . SER B 1 338 ? -4.891 17.5 -13.133 1 98.56 338 SER B O 1
ATOM 6293 N N . ARG B 1 339 ? -3.277 18.266 -11.836 1 98.62 339 ARG B N 1
ATOM 6294 C CA . ARG B 1 339 ? -2.262 17.922 -12.82 1 98.62 339 ARG B CA 1
ATOM 6295 C C . ARG B 1 339 ? -2.234 16.422 -13.078 1 98.62 339 ARG B C 1
ATOM 6297 O O . ARG B 1 339 ? -2.17 15.984 -14.227 1 98.62 339 ARG B O 1
ATOM 6304 N N . PHE B 1 340 ? -2.254 15.648 -12.039 1 98.69 340 PHE B N 1
ATOM 6305 C CA . PHE B 1 340 ? -2.223 14.195 -12.172 1 98.69 340 PHE B CA 1
ATOM 6306 C C . PHE B 1 340 ? -3.412 13.703 -12.992 1 98.69 340 PHE B C 1
ATOM 6308 O O . PHE B 1 340 ? -3.268 12.812 -13.836 1 98.69 340 PHE B O 1
ATOM 6315 N N . CYS B 1 341 ? -4.59 14.273 -12.664 1 98.75 341 CYS B N 1
ATOM 6316 C CA . CYS B 1 341 ? -5.781 13.906 -13.422 1 98.75 341 CYS B CA 1
ATOM 6317 C C . CYS B 1 341 ? -5.586 14.172 -14.906 1 98.75 341 CYS B C 1
ATOM 6319 O O . CYS B 1 341 ? -5.992 13.359 -15.742 1 98.75 341 CYS B O 1
ATOM 6321 N N . CYS B 1 342 ? -4.938 15.281 -15.227 1 98.44 342 CYS B N 1
ATOM 6322 C CA . CYS B 1 342 ? -4.633 15.562 -16.625 1 98.44 342 CYS B CA 1
ATOM 6323 C C . CYS B 1 342 ? -3.668 14.523 -17.188 1 98.44 342 CYS B C 1
ATOM 6325 O O . CYS B 1 342 ? -3.838 14.07 -18.328 1 98.44 342 CYS B O 1
ATOM 6327 N N . GLU B 1 343 ? -2.695 14.086 -16.406 1 98.12 343 GLU B N 1
ATOM 6328 C CA . GLU B 1 343 ? -1.695 13.117 -16.859 1 98.12 343 GLU B CA 1
ATOM 6329 C C . GLU B 1 343 ? -2.336 11.773 -17.188 1 98.12 343 GLU B C 1
ATOM 6331 O O . GLU B 1 343 ? -1.852 11.047 -18.047 1 98.12 343 GLU B O 1
ATOM 6336 N N . ILE B 1 344 ? -3.434 11.484 -16.484 1 98.12 344 ILE B N 1
ATOM 6337 C CA . ILE B 1 344 ? -4.051 10.188 -16.703 1 98.12 344 ILE B CA 1
ATOM 6338 C C . ILE B 1 344 ? -5.234 10.336 -17.672 1 98.12 344 ILE B C 1
ATOM 6340 O O . ILE B 1 344 ? -6.109 9.469 -17.719 1 98.12 344 ILE B O 1
ATOM 6344 N N . GLY B 1 345 ? -5.363 11.438 -18.328 1 97.5 345 GLY B N 1
ATOM 6345 C CA . GLY B 1 345 ? -6.285 11.625 -19.438 1 97.5 345 GLY B CA 1
ATOM 6346 C C . GLY B 1 345 ? -7.613 12.219 -19.016 1 97.5 345 GLY B C 1
ATOM 6347 O O . GLY B 1 345 ? -8.5 12.438 -19.859 1 97.5 345 GLY B O 1
ATOM 6348 N N . MET B 1 346 ? -7.77 12.508 -17.75 1 98.31 346 MET B N 1
ATOM 6349 C CA . MET B 1 346 ? -9.016 13.109 -17.281 1 98.31 346 MET B CA 1
ATOM 6350 C C . MET B 1 346 ? -9.031 14.609 -17.547 1 98.31 346 MET B C 1
ATOM 6352 O O . MET B 1 346 ? -8.023 15.18 -17.953 1 98.31 346 MET B O 1
ATOM 6356 N N . LYS B 1 347 ? -10.18 15.211 -17.297 1 98.12 347 LYS B N 1
ATOM 6357 C CA . LYS B 1 347 ? -10.352 16.656 -17.453 1 98.12 347 LYS B CA 1
ATOM 6358 C C . LYS B 1 347 ? -10.906 17.281 -16.172 1 98.12 347 LYS B C 1
ATOM 6360 O O . LYS B 1 347 ? -12.109 17.25 -15.938 1 98.12 347 LYS B O 1
ATOM 6365 N N . PRO B 1 348 ? -9.992 17.844 -15.336 1 98.31 348 PRO B N 1
ATOM 6366 C CA . PRO B 1 348 ? -10.555 18.672 -14.266 1 98.31 348 PRO B CA 1
ATOM 6367 C C . PRO B 1 348 ? -11.352 19.859 -14.797 1 98.31 348 PRO B C 1
ATOM 6369 O O . PRO B 1 348 ? -10.805 20.688 -15.531 1 98.31 348 PRO B O 1
ATOM 6372 N N . VAL B 1 349 ? -12.602 19.953 -14.414 1 97.94 349 VAL B N 1
ATOM 6373 C CA . VAL B 1 349 ? -13.438 20.984 -15.023 1 97.94 349 VAL B CA 1
ATOM 6374 C C . VAL B 1 349 ? -13.859 22 -13.969 1 97.94 349 VAL B C 1
ATOM 6376 O O . VAL B 1 349 ? -14.172 23.156 -14.297 1 97.94 349 VAL B O 1
ATOM 6379 N N . VAL B 1 350 ? -13.984 21.562 -12.766 1 97.56 350 VAL B N 1
ATOM 6380 C CA . VAL B 1 350 ? -14.258 22.438 -11.633 1 97.56 350 VAL B CA 1
ATOM 6381 C C . VAL B 1 350 ? -13.32 22.094 -10.477 1 97.56 350 VAL B C 1
ATOM 6383 O O . VAL B 1 350 ? -13.227 20.938 -10.055 1 97.56 350 VAL B O 1
ATOM 6386 N N . VAL B 1 351 ? -12.578 23.062 -10.031 1 97.38 351 VAL B N 1
ATOM 6387 C CA . VAL B 1 351 ? -11.734 22.875 -8.859 1 97.38 351 VAL B CA 1
ATOM 6388 C C . VAL B 1 351 ? -12.078 23.922 -7.801 1 97.38 351 VAL B C 1
ATOM 6390 O O . VAL B 1 351 ? -12.445 25.047 -8.133 1 97.38 351 VAL B O 1
ATOM 6393 N N . ASN B 1 352 ? -11.984 23.5 -6.539 1 94.94 352 ASN B N 1
ATOM 6394 C CA . ASN B 1 352 ? -12.438 24.406 -5.48 1 94.94 352 ASN B CA 1
ATOM 6395 C C . ASN B 1 352 ? -11.539 24.312 -4.25 1 94.94 352 ASN B C 1
ATOM 6397 O O . ASN B 1 352 ? -11.125 23.219 -3.857 1 94.94 352 ASN B O 1
ATOM 6401 N N . THR B 1 353 ? -11.141 25.406 -3.736 1 92.62 353 THR B N 1
ATOM 6402 C CA . THR B 1 353 ? -10.492 25.516 -2.436 1 92.62 353 THR B CA 1
ATOM 6403 C C . THR B 1 353 ? -11.023 26.719 -1.668 1 92.62 353 THR B C 1
ATOM 6405 O O . THR B 1 353 ? -11.578 27.641 -2.264 1 92.62 353 THR B O 1
ATOM 6408 N N . GLN B 1 354 ? -10.969 26.641 -0.389 1 84.5 354 GLN B N 1
ATOM 6409 C CA . GLN B 1 354 ? -11.383 27.797 0.4 1 84.5 354 GLN B CA 1
ATOM 6410 C C . GLN B 1 354 ? -10.18 28.516 0.984 1 84.5 354 GLN B C 1
ATOM 6412 O O . GLN B 1 354 ? -10.289 29.172 2.021 1 84.5 354 GLN B O 1
ATOM 6417 N N . THR B 1 355 ? -9.062 28.297 0.499 1 83 355 THR B N 1
ATOM 6418 C CA . THR B 1 355 ? -7.848 29.031 0.839 1 83 355 THR B CA 1
ATOM 6419 C C . THR B 1 355 ? -7.383 29.891 -0.337 1 83 355 THR B C 1
ATOM 6421 O O . THR B 1 355 ? -6.66 29.406 -1.213 1 83 355 THR B O 1
ATOM 6424 N N . PRO B 1 356 ? -7.785 31.109 -0.337 1 75.38 356 PRO B N 1
ATOM 6425 C CA . PRO B 1 356 ? -7.453 31.953 -1.484 1 75.38 356 PRO B CA 1
ATOM 6426 C C . PRO B 1 356 ? -5.953 32.188 -1.631 1 75.38 356 PRO B C 1
ATOM 6428 O O . PRO B 1 356 ? -5.246 32.344 -0.63 1 75.38 356 PRO B O 1
ATOM 6431 N N . SER B 1 357 ? -5.492 32.062 -2.801 1 85.81 357 SER B N 1
ATOM 6432 C CA . SER B 1 357 ? -4.082 32.312 -3.07 1 85.81 357 SER B CA 1
ATOM 6433 C C . SER B 1 357 ? -3.852 32.625 -4.547 1 85.81 357 SER B C 1
ATOM 6435 O O . SER B 1 357 ? -4.508 32.062 -5.418 1 85.81 357 SER B O 1
ATOM 6437 N N . ASN B 1 358 ? -2.939 33.625 -4.789 1 88.25 358 ASN B N 1
ATOM 6438 C CA . ASN B 1 358 ? -2.508 33.875 -6.156 1 88.25 358 ASN B CA 1
ATOM 6439 C C . ASN B 1 358 ? -1.752 32.719 -6.75 1 88.25 358 ASN B C 1
ATOM 6441 O O . ASN B 1 358 ? -1.839 32.438 -7.953 1 88.25 358 ASN B O 1
ATOM 6445 N N . THR B 1 359 ? -1.088 32.062 -5.914 1 90.62 359 THR B N 1
ATOM 6446 C CA . THR B 1 359 ? -0.339 30.875 -6.34 1 90.62 359 THR B CA 1
ATOM 6447 C C . THR B 1 359 ? -1.281 29.797 -6.875 1 90.62 359 THR B C 1
ATOM 6449 O O . THR B 1 359 ? -0.99 29.156 -7.891 1 90.62 359 THR B O 1
ATOM 6452 N N . TYR B 1 360 ? -2.389 29.672 -6.223 1 93.19 360 TYR B N 1
ATOM 6453 C CA . TYR B 1 360 ? -3.398 28.703 -6.629 1 93.19 360 TYR B CA 1
ATOM 6454 C C . TYR B 1 360 ? -3.949 29.031 -8.016 1 93.19 360 TYR B C 1
ATOM 6456 O O . TYR B 1 360 ? -3.986 28.172 -8.891 1 93.19 360 TYR B O 1
ATOM 6464 N N . LYS B 1 361 ? -4.293 30.266 -8.203 1 93.44 361 LYS B N 1
ATOM 6465 C CA . LYS B 1 361 ? -4.832 30.703 -9.492 1 93.44 361 LYS B CA 1
ATOM 6466 C C . LYS B 1 361 ? -3.814 30.5 -10.609 1 93.44 361 LYS B C 1
ATOM 6468 O O . LYS B 1 361 ? -4.141 29.938 -11.664 1 93.44 361 LYS B O 1
ATOM 6473 N N . LYS B 1 362 ? -2.641 30.906 -10.398 1 95.44 362 LYS B N 1
ATOM 6474 C CA . LYS B 1 362 ? -1.589 30.844 -11.414 1 95.44 362 LYS B CA 1
ATOM 6475 C C . LYS B 1 362 ? -1.258 29.391 -11.758 1 95.44 362 LYS B C 1
ATOM 6477 O O . LYS B 1 362 ? -1.056 29.062 -12.93 1 95.44 362 LYS B O 1
ATOM 6482 N N . ALA B 1 363 ? -1.159 28.562 -10.742 1 95.81 363 ALA B N 1
ATOM 6483 C CA . ALA B 1 363 ? -0.852 27.156 -10.961 1 95.81 363 ALA B CA 1
ATOM 6484 C C . ALA B 1 363 ? -1.928 26.484 -11.812 1 95.81 363 ALA B C 1
ATOM 6486 O O . ALA B 1 363 ? -1.619 25.688 -12.703 1 95.81 363 ALA B O 1
ATOM 6487 N N . MET B 1 364 ? -3.174 26.797 -11.531 1 96.56 364 MET B N 1
ATOM 6488 C CA . MET B 1 364 ? -4.277 26.203 -12.273 1 96.56 364 MET B CA 1
ATOM 6489 C C . MET B 1 364 ? -4.285 26.688 -13.719 1 96.56 364 MET B C 1
ATOM 6491 O O . MET B 1 364 ? -4.625 25.922 -14.633 1 96.56 364 MET B O 1
ATOM 6495 N N . GLU B 1 365 ? -3.949 27.938 -13.891 1 96.31 365 GLU B N 1
ATOM 6496 C CA . GLU B 1 365 ? -3.83 28.484 -15.242 1 96.31 365 GLU B CA 1
ATOM 6497 C C . GLU B 1 365 ? -2.754 27.734 -16.031 1 96.31 365 GLU B C 1
ATOM 6499 O O . GLU B 1 365 ? -2.949 27.422 -17.219 1 96.31 365 GLU B O 1
ATOM 6504 N N . GLU B 1 366 ? -1.686 27.516 -15.406 1 96.69 366 GLU B N 1
ATOM 6505 C CA . GLU B 1 366 ? -0.592 26.781 -16.047 1 96.69 366 GLU B CA 1
ATOM 6506 C C . GLU B 1 366 ? -1.024 25.375 -16.453 1 96.69 366 GLU B C 1
ATOM 6508 O O . GLU B 1 366 ? -0.716 24.922 -17.547 1 96.69 366 GLU B O 1
ATOM 6513 N N . ILE B 1 367 ? -1.721 24.688 -15.57 1 97.31 367 ILE B N 1
ATOM 6514 C CA . ILE B 1 367 ? -2.193 23.328 -15.844 1 97.31 367 ILE B CA 1
ATOM 6515 C C . ILE B 1 367 ? -3.189 23.359 -17 1 97.31 367 ILE B C 1
ATOM 6517 O O . ILE B 1 367 ? -3.102 22.531 -17.922 1 97.31 367 ILE B O 1
ATOM 6521 N N . ALA B 1 368 ? -4.102 24.297 -16.938 1 97.25 368 ALA B N 1
ATOM 6522 C CA . ALA B 1 368 ? -5.113 24.422 -17.984 1 97.25 368 ALA B CA 1
ATOM 6523 C C . ALA B 1 368 ? -4.465 24.641 -19.344 1 97.25 368 ALA B C 1
ATOM 6525 O O . ALA B 1 368 ? -4.879 24.031 -20.328 1 97.25 368 ALA B O 1
ATOM 6526 N N . ASN B 1 369 ? -3.461 25.5 -19.391 1 96.62 369 ASN B N 1
ATOM 6527 C CA . ASN B 1 369 ? -2.768 25.812 -20.625 1 96.62 369 ASN B CA 1
ATOM 6528 C C . ASN B 1 369 ? -1.94 24.625 -21.125 1 96.62 369 ASN B C 1
ATOM 6530 O O . ASN B 1 369 ? -1.925 24.328 -22.312 1 96.62 369 ASN B O 1
ATOM 6534 N N . GLU B 1 370 ? -1.265 24.016 -20.219 1 96.25 370 GLU B N 1
ATOM 6535 C CA . GLU B 1 370 ? -0.377 22.906 -20.562 1 96.25 370 GLU B CA 1
ATOM 6536 C C . GLU B 1 370 ? -1.156 21.734 -21.156 1 96.25 370 GLU B C 1
ATOM 6538 O O . GLU B 1 370 ? -0.684 21.062 -22.078 1 96.25 370 GLU B O 1
ATOM 6543 N N . TYR B 1 371 ? -2.311 21.484 -20.625 1 96.06 371 TYR B N 1
ATOM 6544 C CA . TYR B 1 371 ? -3.047 20.281 -21.016 1 96.06 371 TYR B CA 1
ATOM 6545 C C . TYR B 1 371 ? -4.25 20.641 -21.875 1 96.06 371 TYR B C 1
ATOM 6547 O O . TYR B 1 371 ? -5.012 19.766 -22.281 1 96.06 371 TYR B O 1
ATOM 6555 N N . ASN B 1 372 ? -4.484 21.906 -22.172 1 95 372 ASN B N 1
ATOM 6556 C CA . ASN B 1 372 ? -5.566 22.391 -23.016 1 95 372 ASN B CA 1
ATOM 6557 C C . ASN B 1 372 ? -6.93 21.953 -22.5 1 95 372 ASN B C 1
ATOM 6559 O O . ASN B 1 372 ? -7.707 21.328 -23.234 1 95 372 ASN B O 1
ATOM 6563 N N . VAL B 1 373 ? -7.168 22.266 -21.188 1 95.56 373 VAL B N 1
ATOM 6564 C CA . VAL B 1 373 ? -8.438 21.969 -20.547 1 95.56 373 VAL B CA 1
ATOM 6565 C C . VAL B 1 373 ? -9.039 23.25 -19.969 1 95.56 373 VAL B C 1
ATOM 6567 O O . VAL B 1 373 ? -8.312 24.125 -19.5 1 95.56 373 VAL B O 1
ATOM 6570 N N . ASP B 1 374 ? -10.367 23.406 -20.078 1 95.19 374 ASP B N 1
ATOM 6571 C CA . ASP B 1 374 ? -11.07 24.516 -19.453 1 95.19 374 ASP B CA 1
ATOM 6572 C C . ASP B 1 374 ? -11.438 24.172 -18 1 95.19 374 ASP B C 1
ATOM 6574 O O . ASP B 1 374 ? -12.156 23.203 -17.75 1 95.19 374 ASP B O 1
ATOM 6578 N N . ILE B 1 375 ? -10.953 24.969 -17.109 1 96.88 375 ILE B N 1
ATOM 6579 C CA . ILE B 1 375 ? -11.156 24.672 -15.688 1 96.88 375 ILE B CA 1
ATOM 6580 C C . ILE B 1 375 ? -11.836 25.859 -15 1 96.88 375 ILE B C 1
ATOM 6582 O O . ILE B 1 375 ? -11.367 26.984 -15.102 1 96.88 375 ILE B O 1
ATOM 6586 N N . GLU B 1 376 ? -12.977 25.609 -14.43 1 96.5 376 GLU B N 1
ATOM 6587 C CA . GLU B 1 376 ? -13.531 26.578 -13.484 1 96.5 376 GLU B CA 1
ATOM 6588 C C . GLU B 1 376 ? -12.805 26.516 -12.141 1 96.5 376 GLU B C 1
ATOM 6590 O O . GLU B 1 376 ? -12.852 25.5 -11.453 1 96.5 376 GLU B O 1
ATOM 6595 N N . VAL B 1 377 ? -12.094 27.578 -11.812 1 95.38 377 VAL B N 1
ATOM 6596 C CA . VAL B 1 377 ? -11.281 27.641 -10.609 1 95.38 377 VAL B CA 1
ATOM 6597 C C . VAL B 1 377 ? -11.992 28.469 -9.539 1 95.38 377 VAL B C 1
ATOM 6599 O O . VAL B 1 377 ? -12.188 29.672 -9.703 1 95.38 377 VAL B O 1
ATOM 6602 N N . GLN B 1 378 ? -12.305 27.781 -8.453 1 92.12 378 GLN B N 1
ATOM 6603 C CA . GLN B 1 378 ? -13.148 28.438 -7.457 1 92.12 378 GLN B CA 1
ATOM 6604 C C . GLN B 1 378 ? -12.391 28.656 -6.156 1 92.12 378 GLN B C 1
ATOM 6606 O O . GLN B 1 378 ? -11.594 27.812 -5.734 1 92.12 378 GLN B O 1
ATOM 6611 N N . PHE B 1 379 ? -12.68 29.891 -5.574 1 88.06 379 PHE B N 1
ATOM 6612 C CA . PHE B 1 379 ? -12.367 30.219 -4.191 1 88.06 379 PHE B CA 1
ATOM 6613 C C . PHE B 1 379 ? -13.648 30.453 -3.391 1 88.06 379 PHE B C 1
ATOM 6615 O O . PHE B 1 379 ? -14.047 31.594 -3.174 1 88.06 379 PHE B O 1
ATOM 6622 N N . SER B 1 380 ? -14.258 29.359 -2.99 1 82.12 380 SER B N 1
ATOM 6623 C CA . SER B 1 380 ? -15.578 29.469 -2.377 1 82.12 380 SER B CA 1
ATOM 6624 C C . SER B 1 380 ? -15.898 28.219 -1.553 1 82.12 380 SER B C 1
ATOM 6626 O O . SER B 1 380 ? -15.039 27.359 -1.354 1 82.12 380 SER B O 1
ATOM 6628 N N . ASP B 1 381 ? -17.094 28.297 -1.021 1 83.06 381 ASP B N 1
ATOM 6629 C CA . ASP B 1 381 ? -17.562 27.125 -0.272 1 83.06 381 ASP B CA 1
ATOM 6630 C C . ASP B 1 381 ? -18.047 26.031 -1.214 1 83.06 381 ASP B C 1
ATOM 6632 O O . ASP B 1 381 ? -17.922 26.141 -2.434 1 83.06 381 ASP B O 1
ATOM 6636 N N . LEU B 1 382 ? -18.547 24.969 -0.687 1 88.06 382 LEU B N 1
ATOM 6637 C CA . LEU B 1 382 ? -18.891 23.797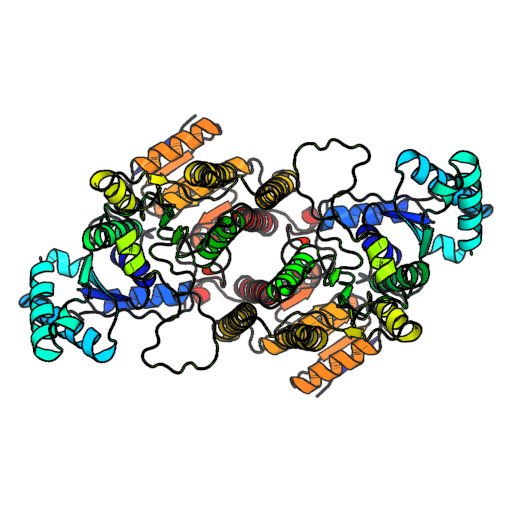 -1.476 1 88.06 382 LEU B CA 1
ATOM 6638 C C . LEU B 1 382 ? -20.25 23.938 -2.127 1 88.06 382 LEU B C 1
ATOM 6640 O O . LEU B 1 382 ? -20.625 23.141 -2.988 1 88.06 382 LEU B O 1
ATOM 6644 N N . TRP B 1 383 ? -20.922 24.953 -1.732 1 87.38 383 TRP B N 1
ATOM 6645 C CA . TRP B 1 383 ? -22.203 25.203 -2.396 1 87.38 383 TRP B CA 1
ATOM 6646 C C . TRP B 1 383 ? -21.984 25.562 -3.863 1 87.38 383 TRP B C 1
ATOM 6648 O O . TRP B 1 383 ? -22.688 25.047 -4.742 1 87.38 383 TRP B O 1
ATOM 6658 N N . ASP B 1 384 ? -21.125 26.484 -4.098 1 89.81 384 ASP B N 1
ATOM 6659 C CA . ASP B 1 384 ? -20.797 26.875 -5.469 1 89.81 384 ASP B CA 1
ATOM 6660 C C . ASP B 1 384 ? -20.219 25.688 -6.254 1 89.81 384 ASP B C 1
ATOM 6662 O O . ASP B 1 384 ? -20.5 25.531 -7.441 1 89.81 384 ASP B O 1
ATOM 6666 N N . PHE B 1 385 ? -19.438 24.969 -5.566 1 93.62 385 PHE B N 1
ATOM 6667 C CA . PHE B 1 385 ? -18.844 23.781 -6.176 1 93.62 385 PHE B CA 1
ATOM 6668 C C . PHE B 1 385 ? -19.922 22.797 -6.617 1 93.62 385 PHE B C 1
ATOM 6670 O O . PHE B 1 385 ? -19.906 22.344 -7.758 1 93.62 385 PHE B O 1
ATOM 6677 N N . GLU B 1 386 ? -20.797 22.547 -5.738 1 94.25 386 GLU B N 1
ATOM 6678 C CA . GLU B 1 386 ? -21.891 21.625 -6.016 1 94.25 386 GLU B CA 1
ATOM 6679 C C . GLU B 1 386 ? -22.719 22.094 -7.211 1 94.25 386 GLU B C 1
ATOM 6681 O O . GLU B 1 386 ? -23.062 21.297 -8.086 1 94.25 386 GLU B O 1
ATOM 6686 N N . LYS B 1 387 ? -23.031 23.328 -7.203 1 93.69 387 LYS B N 1
ATOM 6687 C CA . LYS B 1 387 ? -23.828 23.891 -8.297 1 93.69 387 LYS B CA 1
ATOM 6688 C C . LYS B 1 387 ? -23.125 23.672 -9.641 1 93.69 387 LYS B C 1
ATOM 6690 O O . LYS B 1 387 ? -23.766 23.266 -10.609 1 93.69 387 LYS B O 1
ATOM 6695 N N . SER B 1 388 ? -21.891 23.969 -9.68 1 95.69 388 SER B N 1
ATOM 6696 C CA . SER B 1 388 ? -21.141 23.891 -10.93 1 95.69 388 SER B CA 1
ATOM 6697 C C . SER B 1 388 ? -21 22.453 -11.398 1 95.69 388 SER B C 1
ATOM 6699 O O . SER B 1 388 ? -21.156 22.156 -12.586 1 95.69 388 SER B O 1
ATOM 6701 N N . VAL B 1 389 ? -20.641 21.547 -10.477 1 96.12 389 VAL B N 1
ATOM 6702 C CA . VAL B 1 389 ? -20.422 20.156 -10.875 1 96.12 389 VAL B CA 1
ATOM 6703 C C . VAL B 1 389 ? -21.719 19.531 -11.352 1 96.12 389 VAL B C 1
ATOM 6705 O O . VAL B 1 389 ? -21.719 18.688 -12.25 1 96.12 389 VAL B O 1
ATOM 6708 N N . LYS B 1 390 ? -22.828 19.891 -10.773 1 95.31 390 LYS B N 1
ATOM 6709 C CA . LYS B 1 390 ? -24.141 19.406 -11.219 1 95.31 390 LYS B CA 1
ATOM 6710 C C . LYS B 1 390 ? -24.484 19.938 -12.602 1 95.31 390 LYS B C 1
ATOM 6712 O O . LYS B 1 390 ? -24.984 19.203 -13.453 1 95.31 390 LYS B O 1
ATOM 6717 N N . LYS B 1 391 ? -24.234 21.203 -12.758 1 95.75 391 LYS B N 1
ATOM 6718 C CA . LYS B 1 391 ? -24.516 21.844 -14.039 1 95.75 391 LYS B CA 1
ATOM 6719 C C . LYS B 1 391 ? -23.703 21.219 -15.164 1 95.75 391 LYS B C 1
ATOM 6721 O O . LYS B 1 391 ? -24.234 20.953 -16.25 1 95.75 391 LYS B O 1
ATOM 6726 N N . ILE B 1 392 ? -22.453 20.984 -14.953 1 95.06 392 ILE B N 1
ATOM 6727 C CA . ILE B 1 392 ? -21.531 20.469 -15.961 1 95.06 392 ILE B CA 1
ATOM 6728 C C . ILE B 1 392 ? -21.766 18.969 -16.141 1 95.06 392 ILE B C 1
ATOM 6730 O O . ILE B 1 392 ? -21.656 18.438 -17.25 1 95.06 392 ILE B O 1
ATOM 6734 N N . GLY B 1 393 ? -22.172 18.266 -15.102 1 94.75 393 GLY B N 1
ATOM 6735 C CA . GLY B 1 393 ? -22.281 16.812 -15.148 1 94.75 393 GLY B CA 1
ATOM 6736 C C . GLY B 1 393 ? -20.938 16.109 -15.148 1 94.75 393 GLY B C 1
ATOM 6737 O O . GLY B 1 393 ? -20.578 15.469 -16.125 1 94.75 393 GLY B O 1
ATOM 6738 N N . VAL B 1 394 ? -20.281 16.094 -13.977 1 97 394 VAL B N 1
ATOM 6739 C CA . VAL B 1 394 ? -18.969 15.469 -13.875 1 97 394 VAL B CA 1
ATOM 6740 C C . VAL B 1 394 ? -19.109 13.961 -13.695 1 97 394 VAL B C 1
ATOM 6742 O O . VAL B 1 394 ? -20.172 13.484 -13.273 1 97 394 VAL B O 1
ATOM 6745 N N . ASP B 1 395 ? -18.031 13.211 -14.039 1 96.88 395 ASP B N 1
ATOM 6746 C CA . ASP B 1 395 ? -18.047 11.758 -13.992 1 96.88 395 ASP B CA 1
ATOM 6747 C C . ASP B 1 395 ? -17.531 11.25 -12.641 1 96.88 395 ASP B C 1
ATOM 6749 O O . ASP B 1 395 ? -17.797 10.102 -12.266 1 96.88 395 ASP B O 1
ATOM 6753 N N . LEU B 1 396 ? -16.828 12.07 -11.922 1 97.81 396 LEU B N 1
ATOM 6754 C CA . LEU B 1 396 ? -16.172 11.664 -10.68 1 97.81 396 LEU B CA 1
ATOM 6755 C C . LEU B 1 396 ? -15.867 12.875 -9.805 1 97.81 396 LEU B C 1
ATOM 6757 O O . LEU B 1 396 ? -15.648 13.977 -10.312 1 97.81 396 LEU B O 1
ATOM 6761 N N . LEU B 1 397 ? -15.898 12.703 -8.5 1 97.81 397 LEU B N 1
ATOM 6762 C CA . LEU B 1 397 ? -15.461 13.711 -7.547 1 97.81 397 LEU B CA 1
ATOM 6763 C C . LEU B 1 397 ? -14.219 13.234 -6.793 1 97.81 397 LEU B C 1
ATOM 6765 O O . LEU B 1 397 ? -14.094 12.047 -6.488 1 97.81 397 LEU B O 1
ATOM 6769 N N . ILE B 1 398 ? -13.281 14.102 -6.523 1 98.31 398 ILE B N 1
ATOM 6770 C CA . ILE B 1 398 ? -12.141 13.852 -5.656 1 98.31 398 ILE B CA 1
ATOM 6771 C C . ILE B 1 398 ? -12.094 14.898 -4.547 1 98.31 398 ILE B C 1
ATOM 6773 O O . ILE B 1 398 ? -12.07 16.109 -4.824 1 98.31 398 ILE B O 1
ATOM 6777 N N . GLY B 1 399 ? -12.094 14.523 -3.344 1 96.38 399 GLY B N 1
ATOM 6778 C CA . GLY B 1 399 ? -12.078 15.438 -2.213 1 96.38 399 GLY B CA 1
ATOM 6779 C C . GLY B 1 399 ? -12.406 14.766 -0.896 1 96.38 399 GLY B C 1
ATOM 6780 O O . GLY B 1 399 ? -12.43 13.531 -0.811 1 96.38 399 GLY B O 1
ATOM 6781 N N . HIS B 1 400 ? -12.539 15.453 0.178 1 92.19 400 HIS B N 1
ATOM 6782 C CA . HIS B 1 400 ? -12.836 14.875 1.482 1 92.19 400 HIS B CA 1
ATOM 6783 C C . HIS B 1 400 ? -14.32 14.547 1.613 1 92.19 400 HIS B C 1
ATOM 6785 O O . HIS B 1 400 ? -15.148 15.102 0.882 1 92.19 400 HIS B O 1
ATOM 6791 N N . PRO B 1 401 ? -14.68 13.711 2.527 1 88.62 401 PRO B N 1
ATOM 6792 C CA . PRO B 1 401 ? -16.047 13.211 2.602 1 88.62 401 PRO B CA 1
ATOM 6793 C C . PRO B 1 401 ? -17.047 14.266 3.098 1 88.62 401 PRO B C 1
ATOM 6795 O O . PRO B 1 401 ? -18.219 14.211 2.764 1 88.62 401 PRO B O 1
ATOM 6798 N N . ARG B 1 402 ? -16.453 15.172 3.861 1 83.94 402 ARG B N 1
ATOM 6799 C CA . ARG B 1 402 ? -17.344 16.219 4.344 1 83.94 402 ARG B CA 1
ATOM 6800 C C . ARG B 1 402 ? -17.922 17.016 3.186 1 83.94 402 ARG B C 1
ATOM 6802 O O . ARG B 1 402 ? -17.203 17.688 2.449 1 83.94 402 ARG B O 1
ATOM 6809 N N . GLY B 1 403 ? -19.141 16.812 2.816 1 81.25 403 GLY B N 1
ATOM 6810 C CA . GLY B 1 403 ? -19.812 17.438 1.691 1 81.25 403 GLY B CA 1
ATOM 6811 C C . GLY B 1 403 ? -19.703 16.641 0.409 1 81.25 403 GLY B C 1
ATOM 6812 O O . GLY B 1 403 ? -20.672 16.578 -0.364 1 81.25 403 GLY B O 1
ATOM 6813 N N . GLY B 1 404 ? -18.547 16.016 0.191 1 90.88 404 GLY B N 1
ATOM 6814 C CA . GLY B 1 404 ? -18.328 15.281 -1.042 1 90.88 404 GLY B CA 1
ATOM 6815 C C . GLY B 1 404 ? -19.266 14.094 -1.198 1 90.88 404 GLY B C 1
ATOM 6816 O O . GLY B 1 404 ? -19.719 13.805 -2.305 1 90.88 404 GLY B O 1
ATOM 6817 N N . VAL B 1 405 ? -19.578 13.484 -0.096 1 91.25 405 VAL B N 1
ATOM 6818 C CA . VAL B 1 405 ? -20.391 12.273 -0.144 1 91.25 405 VAL B CA 1
ATOM 6819 C C . VAL B 1 405 ? -21.797 12.609 -0.649 1 91.25 405 VAL B C 1
ATOM 6821 O O . VAL B 1 405 ? -22.312 11.945 -1.549 1 91.25 405 VAL B O 1
ATOM 6824 N N . LYS B 1 406 ? -22.359 13.648 -0.104 1 90.19 406 LYS B N 1
ATOM 6825 C CA . LYS B 1 406 ? -23.719 14.031 -0.478 1 90.19 406 LYS B CA 1
ATOM 6826 C C . LYS B 1 406 ? -23.781 14.484 -1.934 1 90.19 406 LYS B C 1
ATOM 6828 O O . LYS B 1 406 ? -24.719 14.156 -2.654 1 90.19 406 LYS B O 1
ATOM 6833 N N . ILE B 1 407 ? -22.812 15.258 -2.314 1 93.62 407 ILE B N 1
ATOM 6834 C CA . ILE B 1 407 ? -22.766 15.727 -3.695 1 93.62 407 ILE B CA 1
ATOM 6835 C C . ILE B 1 407 ? -22.656 14.539 -4.645 1 93.62 407 ILE B C 1
ATOM 6837 O O . ILE B 1 407 ? -23.359 14.469 -5.648 1 93.62 407 ILE B O 1
ATOM 6841 N N . ALA B 1 408 ? -21.766 13.586 -4.359 1 93.56 408 ALA B N 1
ATOM 6842 C CA . ALA B 1 408 ? -21.578 12.398 -5.191 1 93.56 408 ALA B CA 1
ATOM 6843 C C . ALA B 1 408 ? -22.844 11.562 -5.262 1 93.56 408 ALA B C 1
ATOM 6845 O O . ALA B 1 408 ? -23.219 11.078 -6.328 1 93.56 408 ALA B O 1
ATOM 6846 N N . GLU B 1 409 ? -23.484 11.406 -4.168 1 89.81 409 GLU B N 1
ATOM 6847 C CA . GLU B 1 409 ? -24.734 10.664 -4.109 1 89.81 409 GLU B CA 1
ATOM 6848 C C . GLU B 1 409 ? -25.812 11.305 -4.988 1 89.81 409 GLU B C 1
ATOM 6850 O O . GLU B 1 409 ? -26.516 10.617 -5.727 1 89.81 409 GLU B O 1
ATOM 6855 N N . ASP B 1 410 ? -25.891 12.578 -4.852 1 91 410 ASP B N 1
ATOM 6856 C CA . ASP B 1 410 ? -26.891 13.32 -5.613 1 91 410 ASP B CA 1
ATOM 6857 C C . ASP B 1 410 ? -26.641 13.172 -7.117 1 91 410 ASP B C 1
ATOM 6859 O O . ASP B 1 410 ? -27.594 13.148 -7.902 1 91 410 ASP B O 1
ATOM 6863 N N . LEU B 1 411 ? -25.438 13.07 -7.492 1 93.19 411 LEU B N 1
ATOM 6864 C CA . LEU B 1 411 ? -25.078 12.984 -8.898 1 93.19 411 LEU B CA 1
ATOM 6865 C C . LEU B 1 411 ? -25.031 11.539 -9.367 1 93.19 411 LEU B C 1
ATOM 6867 O O . LEU B 1 411 ? -24.984 11.266 -10.57 1 93.19 411 LEU B O 1
ATOM 6871 N N . GLY B 1 412 ? -25.062 10.562 -8.406 1 90.81 412 GLY B N 1
ATOM 6872 C CA . GLY B 1 412 ? -24.953 9.156 -8.742 1 90.81 412 GLY B CA 1
ATOM 6873 C C . GLY B 1 412 ? -23.578 8.766 -9.25 1 90.81 412 GLY B C 1
ATOM 6874 O O . GLY B 1 412 ? -23.469 7.949 -10.164 1 90.81 412 GLY B O 1
ATOM 6875 N N . ILE B 1 413 ? -22.547 9.484 -8.805 1 94.19 413 ILE B N 1
ATOM 6876 C CA . ILE B 1 413 ? -21.172 9.203 -9.242 1 94.19 413 ILE B CA 1
ATOM 6877 C C . ILE B 1 413 ? -20.312 8.852 -8.031 1 94.19 413 ILE B C 1
ATOM 6879 O O . ILE B 1 413 ? -20.797 8.844 -6.898 1 94.19 413 ILE B O 1
ATOM 6883 N N . GLY B 1 414 ? -19.094 8.492 -8.281 1 94.56 414 GLY B N 1
ATOM 6884 C CA . GLY B 1 414 ? -18.188 8.086 -7.211 1 94.56 414 GLY B CA 1
ATOM 6885 C C . GLY B 1 414 ? -17.422 9.242 -6.602 1 94.56 414 GLY B C 1
ATOM 6886 O O . GLY B 1 414 ? -17.266 10.289 -7.238 1 94.56 414 GLY B O 1
ATOM 6887 N N . LEU B 1 415 ? -17.016 9.094 -5.328 1 96.12 415 LEU B N 1
ATOM 6888 C CA . LEU B 1 415 ? -16.125 10.008 -4.621 1 96.12 415 LEU B CA 1
ATOM 6889 C C . LEU B 1 415 ? -14.805 9.328 -4.27 1 96.12 415 LEU B C 1
ATOM 6891 O O . LEU B 1 415 ? -14.797 8.305 -3.572 1 96.12 415 LEU B O 1
ATOM 6895 N N . VAL B 1 416 ? -13.75 9.75 -4.832 1 97.62 416 VAL B N 1
ATOM 6896 C CA . VAL B 1 416 ? -12.422 9.352 -4.375 1 97.62 416 VAL B CA 1
ATOM 6897 C C . VAL B 1 416 ? -11.969 10.266 -3.244 1 97.62 416 VAL B C 1
ATOM 6899 O O . VAL B 1 416 ? -11.883 11.484 -3.418 1 97.62 416 VAL B O 1
ATOM 6902 N N . ARG B 1 417 ? -11.672 9.695 -2.113 1 96.06 417 ARG B N 1
ATOM 6903 C CA . ARG B 1 417 ? -11.391 10.477 -0.912 1 96.06 417 ARG B CA 1
ATOM 6904 C C . ARG B 1 417 ? -9.953 10.969 -0.906 1 96.06 417 ARG B C 1
ATOM 6906 O O . ARG B 1 417 ? -9.031 10.219 -1.231 1 96.06 417 ARG B O 1
ATOM 6913 N N . MET B 1 418 ? -9.758 12.164 -0.544 1 94.38 418 MET B N 1
ATOM 6914 C CA . MET B 1 418 ? -8.469 12.836 -0.423 1 94.38 418 MET B CA 1
ATOM 6915 C C . MET B 1 418 ? -8.531 13.961 0.607 1 94.38 418 MET B C 1
ATOM 6917 O O . MET B 1 418 ? -9.586 14.562 0.812 1 94.38 418 MET B O 1
ATOM 6921 N N . GLY B 1 419 ? -7.414 14.164 1.206 1 90.56 419 GLY B N 1
ATOM 6922 C CA . GLY B 1 419 ? -7.324 15.32 2.086 1 90.56 419 GLY B CA 1
ATOM 6923 C C . GLY B 1 419 ? -7.66 15 3.529 1 90.56 419 GLY B C 1
ATOM 6924 O O . GLY B 1 419 ? -7.402 13.891 4 1 90.56 419 GLY B O 1
ATOM 6925 N N . PHE B 1 420 ? -8.117 15.961 4.25 1 92.25 420 PHE B N 1
ATOM 6926 C CA . PHE B 1 420 ? -8.383 15.906 5.684 1 92.25 420 PHE B CA 1
ATOM 6927 C C . PHE B 1 420 ? -9.672 16.641 6.023 1 92.25 420 PHE B C 1
ATOM 6929 O O . PHE B 1 420 ? -9.93 17.734 5.492 1 92.25 420 PHE B O 1
ATOM 6936 N N . PRO B 1 421 ? -10.516 16.078 6.848 1 92.38 421 PRO B N 1
ATOM 6937 C CA . PRO B 1 421 ? -10.398 14.758 7.461 1 92.38 421 PRO B CA 1
ATOM 6938 C C . PRO B 1 421 ? -11.141 13.68 6.684 1 92.38 421 PRO B C 1
ATOM 6940 O O . PRO B 1 421 ? -12.109 13.977 5.98 1 92.38 421 PRO B O 1
ATOM 6943 N N . ILE B 1 422 ? -10.688 12.555 6.648 1 93.44 422 ILE B N 1
ATOM 6944 C CA . ILE B 1 422 ? -11.398 11.391 6.137 1 93.44 422 ILE B CA 1
ATOM 6945 C C . ILE B 1 422 ? -11.883 10.531 7.301 1 93.44 422 ILE B C 1
ATOM 6947 O O . ILE B 1 422 ? -11.086 9.82 7.93 1 93.44 422 ILE B O 1
ATOM 6951 N N . TYR B 1 423 ? -13.141 10.586 7.566 1 87.5 423 TYR B N 1
ATOM 6952 C CA . TYR B 1 423 ? -13.633 9.93 8.773 1 87.5 423 TYR B CA 1
ATOM 6953 C C . TYR B 1 423 ? -14.578 8.789 8.438 1 87.5 423 TYR B C 1
ATOM 6955 O O . TYR B 1 423 ? -14.922 7.98 9.297 1 87.5 423 TYR B O 1
ATOM 6963 N N . ASP B 1 424 ? -15.023 8.727 7.164 1 90.69 424 ASP B N 1
ATOM 6964 C CA . ASP B 1 424 ? -16.031 7.73 6.812 1 90.69 424 ASP B CA 1
ATOM 6965 C C . ASP B 1 424 ? -15.383 6.449 6.297 1 90.69 424 ASP B C 1
ATOM 6967 O O . ASP B 1 424 ? -16.062 5.551 5.809 1 90.69 424 ASP B O 1
ATOM 6971 N N . ARG B 1 425 ? -14.086 6.418 6.273 1 93.19 425 ARG B N 1
ATOM 6972 C CA . ARG B 1 425 ? -13.281 5.258 5.891 1 93.19 425 ARG B CA 1
ATOM 6973 C C . ARG B 1 425 ? -12.148 5.031 6.883 1 93.19 425 ARG B C 1
ATOM 6975 O O . ARG B 1 425 ? -11.859 5.891 7.719 1 93.19 425 ARG B O 1
ATOM 6982 N N . VAL B 1 426 ? -11.555 3.912 6.719 1 93.44 426 VAL B N 1
ATOM 6983 C CA . VAL B 1 426 ? -10.414 3.627 7.582 1 93.44 426 VAL B CA 1
ATOM 6984 C C . VAL B 1 426 ? -9.148 3.502 6.742 1 93.44 426 VAL B C 1
ATOM 6986 O O . VAL B 1 426 ? -9.211 3.145 5.562 1 93.44 426 VAL B O 1
ATOM 6989 N N . GLY B 1 427 ? -8.055 3.91 7.324 1 93.75 427 GLY B N 1
ATOM 6990 C CA . GLY B 1 427 ? -6.742 3.57 6.793 1 93.75 427 GLY B CA 1
ATOM 6991 C C . GLY B 1 427 ? -6.199 4.609 5.828 1 93.75 427 GLY B C 1
ATOM 6992 O O . GLY B 1 427 ? -5.023 4.57 5.461 1 93.75 427 GLY B O 1
ATOM 6993 N N . TYR B 1 428 ? -6.914 5.645 5.453 1 93.5 428 TYR B N 1
ATOM 6994 C CA . TYR B 1 428 ? -6.512 6.598 4.426 1 93.5 428 TYR B CA 1
ATOM 6995 C C . TYR B 1 428 ? -5.266 7.367 4.852 1 93.5 428 TYR B C 1
ATOM 6997 O O . TYR B 1 428 ? -4.461 7.77 4.008 1 93.5 428 TYR B O 1
ATOM 7005 N N . PHE B 1 429 ? -5.051 7.508 6.164 1 95.88 429 PHE B N 1
ATOM 7006 C CA . PHE B 1 429 ? -3.908 8.273 6.648 1 95.88 429 PHE B CA 1
ATOM 7007 C C . PHE B 1 429 ? -2.633 7.441 6.582 1 95.88 429 PHE B C 1
ATOM 7009 O O . PHE B 1 429 ? -1.527 7.984 6.625 1 95.88 429 PHE B O 1
ATOM 7016 N N . ARG B 1 430 ? -2.697 6.152 6.48 1 96.56 430 ARG B N 1
ATOM 7017 C CA . ARG B 1 430 ? -1.482 5.355 6.605 1 96.56 430 ARG B CA 1
ATOM 7018 C C . ARG B 1 430 ? -0.996 4.883 5.238 1 96.56 430 ARG B C 1
ATOM 7020 O O . ARG B 1 430 ? 0.121 4.375 5.113 1 96.56 430 ARG B O 1
ATOM 7027 N N . TRP B 1 431 ? -1.818 5.004 4.18 1 97.31 431 TRP B N 1
ATOM 7028 C CA . TRP B 1 431 ? -1.395 4.609 2.842 1 97.31 431 TRP B CA 1
ATOM 7029 C C . TRP B 1 431 ? -1.112 5.832 1.977 1 97.31 431 TRP B C 1
ATOM 7031 O O . TRP B 1 431 ? -1.947 6.734 1.874 1 97.31 431 TRP B O 1
ATOM 7041 N N . PRO B 1 432 ? -0.029 5.863 1.329 1 97.81 432 PRO B N 1
ATOM 7042 C CA . PRO B 1 432 ? 0.431 7.082 0.661 1 97.81 432 PRO B CA 1
ATOM 7043 C C . PRO B 1 432 ? -0.285 7.332 -0.665 1 97.81 432 PRO B C 1
ATOM 7045 O O . PRO B 1 432 ? -0.725 6.387 -1.322 1 97.81 432 PRO B O 1
ATOM 7048 N N . ILE B 1 433 ? -0.354 8.594 -1.083 1 98.12 433 ILE B N 1
ATOM 7049 C CA . ILE B 1 433 ? -0.743 8.992 -2.432 1 98.12 433 ILE B CA 1
ATOM 7050 C C . ILE B 1 433 ? 0.373 9.812 -3.07 1 98.12 433 ILE B C 1
ATOM 7052 O O . ILE B 1 433 ? 0.234 10.289 -4.199 1 98.12 433 ILE B O 1
ATOM 7056 N N . VAL B 1 434 ? 1.539 9.977 -2.336 1 98.38 434 VAL B N 1
ATOM 7057 C CA . VAL B 1 434 ? 2.688 10.719 -2.848 1 98.38 434 VAL B CA 1
ATOM 7058 C C . VAL B 1 434 ? 3.723 9.742 -3.41 1 98.38 434 VAL B C 1
ATOM 7060 O O . VAL B 1 434 ? 3.734 8.562 -3.049 1 98.38 434 VAL B O 1
ATOM 7063 N N . GLY B 1 435 ? 4.59 10.258 -4.297 1 98.69 435 GLY B N 1
ATOM 7064 C CA . GLY B 1 435 ? 5.578 9.406 -4.945 1 98.69 435 GLY B CA 1
ATOM 7065 C C . GLY B 1 435 ? 5 8.578 -6.078 1 98.69 435 GLY B C 1
ATOM 7066 O O . GLY B 1 435 ? 3.785 8.562 -6.285 1 98.69 435 GLY B O 1
ATOM 7067 N N . TYR B 1 436 ? 5.809 7.91 -6.812 1 98.75 436 TYR B N 1
ATOM 7068 C CA . TYR B 1 436 ? 5.344 7.078 -7.914 1 98.75 436 TYR B CA 1
ATOM 7069 C C . TYR B 1 436 ? 4.402 5.988 -7.414 1 98.75 436 TYR B C 1
ATOM 7071 O O . TYR B 1 436 ? 3.312 5.805 -7.965 1 98.75 436 TYR B O 1
ATOM 7079 N N . MET B 1 437 ? 4.781 5.309 -6.355 1 98.38 437 MET B N 1
ATOM 7080 C CA . MET B 1 437 ? 3.98 4.195 -5.852 1 98.38 437 MET B CA 1
ATOM 7081 C C . MET B 1 437 ? 2.693 4.695 -5.207 1 98.38 437 MET B C 1
ATOM 7083 O O . MET B 1 437 ? 1.645 4.059 -5.328 1 98.38 437 MET B O 1
ATOM 7087 N N . GLY B 1 438 ? 2.814 5.852 -4.465 1 98.56 438 GLY B N 1
ATOM 7088 C CA . GLY B 1 438 ? 1.599 6.453 -3.941 1 98.56 438 GLY B CA 1
ATOM 7089 C C . GLY B 1 438 ? 0.634 6.891 -5.027 1 98.56 438 GLY B C 1
ATOM 7090 O O . GLY B 1 438 ? -0.576 6.688 -4.906 1 98.56 438 GLY B O 1
ATOM 7091 N N . SER B 1 439 ? 1.19 7.492 -6.078 1 98.75 439 SER B N 1
ATOM 7092 C CA . SER B 1 439 ? 0.372 7.902 -7.215 1 98.75 439 SER B CA 1
ATOM 7093 C C . SER B 1 439 ? -0.266 6.699 -7.902 1 98.75 439 SER B C 1
ATOM 7095 O O . SER B 1 439 ? -1.404 6.777 -8.367 1 98.75 439 SER B O 1
ATOM 7097 N N . LEU B 1 440 ? 0.486 5.598 -7.965 1 98.62 440 LEU B N 1
ATOM 7098 C CA . LEU B 1 440 ? -0.039 4.367 -8.555 1 98.62 440 LEU B CA 1
ATOM 7099 C C . LEU B 1 440 ? -1.229 3.848 -7.75 1 98.62 440 LEU B C 1
ATOM 7101 O O . LEU B 1 440 ? -2.246 3.453 -8.328 1 98.62 440 LEU B O 1
ATOM 7105 N N . ARG B 1 441 ? -1.094 3.799 -6.449 1 97.94 441 ARG B N 1
ATOM 7106 C CA . ARG B 1 441 ? -2.195 3.381 -5.59 1 97.94 441 ARG B CA 1
ATOM 7107 C C . ARG B 1 441 ? -3.404 4.293 -5.766 1 97.94 441 ARG B C 1
ATOM 7109 O O . ARG B 1 441 ? -4.539 3.822 -5.848 1 97.94 441 ARG B O 1
ATOM 7116 N N . PHE B 1 442 ? -3.123 5.605 -5.773 1 98.25 442 PHE B N 1
ATOM 7117 C CA . PHE B 1 442 ? -4.176 6.602 -5.957 1 98.25 442 PHE B CA 1
ATOM 7118 C C . PHE B 1 442 ? -4.871 6.41 -7.301 1 98.25 442 PHE B C 1
ATOM 7120 O O . PHE B 1 442 ? -6.098 6.5 -7.387 1 98.25 442 PHE B O 1
ATOM 7127 N N . PHE B 1 443 ? -4.094 6.129 -8.367 1 98.44 443 PHE B N 1
ATOM 7128 C CA . PHE B 1 443 ? -4.609 5.879 -9.711 1 98.44 443 PHE B CA 1
ATOM 7129 C C . PHE B 1 443 ? -5.52 4.656 -9.719 1 98.44 443 PHE B C 1
ATOM 7131 O O . PHE B 1 443 ? -6.609 4.695 -10.297 1 98.44 443 PHE B O 1
ATOM 7138 N N . ASP B 1 444 ? -5.07 3.576 -9.07 1 97.69 444 ASP B N 1
ATOM 7139 C CA . ASP B 1 444 ? -5.895 2.375 -8.969 1 97.69 444 ASP B CA 1
ATOM 7140 C C . ASP B 1 444 ? -7.238 2.686 -8.312 1 97.69 444 ASP B C 1
ATOM 7142 O O . ASP B 1 444 ? -8.273 2.176 -8.742 1 97.69 444 ASP B O 1
ATOM 7146 N N . GLU B 1 445 ? -7.215 3.502 -7.266 1 97.12 445 GLU B N 1
ATOM 7147 C CA . GLU B 1 445 ? -8.445 3.875 -6.574 1 97.12 445 GLU B CA 1
ATOM 7148 C C . GLU B 1 445 ? -9.383 4.648 -7.496 1 97.12 445 GLU B C 1
ATOM 7150 O O . GLU B 1 445 ? -10.602 4.434 -7.477 1 97.12 445 GLU B O 1
ATOM 7155 N N . ILE B 1 446 ? -8.828 5.562 -8.273 1 97.94 446 ILE B N 1
ATOM 7156 C CA . ILE B 1 446 ? -9.625 6.348 -9.211 1 97.94 446 ILE B CA 1
ATOM 7157 C C . ILE B 1 446 ? -10.305 5.418 -10.211 1 97.94 446 ILE B C 1
ATOM 7159 O O . ILE B 1 446 ? -11.523 5.477 -10.391 1 97.94 446 ILE B O 1
ATOM 7163 N N . VAL B 1 447 ? -9.547 4.504 -10.836 1 97.19 447 VAL B N 1
ATOM 7164 C CA . VAL B 1 447 ? -10.07 3.605 -11.859 1 97.19 447 VAL B CA 1
ATOM 7165 C C . VAL B 1 447 ? -11.109 2.674 -11.25 1 97.19 447 VAL B C 1
ATOM 7167 O O . VAL B 1 447 ? -12.195 2.486 -11.812 1 97.19 447 VAL B O 1
ATOM 7170 N N . ASN B 1 448 ? -10.812 2.084 -10.086 1 96.06 448 ASN B N 1
ATOM 7171 C CA . ASN B 1 448 ? -11.742 1.15 -9.453 1 96.06 448 ASN B CA 1
ATOM 7172 C C . ASN B 1 448 ? -13.039 1.842 -9.039 1 96.06 448 ASN B C 1
ATOM 7174 O O . ASN B 1 448 ? -14.109 1.232 -9.07 1 96.06 448 ASN B O 1
ATOM 7178 N N . THR B 1 449 ? -12.922 3.148 -8.602 1 95.31 449 THR B N 1
ATOM 7179 C CA . THR B 1 449 ? -14.125 3.906 -8.273 1 95.31 449 THR B CA 1
ATOM 7180 C C . THR B 1 449 ? -14.984 4.113 -9.516 1 95.31 449 THR B C 1
ATOM 7182 O O . THR B 1 449 ? -16.219 4.012 -9.453 1 95.31 449 THR B O 1
ATOM 7185 N N . ILE B 1 450 ? -14.367 4.371 -10.641 1 94.5 450 ILE B N 1
ATOM 7186 C CA . ILE B 1 450 ? -15.078 4.523 -11.906 1 94.5 450 ILE B CA 1
ATOM 7187 C C . ILE B 1 450 ? -15.734 3.197 -12.289 1 94.5 450 ILE B C 1
ATOM 7189 O O . ILE B 1 450 ? -16.906 3.162 -12.672 1 94.5 450 ILE B O 1
ATOM 7193 N N . LEU B 1 451 ? -14.969 2.062 -12.117 1 91.94 451 LEU B N 1
ATOM 7194 C CA . LEU B 1 451 ? -15.477 0.736 -12.453 1 91.94 451 LEU B CA 1
ATOM 7195 C C . LEU B 1 451 ? -16.656 0.368 -11.562 1 91.94 451 LEU B C 1
ATOM 7197 O O . LEU B 1 451 ? -17.594 -0.293 -12.016 1 91.94 451 LEU B O 1
ATOM 7201 N N . ASP B 1 452 ? -16.703 0.824 -10.391 1 86.94 452 ASP B N 1
ATOM 7202 C CA . ASP B 1 452 ? -17.734 0.494 -9.422 1 86.94 452 ASP B CA 1
ATOM 7203 C C . ASP B 1 452 ? -19.016 1.291 -9.695 1 86.94 452 ASP B C 1
ATOM 7205 O O . ASP B 1 452 ? -20.125 0.812 -9.438 1 86.94 452 ASP B O 1
ATOM 7209 N N . THR B 1 453 ? -18.906 2.451 -10.258 1 82.56 453 THR B N 1
ATOM 7210 C CA . THR B 1 453 ? -20.062 3.34 -10.273 1 82.56 453 THR B CA 1
ATOM 7211 C C . THR B 1 453 ? -20.547 3.57 -11.703 1 82.56 453 THR B C 1
ATOM 7213 O O . THR B 1 453 ? -21.719 3.869 -11.93 1 82.56 453 THR B O 1
ATOM 7216 N N . GLN B 1 454 ? -19.688 3.414 -12.664 1 72.75 454 GLN B N 1
ATOM 7217 C CA . GLN B 1 454 ? -20.078 3.871 -13.992 1 72.75 454 GLN B CA 1
ATOM 7218 C C . GLN B 1 454 ? -20.125 2.709 -14.977 1 72.75 454 GLN B C 1
ATOM 7220 O O . GLN B 1 454 ? -20.656 2.844 -16.078 1 72.75 454 GLN B O 1
ATOM 7225 N N . VAL B 1 455 ? -19.531 1.572 -14.555 1 65.94 455 VAL B N 1
ATOM 7226 C CA . VAL B 1 455 ? -19.438 0.483 -15.516 1 65.94 455 VAL B CA 1
ATOM 7227 C C . VAL B 1 455 ? -20.281 -0.698 -15.055 1 65.94 455 VAL B C 1
ATOM 7229 O O . VAL B 1 455 ? -20.062 -1.253 -13.977 1 65.94 455 VAL B O 1
ATOM 7232 N N . PRO B 1 456 ? -21.281 -0.935 -15.898 1 55.16 456 PRO B N 1
ATOM 7233 C CA . PRO B 1 456 ? -22.062 -2.129 -15.562 1 55.16 456 PRO B CA 1
ATOM 7234 C C . PRO B 1 456 ? -21.203 -3.4 -15.547 1 55.16 456 PRO B C 1
ATOM 7236 O O . PRO B 1 456 ? -20.234 -3.506 -16.297 1 55.16 456 PRO B O 1
ATOM 7239 N N . TRP B 1 457 ? -21.531 -4.281 -14.672 1 53.47 457 TRP B N 1
ATOM 7240 C CA . TRP B 1 457 ? -20.75 -5.484 -14.406 1 53.47 457 TRP B CA 1
ATOM 7241 C C . TRP B 1 457 ? -20.547 -6.293 -15.688 1 53.47 457 TRP B C 1
ATOM 7243 O O . TRP B 1 457 ? -19.469 -6.832 -15.922 1 53.47 457 TRP B O 1
ATOM 7253 N N . ASP B 1 458 ? -21.469 -6.359 -16.484 1 47.41 458 ASP B N 1
ATOM 7254 C CA . ASP B 1 458 ? -21.406 -7.164 -17.688 1 47.41 458 ASP B CA 1
ATOM 7255 C C . ASP B 1 458 ? -20.344 -6.633 -18.656 1 47.41 458 ASP B C 1
ATOM 7257 O O . ASP B 1 458 ? -19.812 -7.379 -19.484 1 47.41 458 ASP B O 1
ATOM 7261 N N . GLN B 1 459 ? -20.016 -5.332 -18.406 1 48.47 459 GLN B N 1
ATOM 7262 C CA . GLN B 1 459 ? -19.047 -4.699 -19.297 1 48.47 459 GLN B CA 1
ATOM 7263 C C . GLN B 1 459 ? -17.641 -4.793 -18.734 1 48.47 459 GLN B C 1
ATOM 7265 O O . GLN B 1 459 ? -16.656 -4.488 -19.422 1 48.47 459 GLN B O 1
ATOM 7270 N N . LYS B 1 460 ? -17.656 -5.234 -17.531 1 56.41 460 LYS B N 1
ATOM 7271 C CA . LYS B 1 460 ? -16.344 -5.371 -16.906 1 56.41 460 LYS B CA 1
ATOM 7272 C C . LYS B 1 460 ? -15.664 -6.676 -17.312 1 56.41 460 LYS B C 1
ATOM 7274 O O . LYS B 1 460 ? -14.477 -6.871 -17.062 1 56.41 460 LYS B O 1
ATOM 7279 N N . GLN B 1 461 ? -16.484 -7.648 -17.797 1 41.41 461 GLN B N 1
ATOM 7280 C CA . GLN B 1 461 ? -16.031 -8.984 -18.141 1 41.41 461 GLN B CA 1
ATOM 7281 C C . GLN B 1 461 ? -15.336 -8.984 -19.5 1 41.41 461 GLN B C 1
ATOM 7283 O O . GLN B 1 461 ? -14.875 -10.031 -19.969 1 41.41 461 GLN B O 1
ATOM 7288 N N . GLN B 1 462 ? -15.211 -7.754 -20.188 1 40.28 462 GLN B N 1
ATOM 7289 C CA . GLN B 1 462 ? -14.617 -7.738 -21.516 1 40.28 462 GLN B CA 1
ATOM 7290 C C . GLN B 1 462 ? -13.164 -7.277 -21.469 1 40.28 462 GLN B C 1
ATOM 7292 O O . GLN B 1 462 ? -12.82 -6.379 -20.703 1 40.28 462 GLN B O 1
#

Organism: Methanocaldococcus infernus (strain DSM 11812 / JCM 15783 / ME) (NCBI:txid573063)